Protein AF-A0A7J5EFA0-F1 (afdb_monomer_lite)

Sequence (983 aa):
MKVLFPFICGFFCCFFQAQNAFAMLVLEQDTAKKNAYYFVSNRNTSDGNFAMYKARTNQSGISSTLIRGNFEVKGFPHMRKAEISVYNISTDELVGVYNTNSKTGNYLIILMPNLKYEFVVNSYGYAPIKKIVEIPSYASTNINDELSKQQLTLSIDSGIVNLAINTWFVEEKEPTLFLLTVYDESNENNHKVELYEINEVEEIEVERRQLTETDFGNIDEVLKKQVEEENKKPEIAEKAFLKKDYKTASDIYSQLLNFDASDALYNYRKGVSLYFLEQNKLKALPYLQKAEGNPNIPYDVHYYLGMIYHLWTDFAKAEIAFNLFKTKAKPTEVETLKINQLLQNCINGKALIQDQFDMFIQNKTPIDIQKLTKELPTQLTSEKLFEKTSFFISPIDAKKKEKMWMFKTEQNEMIQTSYGLDEKSGKDLFVNVLMGGDKWGIPKSLGTTINTPFDEDYAFVTLDGKTLYFASKGHNSMGGYDIFTATRKTVNDAWGEAKNMGYPINSPYDDFMFMPSLNEQDAFFVSNRRSPTGGYNLYKISMPKPALPLTIIKGHFMTNDSIPNFSASIAVYNTNNEEVVGIYNSNANTGNFLMALIPGVKYEFNITADGFNEHTAYVTVPIQTEDFPLRQSIKLKKEGSFEILNIDNYFTKEEAEKAPEYKLTKKDFEKNAPSESATPKQAIAEKFKKASSDQQKIIDAAEQFFINKQYLKCAEQFAKVAPLIELSDKHNYMYGKSLFNATRDYEKTLEFLEKAAQSKTTPYDVFFMLGKTNHNAYRFERAAKAYEKYKTLANEKEIAAHDIENEMSLSMFGKKIVNNPKPIEVTQNKTFTQANFHNIYGSLDIEAKFLLAPDDMTSAKDKAENFKPTMYLNNSKTLIYFSSYGENGANGKDLYFMKKLPNNTWSEAINVGAPVNTSADEDFPFLSKDETTLYFSSKAHGSMGGYDIFKSTWDEKTSSWSTPINMGAPINSPFDDIFYVEE

Foldseek 3Di:
DPPCPVVVVVVVVVVVVVVVVVVPPPPDDDPVPPAKWKFKFCLPHDPQWIKMFIFHFDPPPFFWAKEKEFEAEVVCRQQLWKKKFKAQLQQRDTPDIWIADNNTSIIMDTGGAQTKIWIFIGTPPDHTDTDIDHHHLQAGNDPPPDHKYKYWYWYQDPNDIDIDIDIGGDGDDDDDDDDDDDDDDDDDDDDDDDDDDDFWDHFDFFKFFAFDDPPDDDVVVVVVVVVVVLVCLVVQLVVCLVVLVLVSNLVSLVVVCVVPVQPLASLLSNLVSCCVVAPLSCVSVVSLVSNCPDPVDDLCSLVSQLLNCLQLLVLVSNLVSLVSSVVPDDPVRCVVSVSVLLNLLSVLSVVLLQQAWDKFFPDKAFDDPVPVLVVDDCVQRPVFKDWDDPVRAEPVNVVVVDTWMWGAAPQQKIWTWYCPHPNQAAIFIWIWHDPDDPDTDDTDTLDPLQGDNYHKGQWDADNQRFKIKTWTSDDSHNARTFIWMWGDPHNPGRTHHTDTPGPPCHGNWHKGNWAADPVNQKIWIKTLPPPNVSGIMITIITRIDGGAFWAKEKEFEWEPDLQIFLWKWKFKAWPRVRGTSHTWIGDRWQRITMDTHHAQTKMWIWMDDPPDDTDIDIDHQHDDPDDDHWYWYWYWYDDPPDIDIDIDTQRDPVSRVVPDDRPHTSVNSVVPPDDDDDDDDDVPPPPAADDDPVLVVLLVVLVVCLVVVVLQVSLVSCVVPVVRHDDDLVSLLSNLVSCLVHHLPLVVSCVSLVSNVVDPPRDLCSLVSQLLSSLSVSNLVSNLVSLVSSVVPDDPVVCVVSVSVLSNLLSVLSSVQQVDARRTTGHDMGMDGPVCVQVVQVPDPDLKDKDWDDPVRAEPVCVVVVHIWIWIQANVSFKIKIFHCPHPVSLGGFIWMWGQDPVRDTDPTHTQDPPQRDSWMHGPWDADNVRFKIWHFTSDLSANAATFIWMWGADPVVRHTDNTDTPGPPNGGNTDIHHMGID

pLDDT: mean 78.88, std 18.58, range [20.36, 98.12]

Secondary structure (DSSP, 8-state):
--SSHHHHHHHHHHHHHHHHHTTSS---S-GGG-S-EEE--STTS-TTEEEEEE-----STT--EEEEEEEEETT-TT---EEEEEEETTTTEEEEEEE--TTT-EEEEEE-TT-EEEEEEEETTSPPEEEEEEPPTTB---SSS--EEEEEEEEEETTEEEEEEEEEPPB-PPPPP-----------------------------------GGG---HHHHHHHHHHHHTTHHHHHHHHHHTT-HHHHHHHHHHHTTT-TT-HHHHHHHHHHHHHH-SSGGGGHHHHHHHHT-TTS-TTHHHHHHHHHHHTT-HHHHHHHHHHHHTTS-HHHHHHTTHHHHHHHHHHHHHHTTS--B--EEEEEEE-GGGHHHHS-HHHHTTTEEEPPTTT--HHHHHH----EEEE-TTSEEEEEE-TTT-SSSSEEEEEEB-STT-BPPPEE--TTT--SS-EEEEEE-TTS-EEEEEESSTT-SSSSEEEEEE-SSTTSPP---EE--TTTS-SS-EEEEEE-TTSSEEEEEE-TT-TTS-EEEEEEEPPBPPPPPEEEEEEEEE-SSS----EEEEEEETTT--EEEEEE--TTT-EEEEEE-TT-EEEEEEEETTS-EEEEEEEPPPPSS---EEEEEEEEEETTEEEEEEEEE-SHHHHHHS------HHHHHTS-PPS------TTGGGG-S--HHHHHHHHHHHHHHHTT-HHHHHHHHHHHTTTSPPPHHHHHHHHHHHHTT---HHHHHHHHHHHTTSTTS-THHHHHHHHHHHHTT-HHHHHHHHHHHHTTS-HHHHHHTTHHHHHHHHHHHHHHTTSPPP-----EEEEEGGGTHHHHTT--SS-EEEEPPTTSS-HHHHHTT--PEEEEPTTSSEEEEE--TTTSSS-S-EEEEEBPTTSPBPP-EE--TTTS-SS---S-EE-TTSSEEEEE-SSTT-SSSB-EEEEEEETTTTEEPPPEE--TTTS-SSB----EE-

Structure (mmCIF, N/CA/C/O backbone):
data_AF-A0A7J5EFA0-F1
#
_entry.id   AF-A0A7J5EFA0-F1
#
loop_
_atom_site.group_PDB
_atom_site.id
_atom_site.type_symbol
_atom_site.label_atom_id
_atom_site.label_alt_id
_atom_site.label_comp_id
_atom_site.label_asym_id
_atom_site.label_entity_id
_atom_site.label_seq_id
_atom_site.pdbx_PDB_ins_code
_atom_site.Cartn_x
_atom_site.Cartn_y
_atom_site.Cartn_z
_atom_site.occupancy
_atom_site.B_iso_or_equiv
_atom_site.auth_seq_id
_atom_site.auth_comp_id
_atom_site.auth_asym_id
_atom_site.auth_atom_id
_atom_site.pdbx_PDB_model_num
ATOM 1 N N . MET A 1 1 ? 14.098 -65.795 -46.016 1.00 43.47 1 MET A N 1
ATOM 2 C CA . MET A 1 1 ? 14.344 -65.449 -44.597 1.00 43.47 1 MET A CA 1
ATOM 3 C C . MET A 1 1 ? 13.135 -65.869 -43.758 1.00 43.47 1 MET A C 1
ATOM 5 O O . MET A 1 1 ? 12.127 -65.186 -43.811 1.00 43.47 1 MET A O 1
ATOM 9 N N . LYS A 1 2 ? 13.184 -67.005 -43.041 1.00 51.19 2 LYS A N 1
ATOM 10 C CA . LYS A 1 2 ? 12.058 -67.511 -42.211 1.00 51.19 2 LYS A CA 1
ATOM 11 C C . LYS A 1 2 ? 12.423 -67.744 -40.728 1.00 51.19 2 LYS A C 1
ATOM 13 O O . LYS A 1 2 ? 11.718 -68.456 -40.030 1.00 51.19 2 LYS A O 1
ATOM 18 N N . VAL A 1 3 ? 13.514 -67.133 -40.253 1.00 53.66 3 VAL A N 1
ATOM 19 C CA . VAL A 1 3 ? 14.035 -67.309 -38.877 1.00 53.66 3 VAL A CA 1
ATOM 20 C C . VAL A 1 3 ? 14.087 -65.989 -38.082 1.00 53.66 3 VAL A C 1
ATOM 22 O O . VAL A 1 3 ? 14.014 -66.018 -36.862 1.00 53.66 3 VAL A O 1
ATOM 25 N N . LEU A 1 4 ? 14.123 -64.822 -38.744 1.00 49.75 4 LEU A N 1
ATOM 26 C CA . LEU A 1 4 ? 14.157 -63.511 -38.065 1.00 49.75 4 LEU A CA 1
ATOM 27 C C . LEU A 1 4 ? 12.776 -62.927 -37.712 1.00 49.75 4 LEU A C 1
ATOM 29 O O . LEU A 1 4 ? 12.688 -62.081 -36.830 1.00 49.75 4 LEU A O 1
ATOM 33 N N . PHE A 1 5 ? 11.698 -63.361 -38.371 1.00 47.78 5 PHE A N 1
ATOM 34 C CA . PHE A 1 5 ? 10.366 -62.773 -38.163 1.00 47.78 5 PHE A CA 1
ATOM 35 C C . PHE A 1 5 ? 9.786 -63.016 -36.749 1.00 47.78 5 PHE A C 1
ATOM 37 O O . PHE A 1 5 ? 9.277 -62.063 -36.162 1.00 47.78 5 PHE A O 1
ATOM 44 N N . PRO A 1 6 ? 9.915 -64.220 -36.139 1.00 47.69 6 PRO A N 1
ATOM 45 C CA . PRO A 1 6 ? 9.416 -64.460 -34.780 1.00 47.69 6 PRO A CA 1
ATOM 46 C C . PRO A 1 6 ? 10.095 -63.592 -33.712 1.00 47.69 6 PRO A C 1
ATOM 48 O O . PRO A 1 6 ? 9.434 -63.136 -32.784 1.00 47.69 6 PRO A O 1
ATOM 51 N N . PHE A 1 7 ? 11.398 -63.318 -33.856 1.00 49.06 7 PHE A N 1
ATOM 52 C CA . PHE A 1 7 ? 12.152 -62.493 -32.905 1.00 49.06 7 PHE A CA 1
ATOM 53 C C . PHE A 1 7 ? 11.727 -61.020 -32.923 1.00 49.06 7 PHE A C 1
ATOM 55 O O . PHE A 1 7 ? 11.677 -60.389 -31.869 1.00 49.06 7 PHE A O 1
ATOM 62 N N . ILE A 1 8 ? 11.368 -60.484 -34.095 1.00 50.50 8 ILE A N 1
ATOM 63 C CA . ILE A 1 8 ? 10.903 -59.096 -34.230 1.00 50.50 8 ILE A CA 1
ATOM 64 C C . ILE A 1 8 ? 9.504 -58.933 -33.612 1.00 50.50 8 ILE A C 1
ATOM 66 O O . ILE A 1 8 ? 9.275 -57.974 -32.878 1.00 50.50 8 ILE A O 1
ATOM 70 N N . CYS A 1 9 ? 8.595 -59.896 -33.806 1.00 46.06 9 CYS A N 1
ATOM 71 C CA . CYS A 1 9 ? 7.295 -59.887 -33.122 1.00 46.06 9 CYS A CA 1
ATOM 72 C C . CYS A 1 9 ? 7.421 -60.087 -31.600 1.00 46.06 9 CYS A C 1
ATOM 74 O O . CYS A 1 9 ? 6.715 -59.424 -30.845 1.00 46.06 9 CYS A O 1
ATOM 76 N N . GLY A 1 10 ? 8.339 -60.946 -31.138 1.00 46.22 10 GLY A N 1
ATOM 77 C CA . GLY A 1 10 ? 8.576 -61.169 -29.707 1.00 46.22 10 GLY A CA 1
ATOM 78 C C . GLY A 1 10 ? 8.990 -59.894 -28.964 1.00 46.22 10 GLY A C 1
ATOM 79 O O . GLY A 1 10 ? 8.411 -59.572 -27.928 1.00 46.22 10 GLY A O 1
ATOM 80 N N . PHE A 1 11 ? 9.925 -59.120 -29.527 1.00 45.22 11 PHE A N 1
ATOM 81 C CA . PHE A 1 11 ? 10.348 -57.846 -28.931 1.00 45.22 11 PHE A CA 1
ATOM 82 C C . PHE A 1 11 ? 9.222 -56.798 -28.892 1.00 45.22 11 PHE A C 1
ATOM 84 O O . PHE A 1 11 ? 9.107 -56.068 -27.907 1.00 45.22 11 PHE A O 1
ATOM 91 N N . PHE A 1 12 ? 8.357 -56.757 -29.912 1.00 44.81 12 PHE A N 1
ATOM 92 C CA . PHE A 1 12 ? 7.201 -55.853 -29.938 1.00 44.81 12 PHE A CA 1
ATOM 93 C C . PHE A 1 12 ? 6.132 -56.205 -28.888 1.00 44.81 12 PHE A C 1
ATOM 95 O O . PHE A 1 12 ? 5.580 -55.299 -28.265 1.00 44.81 12 PHE A O 1
ATOM 102 N N . CYS A 1 13 ? 5.872 -57.492 -28.627 1.00 41.50 13 CYS A N 1
ATOM 103 C CA . CYS A 1 13 ? 4.928 -57.892 -27.576 1.00 41.50 13 CYS A CA 1
ATOM 104 C C . CYS A 1 13 ? 5.457 -57.602 -26.160 1.00 41.50 13 CYS A C 1
ATOM 106 O O . CYS A 1 13 ? 4.699 -57.121 -25.317 1.00 41.50 13 CYS A O 1
ATOM 108 N N . CYS A 1 14 ? 6.751 -57.826 -25.896 1.00 41.41 14 CYS A N 1
ATOM 109 C CA . CYS A 1 14 ? 7.332 -57.544 -24.579 1.00 41.41 14 CYS A CA 1
ATOM 110 C C . CYS A 1 14 ? 7.291 -56.048 -24.219 1.00 41.41 14 CYS A C 1
ATOM 112 O O . CYS A 1 14 ? 7.007 -55.714 -23.069 1.00 41.41 14 CYS A O 1
ATOM 114 N N . PHE A 1 15 ? 7.495 -55.143 -25.184 1.00 39.09 15 PHE A N 1
ATOM 115 C CA . PHE A 1 15 ? 7.361 -53.700 -24.935 1.00 39.09 15 PHE A CA 1
ATOM 116 C C . PHE A 1 15 ? 5.915 -53.277 -24.622 1.00 39.09 15 PHE A C 1
ATOM 118 O O . PHE A 1 15 ? 5.705 -52.464 -23.722 1.00 39.09 15 PHE A O 1
ATOM 125 N N . PHE A 1 16 ? 4.913 -53.874 -25.278 1.00 40.81 16 PHE A N 1
ATOM 126 C CA . PHE A 1 16 ? 3.500 -53.568 -25.007 1.00 40.81 16 PHE A CA 1
ATOM 127 C C . PHE A 1 16 ? 2.949 -54.180 -23.708 1.00 40.81 16 PHE A C 1
ATOM 129 O O . PHE A 1 16 ? 1.999 -53.640 -23.143 1.00 40.81 16 PHE A O 1
ATOM 136 N N . GLN A 1 17 ? 3.538 -55.262 -23.183 1.00 37.19 17 GLN A N 1
ATOM 137 C CA . GLN A 1 17 ? 3.183 -55.761 -21.846 1.00 37.19 17 GLN A CA 1
ATOM 138 C C . GLN A 1 17 ? 3.935 -55.042 -20.716 1.00 37.19 17 GLN A C 1
ATOM 140 O O . GLN A 1 17 ? 3.359 -54.854 -19.646 1.00 37.19 17 GLN A O 1
ATOM 145 N N . ALA A 1 18 ? 5.158 -54.551 -20.953 1.00 37.22 18 ALA A N 1
ATOM 146 C CA . ALA A 1 18 ? 5.882 -53.735 -19.974 1.00 37.22 18 ALA A CA 1
ATOM 147 C C . ALA A 1 18 ? 5.152 -52.416 -19.641 1.00 37.22 18 ALA A C 1
ATOM 149 O O . ALA A 1 18 ? 5.119 -52.016 -18.479 1.00 37.22 18 ALA A O 1
ATOM 150 N N . GLN A 1 19 ? 4.515 -51.772 -20.629 1.00 38.31 19 GLN A N 1
ATOM 151 C CA . GLN A 1 19 ? 3.765 -50.526 -20.407 1.00 38.31 19 GLN A CA 1
ATOM 152 C C . GLN A 1 19 ? 2.417 -50.727 -19.692 1.00 38.31 19 GLN A C 1
ATOM 154 O O . GLN A 1 19 ? 1.997 -49.840 -18.957 1.00 38.31 19 GLN A O 1
ATOM 159 N N . ASN A 1 20 ? 1.768 -51.890 -19.831 1.00 37.00 20 ASN A N 1
ATOM 160 C CA . ASN A 1 20 ? 0.499 -52.171 -19.142 1.00 37.00 20 ASN A CA 1
ATOM 161 C C . ASN A 1 20 ? 0.678 -52.791 -17.743 1.00 37.00 20 ASN A C 1
ATOM 163 O O . ASN A 1 20 ? -0.189 -52.618 -16.892 1.00 37.00 20 ASN A O 1
ATOM 167 N N . ALA A 1 21 ? 1.801 -53.463 -17.461 1.00 32.88 21 ALA A N 1
ATOM 168 C CA . ALA A 1 21 ? 2.083 -53.995 -16.123 1.00 32.88 21 ALA A CA 1
ATOM 169 C C . ALA A 1 21 ? 2.386 -52.887 -15.093 1.00 32.88 21 ALA A C 1
ATOM 171 O O . ALA A 1 21 ? 1.979 -52.994 -13.939 1.00 32.88 21 ALA A O 1
ATOM 172 N N . PHE A 1 22 ? 3.038 -51.795 -15.512 1.00 33.88 22 PHE A N 1
ATOM 173 C CA . PHE A 1 22 ? 3.316 -50.644 -14.639 1.00 33.88 22 PHE A CA 1
ATOM 174 C C . P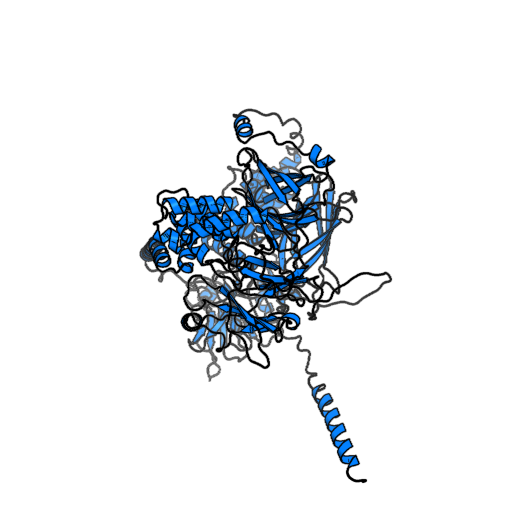HE A 1 22 ? 2.100 -49.723 -14.414 1.00 33.88 22 PHE A C 1
ATOM 176 O O . PHE A 1 22 ? 2.154 -48.838 -13.567 1.00 33.88 22 PHE A O 1
ATOM 183 N N . ALA A 1 23 ? 1.000 -49.948 -15.141 1.00 35.59 23 ALA A N 1
ATOM 184 C CA . ALA A 1 23 ? -0.260 -49.213 -15.014 1.00 35.59 23 ALA A CA 1
ATOM 185 C C . ALA A 1 23 ? -1.352 -49.996 -14.250 1.00 35.59 23 ALA A C 1
ATOM 187 O O . ALA A 1 23 ? -2.487 -49.535 -14.166 1.00 35.59 23 ALA A O 1
ATOM 188 N N . MET A 1 24 ? -1.045 -51.193 -13.727 1.00 31.30 24 MET A N 1
ATOM 189 C CA . MET A 1 24 ? -2.052 -52.095 -13.143 1.00 31.30 24 MET A CA 1
ATOM 190 C C . MET A 1 24 ? -1.545 -52.879 -11.916 1.00 31.30 24 MET A C 1
ATOM 192 O O . MET A 1 24 ? -1.982 -54.001 -11.670 1.00 31.30 24 MET A O 1
ATOM 196 N N . LEU A 1 25 ? -0.632 -52.297 -11.123 1.00 32.75 25 LEU A N 1
ATOM 197 C CA . LEU A 1 25 ? -0.241 -52.856 -9.816 1.00 32.75 25 LEU A CA 1
ATOM 198 C C . LEU A 1 25 ? -0.042 -51.817 -8.690 1.00 32.75 25 LEU A C 1
ATOM 200 O O . LEU A 1 25 ? 0.683 -52.077 -7.737 1.00 32.75 25 LEU A O 1
ATOM 204 N N . VAL A 1 26 ? -0.726 -50.671 -8.768 1.00 34.06 26 VAL A N 1
ATOM 205 C CA . VAL A 1 26 ? -1.068 -49.861 -7.580 1.00 34.06 26 VAL A CA 1
ATOM 206 C C . VAL A 1 26 ? -2.559 -49.520 -7.637 1.00 34.06 26 VAL A C 1
ATOM 208 O O . VAL A 1 26 ? -2.966 -48.378 -7.807 1.00 34.06 26 VAL A O 1
ATOM 211 N N . LEU A 1 27 ? -3.379 -50.566 -7.518 1.00 32.75 27 LEU A N 1
ATOM 212 C CA . LEU A 1 27 ? -4.726 -50.469 -6.948 1.00 32.75 27 LEU A CA 1
ATOM 213 C C . LEU A 1 27 ? -4.664 -50.943 -5.486 1.00 32.75 27 LEU A C 1
ATOM 215 O O . LEU A 1 27 ? -5.423 -51.807 -5.051 1.00 32.75 27 LEU A O 1
ATOM 219 N N . GLU A 1 28 ? -3.703 -50.391 -4.741 1.00 32.97 28 GLU A N 1
ATOM 220 C CA . GLU A 1 28 ? -3.833 -50.315 -3.288 1.00 32.97 28 GLU A CA 1
ATOM 221 C C . GLU A 1 28 ? -4.894 -49.266 -2.939 1.00 32.97 28 GLU A C 1
ATOM 223 O O . GLU A 1 28 ? -5.247 -48.408 -3.751 1.00 32.97 28 GLU A O 1
ATOM 228 N N . GLN A 1 29 ? -5.458 -49.393 -1.744 1.00 27.73 29 GLN A N 1
ATOM 229 C CA . GLN A 1 29 ? -6.653 -48.663 -1.341 1.00 27.73 29 GLN A CA 1
ATOM 230 C C . GLN A 1 29 ? -6.405 -47.154 -1.274 1.00 27.73 29 GLN A C 1
ATOM 232 O O . GLN A 1 29 ? -5.471 -46.705 -0.614 1.00 27.73 29 GLN A O 1
ATOM 237 N N . ASP A 1 30 ? -7.304 -46.412 -1.923 1.00 33.00 30 ASP A N 1
ATOM 238 C CA . ASP A 1 30 ? -7.785 -45.082 -1.539 1.00 33.00 30 ASP A CA 1
ATOM 239 C C . ASP A 1 30 ? -6.850 -44.267 -0.622 1.00 33.00 30 ASP A C 1
ATOM 241 O O . ASP A 1 30 ? -6.996 -44.210 0.603 1.00 33.00 30 ASP A O 1
ATOM 245 N N . THR A 1 31 ? -5.867 -43.603 -1.232 1.00 34.75 31 THR A N 1
ATOM 246 C CA . THR A 1 31 ? -4.919 -42.760 -0.499 1.00 34.75 31 THR A CA 1
ATOM 247 C C . THR A 1 31 ? -5.508 -41.431 -0.016 1.00 34.75 31 THR A C 1
ATOM 249 O O . THR A 1 31 ? -4.776 -40.682 0.630 1.00 34.75 31 THR A O 1
ATOM 252 N N . ALA A 1 32 ? -6.797 -41.145 -0.264 1.00 35.50 32 ALA A N 1
ATOM 253 C CA . ALA A 1 32 ? -7.482 -39.966 0.276 1.00 35.50 32 ALA A CA 1
ATOM 254 C C . ALA A 1 32 ? -7.684 -40.042 1.803 1.00 35.50 32 ALA A C 1
ATOM 256 O O . ALA A 1 32 ? -7.962 -39.035 2.449 1.00 35.50 32 ALA A O 1
ATOM 257 N N . LYS A 1 33 ? -7.461 -41.214 2.414 1.00 41.00 33 LYS A N 1
ATOM 258 C CA . LYS A 1 33 ? -7.527 -41.433 3.869 1.00 41.00 33 LYS A CA 1
ATOM 259 C C . LYS A 1 33 ? -6.343 -40.851 4.675 1.00 41.00 33 LYS A C 1
ATOM 261 O O . LYS A 1 33 ? -6.101 -41.302 5.791 1.00 41.00 33 LYS A O 1
ATOM 266 N N . LYS A 1 34 ? -5.551 -39.922 4.120 1.00 48.16 34 LYS A N 1
ATOM 267 C CA . LYS A 1 34 ? -4.302 -39.429 4.736 1.00 48.16 34 LYS A CA 1
ATOM 268 C C . LYS A 1 34 ? -4.444 -38.034 5.352 1.00 48.16 34 LYS A C 1
ATOM 270 O O . LYS A 1 34 ? -4.796 -37.083 4.661 1.00 48.16 34 LYS A O 1
ATOM 275 N N . ASN A 1 35 ? -4.022 -37.931 6.615 1.00 66.62 35 ASN A N 1
ATOM 276 C CA . ASN A 1 35 ? -3.870 -36.711 7.423 1.00 66.62 35 ASN A CA 1
ATOM 277 C C . ASN A 1 35 ? -5.172 -36.147 8.027 1.00 66.62 35 ASN A C 1
ATOM 279 O O . ASN A 1 35 ? -5.407 -34.938 7.982 1.00 66.62 35 ASN A O 1
ATOM 283 N N . ALA A 1 36 ? -5.977 -37.022 8.633 1.00 79.81 36 ALA A N 1
ATOM 284 C CA . ALA A 1 36 ? -7.027 -36.632 9.571 1.00 79.81 36 ALA A CA 1
ATOM 285 C C . ALA A 1 36 ? -6.490 -36.495 11.012 1.00 79.81 36 ALA A C 1
ATOM 287 O O . ALA A 1 36 ? -5.438 -37.039 11.353 1.00 79.81 36 ALA A O 1
ATOM 288 N N . TYR A 1 37 ? -7.211 -35.746 11.845 1.00 87.75 37 TYR A N 1
ATOM 289 C CA . TYR A 1 37 ? -6.955 -35.527 13.273 1.00 87.75 37 TYR A CA 1
ATOM 290 C C . TYR A 1 37 ? -8.280 -35.287 14.034 1.00 87.75 37 TYR A C 1
ATOM 292 O O . TYR A 1 37 ? -9.344 -35.496 13.454 1.00 87.75 37 TYR A O 1
ATOM 300 N N . TYR A 1 38 ? -8.259 -34.943 15.324 1.00 90.06 38 TYR A N 1
ATOM 301 C CA . TYR A 1 38 ? -9.461 -34.781 16.152 1.00 90.06 38 TYR A CA 1
ATOM 302 C C . TYR A 1 38 ? -9.273 -33.796 17.311 1.00 90.06 38 TYR A C 1
ATOM 304 O O . TYR A 1 38 ? -8.271 -33.903 18.022 1.00 90.06 38 TYR A O 1
ATOM 312 N N . PHE A 1 39 ? -10.319 -33.004 17.591 1.00 91.06 39 PHE A N 1
ATOM 313 C CA . PHE A 1 39 ? -10.437 -32.144 18.777 1.00 91.06 39 PHE A CA 1
ATOM 314 C C . PHE A 1 39 ? -11.624 -32.409 19.677 1.00 91.06 39 PHE A C 1
ATOM 316 O O . PHE A 1 39 ? -12.452 -33.260 19.385 1.00 91.06 39 PHE A O 1
ATOM 323 N N . VAL A 1 40 ? -11.751 -31.573 20.702 1.00 90.62 40 VAL A N 1
ATOM 324 C CA . VAL A 1 40 ? -12.910 -31.162 21.504 1.00 90.62 40 VAL A CA 1
ATOM 325 C C . VAL A 1 40 ? -13.096 -29.621 21.357 1.00 90.62 40 VAL A C 1
ATOM 327 O O . VAL A 1 40 ? -12.495 -29.048 20.491 1.00 90.62 40 VAL A O 1
ATOM 330 N N . SER A 1 41 ? -13.967 -28.904 22.072 1.00 90.44 41 SER A N 1
ATOM 331 C CA . SER A 1 41 ? -13.935 -27.422 22.226 1.00 90.44 41 SER A CA 1
ATOM 332 C C . SER A 1 41 ? -15.233 -26.966 22.884 1.00 90.44 41 SER A C 1
ATOM 334 O O . SER A 1 41 ? -16.290 -27.574 22.665 1.00 90.44 41 SER A O 1
ATOM 336 N N . ASN A 1 42 ? -15.192 -25.892 23.680 1.00 88.69 42 ASN A N 1
ATOM 337 C CA . ASN A 1 42 ? -16.387 -25.217 24.189 1.00 88.69 42 ASN A CA 1
ATOM 338 C C . ASN A 1 42 ? -16.777 -23.935 23.421 1.00 88.69 42 ASN A C 1
ATOM 340 O O . ASN A 1 42 ? -17.659 -23.198 23.872 1.00 88.69 42 ASN A O 1
ATOM 344 N N . ARG A 1 43 ? -16.211 -23.683 22.227 1.00 84.12 43 ARG A N 1
ATOM 345 C CA . ARG A 1 43 ? -16.534 -22.515 21.374 1.00 84.12 43 ARG A CA 1
ATOM 346 C C . ARG A 1 43 ? -18.028 -22.355 21.057 1.00 84.12 43 ARG A C 1
ATOM 348 O O . ARG A 1 43 ? -18.581 -21.271 21.217 1.00 84.12 43 ARG A O 1
ATOM 355 N N . ASN A 1 44 ? -18.690 -23.451 20.678 1.00 78.06 44 ASN A N 1
ATOM 356 C CA . ASN A 1 44 ? -20.064 -23.476 20.148 1.00 78.06 44 ASN A CA 1
ATOM 357 C C . ASN A 1 44 ? -21.059 -24.214 21.071 1.00 78.06 44 ASN A C 1
ATOM 359 O O . ASN A 1 44 ? -22.078 -24.733 20.614 1.00 78.06 44 ASN A O 1
ATOM 363 N N . THR A 1 45 ? -20.770 -24.302 22.373 1.00 76.94 45 THR A N 1
ATOM 364 C CA . THR A 1 45 ? -21.557 -25.092 23.336 1.00 76.94 45 THR A CA 1
ATOM 365 C C . THR A 1 45 ? -22.149 -24.249 24.469 1.00 76.94 45 THR A C 1
ATOM 367 O O . THR A 1 45 ? -21.723 -23.129 24.753 1.00 76.94 45 THR A O 1
ATOM 370 N N . SER A 1 46 ? -23.160 -24.793 25.151 1.00 72.31 46 SER A N 1
ATOM 371 C CA . SER A 1 46 ? -23.606 -24.262 26.442 1.00 72.31 46 SER A CA 1
ATOM 372 C C . SER A 1 46 ? -22.597 -24.596 27.543 1.00 72.31 46 SER A C 1
ATOM 374 O O . SER A 1 46 ? -21.950 -25.641 27.486 1.00 72.31 46 SER A O 1
ATOM 376 N N . ASP A 1 47 ? -22.537 -23.770 28.583 1.00 68.88 47 ASP A N 1
ATOM 377 C CA . ASP A 1 47 ? -21.640 -23.928 29.732 1.00 68.88 47 ASP A CA 1
ATOM 378 C C . ASP A 1 47 ? -21.639 -25.370 30.291 1.00 68.88 47 ASP A C 1
ATOM 380 O O . ASP A 1 47 ? -22.690 -25.984 30.494 1.00 68.88 47 ASP A O 1
ATOM 384 N N . GLY A 1 48 ? -20.444 -25.931 30.513 1.00 70.25 48 GLY A N 1
ATOM 385 C CA . GLY A 1 48 ? -20.251 -27.318 30.971 1.00 70.25 48 GLY A CA 1
ATOM 386 C C . GLY A 1 48 ? -20.341 -28.404 29.884 1.00 70.25 48 GLY A C 1
ATOM 387 O O . GLY A 1 48 ? -20.103 -29.580 30.183 1.00 70.25 48 GLY A O 1
ATOM 388 N N . ASN A 1 49 ? -20.645 -28.036 28.634 1.00 83.62 49 ASN A N 1
ATOM 389 C CA . ASN A 1 49 ? -20.563 -28.916 27.468 1.00 83.62 49 ASN A CA 1
ATOM 390 C C . ASN A 1 49 ? -19.366 -28.574 26.577 1.00 83.62 49 ASN A C 1
ATOM 392 O O . ASN A 1 49 ? -18.896 -27.441 26.522 1.00 83.62 49 ASN A O 1
ATOM 396 N N . PHE A 1 50 ? -18.948 -29.574 25.816 1.00 87.19 50 PHE A N 1
ATOM 397 C CA . PHE A 1 50 ? -17.871 -29.542 24.840 1.00 87.19 50 PHE A CA 1
ATOM 398 C C . PHE A 1 50 ? -18.308 -30.327 23.585 1.00 87.19 50 PHE A C 1
ATOM 400 O O . PHE A 1 50 ? -19.303 -31.061 23.628 1.00 87.19 50 PHE A O 1
ATOM 407 N N . ALA A 1 51 ? -17.606 -30.180 22.462 1.00 87.25 51 ALA A N 1
ATOM 408 C CA . ALA A 1 51 ? -17.904 -30.909 21.229 1.00 87.25 51 ALA A CA 1
ATOM 409 C C . ALA A 1 51 ? -16.629 -31.385 20.521 1.00 87.25 51 ALA A C 1
ATOM 411 O O . ALA A 1 51 ? -15.729 -30.586 20.344 1.00 87.25 51 ALA A O 1
ATOM 412 N N . MET A 1 52 ? -16.568 -32.660 20.115 1.00 88.69 52 MET A N 1
ATOM 413 C CA . MET A 1 52 ? -15.444 -33.290 19.397 1.00 88.69 52 MET A CA 1
ATOM 414 C C . MET A 1 52 ? -15.673 -33.299 17.891 1.00 88.69 52 MET A C 1
ATOM 416 O O . MET A 1 52 ? -16.788 -33.604 17.476 1.00 88.69 52 MET A O 1
ATOM 420 N N . TYR A 1 53 ? -14.651 -32.982 17.097 1.00 88.06 53 TYR A N 1
ATOM 421 C CA . TYR A 1 53 ? -14.727 -32.820 15.639 1.00 88.06 53 TYR A CA 1
ATOM 422 C C . TYR A 1 53 ? -13.549 -33.600 14.972 1.00 88.06 53 TYR A C 1
ATOM 424 O O . TYR A 1 53 ? -12.518 -33.766 15.618 1.00 88.06 53 TYR A O 1
ATOM 432 N N . LYS A 1 54 ? -13.716 -34.161 13.751 1.00 88.31 54 LYS A N 1
ATOM 433 C CA . LYS A 1 54 ? -12.741 -35.017 12.999 1.00 88.31 54 LYS A CA 1
ATOM 434 C C . LYS A 1 54 ? -12.164 -34.441 11.669 1.00 88.31 54 LYS A C 1
ATOM 436 O O . LYS A 1 54 ? -12.893 -34.336 10.679 1.00 88.31 54 LYS A O 1
ATOM 441 N N . ALA A 1 55 ? -10.851 -34.212 11.604 1.00 84.38 55 ALA A N 1
ATOM 442 C CA . ALA A 1 55 ? -10.120 -33.365 10.648 1.00 84.38 55 ALA A CA 1
ATOM 443 C C . ALA A 1 55 ? -9.757 -33.878 9.253 1.00 84.38 55 ALA A C 1
ATOM 445 O O . ALA A 1 55 ? -9.699 -35.075 8.985 1.00 84.38 55 ALA A O 1
ATOM 446 N N . ARG A 1 56 ? -9.307 -32.904 8.450 1.00 78.88 56 ARG A N 1
ATOM 447 C CA . ARG A 1 56 ? -8.115 -32.883 7.591 1.00 78.88 56 ARG A CA 1
ATOM 448 C C . ARG A 1 56 ? -7.687 -31.427 7.319 1.00 78.88 56 ARG A C 1
ATOM 450 O O . ARG A 1 56 ? -8.470 -30.496 7.488 1.00 78.88 56 ARG A O 1
ATOM 457 N N . THR A 1 57 ? -6.442 -31.213 6.890 1.00 70.25 57 THR A N 1
ATOM 458 C CA . THR A 1 57 ? -5.948 -29.886 6.452 1.00 70.25 57 THR A CA 1
ATOM 459 C C . THR A 1 57 ? -6.080 -29.748 4.934 1.00 70.25 57 THR A C 1
ATOM 461 O O . THR A 1 57 ? -5.604 -30.631 4.217 1.00 70.25 57 THR A O 1
ATOM 464 N N . ASN A 1 58 ? -6.648 -28.645 4.422 1.00 56.03 58 ASN A N 1
ATOM 465 C CA . ASN A 1 58 ? -6.747 -28.427 2.973 1.00 56.03 58 ASN A CA 1
ATOM 466 C C . ASN A 1 58 ? -5.337 -28.229 2.384 1.00 56.03 58 ASN A C 1
ATOM 468 O O . ASN A 1 58 ? -4.577 -27.364 2.822 1.00 56.03 58 ASN A O 1
ATOM 472 N N . GLN A 1 59 ? -4.969 -29.054 1.400 1.00 45.75 59 GLN A N 1
ATOM 473 C CA . GLN A 1 59 ? -3.656 -28.986 0.741 1.00 45.75 59 GLN A CA 1
ATOM 474 C C . GLN A 1 59 ? -3.621 -27.954 -0.402 1.00 45.75 59 GLN A C 1
ATOM 476 O O . GLN A 1 59 ? -2.549 -27.636 -0.921 1.00 45.75 59 GLN A O 1
ATOM 481 N N . SER A 1 60 ? -4.776 -27.388 -0.764 1.00 41.66 60 SER A N 1
ATOM 482 C CA . SER A 1 60 ? -4.903 -26.251 -1.678 1.00 41.66 60 SER A CA 1
ATOM 483 C C . SER A 1 60 ? -4.431 -24.975 -0.975 1.00 41.66 60 SER A C 1
ATOM 485 O O . SER A 1 60 ? -4.987 -24.567 0.044 1.00 41.66 60 SER A O 1
ATOM 487 N N . GLY A 1 61 ? -3.396 -24.321 -1.504 1.00 41.25 61 GLY A N 1
ATOM 488 C CA . GLY A 1 61 ? -2.868 -23.092 -0.908 1.00 41.25 61 GLY A CA 1
ATOM 489 C C . GLY A 1 61 ? -3.860 -21.925 -0.992 1.00 41.25 61 GLY A C 1
ATOM 490 O O . GLY A 1 61 ? -4.157 -21.474 -2.092 1.00 41.25 61 GLY A O 1
ATOM 491 N N . ILE A 1 62 ? -4.315 -21.433 0.169 1.00 38.78 62 ILE A N 1
ATOM 492 C CA . ILE A 1 62 ? -5.155 -20.233 0.386 1.00 38.78 62 ILE A CA 1
ATOM 493 C C . ILE A 1 62 ? -6.205 -20.005 -0.721 1.00 38.78 62 ILE A C 1
ATOM 495 O O . ILE A 1 62 ? -6.132 -19.044 -1.493 1.00 38.78 62 ILE A O 1
ATOM 499 N N . SER A 1 63 ? -7.226 -20.863 -0.774 1.00 51.78 63 SER A N 1
ATOM 500 C CA . SER A 1 63 ? -8.431 -20.577 -1.554 1.00 51.78 63 SER A CA 1
ATOM 501 C C . SER A 1 63 ? -9.194 -19.386 -0.946 1.00 51.78 63 SER A C 1
ATOM 503 O O . SER A 1 63 ? -9.401 -19.311 0.261 1.00 51.78 63 SER A O 1
ATOM 505 N N . SER A 1 64 ? -9.576 -18.409 -1.778 1.00 62.72 64 SER A N 1
ATOM 506 C CA . SER A 1 64 ? -10.420 -17.263 -1.395 1.00 62.72 64 SER A CA 1
ATOM 507 C C . SER A 1 64 ? -11.849 -17.454 -1.905 1.00 62.72 64 SER A C 1
ATOM 509 O O . SER A 1 64 ? -12.082 -17.460 -3.113 1.00 62.72 64 SER A O 1
ATOM 511 N N . THR A 1 65 ? -12.809 -17.584 -0.995 1.00 65.44 65 THR A N 1
ATOM 512 C CA . THR A 1 65 ? -14.228 -17.780 -1.297 1.00 65.44 65 THR A CA 1
ATOM 513 C C . THR A 1 65 ? -14.794 -16.650 -2.161 1.00 65.44 65 THR A C 1
ATOM 515 O O . THR A 1 65 ? -14.772 -15.477 -1.770 1.00 65.44 65 THR A O 1
ATOM 518 N N . LEU A 1 66 ? -15.377 -17.010 -3.309 1.00 64.31 66 LEU A N 1
ATOM 519 C CA . LEU A 1 66 ? -16.018 -16.070 -4.232 1.00 64.31 66 LEU A CA 1
ATOM 520 C C . LEU A 1 66 ? -17.549 -16.099 -4.069 1.00 64.31 66 LEU A C 1
ATOM 522 O O . LEU A 1 66 ? -18.214 -17.073 -4.425 1.00 64.31 66 LEU A O 1
ATOM 526 N N . ILE A 1 67 ? -18.115 -15.013 -3.535 1.00 73.25 67 ILE A N 1
ATOM 527 C CA . ILE A 1 67 ? -19.533 -14.893 -3.167 1.00 73.25 67 ILE A CA 1
ATOM 528 C C . ILE A 1 67 ? -20.252 -13.947 -4.133 1.00 73.25 67 ILE A C 1
ATOM 530 O O . ILE A 1 67 ? -20.091 -12.725 -4.083 1.00 73.25 67 ILE A O 1
ATOM 534 N N . ARG A 1 68 ? -21.101 -14.502 -4.999 1.00 77.56 68 ARG A N 1
ATOM 535 C CA . ARG A 1 68 ? -21.997 -13.759 -5.890 1.00 77.56 68 ARG A CA 1
ATOM 536 C C . ARG A 1 68 ? -23.309 -13.453 -5.172 1.00 77.56 68 ARG A C 1
ATOM 538 O O . ARG A 1 68 ? -24.159 -14.326 -5.003 1.00 77.56 68 ARG A O 1
ATOM 545 N N . GLY A 1 69 ? -23.501 -12.200 -4.785 1.00 77.94 69 GLY A N 1
ATOM 546 C CA . GLY A 1 69 ? -24.685 -11.780 -4.050 1.00 77.94 69 GLY A CA 1
ATOM 547 C C . GLY A 1 69 ? -25.717 -10.999 -4.862 1.00 77.94 69 GLY A C 1
ATOM 548 O O . GLY A 1 69 ? -25.451 -10.546 -5.977 1.00 77.94 69 GLY A O 1
ATOM 549 N N . ASN A 1 70 ? -26.898 -10.815 -4.275 1.00 86.50 70 ASN A N 1
ATOM 550 C CA . ASN A 1 70 ? -27.967 -9.941 -4.746 1.00 86.50 70 ASN A CA 1
ATOM 551 C C . ASN A 1 70 ? -28.554 -9.126 -3.579 1.00 86.50 70 ASN A C 1
ATOM 553 O O . ASN A 1 70 ? -28.767 -9.665 -2.497 1.00 86.50 70 ASN A O 1
ATOM 557 N N . PHE A 1 71 ? -28.802 -7.833 -3.792 1.00 86.12 71 PHE A N 1
ATOM 558 C CA . PHE A 1 71 ? -29.433 -6.928 -2.831 1.00 86.12 71 PHE A CA 1
ATOM 559 C C . PHE A 1 71 ? -30.810 -6.458 -3.312 1.00 86.12 71 PHE A C 1
ATOM 561 O O . PHE A 1 71 ? -30.955 -5.939 -4.424 1.00 86.12 71 PHE A O 1
ATOM 568 N N . GLU A 1 72 ? -31.803 -6.559 -2.431 1.00 84.94 72 GLU A N 1
ATOM 569 C CA . GLU A 1 72 ? -33.157 -6.049 -2.635 1.00 84.94 72 GLU A CA 1
ATOM 570 C C . GLU A 1 72 ? -33.709 -5.324 -1.397 1.00 84.94 72 GLU A C 1
ATOM 572 O O . GLU A 1 72 ? -33.353 -5.618 -0.252 1.00 84.94 72 GLU A O 1
ATOM 577 N N . VAL A 1 73 ? -34.671 -4.428 -1.629 1.00 83.62 73 VAL A N 1
ATOM 578 C CA . VAL A 1 73 ? -35.563 -3.910 -0.586 1.00 83.62 73 VAL A CA 1
ATOM 579 C C . VAL A 1 73 ? -36.943 -4.551 -0.755 1.00 83.62 73 VAL A C 1
ATOM 581 O O . VAL A 1 73 ? -37.591 -4.413 -1.798 1.00 83.62 73 VAL A O 1
ATOM 584 N N . LYS A 1 74 ? -37.415 -5.240 0.286 1.00 81.81 74 LYS A N 1
ATOM 585 C CA . LYS A 1 74 ? -38.696 -5.956 0.335 1.00 81.81 74 LYS A CA 1
ATOM 586 C C . LYS A 1 74 ? -39.856 -4.993 0.059 1.00 81.81 74 LYS A C 1
ATOM 588 O O . LYS A 1 74 ? -40.061 -4.027 0.788 1.00 81.81 74 LYS A O 1
ATOM 593 N N . GLY A 1 75 ? -40.616 -5.259 -1.003 1.00 73.88 75 GLY A N 1
ATOM 594 C CA . GLY A 1 75 ? -41.714 -4.398 -1.468 1.00 73.88 75 GLY A CA 1
ATOM 595 C C . GLY A 1 75 ? -41.291 -3.216 -2.354 1.00 73.88 75 GLY A C 1
ATOM 596 O O . GLY A 1 75 ? -42.150 -2.611 -2.989 1.00 73.88 75 GLY A O 1
ATOM 597 N N . PHE A 1 76 ? -39.990 -2.932 -2.478 1.00 75.12 76 PHE A N 1
ATOM 598 C CA . PHE A 1 76 ? -39.443 -1.856 -3.310 1.00 75.12 76 PHE A CA 1
ATOM 599 C C . PHE A 1 76 ? -38.376 -2.398 -4.283 1.00 75.12 76 PHE A C 1
ATOM 601 O O . PHE A 1 76 ? -37.209 -2.014 -4.197 1.00 75.12 76 PHE A O 1
ATOM 608 N N . PRO A 1 77 ? -38.746 -3.252 -5.262 1.00 59.81 77 PRO A N 1
ATOM 609 C CA . PRO A 1 77 ? -37.801 -3.951 -6.148 1.00 59.81 77 PRO A CA 1
ATOM 610 C C . PRO A 1 77 ? -36.985 -3.036 -7.082 1.00 59.81 77 PRO A C 1
ATOM 612 O O . PRO A 1 77 ? -36.116 -3.514 -7.806 1.00 59.81 77 PRO A O 1
ATOM 615 N N . HIS A 1 78 ? -37.248 -1.727 -7.080 1.00 66.88 78 HIS A N 1
ATOM 616 C CA . HIS A 1 78 ? -36.461 -0.711 -7.785 1.00 66.88 78 HIS A CA 1
ATOM 617 C C . HIS A 1 78 ? -35.307 -0.151 -6.931 1.00 66.88 78 HIS A C 1
ATOM 619 O O . HIS A 1 78 ? -34.363 0.421 -7.471 1.00 66.88 78 HIS A O 1
ATOM 625 N N . MET A 1 79 ? -35.351 -0.317 -5.603 1.00 71.75 79 MET A N 1
ATOM 626 C CA . MET A 1 79 ? -34.284 0.095 -4.689 1.00 71.75 79 MET A CA 1
ATOM 627 C C . MET A 1 79 ? -33.250 -1.029 -4.583 1.00 71.75 79 MET A C 1
ATOM 629 O O . MET A 1 79 ? -33.290 -1.863 -3.685 1.00 71.75 79 MET A O 1
ATOM 633 N N . ARG A 1 80 ? -32.340 -1.059 -5.559 1.00 74.38 80 ARG A N 1
ATOM 634 C CA . ARG A 1 80 ? -31.292 -2.085 -5.721 1.00 74.38 80 ARG A CA 1
ATOM 635 C C . ARG A 1 80 ? -29.868 -1.523 -5.639 1.00 74.38 80 ARG A C 1
ATOM 637 O O . ARG A 1 80 ? -28.935 -2.153 -6.120 1.00 74.38 80 ARG A O 1
ATOM 644 N N . LYS A 1 81 ? -29.708 -0.321 -5.068 1.00 75.12 81 LYS A N 1
ATOM 645 C CA . LYS A 1 81 ? -28.405 0.320 -4.840 1.00 75.12 81 LYS A CA 1
ATOM 646 C C . LYS A 1 81 ? -28.109 0.448 -3.342 1.00 75.12 81 LYS A C 1
ATOM 648 O O . LYS A 1 81 ? -28.517 1.420 -2.704 1.00 75.12 81 LYS A O 1
ATOM 653 N N . ALA A 1 82 ? -27.327 -0.501 -2.851 1.00 69.69 82 ALA A N 1
ATOM 654 C CA . ALA A 1 82 ? -26.533 -0.406 -1.637 1.00 69.69 82 ALA A CA 1
ATOM 655 C C . ALA A 1 82 ? -25.024 -0.532 -1.923 1.00 69.69 82 ALA A C 1
ATOM 657 O O . ALA A 1 82 ? -24.591 -1.160 -2.894 1.00 69.69 82 ALA A O 1
ATOM 658 N N . GLU A 1 83 ? -24.236 0.063 -1.046 1.00 77.75 83 GLU A N 1
ATOM 659 C CA . GLU A 1 83 ? -22.814 -0.201 -0.855 1.00 77.75 83 GLU A CA 1
ATOM 660 C C . GLU A 1 83 ? -22.659 -1.184 0.316 1.00 77.75 83 GLU A C 1
ATOM 662 O O . GLU A 1 83 ? -23.460 -1.164 1.250 1.00 77.75 83 GLU A O 1
ATOM 667 N N . ILE A 1 84 ? -21.679 -2.082 0.249 1.00 76.31 84 ILE A N 1
ATOM 668 C CA . ILE A 1 84 ? -21.432 -3.129 1.245 1.00 76.31 84 ILE A CA 1
ATOM 669 C C . ILE A 1 84 ? -19.958 -3.036 1.638 1.00 76.31 84 ILE A C 1
ATOM 671 O O . ILE A 1 84 ? -19.093 -3.542 0.923 1.00 76.31 84 ILE A O 1
ATOM 675 N N . SER A 1 85 ? -19.659 -2.376 2.753 1.00 67.44 85 SER A N 1
ATOM 676 C CA . SER A 1 85 ? -18.296 -2.322 3.297 1.00 67.44 85 SER A CA 1
ATOM 677 C C . SER A 1 85 ? -18.094 -3.499 4.242 1.00 67.44 85 SER A C 1
ATOM 679 O O . SER A 1 85 ? -18.872 -3.665 5.180 1.00 67.44 85 SER A O 1
ATOM 681 N N . VAL A 1 86 ? -17.088 -4.330 3.984 1.00 68.69 86 VAL A N 1
ATOM 682 C CA . VAL A 1 86 ? -16.842 -5.574 4.721 1.00 68.69 86 VAL A CA 1
ATOM 683 C C . VAL A 1 86 ? -15.563 -5.440 5.536 1.00 68.69 86 VAL A C 1
ATOM 685 O O . VAL A 1 86 ? -14.500 -5.171 4.977 1.00 68.69 86 VAL A O 1
ATOM 688 N N . TYR A 1 87 ? -15.664 -5.640 6.848 1.00 74.25 87 TYR A N 1
ATOM 689 C CA . TYR A 1 87 ? -14.546 -5.535 7.791 1.00 74.25 87 TYR A CA 1
ATOM 690 C C . TYR A 1 87 ? -14.190 -6.896 8.366 1.00 74.25 87 TYR A C 1
ATOM 692 O O . TYR A 1 87 ? -15.091 -7.668 8.694 1.00 74.25 87 TYR A O 1
ATOM 700 N N . ASN A 1 88 ? -12.901 -7.179 8.542 1.00 75.88 88 ASN A N 1
ATOM 701 C CA . ASN A 1 88 ? -12.464 -8.330 9.325 1.00 75.88 88 ASN A CA 1
ATOM 702 C C . ASN A 1 88 ? -12.689 -8.019 10.810 1.00 75.88 88 ASN A C 1
ATOM 704 O O . ASN A 1 88 ? -12.148 -7.043 11.334 1.00 75.88 88 ASN A O 1
ATOM 708 N N . ILE A 1 89 ? -13.501 -8.829 11.488 1.00 77.44 89 ILE A N 1
ATOM 709 C CA . ILE A 1 89 ? -13.954 -8.536 12.857 1.00 77.44 89 ILE A CA 1
ATOM 710 C C . ILE A 1 89 ? -12.791 -8.547 13.856 1.00 77.44 89 ILE A C 1
ATOM 712 O O . ILE A 1 89 ? -12.806 -7.784 14.822 1.00 77.44 89 ILE A O 1
ATOM 716 N N . SER A 1 90 ? -11.756 -9.343 13.589 1.00 67.94 90 SER A N 1
ATOM 717 C CA . SER A 1 90 ? -10.604 -9.513 14.475 1.00 67.94 90 SER A CA 1
ATOM 718 C C . SER A 1 90 ? -9.581 -8.394 14.448 1.00 67.94 90 SER A C 1
ATOM 720 O O . SER A 1 90 ? -9.000 -8.081 15.493 1.00 67.94 90 SER A O 1
ATOM 722 N N . THR A 1 91 ? -9.382 -7.763 13.295 1.00 67.69 91 THR A N 1
ATOM 723 C CA . THR A 1 91 ? -8.444 -6.645 13.155 1.00 67.69 91 THR A CA 1
ATOM 724 C C . THR A 1 91 ? -9.112 -5.278 13.167 1.00 67.69 91 THR A C 1
ATOM 726 O O . THR A 1 91 ? -8.421 -4.291 13.413 1.00 67.69 91 THR A O 1
ATOM 729 N N . ASP A 1 92 ? -10.433 -5.222 12.956 1.00 70.25 92 ASP A N 1
ATOM 730 C CA . ASP A 1 92 ? -11.205 -3.998 12.689 1.00 70.25 92 ASP A CA 1
ATOM 731 C C . ASP A 1 92 ? -10.794 -3.302 11.366 1.00 70.25 92 ASP A C 1
ATOM 733 O O . ASP A 1 92 ? -11.038 -2.113 11.159 1.00 70.25 92 ASP A O 1
ATOM 737 N N . GLU A 1 93 ? -10.150 -4.044 10.454 1.00 66.25 93 GLU A N 1
ATOM 738 C CA . GLU A 1 93 ? -9.660 -3.544 9.163 1.00 66.25 93 GLU A CA 1
ATOM 739 C C . GLU A 1 93 ? -10.690 -3.739 8.043 1.00 66.25 93 GLU A C 1
ATOM 741 O O . GLU A 1 93 ? -11.424 -4.730 7.994 1.00 66.25 93 GLU A O 1
ATOM 746 N N . LEU A 1 94 ? -10.713 -2.794 7.101 1.00 52.62 94 LEU A N 1
ATOM 747 C CA . LEU A 1 94 ? -11.542 -2.847 5.899 1.00 52.62 94 LEU A CA 1
ATOM 748 C C . LEU A 1 94 ? -10.956 -3.841 4.886 1.00 52.62 94 LEU A C 1
ATOM 750 O O . LEU A 1 94 ? -9.858 -3.638 4.377 1.00 52.62 94 LEU A O 1
ATOM 754 N N . VAL A 1 95 ? -11.719 -4.884 4.562 1.00 55.56 95 VAL A N 1
ATOM 755 C CA . VAL A 1 95 ? -11.336 -5.956 3.625 1.00 55.56 95 VAL A CA 1
ATOM 756 C C . VAL A 1 95 ? -11.744 -5.604 2.195 1.00 55.56 95 VAL A C 1
ATOM 758 O O . VAL A 1 95 ? -11.035 -5.917 1.243 1.00 55.56 95 VAL A O 1
ATOM 761 N N . GLY A 1 96 ? -12.869 -4.902 2.035 1.00 46.00 96 GLY A N 1
ATOM 762 C CA . GLY A 1 96 ? -13.308 -4.381 0.744 1.00 46.00 96 GLY A CA 1
ATOM 763 C C . GLY A 1 96 ? -14.611 -3.589 0.825 1.00 46.00 96 GLY A C 1
ATOM 764 O O . GLY A 1 96 ? -15.381 -3.725 1.775 1.00 46.00 96 GLY A O 1
ATOM 765 N N . VAL A 1 97 ? -14.862 -2.762 -0.193 1.00 51.00 97 VAL A N 1
ATOM 766 C CA . VAL A 1 97 ? -16.121 -2.021 -0.372 1.00 51.00 97 VAL A CA 1
ATOM 767 C C . VAL A 1 97 ? -16.747 -2.442 -1.693 1.00 51.00 97 VAL A C 1
ATOM 769 O O . VAL A 1 97 ? -16.199 -2.189 -2.766 1.00 51.00 97 VAL A O 1
ATOM 772 N N . TYR A 1 98 ? -17.906 -3.086 -1.620 1.00 66.62 98 TYR A N 1
ATOM 773 C CA . TYR A 1 98 ? -18.538 -3.746 -2.755 1.00 66.62 98 TYR A CA 1
ATOM 774 C C . TYR A 1 98 ? -19.843 -3.038 -3.113 1.00 66.62 98 TYR A C 1
ATOM 776 O O . TYR A 1 98 ? -20.737 -2.873 -2.286 1.00 66.62 98 TYR A O 1
ATOM 784 N N . ASN A 1 99 ? -19.958 -2.594 -4.362 1.00 60.03 99 ASN A N 1
ATOM 785 C CA . ASN A 1 99 ? -21.123 -1.854 -4.836 1.00 60.03 99 ASN A CA 1
ATOM 786 C C . ASN A 1 99 ? -22.101 -2.777 -5.572 1.00 60.03 99 ASN A C 1
ATOM 788 O O . ASN A 1 99 ? -21.725 -3.507 -6.490 1.00 60.03 99 ASN A O 1
ATOM 792 N N . THR A 1 100 ? -23.376 -2.712 -5.190 1.00 65.88 100 THR A N 1
ATOM 793 C CA . THR A 1 100 ? -24.459 -3.444 -5.863 1.00 65.88 100 THR A CA 1
ATOM 794 C C . THR A 1 100 ? -24.824 -2.797 -7.201 1.00 65.88 100 THR A C 1
ATOM 796 O O . THR A 1 100 ? -24.848 -1.572 -7.361 1.00 65.88 100 THR A O 1
ATOM 799 N N . ASN A 1 101 ? -25.139 -3.628 -8.192 1.00 73.62 101 ASN A N 1
ATOM 800 C CA . ASN A 1 101 ? -25.614 -3.177 -9.491 1.00 73.62 101 ASN A CA 1
ATOM 801 C C . ASN A 1 101 ? -27.022 -2.579 -9.356 1.00 73.62 101 ASN A C 1
ATOM 803 O O . ASN A 1 101 ? -27.991 -3.301 -9.130 1.00 73.62 101 ASN A O 1
ATOM 807 N N . SER A 1 102 ? -27.155 -1.274 -9.591 1.00 61.31 102 SER A N 1
ATOM 808 C CA . SER A 1 102 ? -28.398 -0.520 -9.368 1.00 61.31 102 SER A CA 1
ATOM 809 C C . SER A 1 102 ? -29.629 -0.984 -10.163 1.00 61.31 102 SER A C 1
ATOM 811 O O . SER A 1 102 ? -30.737 -0.555 -9.845 1.00 61.31 102 SER A O 1
ATOM 813 N N . LYS A 1 103 ? -29.475 -1.849 -11.180 1.00 60.22 103 LYS A N 1
ATOM 814 C CA . LYS A 1 103 ? -30.590 -2.438 -11.946 1.00 60.22 103 LYS A CA 1
ATOM 815 C C . LYS A 1 103 ? -30.957 -3.844 -11.462 1.00 60.22 103 LYS A C 1
ATOM 817 O O . LYS A 1 103 ? -32.142 -4.174 -11.364 1.00 60.22 103 LYS A O 1
ATOM 822 N N . THR A 1 104 ? -29.964 -4.689 -11.183 1.00 62.72 104 THR A N 1
ATOM 823 C CA . THR A 1 104 ? -30.182 -6.115 -10.865 1.00 62.72 104 THR A CA 1
ATOM 824 C C . THR A 1 104 ? -30.128 -6.431 -9.375 1.00 62.72 104 THR A C 1
ATOM 826 O O . THR A 1 104 ? -30.743 -7.407 -8.961 1.00 62.72 104 THR A O 1
ATOM 829 N N . GLY A 1 105 ? -29.445 -5.607 -8.577 1.00 62.19 105 GLY A N 1
ATOM 830 C CA . GLY A 1 105 ? -29.083 -5.872 -7.183 1.00 62.19 105 GLY A CA 1
ATOM 831 C C . GLY A 1 105 ? -27.777 -6.660 -7.037 1.00 62.19 105 GLY A C 1
ATOM 832 O O . GLY A 1 105 ? -27.270 -6.789 -5.928 1.00 62.19 105 GLY A O 1
ATOM 833 N N . ASN A 1 106 ? -27.213 -7.187 -8.130 1.00 68.50 106 ASN A N 1
ATOM 834 C CA . ASN A 1 106 ? -26.087 -8.121 -8.068 1.00 68.50 106 ASN A CA 1
ATOM 835 C C . ASN A 1 106 ? -24.791 -7.455 -7.586 1.00 68.50 106 ASN A C 1
ATOM 837 O O . ASN A 1 106 ? -24.471 -6.346 -8.012 1.00 68.50 106 ASN A O 1
ATOM 841 N N . TYR A 1 107 ? -24.012 -8.174 -6.787 1.00 65.31 107 TYR A N 1
ATOM 842 C CA . TYR A 1 107 ? -22.655 -7.819 -6.373 1.00 65.31 107 TYR A CA 1
ATOM 843 C C . TYR A 1 107 ? -21.772 -9.076 -6.320 1.00 65.31 107 TYR A C 1
ATOM 845 O O . TYR A 1 107 ? -22.259 -10.200 -6.466 1.00 65.31 107 TYR A O 1
ATOM 853 N N . LEU A 1 108 ? -20.467 -8.888 -6.143 1.00 60.44 108 LEU A N 1
ATOM 854 C CA . LEU A 1 108 ? -19.483 -9.964 -6.067 1.00 60.44 108 LEU A CA 1
ATOM 855 C C . LEU A 1 108 ? -18.473 -9.621 -4.971 1.00 60.44 108 LEU A C 1
ATOM 857 O O . LEU A 1 108 ? -17.965 -8.502 -4.948 1.00 60.44 108 LEU A O 1
ATOM 861 N N . ILE A 1 109 ? -18.234 -10.559 -4.061 1.00 73.50 109 ILE A N 1
ATOM 862 C CA . ILE A 1 109 ? -17.394 -10.414 -2.870 1.00 73.50 109 ILE A CA 1
ATOM 863 C C . ILE A 1 109 ? -16.330 -11.513 -2.874 1.00 73.50 109 ILE A C 1
ATOM 865 O O . ILE A 1 109 ? -16.621 -12.648 -3.241 1.00 73.50 109 ILE A O 1
ATOM 869 N N . ILE A 1 110 ? -15.110 -11.170 -2.459 1.00 61.19 110 ILE A N 1
ATOM 870 C CA . ILE A 1 110 ? -13.998 -12.109 -2.262 1.00 61.19 110 ILE A CA 1
ATOM 871 C C . ILE A 1 110 ? -13.610 -12.022 -0.794 1.00 61.19 110 ILE A C 1
ATOM 873 O O . ILE A 1 110 ? -13.277 -10.933 -0.328 1.00 61.19 110 ILE A O 1
ATOM 877 N N . LEU A 1 111 ? -13.669 -13.141 -0.080 1.00 71.25 111 LEU A N 1
ATOM 878 C CA . LEU A 1 111 ? -13.297 -13.241 1.331 1.00 71.25 111 LEU A CA 1
ATOM 879 C C . LEU A 1 111 ? -12.457 -14.496 1.550 1.00 71.25 111 LEU A C 1
ATOM 881 O O . LEU A 1 111 ? -12.475 -15.412 0.732 1.00 71.25 111 LEU A O 1
ATOM 885 N N . MET A 1 112 ? -11.716 -14.545 2.650 1.00 66.19 112 MET A N 1
ATOM 886 C CA . MET A 1 112 ? -11.054 -15.782 3.047 1.00 66.19 112 MET A CA 1
ATOM 887 C C . MET A 1 112 ? -12.100 -16.689 3.712 1.00 66.19 112 MET A C 1
ATOM 889 O O . MET A 1 112 ? -12.939 -16.183 4.471 1.00 66.19 112 MET A O 1
ATOM 893 N N . PRO A 1 113 ? -12.080 -18.006 3.448 1.00 68.19 113 PRO A N 1
ATOM 894 C CA . PRO A 1 113 ? -12.902 -18.943 4.192 1.00 68.19 113 PRO A CA 1
ATOM 895 C C . PRO A 1 113 ? -12.552 -18.861 5.677 1.00 68.19 113 PRO A C 1
ATOM 897 O O . PRO A 1 113 ? -11.454 -18.444 6.060 1.00 68.19 113 PRO A O 1
ATOM 900 N N . ASN A 1 114 ? -13.488 -19.293 6.517 1.00 67.44 114 ASN A N 1
ATOM 901 C CA . ASN A 1 114 ? -13.274 -19.457 7.949 1.00 67.44 114 ASN A CA 1
ATOM 902 C C . ASN A 1 114 ? -13.011 -18.150 8.757 1.00 67.44 114 ASN A C 1
ATOM 904 O O . ASN A 1 114 ? -12.649 -18.179 9.932 1.00 67.44 114 ASN A O 1
ATOM 908 N N . LEU A 1 115 ? -13.260 -16.970 8.180 1.00 72.50 115 LEU A N 1
ATOM 909 C CA . LEU A 1 115 ? -13.238 -15.701 8.919 1.00 72.50 115 LEU A CA 1
ATOM 910 C C . LEU A 1 115 ? -14.640 -15.104 9.120 1.00 72.50 115 LEU A C 1
ATOM 912 O O . LEU A 1 115 ? -15.587 -15.361 8.370 1.00 72.50 115 LEU A O 1
ATOM 916 N N . LYS A 1 116 ? -14.759 -14.292 10.178 1.00 79.19 116 LYS A N 1
ATOM 917 C CA . LYS A 1 116 ? -15.975 -13.560 10.560 1.00 79.19 116 LYS A CA 1
ATOM 918 C C . LYS A 1 116 ? -15.853 -12.113 10.118 1.00 79.19 116 LYS A C 1
ATOM 920 O O . LYS A 1 116 ? -14.897 -11.428 10.483 1.00 79.19 116 LYS A O 1
ATOM 925 N N . TYR A 1 117 ? -16.843 -11.643 9.366 1.00 81.75 117 TYR A N 1
ATOM 926 C CA . TYR A 1 117 ? -16.809 -10.329 8.741 1.00 81.75 117 TYR A CA 1
ATOM 927 C C . TYR A 1 117 ? -18.034 -9.479 9.088 1.00 81.75 117 TYR A C 1
ATOM 929 O O . TYR A 1 117 ? -19.170 -9.951 9.025 1.00 81.75 117 TYR A O 1
ATOM 937 N N . GLU A 1 118 ? -17.818 -8.206 9.423 1.00 82.81 118 GLU A N 1
ATOM 938 C CA . GLU A 1 118 ? -18.885 -7.227 9.646 1.00 82.81 118 GLU A CA 1
ATOM 939 C C . GLU A 1 118 ? -19.255 -6.605 8.291 1.00 82.81 118 GLU A C 1
ATOM 941 O O . GLU A 1 118 ? -18.505 -5.808 7.733 1.00 82.81 118 GLU A O 1
ATOM 946 N N . PHE A 1 119 ? -20.404 -6.992 7.740 1.00 83.25 119 PHE A N 1
ATOM 947 C CA . PHE A 1 119 ? -20.990 -6.394 6.544 1.00 83.25 119 PHE A CA 1
ATOM 948 C C . PHE A 1 119 ? -21.771 -5.143 6.958 1.00 83.25 119 PHE A C 1
ATOM 950 O O . PHE A 1 119 ? -22.789 -5.232 7.649 1.00 83.25 119 PHE A O 1
ATOM 957 N N . VAL A 1 120 ? -21.316 -3.974 6.515 1.00 79.50 120 VAL A N 1
ATOM 958 C CA . VAL A 1 120 ? -21.977 -2.681 6.718 1.00 79.50 120 VAL A CA 1
ATOM 959 C C . VAL A 1 120 ? -22.677 -2.291 5.419 1.00 79.50 120 VAL A C 1
ATOM 961 O O . VAL A 1 120 ? -22.047 -1.808 4.478 1.00 79.50 120 VAL A O 1
ATOM 964 N N . VAL A 1 121 ? -23.987 -2.535 5.356 1.00 76.69 121 VAL A N 1
ATOM 965 C CA . VAL A 1 121 ? -24.808 -2.311 4.159 1.00 76.69 121 VAL A CA 1
ATOM 966 C C . VAL A 1 121 ? -25.425 -0.914 4.197 1.00 76.69 121 VAL A C 1
ATOM 968 O O . VAL A 1 121 ? -26.325 -0.623 4.987 1.00 76.69 121 VAL A O 1
ATOM 971 N N . ASN A 1 122 ? -24.937 -0.048 3.318 1.00 75.31 122 ASN A N 1
ATOM 972 C CA . ASN A 1 122 ? -25.300 1.354 3.162 1.00 75.31 122 ASN A CA 1
ATOM 973 C C . ASN A 1 122 ? -26.246 1.515 1.954 1.00 75.31 122 ASN A C 1
ATOM 975 O O . ASN A 1 122 ? -25.807 1.630 0.810 1.00 75.31 122 ASN A O 1
ATOM 979 N N . SER A 1 123 ? -27.562 1.467 2.195 1.00 72.00 123 SER A N 1
ATOM 980 C CA . SER A 1 123 ? -28.602 1.588 1.157 1.00 72.00 123 SER A CA 1
ATOM 981 C C . SER A 1 123 ? -29.229 2.980 1.147 1.00 72.00 123 SER A C 1
ATOM 983 O O . SER A 1 123 ? -29.603 3.505 2.194 1.00 72.00 123 SER A O 1
ATOM 985 N N . TYR A 1 124 ? -29.436 3.558 -0.042 1.00 59.56 124 TYR A N 1
ATOM 986 C CA . TYR A 1 124 ? -29.996 4.909 -0.175 1.00 59.56 124 TYR A CA 1
ATOM 987 C C . TYR A 1 124 ? -31.354 5.052 0.538 1.00 59.56 124 TYR A C 1
ATOM 989 O O . TYR A 1 124 ? -32.289 4.298 0.262 1.00 59.56 124 TYR A O 1
ATOM 997 N N . GLY A 1 125 ? -31.458 6.042 1.430 1.00 58.88 125 GLY A N 1
ATOM 998 C CA . GLY A 1 125 ? -32.650 6.314 2.244 1.00 58.88 125 GLY A CA 1
ATOM 999 C C . GLY A 1 125 ? -32.672 5.637 3.621 1.00 58.88 125 GLY A C 1
ATOM 1000 O O . GLY A 1 125 ? -33.577 5.920 4.403 1.00 58.88 125 GLY A O 1
ATOM 1001 N N . TYR A 1 126 ? -31.682 4.800 3.943 1.00 59.59 126 TYR A N 1
ATOM 1002 C CA . TYR A 1 126 ? -31.576 4.078 5.213 1.00 59.59 126 TYR A CA 1
ATOM 1003 C C . TYR A 1 126 ? -30.271 4.431 5.939 1.00 59.59 126 TYR A C 1
ATOM 1005 O O . TYR A 1 126 ? -29.299 4.857 5.318 1.00 59.59 126 TYR A O 1
ATOM 1013 N N . ALA A 1 127 ? -30.237 4.252 7.261 1.00 60.19 127 ALA A N 1
ATOM 1014 C CA . ALA A 1 127 ? -28.972 4.254 7.996 1.00 60.19 127 ALA A CA 1
ATOM 1015 C C . ALA A 1 127 ? -28.170 2.980 7.647 1.00 60.19 127 ALA A C 1
ATOM 1017 O O . ALA A 1 127 ? -28.801 1.947 7.400 1.00 60.19 127 ALA A O 1
ATOM 1018 N N . PRO A 1 128 ? -26.822 3.007 7.644 1.00 65.50 128 PRO A N 1
ATOM 1019 C CA . PRO A 1 128 ? -26.019 1.813 7.385 1.00 65.50 128 PRO A CA 1
ATOM 1020 C C . PRO A 1 128 ? -26.329 0.696 8.387 1.00 65.50 128 PRO A C 1
ATOM 1022 O O . PRO A 1 128 ? -26.237 0.900 9.600 1.00 65.50 128 PRO A O 1
ATOM 1025 N N . ILE A 1 129 ? -26.696 -0.485 7.886 1.00 71.62 129 ILE A N 1
ATOM 1026 C CA . ILE A 1 129 ? -27.082 -1.631 8.717 1.00 71.62 129 ILE A CA 1
ATOM 1027 C C . ILE A 1 129 ? -25.908 -2.600 8.801 1.00 71.62 129 ILE A C 1
ATOM 1029 O O . ILE A 1 129 ? -25.404 -3.061 7.778 1.00 71.62 129 ILE A O 1
ATOM 1033 N N . LYS A 1 130 ? -25.488 -2.919 10.026 1.00 79.62 130 LYS A N 1
ATOM 1034 C CA . LYS A 1 130 ? -24.419 -3.883 10.297 1.00 79.62 130 LYS A CA 1
ATOM 1035 C C . LYS A 1 130 ? -24.974 -5.300 10.428 1.00 79.62 130 LYS A C 1
ATOM 1037 O O . LYS A 1 130 ? -26.014 -5.504 11.058 1.00 79.62 130 LYS A O 1
ATOM 1042 N N . LYS A 1 131 ? -24.258 -6.288 9.893 1.00 81.00 131 LYS A N 1
ATOM 1043 C CA . LYS A 1 131 ? -24.523 -7.711 10.126 1.00 81.00 131 LYS A CA 1
ATOM 1044 C C . LYS A 1 131 ? -23.228 -8.513 10.061 1.00 81.00 131 LYS A C 1
ATOM 1046 O O . LYS A 1 131 ? -22.401 -8.260 9.195 1.00 81.00 131 LYS A O 1
ATOM 1051 N N . ILE A 1 132 ? -23.065 -9.492 10.943 1.00 80.81 132 ILE A N 1
ATOM 1052 C CA . ILE A 1 132 ? -21.951 -10.440 10.857 1.00 80.81 132 ILE A CA 1
ATOM 1053 C C . ILE A 1 132 ? -22.288 -11.533 9.843 1.00 80.81 132 ILE A C 1
ATOM 1055 O O . ILE A 1 132 ? -23.402 -12.062 9.848 1.00 80.81 132 ILE A O 1
ATOM 1059 N N . VAL A 1 133 ? -21.313 -11.871 9.001 1.00 81.50 133 VAL A N 1
ATOM 1060 C CA . VAL A 1 133 ? -21.319 -13.053 8.138 1.00 81.50 133 VAL A CA 1
ATOM 1061 C C . VAL A 1 133 ? -20.073 -13.874 8.459 1.00 81.50 133 VAL A C 1
ATOM 1063 O O . VAL A 1 133 ? -18.952 -13.373 8.400 1.00 81.50 133 VAL A O 1
ATOM 1066 N N . GLU A 1 134 ? -20.284 -15.131 8.824 1.00 82.00 134 GLU A N 1
ATOM 1067 C CA . GLU A 1 134 ? -19.244 -16.144 8.998 1.00 82.00 134 GLU A CA 1
ATOM 1068 C C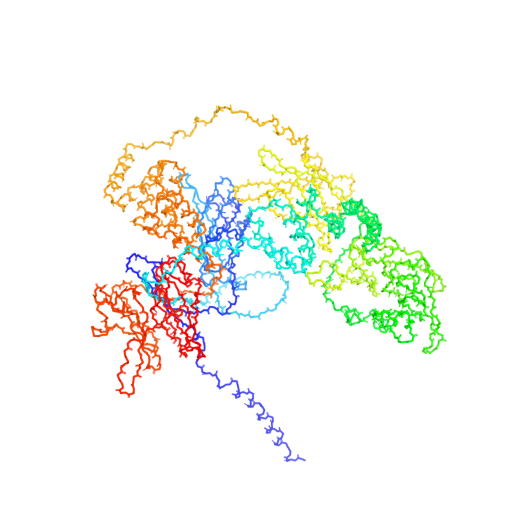 . GLU A 1 134 ? -19.108 -16.900 7.675 1.00 82.00 134 GLU A C 1
ATOM 1070 O O . GLU A 1 134 ? -20.109 -17.359 7.118 1.00 82.00 134 GLU A O 1
ATOM 1075 N N . ILE A 1 135 ? -17.891 -16.963 7.133 1.00 76.94 135 ILE A N 1
ATOM 1076 C CA . ILE A 1 135 ? -17.602 -17.768 5.943 1.00 76.94 135 ILE A CA 1
ATOM 1077 C C . ILE A 1 135 ? -17.154 -19.137 6.452 1.00 76.94 135 ILE A C 1
ATOM 1079 O O . ILE A 1 135 ? -16.216 -19.174 7.244 1.00 76.94 135 ILE A O 1
ATOM 1083 N N . PRO A 1 136 ? -17.783 -20.256 6.066 1.00 67.56 136 PRO A N 1
ATOM 1084 C CA . PRO A 1 136 ? -17.338 -21.563 6.511 1.00 67.56 136 PRO A CA 1
ATOM 1085 C C . PRO A 1 136 ? -16.029 -21.948 5.818 1.00 67.56 136 PRO A C 1
ATOM 1087 O O . PRO A 1 136 ? -15.615 -21.350 4.822 1.00 67.56 136 PRO A O 1
ATOM 1090 N N . SER A 1 137 ? -15.361 -22.949 6.370 1.00 57.75 137 SER A N 1
ATOM 1091 C CA . SER A 1 137 ? -14.019 -23.360 5.968 1.00 57.75 137 SER A CA 1
ATOM 1092 C C . SER A 1 137 ? -13.965 -24.031 4.585 1.00 57.75 137 SER A C 1
ATOM 1094 O O . SER A 1 137 ? -13.042 -23.771 3.819 1.00 57.75 137 SER A O 1
ATOM 1096 N N . TYR A 1 138 ? -15.017 -24.764 4.206 1.00 62.88 138 TYR A N 1
ATOM 1097 C CA . TYR A 1 138 ? -15.167 -25.476 2.924 1.00 62.88 138 TYR A CA 1
ATOM 1098 C C . TYR A 1 138 ? -15.540 -24.606 1.702 1.00 62.88 138 TYR A C 1
ATOM 1100 O O . TYR A 1 138 ? -15.830 -25.143 0.630 1.00 62.88 138 TYR A O 1
ATOM 1108 N N . ALA A 1 139 ? -15.630 -23.279 1.844 1.00 62.91 139 ALA A N 1
ATOM 1109 C CA . ALA A 1 139 ? -16.279 -22.418 0.851 1.00 62.91 139 ALA A CA 1
ATOM 1110 C C . ALA A 1 139 ? -15.369 -22.050 -0.344 1.00 62.91 139 ALA A C 1
ATOM 1112 O O . ALA A 1 139 ? -14.455 -21.230 -0.224 1.00 62.91 139 ALA A O 1
ATOM 1113 N N . SER A 1 140 ? -15.668 -22.617 -1.516 1.00 58.06 140 SER A N 1
ATOM 1114 C CA . SER A 1 140 ? -14.750 -22.710 -2.660 1.00 58.06 140 SER A CA 1
ATOM 1115 C C . SER A 1 140 ? -14.423 -21.407 -3.413 1.00 58.06 140 SER A C 1
ATOM 1117 O O . SER A 1 140 ? -15.192 -20.439 -3.456 1.00 58.06 140 SER A O 1
ATOM 1119 N N . THR A 1 141 ? -13.270 -21.450 -4.088 1.00 51.44 141 THR A N 1
ATOM 1120 C CA . THR A 1 141 ? -12.819 -20.543 -5.162 1.00 51.44 141 THR A CA 1
ATOM 1121 C C . THR A 1 141 ? -13.414 -20.813 -6.546 1.00 51.44 141 THR A C 1
ATOM 1123 O O . THR A 1 141 ? -13.337 -19.935 -7.408 1.00 51.44 141 THR A O 1
ATOM 1126 N N . ASN A 1 142 ? -13.915 -22.023 -6.811 1.00 48.06 142 ASN A N 1
ATOM 1127 C CA . ASN A 1 142 ? -14.018 -22.549 -8.173 1.00 48.06 142 ASN A CA 1
ATOM 1128 C C . ASN A 1 142 ? -15.020 -21.773 -9.055 1.00 48.06 142 ASN A C 1
ATOM 1130 O O . ASN A 1 142 ? -16.220 -21.741 -8.798 1.00 48.06 142 ASN A O 1
ATOM 1134 N N . ILE A 1 143 ? -14.514 -21.175 -10.137 1.00 47.00 143 ILE A N 1
ATOM 1135 C CA . ILE A 1 143 ? -15.292 -20.356 -11.082 1.00 47.00 143 ILE A CA 1
ATOM 1136 C C . ILE A 1 143 ? -16.068 -21.219 -12.098 1.00 47.00 143 ILE A C 1
ATOM 1138 O O . ILE A 1 143 ? -17.030 -20.734 -12.694 1.00 47.00 143 ILE A O 1
ATOM 1142 N N . ASN A 1 144 ? -15.673 -22.481 -12.294 1.00 43.62 144 ASN A N 1
ATOM 1143 C CA . ASN A 1 144 ? -16.154 -23.314 -13.399 1.00 43.62 144 ASN A CA 1
ATOM 1144 C C . ASN A 1 144 ? -17.463 -24.060 -13.096 1.00 43.62 144 ASN A C 1
ATOM 1146 O O . ASN A 1 144 ? -18.270 -24.227 -14.008 1.00 43.62 144 ASN A O 1
ATOM 1150 N N . ASP A 1 145 ? -17.674 -24.500 -11.850 1.00 48.66 145 ASP A N 1
ATOM 1151 C CA . ASP A 1 145 ? -18.749 -25.447 -11.512 1.00 48.66 145 ASP A CA 1
ATOM 1152 C C . ASP A 1 145 ? -19.981 -24.774 -10.870 1.00 48.66 145 ASP A C 1
ATOM 1154 O O . ASP A 1 145 ? -21.062 -24.835 -11.448 1.00 48.66 145 ASP A O 1
ATOM 1158 N N . GLU A 1 146 ? -19.844 -24.060 -9.743 1.00 59.16 146 GLU A N 1
ATOM 1159 C CA . GLU A 1 146 ? -20.817 -23.053 -9.271 1.00 59.16 146 GLU A CA 1
ATOM 1160 C C . GLU A 1 146 ? -20.169 -22.058 -8.286 1.00 59.16 146 GLU A C 1
ATOM 1162 O O . GLU A 1 146 ? -19.274 -22.411 -7.525 1.00 59.16 146 GLU A O 1
ATOM 1167 N N . LEU A 1 147 ? -20.675 -20.817 -8.234 1.00 62.91 147 LEU A N 1
ATOM 1168 C CA . LEU A 1 147 ? -20.267 -19.823 -7.229 1.00 62.91 147 LEU A CA 1
ATOM 1169 C C . LEU A 1 147 ? -21.167 -19.842 -5.990 1.00 62.91 147 LEU A C 1
ATOM 1171 O O . LEU A 1 147 ? -22.390 -19.983 -6.107 1.00 62.91 147 LEU A O 1
ATOM 1175 N N . SER A 1 148 ? -20.574 -19.554 -4.825 1.00 74.50 148 SER A N 1
ATOM 1176 C CA . SER A 1 148 ? -21.312 -19.270 -3.588 1.00 74.50 148 SER A CA 1
ATOM 1177 C C . SER A 1 148 ? -22.282 -18.103 -3.807 1.00 74.50 148 SER A C 1
ATOM 1179 O O . SER A 1 148 ? -21.919 -17.083 -4.396 1.00 74.50 148 SER A O 1
ATOM 1181 N N . LYS A 1 149 ? -23.528 -18.236 -3.346 1.00 81.94 149 LYS A N 1
ATOM 1182 C CA . LYS A 1 149 ? -24.623 -17.280 -3.583 1.00 81.94 149 LYS A CA 1
ATOM 1183 C C . LYS A 1 149 ? -24.987 -16.536 -2.302 1.00 81.94 149 LYS A C 1
ATOM 1185 O O . LYS A 1 149 ? -24.933 -17.113 -1.221 1.00 81.94 149 LYS A O 1
ATOM 1190 N N . GLN A 1 150 ? -25.425 -15.284 -2.406 1.00 88.00 150 GLN A N 1
ATOM 1191 C CA . GLN A 1 150 ? -25.912 -14.515 -1.252 1.00 88.00 150 GLN A CA 1
ATOM 1192 C C . GLN A 1 150 ? -27.152 -13.680 -1.599 1.00 88.00 150 GLN A C 1
ATOM 1194 O O . GLN A 1 150 ? -27.245 -13.131 -2.693 1.00 88.00 150 GLN A O 1
ATOM 1199 N N . GLN A 1 151 ? -28.094 -13.555 -0.667 1.00 86.88 151 GLN A N 1
ATOM 1200 C CA . GLN A 1 151 ? -29.240 -12.652 -0.770 1.00 86.88 151 GLN A CA 1
ATOM 1201 C C . GLN A 1 151 ? -29.272 -11.721 0.443 1.00 86.88 151 GLN A C 1
ATOM 1203 O O . GLN A 1 151 ? -29.391 -12.176 1.583 1.00 86.88 151 GLN A O 1
ATOM 1208 N N . LEU A 1 152 ? -29.207 -10.418 0.178 1.00 87.44 152 LEU A N 1
ATOM 1209 C CA . LEU A 1 152 ? -29.493 -9.351 1.129 1.00 87.44 152 LEU A CA 1
ATOM 1210 C C . LEU A 1 152 ? -30.919 -8.869 0.878 1.00 87.44 152 LEU A C 1
ATOM 1212 O O . LEU A 1 152 ? -31.215 -8.349 -0.199 1.00 87.44 152 LEU A O 1
ATOM 1216 N N . THR A 1 153 ? -31.786 -9.009 1.875 1.00 86.06 153 THR A N 1
ATOM 1217 C CA . THR A 1 153 ? -33.162 -8.501 1.817 1.00 86.06 153 THR A CA 1
ATOM 1218 C C . THR A 1 153 ? -33.360 -7.513 2.958 1.00 86.06 153 THR A C 1
ATOM 1220 O O . THR A 1 153 ? -33.367 -7.893 4.131 1.00 86.06 153 THR A O 1
ATOM 1223 N N . LEU A 1 154 ? -33.521 -6.235 2.613 1.00 84.19 154 LEU A N 1
ATOM 1224 C CA . LEU A 1 154 ? -33.822 -5.164 3.560 1.00 84.19 154 LEU A CA 1
ATOM 1225 C C . LEU A 1 154 ? -35.345 -4.999 3.674 1.00 84.19 154 LEU A C 1
ATOM 1227 O O . LEU A 1 154 ? -36.020 -4.803 2.663 1.00 84.19 154 LEU A O 1
ATOM 1231 N N . SER A 1 155 ? -35.908 -5.074 4.881 1.00 82.00 155 SER A N 1
ATOM 1232 C CA . SER A 1 155 ? -37.343 -4.866 5.132 1.00 82.00 155 SER A CA 1
ATOM 1233 C C . SER A 1 155 ? -37.612 -3.745 6.129 1.00 82.00 155 SER A C 1
ATOM 1235 O O . SER A 1 155 ? -36.756 -3.390 6.935 1.00 82.00 155 SER A O 1
ATOM 1237 N N . ILE A 1 156 ? -38.821 -3.182 6.069 1.00 72.56 156 ILE A N 1
ATOM 1238 C CA . ILE A 1 156 ? -39.334 -2.246 7.071 1.00 72.56 156 ILE A CA 1
ATOM 1239 C C . ILE A 1 156 ? -40.531 -2.913 7.739 1.00 72.56 156 ILE A C 1
ATOM 1241 O O . ILE A 1 156 ? -41.562 -3.114 7.099 1.00 72.56 156 ILE A O 1
ATOM 1245 N N . ASP A 1 157 ? -40.408 -3.223 9.025 1.00 66.50 157 ASP A N 1
ATOM 1246 C CA . ASP A 1 157 ? -41.463 -3.859 9.808 1.00 66.50 157 ASP A CA 1
ATOM 1247 C C . ASP A 1 157 ? -41.723 -2.981 11.046 1.00 66.50 157 ASP A C 1
ATOM 1249 O O . ASP A 1 157 ? -40.825 -2.707 11.841 1.00 66.50 157 ASP A O 1
ATOM 1253 N N . SER A 1 158 ? -42.942 -2.443 11.170 1.00 55.75 158 SER A N 1
ATOM 1254 C CA . SER A 1 158 ? -43.342 -1.486 12.227 1.00 55.75 158 SER A CA 1
ATOM 1255 C C . SER A 1 158 ? -42.462 -0.224 12.365 1.00 55.75 158 SER A C 1
ATOM 1257 O O . SER A 1 158 ? -42.445 0.408 13.418 1.00 55.75 158 SER A O 1
ATOM 1259 N N . GLY A 1 159 ? -41.750 0.169 11.302 1.00 55.03 159 GLY A N 1
ATOM 1260 C CA . GLY A 1 159 ? -40.832 1.318 11.296 1.00 55.03 159 GLY A CA 1
ATOM 1261 C C . GLY A 1 159 ? -39.392 0.991 11.710 1.00 55.03 159 GLY A C 1
ATOM 1262 O O . GLY A 1 159 ? -38.534 1.866 11.627 1.00 55.03 159 GLY A O 1
ATOM 1263 N N . ILE A 1 160 ? -39.111 -0.257 12.095 1.00 54.88 160 ILE A N 1
ATOM 1264 C CA . ILE A 1 160 ? -37.751 -0.774 12.276 1.00 54.88 160 ILE A CA 1
ATOM 1265 C C . ILE A 1 160 ? -37.255 -1.286 10.921 1.00 54.88 160 ILE A C 1
ATOM 1267 O O . ILE A 1 160 ? -37.997 -1.950 10.194 1.00 54.88 160 ILE A O 1
ATOM 1271 N N . VAL A 1 161 ? -36.008 -0.963 10.577 1.00 67.62 161 VAL A N 1
ATOM 1272 C CA . VAL A 1 161 ? -35.365 -1.419 9.340 1.00 67.62 161 VAL A CA 1
ATOM 1273 C C . VAL A 1 161 ? -34.531 -2.659 9.647 1.00 67.62 161 VAL A C 1
ATOM 1275 O O . VAL A 1 161 ? -33.597 -2.598 10.443 1.00 67.62 161 VAL A O 1
ATOM 1278 N N . ASN A 1 162 ? -34.871 -3.778 9.017 1.00 74.56 162 ASN A N 1
ATOM 1279 C CA . ASN A 1 162 ? -34.226 -5.072 9.211 1.00 74.56 162 ASN A CA 1
ATOM 1280 C C . ASN A 1 162 ? -33.387 -5.435 7.982 1.00 74.56 162 ASN A C 1
ATOM 1282 O O . ASN A 1 162 ? -33.818 -5.212 6.853 1.00 74.56 162 ASN A O 1
ATOM 1286 N N . LEU A 1 163 ? -32.225 -6.057 8.195 1.00 79.62 163 LEU A N 1
ATOM 1287 C CA . LEU A 1 163 ? -31.418 -6.672 7.140 1.00 79.62 163 LEU A CA 1
ATOM 1288 C C . LEU A 1 163 ? -31.332 -8.183 7.375 1.00 79.62 163 LEU A C 1
ATOM 1290 O O . LEU A 1 163 ? -30.734 -8.637 8.356 1.00 79.62 163 LEU A O 1
ATOM 1294 N N . ALA A 1 164 ? -31.911 -8.955 6.459 1.00 81.44 164 ALA A N 1
ATOM 1295 C CA . ALA A 1 164 ? -31.661 -10.385 6.347 1.00 81.44 164 ALA A CA 1
ATOM 1296 C C . ALA A 1 164 ? -30.479 -10.623 5.398 1.00 81.44 164 ALA A C 1
ATOM 1298 O O . ALA A 1 164 ? -30.415 -10.016 4.329 1.00 81.44 164 ALA A O 1
ATOM 1299 N N . ILE A 1 165 ? -29.573 -11.522 5.787 1.00 83.44 165 ILE A N 1
ATOM 1300 C CA . ILE A 1 165 ? -28.498 -12.043 4.938 1.00 83.44 165 ILE A CA 1
ATOM 1301 C C . ILE A 1 165 ? -28.646 -13.558 4.913 1.00 83.44 165 ILE A C 1
ATOM 1303 O O . ILE A 1 165 ? -28.563 -14.195 5.961 1.00 83.44 165 ILE A O 1
ATOM 1307 N N . ASN A 1 166 ? -28.858 -14.118 3.727 1.00 82.50 166 ASN A N 1
ATOM 1308 C CA . ASN A 1 166 ? -28.838 -15.557 3.489 1.00 82.50 166 ASN A CA 1
ATOM 1309 C C . ASN A 1 166 ? -27.651 -15.857 2.573 1.00 82.50 166 ASN A C 1
ATOM 1311 O O . ASN A 1 166 ? -27.556 -15.248 1.509 1.00 82.50 166 ASN A O 1
ATOM 1315 N N . THR A 1 167 ? -26.760 -16.766 2.965 1.00 79.31 167 THR A N 1
ATOM 1316 C CA . THR A 1 167 ? -25.606 -17.170 2.145 1.00 79.31 167 THR A CA 1
ATOM 1317 C C . THR A 1 167 ? -25.651 -18.677 1.927 1.00 79.31 167 THR A C 1
ATOM 1319 O O . THR A 1 167 ? -25.878 -19.427 2.873 1.00 79.31 167 THR A O 1
ATOM 1322 N N . TRP A 1 168 ? -25.441 -19.107 0.687 1.00 82.75 168 TRP A N 1
ATOM 1323 C CA . TRP A 1 168 ? -25.368 -20.503 0.270 1.00 82.75 168 TRP A CA 1
ATOM 1324 C C . TRP A 1 168 ? -23.978 -20.734 -0.313 1.00 82.75 168 TRP A C 1
ATOM 1326 O O . TRP A 1 168 ? -23.676 -20.253 -1.407 1.00 82.75 168 TRP A O 1
ATOM 1336 N N . PHE A 1 169 ? -23.116 -21.405 0.441 1.00 75.56 169 PHE A N 1
ATOM 1337 C CA . PHE A 1 169 ? -21.739 -21.660 0.030 1.00 75.56 169 PHE A CA 1
ATOM 1338 C C . PHE A 1 169 ? -21.651 -22.888 -0.880 1.00 75.56 169 PHE A C 1
ATOM 1340 O O . PHE A 1 169 ? -22.450 -23.814 -0.749 1.00 75.56 169 PHE A O 1
ATOM 1347 N N . VAL A 1 170 ? -20.696 -22.873 -1.810 1.00 67.44 170 VAL A N 1
ATOM 1348 C CA . VAL A 1 170 ? -20.358 -24.023 -2.663 1.00 67.44 170 VAL A CA 1
ATOM 1349 C C . VAL A 1 170 ? -19.106 -24.701 -2.109 1.00 67.44 170 VAL A C 1
ATOM 1351 O O . VAL A 1 170 ? -18.152 -24.027 -1.722 1.00 67.44 170 VAL A O 1
ATOM 1354 N N . GLU A 1 171 ? -19.145 -26.027 -2.052 1.00 63.94 171 GLU A N 1
ATOM 1355 C CA . GLU A 1 171 ? -18.115 -26.913 -1.503 1.00 63.94 171 GLU A CA 1
ATOM 1356 C C . GLU A 1 171 ? -16.944 -27.108 -2.487 1.00 63.94 171 GLU A C 1
ATOM 1358 O O . GLU A 1 171 ? -17.149 -27.243 -3.695 1.00 63.94 171 GLU A O 1
ATOM 1363 N N . GLU A 1 172 ? -15.707 -27.124 -1.984 1.00 51.03 172 GLU A N 1
ATOM 1364 C CA . GLU A 1 172 ? -14.493 -27.250 -2.802 1.00 51.03 172 GLU A CA 1
ATOM 1365 C C . GLU A 1 172 ? -14.120 -28.722 -3.058 1.00 51.03 172 GLU A C 1
ATOM 1367 O O . GLU A 1 172 ? -13.479 -29.369 -2.232 1.00 51.03 172 GLU A O 1
ATOM 1372 N N . LYS A 1 173 ? -14.492 -29.260 -4.229 1.00 45.84 173 LYS A N 1
ATOM 1373 C CA . LYS A 1 173 ? -13.968 -30.552 -4.717 1.00 45.84 173 LYS A CA 1
ATOM 1374 C C . LYS A 1 173 ? -12.588 -30.364 -5.366 1.00 45.84 173 LYS A C 1
ATOM 1376 O O . LYS A 1 173 ? -12.314 -29.303 -5.920 1.00 45.84 173 LYS A O 1
ATOM 1381 N N . GLU A 1 174 ? -11.723 -31.377 -5.245 1.00 35.25 174 GLU A N 1
ATOM 1382 C CA . GLU A 1 174 ? -10.254 -31.241 -5.341 1.00 35.25 174 GLU A CA 1
ATOM 1383 C C . GLU A 1 174 ? -9.699 -30.463 -6.563 1.00 35.25 174 GLU A C 1
ATOM 1385 O O . GLU A 1 174 ? -10.222 -30.559 -7.679 1.00 35.25 174 GLU A O 1
ATOM 1390 N N . PRO A 1 175 ? -8.600 -29.699 -6.375 1.00 30.92 175 PRO A N 1
ATOM 1391 C CA . PRO A 1 175 ? -8.154 -28.683 -7.326 1.00 30.92 175 PRO A CA 1
ATOM 1392 C C . PRO A 1 175 ? -7.606 -29.262 -8.637 1.00 30.92 175 PRO A C 1
ATOM 1394 O O . PRO A 1 175 ? -6.570 -29.927 -8.675 1.00 30.92 175 PRO A O 1
ATOM 1397 N N . THR A 1 176 ? -8.240 -28.896 -9.754 1.00 24.36 176 THR A N 1
ATOM 1398 C CA . THR A 1 176 ? -7.719 -29.174 -11.102 1.00 24.36 176 THR A CA 1
ATOM 1399 C C . THR A 1 176 ? -6.876 -27.996 -11.613 1.00 24.36 176 THR A C 1
ATOM 1401 O O . THR A 1 176 ? -7.331 -26.856 -11.662 1.00 24.36 176 THR A O 1
ATOM 1404 N N . LEU A 1 177 ? -5.627 -28.271 -11.997 1.00 27.70 177 LEU A N 1
ATOM 1405 C CA . LEU A 1 177 ? -4.572 -27.279 -12.257 1.00 27.70 177 LEU A CA 1
ATOM 1406 C C . LEU A 1 177 ? -4.513 -26.863 -13.742 1.00 27.70 177 LEU A C 1
ATOM 1408 O O . LEU A 1 177 ? -4.206 -27.702 -14.588 1.00 27.70 177 LEU A O 1
ATOM 1412 N N . PHE A 1 178 ? -4.725 -25.576 -14.070 1.00 22.78 178 PHE A N 1
ATOM 1413 C CA . PHE A 1 178 ? -4.685 -25.081 -15.463 1.00 22.78 178 PHE A CA 1
ATOM 1414 C C . PHE A 1 178 ? -4.077 -23.680 -15.687 1.00 22.78 178 PHE A C 1
ATOM 1416 O O . PHE A 1 178 ? -3.979 -22.855 -14.782 1.00 22.78 178 PHE A O 1
ATOM 1423 N N . LEU A 1 179 ? -3.657 -23.441 -16.940 1.00 20.39 179 LEU A N 1
ATOM 1424 C CA . LEU A 1 179 ? -3.109 -22.182 -17.470 1.00 20.39 179 LEU A CA 1
ATOM 1425 C C . LEU A 1 179 ? -4.214 -21.253 -18.027 1.00 20.39 179 LEU A C 1
ATOM 1427 O O . LEU A 1 179 ? -5.344 -21.676 -18.259 1.00 20.39 179 LEU A O 1
ATOM 1431 N N . LEU A 1 180 ? -3.859 -19.996 -18.326 1.00 21.11 180 LEU A N 1
ATOM 1432 C CA . LEU A 1 180 ? -4.701 -19.043 -19.066 1.00 21.11 180 LEU A CA 1
ATOM 1433 C C . LEU A 1 180 ? -5.054 -19.534 -20.487 1.00 21.11 180 LEU A C 1
ATOM 1435 O O . LEU A 1 180 ? -4.129 -19.798 -21.250 1.00 21.11 180 LEU A O 1
ATOM 1439 N N . THR A 1 181 ? -6.336 -19.432 -20.888 1.00 20.36 181 THR A N 1
ATOM 1440 C CA . THR A 1 181 ? -6.755 -18.882 -22.210 1.00 20.36 181 THR A CA 1
ATOM 1441 C C . THR A 1 181 ? -8.260 -18.512 -22.298 1.00 20.36 181 THR A C 1
ATOM 1443 O O . THR A 1 181 ? -9.092 -19.373 -22.534 1.00 20.36 181 THR A O 1
ATOM 1446 N N . VAL A 1 182 ? -8.588 -17.221 -22.125 1.00 21.83 182 VAL A N 1
ATOM 1447 C CA . VAL A 1 182 ? -9.109 -16.291 -23.171 1.00 21.83 182 VAL A CA 1
ATOM 1448 C C . VAL A 1 182 ? -10.387 -16.623 -24.025 1.00 21.83 182 VAL A C 1
ATOM 1450 O O . VAL A 1 182 ? -10.402 -17.599 -24.760 1.00 21.83 182 VAL A O 1
ATOM 1453 N N . TYR A 1 183 ? -11.341 -15.659 -24.052 1.00 21.69 183 TYR A N 1
ATOM 1454 C CA . TYR A 1 183 ? -12.511 -15.379 -24.956 1.00 21.69 183 TYR A CA 1
ATOM 1455 C C . TYR A 1 183 ? -13.765 -16.328 -25.039 1.00 21.69 183 TYR A C 1
ATOM 1457 O O . TYR A 1 183 ? -13.807 -17.233 -25.862 1.00 21.69 183 TYR A O 1
ATOM 1465 N N . ASP A 1 184 ? -14.841 -15.968 -24.300 1.00 24.80 184 ASP A N 1
ATOM 1466 C CA . ASP A 1 184 ? -16.088 -15.291 -24.804 1.00 24.80 184 ASP A CA 1
ATOM 1467 C C . ASP A 1 184 ? -17.352 -16.037 -25.369 1.00 24.80 184 ASP A C 1
ATOM 1469 O O . ASP A 1 184 ? -17.365 -17.237 -25.621 1.00 24.80 184 ASP A O 1
ATOM 1473 N N . GLU A 1 185 ? -18.455 -15.266 -25.471 1.00 35.25 185 GLU A N 1
ATOM 1474 C CA . GLU A 1 185 ? -19.895 -15.544 -25.718 1.00 35.25 185 GLU A CA 1
ATOM 1475 C C . GLU A 1 185 ? -20.345 -16.712 -26.646 1.00 35.25 185 GLU A C 1
ATOM 1477 O O . GLU A 1 185 ? -19.995 -16.767 -27.826 1.00 35.25 185 GLU A O 1
ATOM 1482 N N . SER A 1 186 ? -21.336 -17.520 -26.201 1.00 26.81 186 SER A N 1
ATOM 1483 C CA . SER A 1 186 ? -22.743 -17.485 -26.718 1.00 26.81 186 SER A CA 1
ATOM 1484 C C . SER A 1 186 ? -23.687 -18.645 -26.269 1.00 26.81 186 SER A C 1
ATOM 1486 O O . SER A 1 186 ? -23.256 -19.756 -25.991 1.00 26.81 186 SER A O 1
ATOM 1488 N N . ASN A 1 187 ? -25.005 -18.360 -26.268 1.00 27.22 187 ASN A N 1
ATOM 1489 C CA . ASN A 1 187 ? -26.194 -19.247 -26.389 1.00 27.22 187 ASN A CA 1
ATOM 1490 C C . ASN A 1 187 ? -26.511 -20.425 -25.417 1.00 27.22 187 ASN A C 1
ATOM 1492 O O . ASN A 1 187 ? -26.073 -21.553 -25.589 1.00 27.22 187 ASN A O 1
ATOM 1496 N N . GLU A 1 188 ? -27.501 -20.164 -24.549 1.00 30.89 188 GLU A N 1
ATOM 1497 C CA . GLU A 1 188 ? -28.819 -20.849 -24.440 1.00 30.89 188 GLU A CA 1
ATOM 1498 C C .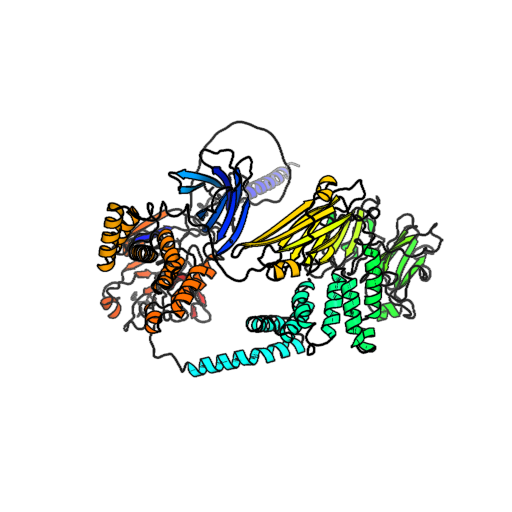 GLU A 1 188 ? -29.024 -22.396 -24.295 1.00 30.89 188 GLU A C 1
ATOM 1500 O O . GLU A 1 188 ? -28.777 -23.181 -25.204 1.00 30.89 188 GLU A O 1
ATOM 1505 N N . ASN A 1 189 ? -29.813 -22.725 -23.247 1.00 28.28 189 ASN A N 1
ATOM 1506 C CA . ASN A 1 189 ? -30.897 -23.741 -23.126 1.00 28.28 189 ASN A CA 1
ATOM 1507 C C . ASN A 1 189 ? -30.695 -25.120 -22.428 1.00 28.28 189 ASN A C 1
ATOM 1509 O O . ASN A 1 189 ? -29.938 -25.982 -22.850 1.00 28.28 189 ASN A O 1
ATOM 1513 N N . ASN A 1 190 ? -31.608 -25.358 -21.465 1.00 26.72 190 ASN A N 1
ATOM 1514 C CA . ASN A 1 190 ? -32.184 -26.631 -20.978 1.00 26.72 190 ASN A CA 1
ATOM 1515 C C . ASN A 1 190 ? -31.369 -27.651 -20.138 1.00 26.72 190 ASN A C 1
ATOM 1517 O O . ASN A 1 190 ? -31.041 -28.740 -20.588 1.00 26.72 190 ASN A O 1
ATOM 1521 N N . HIS A 1 191 ? -31.346 -27.372 -18.826 1.00 25.50 191 HIS A N 1
ATOM 1522 C CA . HIS A 1 191 ? -31.915 -28.219 -17.750 1.00 25.50 191 HIS A CA 1
ATOM 1523 C C . HIS A 1 191 ? -31.394 -29.646 -17.414 1.00 25.50 191 HIS A C 1
ATOM 1525 O O . HIS A 1 191 ? -31.657 -30.603 -18.132 1.00 25.50 191 HIS A O 1
ATOM 1531 N N . LYS A 1 192 ? -31.034 -29.771 -16.116 1.00 22.98 192 LYS A N 1
ATOM 1532 C CA . LYS A 1 192 ? -31.225 -30.905 -15.168 1.00 22.98 192 LYS A CA 1
ATOM 1533 C C . LYS A 1 192 ? -30.278 -32.127 -15.222 1.00 22.98 192 LYS A C 1
ATOM 1535 O O . LYS A 1 192 ? -29.954 -32.589 -16.303 1.00 22.98 192 LYS A O 1
ATOM 1540 N N . VAL A 1 193 ? -29.946 -32.789 -14.094 1.00 23.33 193 VAL A N 1
ATOM 1541 C CA . VAL A 1 193 ? -29.894 -32.419 -12.642 1.00 23.33 193 VAL A CA 1
ATOM 1542 C C . VAL A 1 193 ? -29.215 -33.563 -11.844 1.00 23.33 193 VAL A C 1
ATOM 1544 O O . VAL A 1 193 ? -29.280 -34.690 -12.323 1.00 23.33 193 VAL A O 1
ATOM 1547 N N . GLU A 1 194 ? -28.699 -33.292 -10.625 1.00 23.56 194 GLU A N 1
ATOM 1548 C CA . GLU A 1 194 ? -28.269 -34.279 -9.585 1.00 23.56 194 GLU A CA 1
ATOM 1549 C C . GLU A 1 194 ? -27.062 -35.191 -9.958 1.00 23.56 194 GLU A C 1
ATOM 1551 O O . GLU A 1 194 ? -26.829 -35.460 -11.130 1.00 23.56 194 GLU A O 1
ATOM 1556 N N . LEU A 1 195 ? -26.182 -35.690 -9.071 1.00 20.75 195 LEU A N 1
ATOM 1557 C CA . LEU A 1 195 ? -25.951 -35.678 -7.600 1.00 20.75 195 LEU A CA 1
ATOM 1558 C C . LEU A 1 195 ? -24.411 -35.565 -7.360 1.00 20.75 195 LEU A C 1
ATOM 1560 O O . LEU A 1 195 ? -23.663 -35.901 -8.274 1.00 20.75 195 LEU A O 1
ATOM 1564 N N . TYR A 1 196 ? -23.814 -35.287 -6.189 1.00 22.94 196 TYR A N 1
ATOM 1565 C CA . TYR A 1 196 ? -24.074 -34.473 -4.970 1.00 22.94 196 TYR A CA 1
ATOM 1566 C C . TYR A 1 196 ? -22.763 -34.568 -4.101 1.00 22.94 196 TYR A C 1
ATOM 1568 O O . TYR A 1 196 ? -21.736 -34.888 -4.697 1.00 22.94 196 TYR A O 1
ATOM 1576 N N . GLU A 1 197 ? -22.774 -34.283 -2.780 1.00 22.73 197 GLU A N 1
ATOM 1577 C CA . GLU A 1 197 ? -22.045 -34.928 -1.624 1.00 22.73 197 GLU A CA 1
ATOM 1578 C C . GLU A 1 197 ? -20.533 -35.342 -1.729 1.00 22.73 197 GLU A C 1
ATOM 1580 O O . GLU A 1 197 ? -20.030 -35.619 -2.813 1.00 22.73 197 GLU A O 1
ATOM 1585 N N . ILE A 1 198 ? -19.694 -35.513 -0.690 1.00 24.22 198 ILE A N 1
ATOM 1586 C CA . ILE A 1 198 ? -19.671 -35.202 0.763 1.00 24.22 198 ILE A CA 1
ATOM 1587 C C . ILE A 1 198 ? -18.175 -35.221 1.206 1.00 24.22 198 ILE A C 1
ATOM 1589 O O . ILE A 1 198 ? -17.417 -36.004 0.627 1.00 24.22 198 ILE A O 1
ATOM 1593 N N . ASN A 1 199 ? -17.665 -34.571 2.265 1.00 27.72 199 ASN A N 1
ATOM 1594 C CA . ASN A 1 199 ? -17.939 -33.274 2.923 1.00 27.72 199 ASN A CA 1
ATOM 1595 C C . ASN A 1 199 ? -16.952 -33.134 4.123 1.00 27.72 199 ASN A C 1
ATOM 1597 O O . ASN A 1 199 ? -17.078 -33.932 5.047 1.00 27.72 199 ASN A O 1
ATOM 1601 N N . GLU A 1 200 ? -16.164 -32.041 4.237 1.00 28.67 200 GLU A N 1
ATOM 1602 C CA . GLU A 1 200 ? -15.968 -31.297 5.528 1.00 28.67 200 GLU A CA 1
ATOM 1603 C C . GLU A 1 200 ? -14.813 -32.018 6.480 1.00 28.67 200 GLU A C 1
ATOM 1605 O O . GLU A 1 200 ? -14.233 -32.928 5.903 1.00 28.67 200 GLU A O 1
ATOM 1610 N N . VAL A 1 201 ? -14.145 -31.845 7.716 1.00 25.78 201 VAL A N 1
ATOM 1611 C CA . VAL A 1 201 ? -13.860 -31.076 9.058 1.00 25.78 201 VAL A CA 1
ATOM 1612 C C . VAL A 1 201 ? -12.329 -30.778 9.172 1.00 25.78 201 VAL A C 1
ATOM 1614 O O . VAL A 1 201 ? -11.551 -31.364 8.436 1.00 25.78 201 VAL A O 1
ATOM 1617 N N . GLU A 1 202 ? -11.886 -29.901 10.094 1.00 36.53 202 GLU A N 1
ATOM 1618 C CA . GLU A 1 202 ? -10.513 -29.718 10.647 1.00 36.53 202 GLU A CA 1
ATOM 1619 C C . GLU A 1 202 ? -10.306 -30.159 12.137 1.00 36.53 202 GLU A C 1
ATOM 1621 O O . GLU A 1 202 ? -10.680 -31.248 12.543 1.00 36.53 202 GLU A O 1
ATOM 1626 N N . GLU A 1 203 ? -9.797 -29.264 12.990 1.00 31.09 203 GLU A N 1
ATOM 1627 C CA . GLU A 1 203 ? -10.155 -29.127 14.378 1.00 31.09 203 GLU A CA 1
ATOM 1628 C C . GLU A 1 203 ? -9.174 -29.880 15.354 1.00 31.09 203 GLU A C 1
ATOM 1630 O O . GLU A 1 203 ? -9.235 -31.096 15.508 1.00 31.09 203 GLU A O 1
ATOM 1635 N N . ILE A 1 204 ? -8.236 -29.058 15.933 1.00 34.88 204 ILE A N 1
ATOM 1636 C CA . ILE A 1 204 ? -7.482 -28.938 17.258 1.00 34.88 204 ILE A CA 1
ATOM 1637 C C . ILE A 1 204 ? -6.908 -30.247 17.961 1.00 34.88 204 ILE A C 1
ATOM 1639 O O . ILE A 1 204 ? -6.922 -31.259 17.282 1.00 34.88 204 ILE A O 1
ATOM 1643 N N . GLU A 1 205 ? -6.241 -30.449 19.155 1.00 31.83 205 GLU A N 1
ATOM 1644 C CA . GLU A 1 205 ? -6.248 -29.939 20.578 1.00 31.83 205 GLU A CA 1
ATOM 1645 C C . GLU A 1 205 ? -5.110 -30.331 21.697 1.00 31.83 205 GLU A C 1
ATOM 1647 O O . GLU A 1 205 ? -3.936 -30.399 21.360 1.00 31.83 205 GLU A O 1
ATOM 1652 N N . VAL A 1 206 ? -5.255 -30.335 23.077 1.00 36.53 206 VAL A N 1
ATOM 1653 C CA . VAL A 1 206 ? -4.801 -29.159 23.946 1.00 36.53 206 VAL A CA 1
ATOM 1654 C C . VAL A 1 206 ? -4.534 -29.320 25.598 1.00 36.53 206 VAL A C 1
ATOM 1656 O O . VAL A 1 206 ? -5.470 -29.878 26.143 1.00 36.53 206 VAL A O 1
ATOM 1659 N N . GLU A 1 207 ? -3.389 -29.100 26.462 1.00 36.69 207 GLU A N 1
ATOM 1660 C CA . GLU A 1 207 ? -2.742 -27.917 27.379 1.00 36.69 207 GLU A CA 1
ATOM 1661 C C . GLU A 1 207 ? -2.813 -27.921 29.074 1.00 36.69 207 GLU A C 1
ATOM 1663 O O . GLU A 1 207 ? -3.873 -28.267 29.616 1.00 36.69 207 GLU A O 1
ATOM 1668 N N . ARG A 1 208 ? -1.781 -27.553 29.972 1.00 35.72 208 ARG A N 1
ATOM 1669 C CA . ARG A 1 208 ? -1.455 -27.689 31.533 1.00 35.72 208 ARG A CA 1
ATOM 1670 C C . ARG A 1 208 ? -1.993 -26.594 32.594 1.00 35.72 208 ARG A C 1
ATOM 1672 O O . ARG A 1 208 ? -3.204 -26.549 32.809 1.00 35.72 208 ARG A O 1
ATOM 1679 N N . ARG A 1 209 ? -1.063 -25.942 33.392 1.00 33.47 209 ARG A N 1
ATOM 1680 C CA . ARG A 1 209 ? -0.792 -24.921 34.479 1.00 33.47 209 ARG A CA 1
ATOM 1681 C C . ARG A 1 209 ? 0.781 -24.940 34.732 1.00 33.47 209 ARG A C 1
ATOM 1683 O O . ARG A 1 209 ? 1.315 -25.999 34.412 1.00 33.47 209 ARG A O 1
ATOM 1690 N N . GLN A 1 210 ? 1.558 -23.870 35.068 1.00 35.06 210 GLN A N 1
ATOM 1691 C CA . GLN A 1 210 ? 1.910 -23.054 36.295 1.00 35.06 210 GLN A CA 1
ATOM 1692 C C . GLN A 1 210 ? 3.350 -23.260 36.905 1.00 35.06 210 GLN A C 1
ATOM 1694 O O . GLN A 1 210 ? 4.027 -24.171 36.477 1.00 35.06 210 GLN A O 1
ATOM 1699 N N . LEU A 1 211 ? 3.858 -22.378 37.819 1.00 31.59 211 LEU A N 1
ATOM 1700 C CA . LEU A 1 211 ? 4.994 -22.496 38.819 1.00 31.59 211 LEU A CA 1
ATOM 1701 C C . LEU A 1 211 ? 4.914 -21.307 39.832 1.00 31.59 211 LEU A C 1
ATOM 1703 O O . LEU A 1 211 ? 3.997 -20.493 39.737 1.00 31.59 211 LEU A O 1
ATOM 1707 N N . THR A 1 212 ? 5.831 -21.181 40.809 1.00 28.64 212 THR A N 1
ATOM 1708 C CA . THR A 1 212 ? 5.763 -20.269 41.984 1.00 28.64 212 THR A CA 1
ATOM 1709 C C . THR A 1 212 ? 7.052 -19.479 42.307 1.00 28.64 212 THR A C 1
ATOM 1711 O O . THR A 1 212 ? 8.132 -19.762 41.810 1.00 28.64 212 THR A O 1
ATOM 1714 N N . GLU A 1 213 ? 6.921 -18.500 43.209 1.00 32.12 213 GLU A N 1
ATOM 1715 C CA . GLU A 1 213 ? 7.691 -17.247 43.357 1.00 32.12 213 GLU A CA 1
ATOM 1716 C C . GLU A 1 213 ? 9.202 -17.271 43.708 1.00 32.12 213 GLU A C 1
ATOM 1718 O O . GLU A 1 213 ? 9.777 -16.191 43.846 1.00 32.12 213 GLU A O 1
ATOM 1723 N N . THR A 1 214 ? 9.898 -18.404 43.867 1.00 31.67 214 THR A N 1
ATOM 1724 C CA . THR A 1 214 ? 11.315 -18.376 44.326 1.00 31.67 214 THR A CA 1
ATOM 1725 C C . THR A 1 214 ? 12.320 -17.824 43.310 1.00 31.67 214 THR A C 1
ATOM 1727 O O . THR A 1 214 ? 13.459 -17.526 43.675 1.00 31.67 214 THR A O 1
ATOM 1730 N N . ASP A 1 215 ? 11.909 -17.677 42.051 1.00 38.41 215 ASP A N 1
ATOM 1731 C CA . ASP A 1 215 ? 12.837 -17.665 40.916 1.00 38.41 215 ASP A CA 1
ATOM 1732 C C . ASP A 1 215 ? 13.053 -16.261 40.309 1.00 38.41 215 ASP A C 1
ATOM 1734 O O . ASP A 1 215 ? 13.905 -16.071 39.437 1.00 38.41 215 ASP A O 1
ATOM 1738 N N . PHE A 1 216 ? 12.323 -15.245 40.787 1.00 32.66 216 PHE A N 1
ATOM 1739 C CA . PHE A 1 216 ? 12.390 -13.879 40.256 1.00 32.66 216 PHE A CA 1
ATOM 1740 C C . PHE A 1 216 ? 13.450 -13.019 40.958 1.00 32.66 216 PHE A C 1
ATOM 1742 O O . PHE A 1 216 ? 13.230 -12.428 42.016 1.00 32.66 216 PHE A O 1
ATOM 1749 N N . GLY A 1 217 ? 14.619 -12.922 40.318 1.00 36.03 217 GLY A N 1
ATOM 1750 C CA . GLY A 1 217 ? 15.677 -11.975 40.680 1.00 36.03 217 GLY A CA 1
ATOM 1751 C C . GLY A 1 217 ? 15.264 -10.500 40.533 1.00 36.03 217 GLY A C 1
ATOM 1752 O O . GLY A 1 217 ? 14.252 -10.172 39.920 1.00 36.03 217 GLY A O 1
ATOM 1753 N N . ASN A 1 218 ? 16.071 -9.598 41.102 1.00 43.56 218 ASN A N 1
ATOM 1754 C CA . ASN A 1 218 ? 15.716 -8.190 41.312 1.00 43.56 218 ASN A CA 1
ATOM 1755 C C . ASN A 1 218 ? 15.309 -7.430 40.025 1.00 43.56 218 ASN A C 1
ATOM 1757 O O . ASN A 1 218 ? 16.157 -7.047 39.214 1.00 43.56 218 ASN A O 1
ATOM 1761 N N . ILE A 1 219 ? 14.008 -7.148 39.898 1.00 48.69 219 ILE A N 1
ATOM 1762 C CA . ILE A 1 219 ? 13.371 -6.484 38.748 1.00 48.69 219 ILE A CA 1
ATOM 1763 C C . ILE A 1 219 ? 13.956 -5.089 38.463 1.00 48.69 219 ILE A C 1
ATOM 1765 O O . ILE A 1 219 ? 14.091 -4.718 37.293 1.00 48.69 219 ILE A O 1
ATOM 1769 N N . ASP A 1 220 ? 14.390 -4.347 39.490 1.00 37.44 220 ASP A N 1
ATOM 1770 C CA . ASP A 1 220 ? 15.007 -3.021 39.320 1.00 37.44 220 ASP A CA 1
ATOM 1771 C C . ASP A 1 220 ? 16.260 -3.067 38.431 1.00 37.44 220 ASP A C 1
ATOM 1773 O O . ASP A 1 220 ? 16.535 -2.130 37.679 1.00 37.44 220 ASP A O 1
ATOM 1777 N N . GLU A 1 221 ? 17.031 -4.158 38.481 1.00 44.50 221 GLU A N 1
ATOM 1778 C CA . GLU A 1 221 ? 18.265 -4.293 37.700 1.00 44.50 221 GLU A CA 1
ATOM 1779 C C . GLU A 1 221 ? 17.984 -4.617 36.220 1.00 44.50 221 GLU A C 1
ATOM 1781 O O . GLU A 1 221 ? 18.771 -4.254 35.340 1.00 44.50 221 GLU A O 1
ATOM 1786 N N . VAL A 1 222 ? 16.829 -5.229 35.928 1.00 51.22 222 VAL A N 1
ATOM 1787 C CA . VAL A 1 222 ? 16.338 -5.479 34.563 1.00 51.22 222 VAL A CA 1
ATOM 1788 C C . VAL A 1 222 ? 15.783 -4.191 33.953 1.00 51.22 222 VAL A C 1
ATOM 1790 O O . VAL A 1 222 ? 16.231 -3.788 32.878 1.00 51.22 222 VAL A O 1
ATOM 1793 N N . LEU A 1 223 ? 14.894 -3.489 34.669 1.00 41.88 223 LEU A N 1
ATOM 1794 C CA . LEU A 1 223 ? 14.356 -2.187 34.248 1.00 41.88 223 LEU A CA 1
ATOM 1795 C C . LEU A 1 223 ? 15.475 -1.178 33.968 1.00 41.88 223 LEU A C 1
ATOM 1797 O O . LEU A 1 223 ? 15.454 -0.478 32.955 1.00 41.88 223 LEU A O 1
ATOM 1801 N N . LYS A 1 224 ? 16.495 -1.135 34.833 1.00 42.16 224 LYS A N 1
ATOM 1802 C CA . LYS A 1 224 ? 17.634 -0.228 34.673 1.00 42.16 224 LYS A CA 1
ATOM 1803 C C . LYS A 1 224 ? 18.472 -0.544 33.432 1.00 42.16 224 LYS A C 1
ATOM 1805 O O . LYS A 1 224 ? 18.839 0.390 32.724 1.00 42.16 224 LYS A O 1
ATOM 1810 N N . LYS A 1 225 ? 18.712 -1.826 33.117 1.00 50.78 225 LYS A N 1
ATOM 1811 C CA . LYS A 1 225 ? 19.350 -2.238 31.849 1.00 50.78 225 LYS A CA 1
ATOM 1812 C C . LYS A 1 225 ? 18.515 -1.841 30.635 1.00 50.78 225 LYS A C 1
ATOM 1814 O O . LYS A 1 225 ? 19.060 -1.272 29.698 1.00 50.78 225 LYS A O 1
ATOM 1819 N N . GLN A 1 226 ? 17.205 -2.074 30.673 1.00 49.88 226 GLN A N 1
ATOM 1820 C CA . GLN A 1 226 ? 16.306 -1.777 29.556 1.00 49.88 226 GLN A CA 1
ATOM 1821 C C . GLN A 1 226 ? 16.244 -0.266 29.257 1.00 49.88 226 GLN A C 1
ATOM 1823 O O . GLN A 1 226 ? 16.363 0.149 28.105 1.00 49.88 226 GLN A O 1
ATOM 1828 N N . VAL A 1 227 ? 16.182 0.574 30.298 1.00 51.38 227 VAL A N 1
ATOM 1829 C CA . VAL A 1 227 ? 16.310 2.039 30.174 1.00 51.38 227 VAL A CA 1
ATOM 1830 C C . VAL A 1 227 ? 17.701 2.438 29.665 1.00 51.38 227 VAL A C 1
ATOM 1832 O O . VAL A 1 227 ? 17.825 3.337 28.833 1.00 51.38 227 VAL A O 1
ATOM 1835 N N . GLU A 1 228 ? 18.763 1.773 30.116 1.00 54.31 228 GLU A N 1
ATOM 1836 C CA . GLU A 1 228 ? 20.119 1.991 29.610 1.00 54.31 228 GLU A CA 1
ATOM 1837 C C . GLU A 1 228 ? 20.333 1.546 28.152 1.00 54.31 228 GLU A C 1
ATOM 1839 O O . GLU A 1 228 ? 21.285 2.015 27.528 1.00 54.31 228 GLU A O 1
ATOM 1844 N N . GLU A 1 229 ? 19.513 0.650 27.604 1.00 58.00 229 GLU A N 1
ATOM 1845 C CA . GLU A 1 229 ? 19.577 0.206 26.206 1.00 58.00 229 GLU A CA 1
ATOM 1846 C C . GLU A 1 229 ? 18.764 1.121 25.280 1.00 58.00 229 GLU A C 1
ATOM 1848 O O . GLU A 1 229 ? 19.291 1.564 24.256 1.00 58.00 229 GLU A O 1
ATOM 1853 N N . GLU A 1 230 ? 17.547 1.514 25.673 1.00 58.62 230 GLU A N 1
ATOM 1854 C CA . GLU A 1 230 ? 16.746 2.511 24.941 1.00 58.62 230 GLU A CA 1
ATOM 1855 C C . GLU A 1 230 ? 17.503 3.843 24.783 1.00 58.62 230 GLU A C 1
ATOM 1857 O O . GLU A 1 230 ? 17.615 4.370 23.674 1.00 58.62 230 GLU A O 1
ATOM 1862 N N . ASN A 1 231 ? 18.140 4.336 25.855 1.00 66.75 231 ASN A N 1
ATOM 1863 C CA . ASN A 1 231 ? 18.942 5.569 25.818 1.00 66.75 231 ASN A CA 1
ATOM 1864 C C . ASN A 1 231 ? 20.155 5.510 24.862 1.00 66.75 231 ASN A C 1
ATOM 1866 O O . ASN A 1 231 ? 20.689 6.556 24.492 1.00 66.75 231 ASN A O 1
ATOM 1870 N N . LYS A 1 232 ? 20.603 4.318 24.437 1.00 74.62 232 LYS A N 1
ATOM 1871 C CA . LYS A 1 232 ? 21.736 4.150 23.504 1.00 74.62 232 LYS A CA 1
ATOM 1872 C C . LYS A 1 232 ? 21.306 4.141 22.029 1.00 74.62 232 LYS A C 1
ATOM 1874 O O . LYS A 1 232 ? 22.160 4.320 21.157 1.00 74.62 232 LYS A O 1
ATOM 1879 N N . LYS A 1 233 ? 20.008 3.993 21.717 1.00 80.12 233 LYS A N 1
ATOM 1880 C CA . LYS A 1 233 ? 19.505 3.928 20.326 1.00 80.12 233 LYS A CA 1
ATOM 1881 C C . LYS A 1 233 ? 19.919 5.115 19.437 1.00 80.12 233 LYS A C 1
ATOM 1883 O O . LYS A 1 233 ? 20.326 4.844 18.305 1.00 80.12 233 LYS A O 1
ATOM 1888 N N . PRO A 1 234 ? 19.902 6.390 19.888 1.00 83.75 234 PRO A N 1
ATOM 1889 C CA . PRO A 1 234 ? 20.322 7.515 19.046 1.00 83.75 234 PRO A CA 1
ATOM 1890 C C . PRO A 1 234 ? 21.803 7.458 18.632 1.00 83.75 234 PRO A C 1
ATOM 1892 O O . PRO A 1 234 ? 22.119 7.726 17.473 1.00 83.75 234 PRO A O 1
ATOM 1895 N N . GLU A 1 235 ? 22.711 7.049 19.533 1.00 81.94 235 GLU A N 1
ATOM 1896 C CA . GLU A 1 235 ? 24.135 6.875 19.191 1.00 81.94 235 GLU A CA 1
ATOM 1897 C C . GLU A 1 235 ? 24.311 5.742 18.171 1.00 81.94 235 GLU A C 1
ATOM 1899 O O . GLU A 1 235 ? 25.053 5.884 17.201 1.00 81.94 235 GLU A O 1
ATOM 1904 N N . ILE A 1 236 ? 23.600 4.624 18.359 1.00 82.81 236 ILE A N 1
ATOM 1905 C CA . ILE A 1 236 ? 23.665 3.465 17.459 1.00 82.81 236 ILE A CA 1
ATOM 1906 C C . ILE A 1 236 ? 23.160 3.837 16.053 1.00 82.81 236 ILE A C 1
ATOM 1908 O O . ILE A 1 236 ? 23.816 3.490 15.069 1.00 82.81 236 ILE A O 1
ATOM 1912 N N . ALA A 1 237 ? 22.056 4.586 15.949 1.00 87.50 237 ALA A N 1
ATOM 1913 C CA . ALA A 1 237 ? 21.496 5.046 14.676 1.00 87.50 237 ALA A CA 1
ATOM 1914 C C . ALA A 1 237 ? 22.460 5.969 13.908 1.00 87.50 237 ALA A C 1
ATOM 1916 O O . ALA A 1 237 ? 22.752 5.726 12.734 1.00 87.50 237 ALA A O 1
ATOM 1917 N N . GLU A 1 238 ? 23.027 6.975 14.581 1.00 90.25 238 GLU A N 1
ATOM 1918 C CA . GLU A 1 238 ? 23.999 7.902 13.983 1.00 90.25 238 GLU A CA 1
ATOM 1919 C C . GLU A 1 238 ? 25.278 7.167 13.547 1.00 90.25 238 GLU A C 1
ATOM 1921 O O . GLU A 1 238 ? 25.807 7.386 12.456 1.00 90.25 238 GLU A O 1
ATOM 1926 N N . LYS A 1 239 ? 25.744 6.212 14.356 1.00 88.56 239 LYS A N 1
ATOM 1927 C CA . LYS A 1 239 ? 26.919 5.372 14.081 1.00 88.56 239 LYS A CA 1
ATOM 1928 C C . LYS A 1 239 ? 26.696 4.395 12.922 1.00 88.56 239 LYS A C 1
ATOM 1930 O O . LYS A 1 239 ? 27.659 4.079 12.222 1.00 88.56 239 LYS A O 1
ATOM 1935 N N . ALA A 1 240 ? 25.463 3.941 12.689 1.00 89.62 240 ALA A N 1
ATOM 1936 C CA . ALA A 1 240 ? 25.081 3.191 11.491 1.00 89.62 240 ALA A CA 1
ATOM 1937 C C . ALA A 1 240 ? 25.043 4.106 10.252 1.00 89.62 240 ALA A C 1
ATOM 1939 O O . ALA A 1 240 ? 25.669 3.795 9.235 1.00 89.62 240 ALA A O 1
ATOM 1940 N N . PHE A 1 241 ? 24.413 5.281 10.363 1.00 93.31 241 PHE A N 1
ATOM 1941 C CA . PHE A 1 241 ? 24.317 6.263 9.279 1.00 93.31 241 PHE A CA 1
ATOM 1942 C C . PHE A 1 241 ? 25.696 6.735 8.790 1.00 93.31 241 PHE A C 1
ATOM 1944 O O . PHE A 1 241 ? 25.978 6.700 7.591 1.00 93.31 241 PHE A O 1
ATOM 1951 N N . LEU A 1 242 ? 26.599 7.095 9.709 1.00 90.31 242 LEU A N 1
ATOM 1952 C CA . LEU A 1 242 ? 27.972 7.513 9.392 1.00 90.31 242 LEU A CA 1
ATOM 1953 C C . LEU A 1 242 ? 28.816 6.386 8.766 1.00 90.31 242 LEU A C 1
ATOM 1955 O O . LEU A 1 242 ? 29.741 6.661 8.002 1.00 90.31 242 LEU A O 1
ATOM 1959 N N . LYS A 1 243 ? 28.478 5.117 9.034 1.00 93.12 243 LYS A N 1
ATOM 1960 C CA . LYS A 1 243 ? 29.062 3.937 8.368 1.00 93.12 243 LYS A CA 1
ATOM 1961 C C . LYS A 1 243 ? 28.435 3.616 7.006 1.00 93.12 243 LYS A C 1
ATOM 1963 O O . LYS A 1 243 ? 28.923 2.709 6.336 1.00 93.12 243 LYS A O 1
ATOM 1968 N N . LYS A 1 244 ? 27.389 4.342 6.591 1.00 93.25 244 LYS A N 1
ATOM 1969 C CA . LYS A 1 244 ? 26.537 4.044 5.423 1.00 93.25 244 LYS A CA 1
ATOM 1970 C C . LYS A 1 244 ? 25.756 2.727 5.527 1.00 93.25 244 LYS A C 1
ATOM 1972 O O . LYS A 1 244 ? 25.295 2.205 4.515 1.00 93.25 244 LYS A O 1
ATOM 1977 N N . ASP A 1 245 ? 25.550 2.217 6.742 1.00 93.31 245 ASP A N 1
ATOM 1978 C CA . ASP A 1 245 ? 24.557 1.170 6.998 1.00 93.31 245 ASP A CA 1
ATOM 1979 C C . ASP A 1 245 ? 23.168 1.816 7.078 1.00 93.31 245 ASP A C 1
ATOM 1981 O O . ASP A 1 245 ? 22.584 2.023 8.146 1.00 93.31 245 ASP A O 1
ATOM 1985 N N . TYR A 1 246 ? 22.670 2.211 5.905 1.00 93.94 246 TYR A N 1
ATOM 1986 C CA . TYR A 1 246 ? 21.405 2.922 5.773 1.00 93.94 246 TYR A CA 1
ATOM 1987 C C . TYR A 1 246 ? 20.208 2.072 6.205 1.00 93.94 246 TYR A C 1
ATOM 1989 O O . TYR A 1 246 ? 19.206 2.645 6.623 1.00 93.94 246 TYR A O 1
ATOM 1997 N N . LYS A 1 247 ? 20.304 0.733 6.157 1.00 93.19 247 LYS A N 1
ATOM 1998 C CA . LYS A 1 247 ? 19.225 -0.155 6.608 1.00 93.19 247 LYS A CA 1
ATOM 1999 C C . LYS A 1 247 ? 19.064 -0.059 8.122 1.00 93.19 247 LYS A C 1
ATOM 2001 O O . LYS A 1 247 ? 18.028 0.411 8.585 1.00 93.19 247 LYS A O 1
ATOM 2006 N N . THR A 1 248 ? 20.116 -0.387 8.874 1.00 89.06 248 THR A N 1
ATOM 2007 C CA . THR A 1 248 ? 20.099 -0.301 10.342 1.00 89.06 248 THR A CA 1
ATOM 2008 C C . THR A 1 248 ? 19.780 1.120 10.816 1.00 89.06 248 THR A C 1
ATOM 2010 O O . THR A 1 248 ? 19.026 1.297 11.771 1.00 89.06 248 THR A O 1
ATOM 2013 N N . ALA A 1 249 ? 20.283 2.147 10.119 1.00 90.88 249 ALA A N 1
ATOM 2014 C CA . ALA A 1 249 ? 19.920 3.535 10.397 1.00 90.88 249 ALA A CA 1
ATOM 2015 C C . ALA A 1 249 ? 18.415 3.801 10.191 1.00 90.88 249 ALA A C 1
ATOM 2017 O O . ALA A 1 249 ? 17.751 4.285 11.105 1.00 90.88 249 ALA A O 1
ATOM 2018 N N . SER A 1 250 ? 17.857 3.469 9.019 1.00 91.12 250 SER A N 1
ATOM 2019 C CA . SER A 1 250 ? 16.439 3.684 8.689 1.00 91.12 250 SER A CA 1
ATOM 2020 C C . SER A 1 250 ? 15.496 2.971 9.662 1.00 91.12 250 SER A C 1
ATOM 2022 O O . SER A 1 250 ? 14.493 3.554 10.085 1.00 91.12 250 SER A O 1
ATOM 2024 N N . ASP A 1 251 ? 15.831 1.740 10.051 1.00 91.50 251 ASP A N 1
ATOM 2025 C CA . ASP A 1 251 ? 15.023 0.931 10.964 1.00 91.50 251 ASP A CA 1
ATOM 2026 C C . ASP A 1 251 ? 14.996 1.551 12.378 1.00 91.50 251 ASP A C 1
ATOM 2028 O O . ASP A 1 251 ? 13.923 1.695 12.970 1.00 91.50 251 ASP A O 1
ATOM 2032 N N . ILE A 1 252 ? 16.139 2.023 12.900 1.00 88.62 252 ILE A N 1
ATOM 2033 C CA . ILE A 1 252 ? 16.201 2.659 14.231 1.00 88.62 252 ILE A CA 1
ATOM 2034 C C . ILE A 1 252 ? 15.609 4.078 14.213 1.00 88.62 252 ILE A C 1
ATOM 2036 O O . ILE A 1 252 ? 14.825 4.410 15.102 1.00 88.62 252 ILE A O 1
ATOM 2040 N N . TYR A 1 253 ? 15.884 4.911 13.199 1.00 91.00 253 TYR A N 1
ATOM 2041 C CA . TYR A 1 253 ? 15.235 6.230 13.093 1.00 91.00 253 TYR A CA 1
ATOM 2042 C C . TYR A 1 253 ? 13.714 6.115 12.916 1.00 91.00 253 TYR A C 1
ATOM 2044 O O . TYR A 1 253 ? 12.986 7.004 13.347 1.00 91.00 253 TYR A O 1
ATOM 2052 N N . SER A 1 254 ? 13.208 5.014 12.348 1.00 89.12 254 SER A N 1
ATOM 2053 C CA . SER A 1 254 ? 11.764 4.745 12.316 1.00 89.12 254 SER A CA 1
ATOM 2054 C C . SER A 1 254 ? 11.180 4.483 13.705 1.00 89.12 254 SER A C 1
ATOM 2056 O O . SER A 1 254 ? 10.072 4.933 13.964 1.00 89.12 254 SER A O 1
ATOM 2058 N N . GLN A 1 255 ? 11.919 3.831 14.611 1.00 86.50 255 GLN A N 1
ATOM 2059 C CA . GLN A 1 255 ? 11.503 3.703 16.015 1.00 86.50 255 GLN A CA 1
ATOM 2060 C C . GLN A 1 255 ? 11.563 5.053 16.743 1.00 86.50 255 GLN A C 1
ATOM 2062 O O . GLN A 1 255 ? 10.628 5.402 17.454 1.00 86.50 255 GLN A O 1
ATOM 2067 N N . LEU A 1 256 ? 12.632 5.835 16.543 1.00 83.31 256 LEU A N 1
ATOM 2068 C CA . LEU A 1 256 ? 12.804 7.143 17.194 1.00 83.31 256 LEU A CA 1
ATOM 2069 C C . LEU A 1 256 ? 11.705 8.146 16.789 1.00 83.31 256 LEU A C 1
ATOM 2071 O O . LEU A 1 256 ? 11.170 8.853 17.641 1.00 83.31 256 LEU A O 1
ATOM 2075 N N . LEU A 1 257 ? 11.302 8.149 15.514 1.00 84.62 257 LEU A N 1
ATOM 2076 C CA . LEU A 1 257 ? 10.218 8.996 14.997 1.00 84.62 257 LEU A CA 1
ATOM 2077 C C . LEU A 1 257 ? 8.810 8.602 15.493 1.00 84.62 257 LEU A C 1
ATOM 2079 O O . LEU A 1 257 ? 7.872 9.363 15.270 1.00 84.62 257 LEU A O 1
ATOM 2083 N N . ASN A 1 258 ? 8.643 7.464 16.179 1.00 79.56 258 ASN A N 1
ATOM 2084 C CA . ASN A 1 258 ? 7.383 7.145 16.866 1.00 79.56 258 ASN A CA 1
ATOM 2085 C C . ASN A 1 258 ? 7.222 7.929 18.182 1.00 79.56 258 ASN A C 1
ATOM 2087 O O . ASN A 1 258 ? 6.100 8.082 18.657 1.00 79.56 258 ASN A O 1
ATOM 2091 N N . PHE A 1 259 ? 8.321 8.427 18.765 1.00 76.19 259 PHE A N 1
ATOM 2092 C CA . PHE A 1 259 ? 8.303 9.256 19.977 1.00 76.19 259 PHE A CA 1
ATOM 2093 C C . PHE A 1 259 ? 8.212 10.752 19.646 1.00 76.19 259 PHE A C 1
ATOM 2095 O O . PHE A 1 259 ? 7.476 11.480 20.307 1.00 76.19 259 PHE A O 1
ATOM 2102 N N . ASP A 1 260 ? 8.914 11.201 18.600 1.00 78.44 260 ASP A N 1
ATOM 2103 C CA . ASP A 1 260 ? 8.753 12.536 18.014 1.00 78.44 260 ASP A CA 1
ATOM 2104 C C . ASP A 1 260 ? 8.785 12.460 16.479 1.00 78.44 260 ASP A C 1
ATOM 2106 O O . ASP A 1 260 ? 9.844 12.403 15.854 1.00 78.44 260 ASP A O 1
ATOM 2110 N N . ALA A 1 261 ? 7.606 12.502 15.854 1.00 81.19 261 ALA A N 1
ATOM 2111 C CA . ALA A 1 261 ? 7.453 12.477 14.398 1.00 81.19 261 ALA A CA 1
ATOM 2112 C C . ALA A 1 261 ? 7.874 13.791 13.697 1.00 81.19 261 ALA A C 1
ATOM 2114 O O . ALA A 1 261 ? 7.858 13.863 12.457 1.00 81.19 261 ALA A O 1
ATOM 2115 N N . SER A 1 262 ? 8.216 14.830 14.471 1.00 84.00 262 SER A N 1
ATOM 2116 C CA . SER A 1 262 ? 8.575 16.174 14.008 1.00 84.00 262 SER A CA 1
ATOM 2117 C C . SER A 1 262 ? 10.079 16.476 14.044 1.00 84.00 262 SER A C 1
ATOM 2119 O O . SER A 1 262 ? 10.494 17.451 13.415 1.00 84.00 262 SER A O 1
ATOM 2121 N N . ASP A 1 263 ? 10.908 15.638 14.688 1.00 89.56 263 ASP A N 1
ATOM 2122 C CA . ASP A 1 263 ? 12.359 15.860 14.759 1.00 89.56 263 ASP A CA 1
ATOM 2123 C C . ASP A 1 263 ? 12.973 15.944 13.349 1.00 89.56 263 ASP A C 1
ATOM 2125 O O . ASP A 1 263 ? 12.981 14.981 12.572 1.00 89.56 263 ASP A O 1
ATOM 2129 N N . ALA A 1 264 ? 13.487 17.124 13.005 1.00 90.50 264 ALA A N 1
ATOM 2130 C CA . ALA A 1 264 ? 13.994 17.417 11.670 1.00 90.50 264 ALA A CA 1
ATOM 2131 C C . ALA A 1 264 ? 15.282 16.644 11.329 1.00 90.50 264 ALA A C 1
ATOM 2133 O O . ALA A 1 264 ? 15.535 16.374 10.154 1.00 90.50 264 ALA A O 1
ATOM 2134 N N . LEU A 1 265 ? 16.098 16.274 12.323 1.00 91.50 265 LEU A N 1
ATOM 2135 C CA . LEU A 1 265 ? 17.353 15.552 12.112 1.00 91.50 265 LEU A CA 1
ATOM 2136 C C . LEU A 1 265 ? 17.092 14.061 11.884 1.00 91.50 265 LEU A C 1
ATOM 2138 O O . LEU A 1 265 ? 17.674 13.482 10.967 1.00 91.50 265 LEU A O 1
ATOM 2142 N N . TYR A 1 266 ? 16.180 13.450 12.639 1.00 93.12 266 TYR A N 1
ATOM 2143 C CA . TYR A 1 266 ? 15.730 12.078 12.404 1.00 93.12 266 TYR A CA 1
ATOM 2144 C C . TYR A 1 266 ? 14.958 11.967 11.083 1.00 93.12 266 TYR A C 1
ATOM 2146 O O . TYR A 1 266 ? 15.201 11.031 10.319 1.00 93.12 266 TYR A O 1
ATOM 2154 N N . ASN A 1 267 ? 14.115 12.955 10.746 1.00 90.25 267 ASN A N 1
ATOM 2155 C CA . ASN A 1 267 ? 13.490 13.051 9.422 1.00 90.25 267 ASN A CA 1
ATOM 2156 C C . ASN A 1 267 ? 14.555 13.171 8.306 1.00 90.25 267 ASN A C 1
ATOM 2158 O O . ASN A 1 267 ? 14.516 12.392 7.354 1.00 90.25 267 ASN A O 1
ATOM 2162 N N . TYR A 1 268 ? 15.570 14.037 8.444 1.00 96.12 268 TYR A N 1
ATOM 2163 C CA . TYR A 1 268 ? 16.687 14.120 7.487 1.00 96.12 268 TYR A CA 1
ATOM 2164 C C . TYR A 1 268 ? 17.427 12.782 7.330 1.00 96.12 268 TYR A C 1
ATOM 2166 O O . TYR A 1 268 ? 17.589 12.273 6.219 1.00 96.12 268 TYR A O 1
ATOM 2174 N N . ARG A 1 269 ? 17.871 12.191 8.447 1.00 95.81 269 ARG A N 1
ATOM 2175 C CA . ARG A 1 269 ? 18.664 10.953 8.471 1.00 95.81 269 ARG A CA 1
ATOM 2176 C C . ARG A 1 269 ? 17.889 9.771 7.884 1.00 95.81 269 ARG A C 1
ATOM 2178 O O . ARG A 1 269 ? 18.453 9.015 7.088 1.00 95.81 269 ARG A O 1
ATOM 2185 N N . LYS A 1 270 ? 16.596 9.639 8.203 1.00 93.44 270 LYS A N 1
ATOM 2186 C CA . LYS A 1 270 ? 15.706 8.641 7.592 1.00 93.44 270 LYS A CA 1
ATOM 2187 C C . LYS A 1 270 ? 15.482 8.919 6.104 1.00 93.44 270 LYS A C 1
ATOM 2189 O O . LYS A 1 270 ? 15.618 7.997 5.307 1.00 93.44 270 LYS A O 1
ATOM 2194 N N . GLY A 1 271 ? 15.221 10.167 5.713 1.00 91.81 271 GLY A N 1
ATOM 2195 C CA . GLY A 1 271 ? 15.039 10.565 4.314 1.00 91.81 271 GLY A CA 1
ATOM 2196 C C . GLY A 1 271 ? 16.244 10.216 3.434 1.00 91.81 271 GLY A C 1
ATOM 2197 O O . GLY A 1 271 ? 16.088 9.554 2.411 1.00 91.81 271 GLY A O 1
ATOM 2198 N N . VAL A 1 272 ? 17.460 10.564 3.865 1.00 96.00 272 VAL A N 1
ATOM 2199 C CA . VAL A 1 272 ? 18.693 10.202 3.141 1.00 96.00 272 VAL A CA 1
ATOM 2200 C C . VAL A 1 272 ? 18.928 8.687 3.141 1.00 96.00 272 VAL A C 1
ATOM 2202 O O . VAL A 1 272 ? 19.334 8.136 2.120 1.00 96.00 272 VAL A O 1
ATOM 2205 N N . SER A 1 273 ? 18.617 7.984 4.236 1.00 94.88 273 SER A N 1
ATOM 2206 C CA . SER A 1 273 ? 18.715 6.515 4.271 1.00 94.88 273 SER A CA 1
ATOM 2207 C C . SER A 1 273 ? 17.768 5.861 3.258 1.00 94.88 273 SER A C 1
ATOM 2209 O O . SER A 1 273 ? 18.197 5.021 2.468 1.00 94.88 273 SER A O 1
ATOM 2211 N N . LEU A 1 274 ? 16.507 6.304 3.199 1.00 88.88 274 LEU A N 1
ATOM 2212 C CA . LEU A 1 274 ? 15.528 5.848 2.209 1.00 88.88 274 LEU A CA 1
ATOM 2213 C C . LEU A 1 274 ? 15.952 6.197 0.776 1.00 88.88 274 LEU A C 1
ATOM 2215 O O . LEU A 1 274 ? 15.791 5.363 -0.108 1.00 88.88 274 LEU A O 1
ATOM 2219 N N . TYR A 1 275 ? 16.563 7.362 0.533 1.00 92.19 275 TYR A N 1
ATOM 2220 C CA . TYR A 1 275 ? 17.091 7.722 -0.792 1.00 92.19 275 TYR A CA 1
ATOM 2221 C C . TYR A 1 275 ? 18.144 6.719 -1.304 1.00 92.19 275 TYR A C 1
ATOM 2223 O O . TYR A 1 275 ? 18.191 6.435 -2.505 1.00 92.19 275 TYR A O 1
ATOM 2231 N N . PHE A 1 276 ? 18.964 6.141 -0.419 1.00 90.50 276 PHE A N 1
ATOM 2232 C CA . PHE A 1 276 ? 19.942 5.113 -0.794 1.00 90.50 276 PHE A CA 1
ATOM 2233 C C . PHE A 1 276 ? 19.375 3.683 -0.816 1.00 90.50 276 PHE A C 1
ATOM 2235 O O . PHE A 1 276 ? 19.835 2.886 -1.630 1.00 90.50 276 PHE A O 1
ATOM 2242 N N . LEU A 1 277 ? 18.380 3.359 0.019 1.00 85.69 277 LEU A N 1
ATOM 2243 C CA . LEU A 1 277 ? 17.763 2.023 0.082 1.00 85.69 277 LEU A CA 1
ATOM 2244 C C . LEU A 1 277 ? 16.713 1.765 -1.008 1.00 85.69 277 LEU A C 1
ATOM 2246 O O . LEU A 1 277 ? 16.670 0.686 -1.592 1.00 85.69 277 LEU A O 1
ATOM 2250 N N . GLU A 1 278 ? 15.822 2.727 -1.238 1.00 79.44 278 GLU A N 1
ATOM 2251 C CA . GLU A 1 278 ? 14.602 2.529 -2.021 1.00 79.44 278 GLU A CA 1
ATOM 2252 C C . GLU A 1 278 ? 14.836 2.804 -3.503 1.00 79.44 278 GLU A C 1
ATOM 2254 O O . GLU A 1 278 ? 15.460 3.804 -3.858 1.00 79.44 278 GLU A O 1
ATOM 2259 N N . GLN A 1 279 ? 14.295 1.970 -4.394 1.00 68.88 279 GLN A N 1
ATOM 2260 C CA . GLN A 1 279 ? 14.363 2.247 -5.835 1.00 68.88 279 GLN A CA 1
ATOM 2261 C C . GLN A 1 279 ? 13.434 3.410 -6.220 1.00 68.88 279 GLN A C 1
ATOM 2263 O O . GLN A 1 279 ? 13.845 4.318 -6.944 1.00 68.88 279 GLN A O 1
ATOM 2268 N N . ASN A 1 280 ? 12.217 3.462 -5.658 1.00 69.31 280 ASN A N 1
ATOM 2269 C CA . ASN A 1 280 ? 11.358 4.642 -5.772 1.00 69.31 280 ASN A CA 1
ATOM 2270 C C . ASN A 1 280 ? 11.800 5.730 -4.779 1.00 69.31 280 ASN A C 1
ATOM 2272 O O . ASN A 1 280 ? 11.453 5.700 -3.595 1.00 69.31 280 ASN A O 1
ATOM 2276 N N . LYS A 1 281 ? 12.526 6.729 -5.290 1.00 79.81 281 LYS A N 1
ATOM 2277 C CA . LYS A 1 281 ? 13.085 7.831 -4.495 1.00 79.81 281 LYS A CA 1
ATOM 2278 C C . LYS A 1 281 ? 12.030 8.751 -3.854 1.00 79.81 281 LYS A C 1
ATOM 2280 O O . LYS A 1 281 ? 12.380 9.454 -2.908 1.00 79.81 281 LYS A O 1
ATOM 2285 N N . LEU A 1 282 ? 10.747 8.706 -4.256 1.00 74.00 282 LEU A N 1
ATOM 2286 C CA . LEU A 1 282 ? 9.682 9.454 -3.558 1.00 74.00 282 LEU A CA 1
ATOM 2287 C C . LEU A 1 282 ? 9.518 9.053 -2.095 1.00 74.00 282 LEU A C 1
ATOM 2289 O O . LEU A 1 282 ? 9.130 9.897 -1.295 1.00 74.00 282 LEU A O 1
ATOM 2293 N N . LYS A 1 283 ? 9.834 7.812 -1.708 1.00 77.44 283 LYS A N 1
ATOM 2294 C CA . LYS A 1 283 ? 9.697 7.381 -0.306 1.00 77.44 283 LYS A CA 1
ATOM 2295 C C . LYS A 1 283 ? 10.537 8.224 0.666 1.00 77.44 283 LYS A C 1
ATOM 2297 O O . LYS A 1 283 ? 10.199 8.309 1.842 1.00 77.44 283 LYS A O 1
ATOM 2302 N N . ALA A 1 284 ? 11.594 8.881 0.181 1.00 84.44 284 ALA A N 1
ATOM 2303 C CA . ALA A 1 284 ? 12.384 9.845 0.944 1.00 84.44 284 ALA A CA 1
ATOM 2304 C C . ALA A 1 284 ? 11.746 11.249 1.029 1.00 84.44 284 ALA A C 1
ATOM 2306 O O . ALA A 1 284 ? 12.018 11.981 1.981 1.00 84.44 284 ALA A O 1
ATOM 2307 N N . LEU A 1 285 ? 10.907 11.634 0.059 1.00 84.56 285 LEU A N 1
ATOM 2308 C CA . LEU A 1 285 ? 10.431 13.009 -0.133 1.00 84.56 285 LEU A CA 1
ATOM 2309 C C . LEU A 1 285 ? 9.690 13.588 1.091 1.00 84.56 285 LEU A C 1
ATOM 2311 O O . LEU A 1 285 ? 10.087 14.673 1.519 1.00 84.56 285 LEU A O 1
ATOM 2315 N N . PRO A 1 286 ? 8.716 12.897 1.728 1.00 80.94 286 PRO A N 1
ATOM 2316 C CA . PRO A 1 286 ? 8.003 13.450 2.886 1.00 80.94 286 PRO A CA 1
ATOM 2317 C C . PRO A 1 286 ? 8.915 13.721 4.090 1.00 80.94 286 PRO A C 1
ATOM 2319 O O . PRO A 1 286 ? 8.677 14.648 4.861 1.00 80.94 286 PRO A O 1
ATOM 2322 N N . TYR A 1 287 ? 9.978 12.928 4.249 1.00 87.88 287 TYR A N 1
ATOM 2323 C CA . TYR A 1 287 ? 10.944 13.075 5.339 1.00 87.88 287 TYR A CA 1
ATOM 2324 C C . TYR A 1 287 ? 11.948 14.205 5.058 1.00 87.88 287 TYR A C 1
ATOM 2326 O O . TYR A 1 287 ? 12.260 14.995 5.945 1.00 87.88 287 TYR A O 1
ATOM 2334 N N . LEU A 1 288 ? 12.415 14.336 3.811 1.00 91.62 288 LEU A N 1
ATOM 2335 C CA . LEU A 1 288 ? 13.324 15.417 3.414 1.00 91.62 288 LEU A CA 1
ATOM 2336 C C . LEU A 1 288 ? 12.624 16.788 3.418 1.00 91.62 288 LEU A C 1
ATOM 2338 O O . LEU A 1 288 ? 13.204 17.756 3.904 1.00 91.62 288 LEU A O 1
ATOM 2342 N N . GLN A 1 289 ? 11.362 16.865 2.975 1.00 88.12 289 GLN A N 1
ATOM 2343 C CA . GLN A 1 289 ? 10.548 18.090 3.039 1.00 88.12 289 GLN A CA 1
ATOM 2344 C C . GLN A 1 289 ? 10.316 18.564 4.484 1.00 88.12 289 GLN A C 1
ATOM 2346 O O . GLN A 1 289 ? 10.422 19.756 4.763 1.00 88.12 289 GLN A O 1
ATOM 2351 N N . LYS A 1 290 ? 10.077 17.641 5.430 1.00 86.19 290 LYS A N 1
ATOM 2352 C CA . LYS A 1 290 ? 9.992 17.965 6.868 1.00 86.19 290 LYS A CA 1
ATOM 2353 C C . LYS A 1 290 ? 11.296 18.536 7.443 1.00 86.19 290 LYS A C 1
ATOM 2355 O O . LYS A 1 290 ? 11.250 19.270 8.426 1.00 86.19 290 LYS A O 1
ATOM 2360 N N . ALA A 1 291 ? 12.446 18.212 6.850 1.00 90.75 291 ALA A N 1
ATOM 2361 C CA . ALA A 1 291 ? 13.753 18.666 7.321 1.00 90.75 291 ALA A CA 1
ATOM 2362 C C . ALA A 1 291 ? 14.228 19.989 6.683 1.00 90.75 291 ALA A C 1
ATOM 2364 O O . ALA A 1 291 ? 14.946 20.749 7.333 1.00 90.75 291 ALA A O 1
ATOM 2365 N N . GLU A 1 292 ? 13.825 20.283 5.439 1.00 85.19 292 GLU A N 1
ATOM 2366 C CA . GLU A 1 292 ? 14.316 21.414 4.624 1.00 85.19 292 GLU A CA 1
ATOM 2367 C C . GLU A 1 292 ? 14.209 22.787 5.322 1.00 85.19 292 GLU A C 1
ATOM 2369 O O . GLU A 1 292 ? 15.077 23.644 5.156 1.00 85.19 292 GLU A O 1
ATOM 2374 N N . GLY A 1 293 ? 13.181 22.989 6.154 1.00 77.88 293 GLY A N 1
ATOM 2375 C CA . GLY A 1 293 ? 12.935 24.255 6.856 1.00 77.88 293 GLY A CA 1
ATOM 2376 C C . GLY A 1 293 ? 13.789 24.527 8.106 1.00 77.88 293 GLY A C 1
ATOM 2377 O O . GLY A 1 293 ? 13.703 25.628 8.652 1.00 77.88 293 GLY A O 1
ATOM 2378 N N . ASN A 1 294 ? 14.585 23.569 8.598 1.00 86.75 294 ASN A N 1
ATOM 2379 C CA . ASN A 1 294 ? 15.309 23.711 9.869 1.00 86.75 294 ASN A CA 1
ATOM 2380 C C . ASN A 1 294 ? 16.792 24.107 9.651 1.00 86.75 294 ASN A C 1
ATOM 2382 O O . ASN A 1 294 ? 17.524 23.394 8.962 1.00 86.75 294 ASN A O 1
ATOM 2386 N N . PRO A 1 295 ? 17.287 25.210 10.256 1.00 84.31 295 PRO A N 1
ATOM 2387 C CA . PRO A 1 295 ? 18.634 25.734 9.998 1.00 84.31 295 PRO A CA 1
ATOM 2388 C C . PRO A 1 295 ? 19.784 24.838 10.484 1.00 84.31 295 PRO A C 1
ATOM 2390 O O . PRO A 1 295 ? 20.920 25.051 10.065 1.00 84.31 295 PRO A O 1
ATOM 2393 N N . ASN A 1 296 ? 19.512 23.848 11.341 1.00 84.31 296 ASN A N 1
ATOM 2394 C CA . ASN A 1 296 ? 20.517 22.917 11.866 1.00 84.31 296 ASN A CA 1
ATOM 2395 C C . ASN A 1 296 ? 20.735 21.685 10.960 1.00 84.31 296 ASN A C 1
ATOM 2397 O O . ASN A 1 296 ? 21.545 20.816 11.288 1.00 84.31 296 ASN A O 1
ATOM 2401 N N . ILE A 1 297 ? 20.010 21.581 9.842 1.00 92.69 297 ILE A N 1
ATOM 2402 C CA . ILE A 1 297 ? 20.038 20.424 8.940 1.00 92.69 297 ILE A CA 1
ATOM 2403 C C . ILE A 1 297 ? 21.128 20.575 7.863 1.00 92.69 297 ILE A C 1
ATOM 2405 O O . ILE A 1 297 ? 21.329 21.677 7.340 1.00 92.69 297 ILE A O 1
ATOM 2409 N N . PRO A 1 298 ? 21.842 19.488 7.498 1.00 92.88 298 PRO A N 1
ATOM 2410 C CA . PRO A 1 298 ? 22.815 19.506 6.410 1.00 92.88 298 PRO A CA 1
ATOM 2411 C C . PRO A 1 298 ? 22.231 20.033 5.092 1.00 92.88 298 PRO A C 1
ATOM 2413 O O . PRO A 1 298 ? 21.154 19.638 4.644 1.00 92.88 298 PRO A O 1
ATOM 2416 N N . TYR A 1 299 ? 22.953 20.960 4.461 1.00 93.12 299 TYR A N 1
ATOM 2417 C CA . TYR A 1 299 ? 22.443 21.719 3.317 1.00 93.12 299 TYR A CA 1
ATOM 2418 C C . TYR A 1 299 ? 22.314 20.893 2.024 1.00 93.12 299 TYR A C 1
ATOM 2420 O O . TYR A 1 299 ? 21.661 21.347 1.081 1.00 93.12 299 TYR A O 1
ATOM 2428 N N . ASP A 1 300 ? 22.888 19.688 1.980 1.00 94.06 300 ASP A N 1
ATOM 2429 C CA . ASP A 1 300 ? 22.728 18.703 0.909 1.00 94.06 300 ASP A CA 1
ATOM 2430 C C . ASP A 1 300 ? 21.313 18.102 0.841 1.00 94.06 300 ASP A C 1
ATOM 2432 O O . ASP A 1 300 ? 20.969 17.511 -0.181 1.00 94.06 300 ASP A O 1
ATOM 2436 N N . VAL A 1 301 ? 20.436 18.373 1.823 1.00 95.56 301 VAL A N 1
ATOM 2437 C CA . VAL A 1 301 ? 18.979 18.136 1.715 1.00 95.56 301 VAL A CA 1
ATOM 2438 C C . VAL A 1 301 ? 18.405 18.644 0.380 1.00 95.56 301 VAL A C 1
ATOM 2440 O O . VAL A 1 301 ? 17.676 17.915 -0.292 1.00 95.56 301 VAL A O 1
ATOM 2443 N N . HIS A 1 302 ? 18.825 19.830 -0.076 1.00 96.00 302 HIS A N 1
ATOM 2444 C CA . HIS A 1 302 ? 18.374 20.425 -1.341 1.00 96.00 302 HIS A CA 1
ATOM 2445 C C . HIS A 1 302 ? 18.911 19.685 -2.582 1.00 96.00 302 HIS A C 1
ATOM 2447 O O . HIS A 1 302 ? 18.271 19.708 -3.630 1.00 96.00 302 HIS A O 1
ATOM 2453 N N . TYR A 1 303 ? 20.057 18.999 -2.489 1.00 96.25 303 TYR A N 1
ATOM 2454 C CA . TYR A 1 303 ? 20.552 18.152 -3.580 1.00 96.25 303 TYR A CA 1
ATOM 2455 C C . TYR A 1 303 ? 19.694 16.888 -3.721 1.00 96.25 303 TYR A C 1
ATOM 2457 O O . TYR A 1 303 ? 19.247 16.585 -4.826 1.00 96.25 303 TYR A O 1
ATOM 2465 N N . TYR A 1 304 ? 19.391 16.192 -2.616 1.00 96.12 304 TYR A N 1
ATOM 2466 C CA . TYR A 1 304 ? 18.512 15.014 -2.659 1.00 96.12 304 TYR A CA 1
ATOM 2467 C C . TYR A 1 304 ? 17.099 15.380 -3.131 1.00 96.12 304 TYR A C 1
ATOM 2469 O O . TYR A 1 304 ? 16.545 14.687 -3.982 1.00 96.12 304 TYR A O 1
ATOM 2477 N N . LEU A 1 305 ? 16.541 16.497 -2.646 1.00 93.88 305 LEU A N 1
ATOM 2478 C CA . LEU A 1 305 ? 15.261 17.028 -3.125 1.00 93.88 305 LEU A CA 1
ATOM 2479 C C . LEU A 1 305 ? 15.311 17.371 -4.621 1.00 93.88 305 LEU A C 1
ATOM 2481 O O . LEU A 1 305 ? 14.426 16.952 -5.363 1.00 93.88 305 LEU A O 1
ATOM 2485 N N . GLY A 1 306 ? 16.366 18.050 -5.083 1.00 95.00 306 GLY A N 1
ATOM 2486 C CA . GLY A 1 306 ? 16.572 18.355 -6.501 1.00 95.00 306 GLY A CA 1
ATOM 2487 C C . GLY A 1 306 ? 16.599 17.104 -7.380 1.00 95.00 306 GLY A C 1
ATOM 2488 O O . GLY A 1 306 ? 15.886 17.046 -8.379 1.00 95.00 306 GLY A O 1
ATOM 2489 N N . MET A 1 307 ? 17.340 16.068 -6.968 1.00 94.00 307 MET A N 1
ATOM 2490 C CA . MET A 1 307 ? 17.380 14.778 -7.668 1.00 94.00 307 MET A CA 1
ATOM 2491 C C . MET A 1 307 ? 16.014 14.077 -7.688 1.00 94.00 307 MET A C 1
ATOM 2493 O O . MET A 1 307 ? 15.626 13.542 -8.723 1.00 94.00 307 MET A O 1
ATOM 2497 N N . ILE A 1 308 ? 15.263 14.095 -6.580 1.00 89.62 308 ILE A N 1
ATOM 2498 C CA . ILE A 1 308 ? 13.922 13.492 -6.518 1.00 89.62 308 ILE A CA 1
ATOM 2499 C C . ILE A 1 308 ? 12.952 14.220 -7.457 1.00 89.62 308 ILE A C 1
ATOM 2501 O O . ILE A 1 308 ? 12.289 13.565 -8.258 1.00 89.62 308 ILE A O 1
ATOM 2505 N N . TYR A 1 309 ? 12.892 15.555 -7.400 1.00 90.25 309 TYR A N 1
ATOM 2506 C CA . TYR A 1 309 ? 12.026 16.349 -8.278 1.00 90.25 309 TYR A CA 1
ATOM 2507 C C . TYR A 1 309 ? 12.405 16.186 -9.759 1.00 90.25 309 TYR A C 1
ATOM 2509 O O . TYR A 1 309 ? 11.517 16.069 -10.602 1.00 90.25 309 TYR A O 1
ATOM 2517 N N . HIS A 1 310 ? 13.704 16.101 -10.073 1.00 91.44 310 HIS A N 1
ATOM 2518 C CA . HIS A 1 310 ? 14.208 15.878 -11.431 1.00 91.44 310 HIS A CA 1
ATOM 2519 C C . HIS A 1 310 ? 13.752 14.526 -11.997 1.00 91.44 310 HIS A C 1
ATOM 2521 O O . HIS A 1 310 ? 13.154 14.484 -13.070 1.00 91.44 310 HIS A O 1
ATOM 2527 N N . LEU A 1 311 ? 13.939 13.436 -11.239 1.00 86.75 311 LEU A N 1
ATOM 2528 C CA . LEU A 1 311 ? 13.481 12.091 -11.618 1.00 86.75 311 LEU A CA 1
ATOM 2529 C C . LEU A 1 311 ? 11.952 11.991 -11.777 1.00 86.75 311 LEU A C 1
ATOM 2531 O O . LEU A 1 311 ? 11.465 11.100 -12.467 1.00 86.75 311 LEU A O 1
ATOM 2535 N N . TRP A 1 312 ? 11.203 12.912 -11.164 1.00 81.44 312 TRP A N 1
ATOM 2536 C CA . TRP A 1 312 ? 9.741 13.002 -11.239 1.00 81.44 312 TRP A CA 1
ATOM 2537 C C . TRP A 1 312 ? 9.226 14.086 -12.191 1.00 81.44 312 TRP A C 1
ATOM 2539 O O . TRP A 1 312 ? 8.052 14.448 -12.135 1.00 81.44 312 TRP A O 1
ATOM 2549 N N . THR A 1 313 ? 10.078 14.582 -13.096 1.00 85.12 313 THR A N 1
ATOM 2550 C CA . THR A 1 313 ? 9.768 15.606 -14.119 1.00 85.12 313 THR A CA 1
ATOM 2551 C C . THR A 1 313 ? 9.309 16.968 -13.578 1.00 85.12 313 THR A C 1
ATOM 2553 O O . THR A 1 313 ? 8.999 17.872 -14.354 1.00 85.12 313 THR A O 1
ATOM 2556 N N . ASP A 1 314 ? 9.356 17.191 -12.259 1.00 86.31 314 ASP A N 1
ATOM 2557 C CA . ASP A 1 314 ? 9.168 18.510 -11.645 1.00 86.31 314 ASP A CA 1
ATOM 2558 C C . ASP A 1 314 ? 10.470 19.320 -11.745 1.00 86.31 314 ASP A C 1
ATOM 2560 O O . ASP A 1 314 ? 11.121 19.699 -10.768 1.00 86.31 314 ASP A O 1
ATOM 2564 N N . PHE A 1 315 ? 10.872 19.566 -12.991 1.00 89.94 315 PHE A N 1
ATOM 2565 C CA . PHE A 1 315 ? 12.088 20.283 -13.347 1.00 89.94 315 PHE A CA 1
ATOM 2566 C C . PHE A 1 315 ? 12.119 21.715 -12.783 1.00 89.94 315 PHE A C 1
ATOM 2568 O O . PHE A 1 315 ? 13.198 22.283 -12.623 1.00 89.94 315 PHE A O 1
ATOM 2575 N N . ALA A 1 316 ? 10.959 22.297 -12.455 1.00 89.69 316 ALA A N 1
ATOM 2576 C CA . ALA A 1 316 ? 10.853 23.608 -11.821 1.00 89.69 316 ALA A CA 1
ATOM 2577 C C . ALA A 1 316 ? 11.262 23.563 -10.337 1.00 89.69 316 ALA A C 1
ATOM 2579 O O . ALA A 1 316 ? 12.117 24.348 -9.920 1.00 89.69 316 ALA A O 1
ATOM 2580 N N . LYS A 1 317 ? 10.727 22.623 -9.537 1.00 90.19 317 LYS A N 1
ATOM 2581 C CA . LYS A 1 317 ? 11.207 22.434 -8.155 1.00 90.19 317 LYS A CA 1
ATOM 2582 C C . LYS A 1 317 ? 12.647 21.918 -8.121 1.00 90.19 317 LYS A C 1
ATOM 2584 O O . LYS A 1 317 ? 13.415 22.344 -7.259 1.00 90.19 317 LYS A O 1
ATOM 2589 N N . ALA A 1 318 ? 13.040 21.072 -9.076 1.00 94.25 318 ALA A N 1
ATOM 2590 C CA . ALA A 1 318 ? 14.415 20.592 -9.204 1.00 94.25 318 ALA A CA 1
ATOM 2591 C C . ALA A 1 318 ? 15.412 21.743 -9.427 1.00 94.25 318 ALA A C 1
ATOM 2593 O O . ALA A 1 318 ? 16.398 21.855 -8.704 1.00 94.25 318 ALA A O 1
ATOM 2594 N N . GLU A 1 319 ? 15.123 22.647 -10.368 1.00 95.88 319 GLU A N 1
ATOM 2595 C CA . GLU A 1 319 ? 15.928 23.845 -10.633 1.00 95.88 319 GLU A CA 1
ATOM 2596 C C . GLU A 1 319 ? 16.048 24.753 -9.400 1.00 95.88 319 GLU A C 1
ATOM 2598 O O . GLU A 1 319 ? 17.142 25.238 -9.099 1.00 95.88 319 GLU A O 1
ATOM 2603 N N . ILE A 1 320 ? 14.960 24.955 -8.649 1.00 95.25 320 ILE A N 1
ATOM 2604 C CA . ILE A 1 320 ? 14.982 25.727 -7.396 1.00 95.25 320 ILE A CA 1
ATOM 2605 C C . ILE A 1 320 ? 15.893 25.048 -6.363 1.00 95.25 320 ILE A C 1
ATOM 2607 O O . ILE A 1 320 ? 16.792 25.694 -5.823 1.00 95.25 320 ILE A O 1
ATOM 2611 N N . ALA A 1 321 ? 15.718 23.747 -6.125 1.00 96.00 321 ALA A N 1
ATOM 2612 C CA . ALA A 1 321 ? 16.478 22.997 -5.127 1.00 96.00 321 ALA A CA 1
ATOM 2613 C C . ALA A 1 321 ? 17.978 22.884 -5.481 1.00 96.00 321 ALA A C 1
ATOM 2615 O O . ALA A 1 321 ? 18.839 23.116 -4.628 1.00 96.00 321 ALA A O 1
ATOM 2616 N N . PHE A 1 322 ? 18.321 22.648 -6.753 1.00 97.69 322 PHE A N 1
ATOM 2617 C CA . PHE A 1 322 ? 19.711 22.662 -7.222 1.00 97.69 322 PHE A CA 1
ATOM 2618 C C . PHE A 1 322 ? 20.359 24.048 -7.105 1.00 97.69 322 PHE A C 1
ATOM 2620 O O . PHE A 1 322 ? 21.534 24.140 -6.738 1.00 97.69 322 PHE A O 1
ATOM 2627 N N . ASN A 1 323 ? 19.617 25.134 -7.352 1.00 97.12 323 ASN A N 1
ATOM 2628 C CA . ASN A 1 323 ? 20.124 26.485 -7.107 1.00 97.12 323 ASN A CA 1
ATOM 2629 C C . ASN A 1 323 ? 20.315 26.761 -5.605 1.00 97.12 323 ASN A C 1
ATOM 2631 O O . ASN A 1 323 ? 21.362 27.285 -5.229 1.00 97.12 323 ASN A O 1
ATOM 2635 N N . LEU A 1 324 ? 19.381 26.350 -4.736 1.00 95.31 324 LEU A N 1
ATOM 2636 C CA . LEU A 1 324 ? 19.527 26.459 -3.277 1.00 95.31 324 LEU A CA 1
ATOM 2637 C C . LEU A 1 324 ? 20.769 25.708 -2.773 1.00 95.31 324 LEU A C 1
ATOM 2639 O O . LEU A 1 324 ? 21.574 26.296 -2.047 1.00 95.31 324 LEU A O 1
ATOM 2643 N N . PHE A 1 325 ? 20.992 24.469 -3.224 1.00 96.38 325 PHE A N 1
ATOM 2644 C CA . PHE A 1 325 ? 22.224 23.721 -2.950 1.00 96.38 325 PHE A CA 1
ATOM 2645 C C . PHE A 1 325 ? 23.473 24.501 -3.398 1.00 96.38 325 PHE A C 1
ATOM 2647 O O . PHE A 1 325 ? 24.398 24.720 -2.612 1.00 96.38 325 PHE A O 1
ATOM 2654 N N . LYS A 1 326 ? 23.466 25.002 -4.639 1.00 95.88 326 LYS A N 1
ATOM 2655 C CA . LYS A 1 326 ? 24.558 25.776 -5.251 1.00 95.88 326 LYS A CA 1
ATOM 2656 C C . LYS A 1 326 ? 24.876 27.096 -4.530 1.00 95.88 326 LYS A C 1
ATOM 2658 O O . LYS A 1 326 ? 25.996 27.576 -4.664 1.00 95.88 326 LYS A O 1
ATOM 2663 N N . THR A 1 327 ? 23.961 27.664 -3.731 1.00 95.00 327 THR A N 1
ATOM 2664 C CA . THR A 1 327 ? 24.276 28.838 -2.882 1.00 95.00 327 THR A CA 1
ATOM 2665 C C . THR A 1 327 ? 25.188 28.525 -1.689 1.00 95.00 327 THR A C 1
ATOM 2667 O O . THR A 1 327 ? 25.804 29.442 -1.148 1.00 95.00 327 THR A O 1
ATOM 2670 N N . LYS A 1 328 ? 25.269 27.255 -1.265 1.00 93.44 328 LYS A N 1
ATOM 2671 C CA . LYS A 1 328 ? 26.010 26.807 -0.069 1.00 93.44 328 LYS A CA 1
ATOM 2672 C C . LYS A 1 328 ? 27.151 25.829 -0.388 1.00 93.44 328 LYS A C 1
ATOM 2674 O O . LYS A 1 328 ? 28.102 25.742 0.385 1.00 93.44 328 LYS A O 1
ATOM 2679 N N . ALA A 1 329 ? 27.065 25.116 -1.511 1.00 94.75 329 ALA A N 1
ATOM 2680 C CA . ALA A 1 329 ? 28.085 24.185 -1.985 1.00 94.75 329 ALA A CA 1
ATOM 2681 C C . ALA A 1 329 ? 29.374 24.892 -2.443 1.00 94.75 329 ALA A C 1
ATOM 2683 O O . ALA A 1 329 ? 29.342 25.973 -3.035 1.00 94.75 329 ALA A O 1
ATOM 2684 N N . LYS A 1 330 ? 30.525 24.247 -2.237 1.00 95.50 330 LYS A N 1
ATOM 2685 C CA . LYS A 1 330 ? 31.816 24.687 -2.789 1.00 95.50 330 LYS A CA 1
ATOM 2686 C C . LYS A 1 330 ? 31.846 24.462 -4.307 1.00 95.50 330 LYS A C 1
ATOM 2688 O O . LYS A 1 330 ? 31.203 23.529 -4.792 1.00 95.50 330 LYS A O 1
ATOM 2693 N N . PRO A 1 331 ? 32.678 25.203 -5.065 1.00 94.38 331 PRO A N 1
ATOM 2694 C CA . PRO A 1 331 ? 32.847 24.983 -6.504 1.00 94.38 331 PRO A CA 1
ATOM 2695 C C . PRO A 1 331 ? 33.165 23.526 -6.875 1.00 94.38 331 PRO A C 1
ATOM 2697 O O . PRO A 1 331 ? 32.594 23.001 -7.823 1.00 94.38 331 PRO A O 1
ATOM 2700 N N . THR A 1 332 ? 33.987 22.841 -6.072 1.00 94.94 332 THR A N 1
ATOM 2701 C CA . THR A 1 332 ? 34.332 21.423 -6.263 1.00 94.94 332 THR A CA 1
ATOM 2702 C C . THR A 1 332 ? 33.147 20.476 -6.063 1.00 94.94 332 THR A C 1
ATOM 2704 O O . THR A 1 332 ? 33.071 19.450 -6.730 1.00 94.94 332 THR A O 1
ATOM 2707 N N . GLU A 1 333 ? 32.211 20.796 -5.164 1.00 94.44 333 GLU A N 1
ATOM 2708 C CA . GLU A 1 333 ? 30.987 20.014 -4.930 1.00 94.44 333 GLU A CA 1
ATOM 2709 C C . GLU A 1 333 ? 29.982 20.248 -6.079 1.00 94.44 333 GLU A C 1
ATOM 2711 O O . GLU A 1 333 ? 29.397 19.294 -6.591 1.00 94.44 333 GLU A O 1
ATOM 2716 N N . VAL A 1 334 ? 29.869 21.494 -6.564 1.00 94.31 334 VAL A N 1
ATOM 2717 C CA . VAL A 1 334 ? 29.075 21.887 -7.751 1.00 94.31 334 VAL A CA 1
ATOM 2718 C C . VAL A 1 334 ? 29.563 21.190 -9.030 1.00 94.31 334 VAL A C 1
ATOM 2720 O O . VAL A 1 334 ? 28.744 20.765 -9.848 1.00 94.31 334 VAL A O 1
ATOM 2723 N N . GLU A 1 335 ? 30.880 21.058 -9.194 1.00 93.38 335 GLU A N 1
ATOM 2724 C CA . GLU A 1 335 ? 31.532 20.352 -10.303 1.00 93.38 335 GLU A CA 1
ATOM 2725 C C . GLU A 1 335 ? 31.369 18.827 -10.188 1.00 93.38 335 GLU A C 1
ATOM 2727 O O . GLU A 1 335 ? 30.869 18.191 -11.116 1.00 93.38 335 GLU A O 1
ATOM 2732 N N . THR A 1 336 ? 31.702 18.242 -9.028 1.00 93.69 336 THR A N 1
ATOM 2733 C CA . THR A 1 336 ? 31.656 16.782 -8.798 1.00 93.69 336 THR A CA 1
ATOM 2734 C C . THR A 1 336 ? 30.246 16.215 -8.962 1.00 93.69 336 THR A C 1
ATOM 2736 O O . THR A 1 336 ? 30.072 15.164 -9.575 1.00 93.69 336 THR A O 1
ATOM 2739 N N . LEU A 1 337 ? 29.228 16.923 -8.459 1.00 93.44 337 LEU A N 1
ATOM 2740 C CA . LEU A 1 337 ? 27.818 16.537 -8.591 1.00 93.44 337 LEU A CA 1
ATOM 2741 C C . LEU A 1 337 ? 27.176 17.047 -9.895 1.00 93.44 337 LEU A C 1
ATOM 2743 O O . LEU A 1 337 ? 25.968 16.921 -10.069 1.00 93.44 337 LEU A O 1
ATOM 2747 N N . LYS A 1 338 ? 27.966 17.637 -10.808 1.00 94.25 338 LYS A N 1
ATOM 2748 C CA . LYS A 1 338 ? 27.533 18.155 -12.118 1.00 94.25 338 LYS A CA 1
ATOM 2749 C C . LYS A 1 338 ? 26.288 19.057 -12.052 1.00 94.25 338 LYS A C 1
ATOM 2751 O O . LYS A 1 338 ? 25.467 19.058 -12.967 1.00 94.25 338 LYS A O 1
ATOM 2756 N N . ILE A 1 339 ? 26.159 19.874 -11.003 1.00 95.69 339 ILE A N 1
ATOM 2757 C CA . ILE A 1 339 ? 24.947 20.670 -10.720 1.00 95.69 339 ILE A CA 1
ATOM 2758 C C . ILE A 1 339 ? 24.592 21.612 -11.883 1.00 95.69 339 ILE A C 1
ATOM 2760 O O . ILE A 1 339 ? 23.419 21.817 -12.179 1.00 95.69 339 ILE A O 1
ATOM 2764 N N . ASN A 1 340 ? 25.589 22.153 -12.591 1.00 95.00 340 ASN A N 1
ATOM 2765 C CA . ASN A 1 340 ? 25.351 22.980 -13.780 1.00 95.00 340 ASN A CA 1
ATOM 2766 C C . ASN A 1 340 ? 24.719 22.187 -14.941 1.00 95.00 340 ASN A C 1
ATOM 2768 O O . ASN A 1 340 ? 23.878 22.739 -15.645 1.00 95.00 340 ASN A O 1
ATOM 2772 N N . GLN A 1 341 ? 25.074 20.907 -15.111 1.00 93.62 341 GLN A N 1
ATOM 2773 C CA . GLN A 1 341 ? 24.436 20.038 -16.101 1.00 93.62 341 GLN A CA 1
ATOM 2774 C C . GLN A 1 341 ? 23.016 19.677 -15.668 1.00 93.62 341 GLN A C 1
ATOM 2776 O O . GLN A 1 341 ? 22.102 19.791 -16.467 1.00 93.62 341 GLN A O 1
ATOM 2781 N N . LEU A 1 342 ? 22.803 19.328 -14.394 1.00 96.19 342 LEU A N 1
ATOM 2782 C CA . LEU A 1 342 ? 21.463 19.035 -13.869 1.00 96.19 342 LEU A CA 1
ATOM 2783 C C . LEU A 1 342 ? 20.506 20.231 -14.027 1.00 96.19 342 LEU A C 1
ATOM 2785 O O . LEU A 1 342 ? 19.345 20.047 -14.389 1.00 96.19 342 LEU A O 1
ATOM 2789 N N . LEU A 1 343 ? 21.000 21.460 -13.844 1.00 96.75 343 LEU A N 1
ATOM 2790 C CA . LEU A 1 343 ? 20.255 22.687 -14.143 1.00 96.75 343 LEU A CA 1
ATOM 2791 C C . LEU A 1 343 ? 19.926 22.823 -15.642 1.00 96.75 343 LEU A C 1
ATOM 2793 O O . LEU A 1 343 ? 18.783 23.127 -15.978 1.00 96.75 343 LEU A O 1
ATOM 2797 N N . GLN A 1 344 ? 20.879 22.556 -16.543 1.00 96.19 344 GLN A N 1
ATOM 2798 C CA . GLN A 1 344 ? 20.621 22.582 -17.988 1.00 96.19 344 GLN A CA 1
ATOM 2799 C C . GLN A 1 344 ? 19.626 21.491 -18.413 1.00 96.19 344 GLN A C 1
ATOM 2801 O O . GLN A 1 344 ? 18.694 21.778 -19.159 1.00 96.19 344 GLN A O 1
ATOM 2806 N N . ASN A 1 345 ? 19.750 20.278 -17.876 1.00 96.31 345 ASN A N 1
ATOM 2807 C CA . ASN A 1 345 ? 18.813 19.180 -18.095 1.00 96.31 345 ASN A CA 1
ATOM 2808 C C . ASN A 1 345 ? 17.397 19.546 -17.612 1.00 96.31 345 ASN A C 1
ATOM 2810 O O . ASN A 1 345 ? 16.424 19.240 -18.292 1.00 96.31 345 ASN A O 1
ATOM 2814 N N . CYS A 1 346 ? 17.258 20.288 -16.503 1.00 95.75 346 CYS A N 1
ATOM 2815 C CA . CYS A 1 346 ? 15.961 20.836 -16.082 1.00 95.75 346 CYS A CA 1
ATOM 2816 C C . CYS A 1 346 ? 15.408 21.881 -17.069 1.00 95.75 346 CYS A C 1
ATOM 2818 O O . CYS A 1 346 ? 14.201 21.922 -17.302 1.00 95.75 346 CYS A O 1
ATOM 2820 N N . ILE A 1 347 ? 16.255 22.723 -17.672 1.00 95.44 347 ILE A N 1
ATOM 2821 C CA . ILE A 1 347 ? 15.839 23.668 -18.725 1.00 95.44 347 ILE A CA 1
ATOM 2822 C C . ILE A 1 347 ? 15.370 22.912 -19.977 1.00 95.44 347 ILE A C 1
ATOM 2824 O O . ILE A 1 347 ? 14.306 23.224 -20.512 1.00 95.44 347 ILE A O 1
ATOM 2828 N N . ASN A 1 348 ? 16.118 21.890 -20.393 1.00 94.81 348 ASN A N 1
ATOM 2829 C CA . ASN A 1 348 ? 15.802 21.039 -21.538 1.00 94.81 348 ASN A CA 1
ATOM 2830 C C . ASN A 1 348 ? 14.488 20.267 -21.316 1.00 94.81 348 ASN A C 1
ATOM 2832 O O . ASN A 1 348 ? 13.579 20.334 -22.144 1.00 94.81 348 ASN A O 1
ATOM 2836 N N . GLY A 1 349 ? 14.350 19.609 -20.161 1.00 91.38 349 GLY A N 1
ATOM 2837 C CA . GLY A 1 349 ? 13.156 18.868 -19.760 1.00 91.38 349 GLY A CA 1
ATOM 2838 C C . GLY A 1 349 ? 11.899 19.738 -19.737 1.00 91.38 349 GLY A C 1
ATOM 2839 O O . GLY A 1 349 ? 10.892 19.355 -20.325 1.00 91.38 349 GLY A O 1
ATOM 2840 N N . LYS A 1 350 ? 11.973 20.959 -19.176 1.00 90.00 350 LYS A N 1
ATOM 2841 C CA . LYS A 1 350 ? 10.866 21.942 -19.204 1.00 90.00 350 LYS A CA 1
ATOM 2842 C C . LYS A 1 350 ? 10.371 22.281 -20.613 1.00 90.00 350 LYS A C 1
ATOM 2844 O O . LYS A 1 350 ? 9.215 22.678 -20.735 1.00 90.00 350 LYS A O 1
ATOM 2849 N N . ALA A 1 351 ? 11.211 22.177 -21.644 1.00 89.69 351 ALA A N 1
ATOM 2850 C CA . ALA A 1 351 ? 10.797 22.352 -23.035 1.00 89.69 351 ALA A CA 1
ATOM 2851 C C . ALA A 1 351 ? 10.236 21.044 -23.622 1.00 89.69 351 ALA A C 1
ATOM 2853 O O . ALA A 1 351 ? 9.15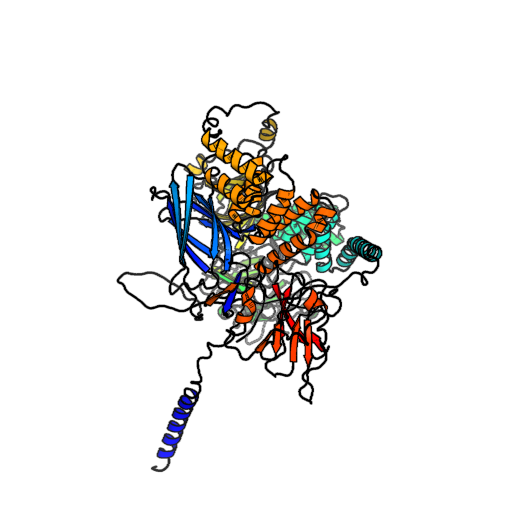3 21.043 -24.199 1.00 89.69 351 ALA A O 1
ATOM 2854 N N . LEU A 1 352 ? 10.933 19.922 -23.421 1.00 88.25 352 LEU A N 1
ATOM 2855 C CA . LEU A 1 352 ? 10.588 18.629 -24.023 1.00 88.25 352 LEU A CA 1
ATOM 2856 C C . LEU A 1 352 ? 9.278 18.013 -23.499 1.00 88.25 352 LEU A C 1
ATOM 2858 O O . LEU A 1 352 ? 8.664 17.237 -24.223 1.00 88.25 352 LEU A O 1
ATOM 2862 N N . ILE A 1 353 ? 8.812 18.374 -22.295 1.00 84.06 353 ILE A N 1
ATOM 2863 C CA . ILE A 1 353 ? 7.501 17.937 -21.766 1.00 84.06 353 ILE A CA 1
ATOM 2864 C C . ILE A 1 353 ? 6.300 18.753 -22.279 1.00 84.06 353 ILE A C 1
ATOM 2866 O O . ILE A 1 353 ? 5.164 18.431 -21.924 1.00 84.06 353 ILE A O 1
ATOM 2870 N N . GLN A 1 354 ? 6.523 19.813 -23.068 1.00 76.88 354 GLN A N 1
ATOM 2871 C CA . GLN A 1 354 ? 5.438 20.615 -23.659 1.00 76.88 354 GLN A CA 1
ATOM 2872 C C . GLN A 1 354 ? 4.860 19.924 -24.904 1.00 76.88 354 GLN A C 1
ATOM 2874 O O . GLN A 1 354 ? 3.642 19.853 -25.053 1.00 76.88 354 GLN A O 1
ATOM 2879 N N . ASP A 1 355 ? 5.728 19.342 -25.737 1.00 74.62 355 ASP A N 1
ATOM 2880 C CA . ASP A 1 355 ? 5.368 18.594 -26.946 1.00 74.62 355 ASP A CA 1
ATOM 2881 C C . ASP A 1 355 ? 5.347 17.080 -26.658 1.00 74.62 355 ASP A C 1
ATOM 2883 O O . ASP A 1 355 ? 6.281 16.353 -27.000 1.00 74.62 355 ASP A O 1
ATOM 2887 N N . GLN A 1 356 ? 4.292 16.588 -25.998 1.00 75.69 356 GLN A N 1
ATOM 2888 C CA . GLN A 1 356 ? 4.200 15.172 -25.608 1.00 75.69 356 GLN A CA 1
ATOM 2889 C C . GLN A 1 356 ? 3.747 14.271 -26.767 1.00 75.69 356 GLN A C 1
ATOM 2891 O O . GLN A 1 356 ? 2.687 14.478 -27.365 1.00 75.69 356 GLN A O 1
ATOM 2896 N N . PHE A 1 357 ? 4.531 13.230 -27.053 1.00 82.12 357 PHE A N 1
ATOM 2897 C CA . PHE A 1 357 ? 4.252 12.257 -28.113 1.00 82.12 357 PHE A CA 1
ATOM 2898 C C . PHE A 1 357 ? 3.303 11.143 -27.637 1.00 82.12 357 PHE A C 1
ATOM 2900 O O . PHE A 1 357 ? 3.421 10.634 -26.520 1.00 82.12 357 PHE A O 1
ATOM 2907 N N . ASP A 1 358 ? 2.388 10.712 -28.511 1.00 77.75 358 ASP A N 1
ATOM 2908 C CA . ASP A 1 358 ? 1.531 9.546 -28.262 1.00 77.75 358 ASP A CA 1
ATOM 2909 C C . ASP A 1 358 ? 2.349 8.253 -28.417 1.00 77.75 358 ASP A C 1
ATOM 2911 O O . ASP A 1 358 ? 2.541 7.732 -29.521 1.00 77.75 358 ASP A O 1
ATOM 2915 N N . MET A 1 359 ? 2.870 7.776 -27.284 1.00 85.75 359 MET A N 1
ATOM 2916 C CA . MET A 1 359 ? 3.574 6.504 -27.135 1.00 85.75 359 MET A CA 1
ATOM 2917 C C . MET A 1 359 ? 2.661 5.481 -26.458 1.00 85.75 359 MET A C 1
ATOM 2919 O O . MET A 1 359 ? 2.083 5.759 -25.407 1.00 85.75 359 MET A O 1
ATOM 2923 N N . PHE A 1 360 ? 2.598 4.277 -27.026 1.00 87.44 360 PHE A N 1
ATOM 2924 C CA . PHE A 1 360 ? 1.866 3.138 -26.477 1.00 87.44 360 PHE A CA 1
ATOM 2925 C C . PHE A 1 360 ? 2.823 1.959 -26.276 1.00 87.44 360 PHE A C 1
ATOM 2927 O O . PHE A 1 360 ? 3.443 1.505 -27.243 1.00 87.44 360 PHE A O 1
ATOM 2934 N N . ILE A 1 361 ? 2.943 1.467 -25.040 1.00 90.69 361 ILE A N 1
ATOM 2935 C CA . ILE A 1 361 ? 3.752 0.287 -24.710 1.00 90.69 361 ILE A CA 1
ATOM 2936 C C . ILE A 1 361 ? 2.945 -0.972 -25.020 1.00 90.69 361 ILE A C 1
ATOM 2938 O O . ILE A 1 361 ? 1.880 -1.207 -24.460 1.00 90.69 361 ILE A O 1
ATOM 2942 N N . GLN A 1 362 ? 3.487 -1.805 -25.904 1.00 92.06 362 GLN A N 1
ATOM 2943 C CA . GLN A 1 362 ? 2.912 -3.099 -26.270 1.00 92.06 362 GLN A CA 1
ATOM 2944 C C . GLN A 1 362 ? 3.481 -4.243 -25.422 1.00 92.06 362 GLN A C 1
ATOM 2946 O O . GLN A 1 362 ? 2.790 -5.223 -25.164 1.00 92.06 362 GLN A O 1
ATOM 2951 N N . ASN A 1 363 ? 4.755 -4.145 -25.027 1.00 90.62 363 ASN A N 1
ATOM 2952 C CA . ASN A 1 363 ? 5.423 -5.097 -24.142 1.00 90.62 363 ASN A CA 1
ATOM 2953 C C . ASN A 1 363 ? 6.602 -4.425 -23.413 1.00 90.62 363 ASN A C 1
ATOM 2955 O O . ASN A 1 363 ? 7.237 -3.515 -23.950 1.00 90.62 363 ASN A O 1
ATOM 2959 N N . LYS A 1 364 ? 6.914 -4.917 -22.213 1.00 91.06 364 LYS A N 1
ATOM 2960 C CA . LYS A 1 364 ? 8.003 -4.478 -21.336 1.00 91.06 364 LYS A CA 1
ATOM 2961 C C . LYS A 1 364 ? 8.646 -5.727 -20.733 1.00 91.06 364 LYS A C 1
ATOM 2963 O O . LYS A 1 364 ? 7.963 -6.531 -20.107 1.00 91.06 364 LYS A O 1
ATOM 2968 N N . THR A 1 365 ? 9.943 -5.932 -20.943 1.00 91.38 365 THR A N 1
ATOM 2969 C CA . THR A 1 365 ? 10.636 -7.166 -20.529 1.00 91.38 365 THR A CA 1
ATOM 2970 C C . THR A 1 365 ? 11.981 -6.834 -19.872 1.00 91.38 365 THR A C 1
ATOM 2972 O O . THR A 1 365 ? 12.784 -6.152 -20.506 1.00 91.38 365 THR A O 1
ATOM 2975 N N . PRO A 1 366 ? 12.264 -7.283 -18.633 1.00 91.88 366 PRO A N 1
ATOM 2976 C CA . PRO A 1 366 ? 13.567 -7.077 -17.994 1.00 91.88 366 PRO A CA 1
ATOM 2977 C C . PRO A 1 366 ? 14.699 -7.767 -18.768 1.00 91.88 366 PRO A C 1
ATOM 2979 O O . PRO A 1 366 ? 14.529 -8.905 -19.202 1.00 91.88 366 PRO A O 1
ATOM 2982 N N . ILE A 1 367 ? 15.855 -7.109 -18.906 1.00 91.38 367 ILE A N 1
ATOM 2983 C CA . ILE A 1 367 ? 17.008 -7.626 -19.664 1.00 91.38 367 ILE A CA 1
ATOM 2984 C C . ILE A 1 367 ? 18.334 -7.507 -18.900 1.00 91.38 367 ILE A C 1
ATOM 2986 O O . ILE A 1 367 ? 18.546 -6.591 -18.102 1.00 91.38 367 ILE A O 1
ATOM 2990 N N . ASP A 1 368 ? 19.275 -8.407 -19.201 1.00 89.88 368 ASP A N 1
ATOM 2991 C CA . ASP A 1 368 ? 20.665 -8.284 -18.758 1.00 89.88 368 ASP A CA 1
ATOM 2992 C C . ASP A 1 368 ? 21.487 -7.470 -19.769 1.00 89.88 368 ASP A C 1
ATOM 2994 O O . ASP A 1 368 ? 21.850 -7.949 -20.846 1.00 89.88 368 ASP A O 1
ATOM 2998 N N . ILE A 1 369 ? 21.852 -6.244 -19.389 1.00 85.88 369 ILE A N 1
ATOM 2999 C CA . ILE A 1 369 ? 22.676 -5.342 -20.205 1.00 85.88 369 ILE A CA 1
ATOM 3000 C C . ILE A 1 369 ? 24.057 -5.933 -20.560 1.00 85.88 369 ILE A C 1
ATOM 3002 O O . ILE A 1 369 ? 24.631 -5.582 -21.590 1.00 85.88 369 ILE A O 1
ATOM 3006 N N . GLN A 1 370 ? 24.581 -6.891 -19.780 1.00 86.00 370 GLN A N 1
ATOM 3007 C CA . GLN A 1 370 ? 25.825 -7.604 -20.105 1.00 86.00 370 GLN A CA 1
ATOM 3008 C C . GLN A 1 370 ? 25.679 -8.597 -21.266 1.00 86.00 370 GLN A C 1
ATOM 3010 O O . GLN A 1 370 ? 26.699 -9.029 -21.816 1.00 86.00 370 GLN A O 1
ATOM 3015 N N . LYS A 1 371 ? 24.439 -8.946 -21.638 1.00 87.06 371 LYS A N 1
ATOM 3016 C CA . LYS A 1 371 ? 24.076 -9.863 -22.729 1.00 87.06 371 LYS A CA 1
ATOM 3017 C C . LYS A 1 371 ? 23.299 -9.182 -23.863 1.00 87.06 371 LYS A C 1
ATOM 3019 O O . LYS A 1 371 ? 22.799 -9.897 -24.724 1.00 87.06 371 LYS A O 1
ATOM 3024 N N . LEU A 1 372 ? 23.221 -7.846 -23.890 1.00 85.56 372 LEU A N 1
ATOM 3025 C CA . LEU A 1 372 ? 22.336 -7.030 -24.741 1.00 85.56 372 LEU A CA 1
ATOM 3026 C C . LEU A 1 372 ? 22.055 -7.594 -26.152 1.00 85.56 372 LEU A C 1
ATOM 3028 O O . LEU A 1 372 ? 20.898 -7.744 -26.528 1.00 85.56 372 LEU A O 1
ATOM 3032 N N . THR A 1 373 ? 23.078 -7.985 -26.917 1.00 84.56 373 THR A N 1
ATOM 3033 C CA . THR A 1 373 ? 22.932 -8.551 -28.278 1.00 84.56 373 THR A CA 1
ATOM 3034 C C . THR A 1 373 ? 22.091 -9.832 -28.379 1.00 84.56 373 THR A C 1
ATOM 3036 O O . THR A 1 373 ? 21.623 -10.148 -29.470 1.00 84.56 373 THR A O 1
ATOM 3039 N N . LYS A 1 374 ? 21.888 -10.564 -27.277 1.00 85.88 374 LYS A N 1
ATOM 3040 C CA . LYS A 1 374 ? 21.018 -11.751 -27.179 1.00 85.88 374 LYS A CA 1
ATOM 3041 C C . LYS A 1 374 ? 19.593 -11.426 -26.734 1.00 85.88 374 LYS A C 1
ATOM 3043 O O . LYS A 1 374 ? 18.683 -12.172 -27.072 1.00 85.88 374 LYS A O 1
ATOM 3048 N N . GLU A 1 375 ? 19.427 -10.352 -25.967 1.00 88.88 375 GLU A N 1
ATOM 3049 C CA . GLU A 1 375 ? 18.137 -9.916 -25.415 1.00 88.88 375 GLU A CA 1
ATOM 3050 C C . GLU A 1 375 ? 17.346 -9.064 -26.432 1.00 88.88 375 GLU A C 1
ATOM 3052 O O . GLU A 1 375 ? 16.122 -8.969 -26.366 1.00 88.88 375 GLU A O 1
ATOM 3057 N N . LEU A 1 376 ? 18.042 -8.437 -27.390 1.00 90.44 376 LEU A N 1
ATOM 3058 C CA . LEU A 1 376 ? 17.448 -7.607 -28.441 1.00 90.44 376 LEU A CA 1
ATOM 3059 C C . LEU A 1 376 ? 16.902 -8.424 -29.635 1.00 90.44 376 LEU A C 1
ATOM 3061 O O . LEU A 1 376 ? 17.433 -9.493 -29.944 1.00 90.44 376 LEU A O 1
ATOM 3065 N N . PRO A 1 377 ? 15.901 -7.905 -30.383 1.00 88.19 377 PRO A N 1
ATOM 3066 C CA . PRO A 1 377 ? 15.267 -8.625 -31.489 1.00 88.19 377 PRO A CA 1
ATOM 3067 C C . PRO A 1 377 ? 16.250 -9.034 -32.594 1.00 88.19 377 PRO A C 1
ATOM 3069 O O . PRO A 1 377 ? 16.749 -8.201 -33.352 1.00 88.19 377 PRO A O 1
ATOM 3072 N N . THR A 1 378 ? 16.462 -10.343 -32.745 1.00 86.75 378 THR A N 1
ATOM 3073 C CA . THR A 1 378 ? 17.470 -10.935 -33.645 1.00 86.75 378 THR A CA 1
ATOM 3074 C C . THR A 1 378 ? 17.319 -10.495 -35.107 1.00 86.75 378 THR A C 1
ATOM 3076 O O . THR A 1 378 ? 18.306 -10.383 -35.824 1.00 86.75 378 THR A O 1
ATOM 3079 N N . GLN A 1 379 ? 16.097 -10.185 -35.548 1.00 84.94 379 GLN A N 1
ATOM 3080 C CA . GLN A 1 379 ? 15.793 -9.691 -36.900 1.00 84.94 379 GLN A CA 1
ATOM 3081 C C . GLN A 1 379 ? 16.380 -8.296 -37.197 1.00 84.94 379 GLN A C 1
ATOM 3083 O O . GLN A 1 379 ? 16.569 -7.950 -38.361 1.00 84.94 379 GLN A O 1
ATOM 3088 N N . LEU A 1 380 ? 16.660 -7.500 -36.158 1.00 82.44 380 LEU A N 1
ATOM 3089 C CA . LEU A 1 380 ? 17.236 -6.155 -36.258 1.00 82.44 380 LEU A CA 1
ATOM 3090 C C . LEU A 1 380 ? 18.738 -6.144 -35.924 1.00 82.44 380 LEU A C 1
ATOM 3092 O O . LEU A 1 380 ? 19.474 -5.313 -36.453 1.00 82.44 380 LEU A O 1
ATOM 3096 N N . THR A 1 381 ? 19.198 -7.068 -35.072 1.00 84.44 381 THR A N 1
ATOM 3097 C CA . THR A 1 381 ? 20.570 -7.087 -34.534 1.00 84.44 381 THR A CA 1
ATOM 3098 C C . THR A 1 381 ? 21.504 -8.128 -35.153 1.00 84.44 381 THR A C 1
ATOM 3100 O O . THR A 1 381 ? 22.720 -7.923 -35.118 1.00 84.44 381 THR A O 1
ATOM 3103 N N . SER A 1 382 ? 20.991 -9.224 -35.728 1.00 82.62 382 SER A N 1
ATOM 3104 C CA . SER A 1 382 ? 21.831 -10.294 -36.287 1.00 82.62 382 SER A CA 1
ATOM 3105 C C . SER A 1 382 ? 22.727 -9.773 -37.410 1.00 82.62 382 SER A C 1
ATOM 3107 O O . SER A 1 382 ? 22.266 -9.079 -38.311 1.00 82.62 382 SER A O 1
ATOM 3109 N N . GLU A 1 383 ? 24.017 -10.107 -37.335 1.00 82.00 383 GLU A N 1
ATOM 3110 C CA . GLU A 1 383 ? 25.082 -9.643 -38.244 1.00 82.00 383 GLU A CA 1
ATOM 3111 C C . GLU A 1 383 ? 25.238 -8.108 -38.355 1.00 82.00 383 GLU A C 1
ATOM 3113 O O . GLU A 1 383 ? 25.978 -7.619 -39.216 1.00 82.00 383 GLU A O 1
ATOM 3118 N N . LYS A 1 384 ? 24.591 -7.347 -37.457 1.00 87.44 384 LYS A N 1
ATOM 3119 C CA . LYS A 1 384 ? 24.581 -5.877 -37.443 1.00 87.44 384 LYS A CA 1
ATOM 3120 C C . LYS A 1 384 ? 25.122 -5.281 -36.151 1.00 87.44 384 LYS A C 1
ATOM 3122 O O . LYS A 1 384 ? 25.962 -4.391 -36.229 1.00 87.44 384 LYS A O 1
ATOM 3127 N N . LEU A 1 385 ? 24.683 -5.759 -34.985 1.00 90.81 385 LEU A N 1
ATOM 3128 C CA . LEU A 1 385 ? 25.109 -5.242 -33.681 1.00 90.81 385 LEU A CA 1
ATOM 3129 C C . LEU A 1 385 ? 26.182 -6.144 -33.051 1.00 90.81 385 LEU A C 1
ATOM 3131 O O . LEU A 1 385 ? 25.955 -7.334 -32.827 1.00 90.81 385 LEU A O 1
ATOM 3135 N N . PHE A 1 386 ? 27.337 -5.565 -32.723 1.00 87.81 386 PHE A N 1
ATOM 3136 C CA . PHE A 1 386 ? 28.516 -6.280 -32.229 1.00 87.81 386 PHE A CA 1
ATOM 3137 C C . PHE A 1 386 ? 29.090 -5.638 -30.960 1.00 87.81 386 PHE A C 1
ATOM 3139 O O . PHE A 1 386 ? 29.060 -4.418 -30.806 1.00 87.81 386 PHE A O 1
ATOM 3146 N N . GLU A 1 387 ? 29.683 -6.448 -30.079 1.00 89.25 387 GLU A N 1
ATOM 3147 C CA . GLU A 1 387 ? 30.609 -5.947 -29.052 1.00 89.25 387 GLU A CA 1
ATOM 3148 C C . GLU A 1 387 ? 31.938 -5.549 -29.724 1.00 89.25 387 GLU A C 1
ATOM 3150 O O . GLU A 1 387 ? 32.397 -6.198 -30.671 1.00 89.25 387 GLU A O 1
ATOM 3155 N N . LYS A 1 388 ? 32.542 -4.449 -29.270 1.00 88.88 388 LYS A N 1
ATOM 3156 C CA . LYS A 1 388 ? 33.699 -3.820 -29.913 1.00 88.88 388 LYS A CA 1
ATOM 3157 C C . LYS A 1 388 ? 34.934 -4.730 -29.918 1.00 88.88 388 LYS A C 1
ATOM 3159 O O . LYS A 1 388 ? 35.464 -5.085 -28.869 1.00 88.88 388 LYS A O 1
ATOM 3164 N N . THR A 1 389 ? 35.424 -5.089 -31.106 1.00 85.50 389 THR A N 1
ATOM 3165 C CA . THR A 1 389 ? 36.568 -6.007 -31.252 1.00 85.50 389 THR A CA 1
ATOM 3166 C C . THR A 1 389 ? 37.913 -5.276 -31.194 1.00 85.50 389 THR A C 1
ATOM 3168 O O . THR A 1 389 ? 38.003 -4.071 -31.433 1.00 85.50 389 THR A O 1
ATOM 3171 N N . SER A 1 390 ? 38.992 -6.015 -30.917 1.00 83.00 390 SER A N 1
ATOM 3172 C CA . SER A 1 390 ? 40.353 -5.484 -30.724 1.00 83.00 390 SER A CA 1
ATOM 3173 C C . SER A 1 390 ? 40.935 -4.689 -31.900 1.00 83.00 390 SER A C 1
ATOM 3175 O O . SER A 1 390 ? 41.893 -3.951 -31.698 1.00 83.00 390 SER A O 1
ATOM 3177 N N . PHE A 1 391 ? 40.363 -4.796 -33.103 1.00 84.38 391 PHE A N 1
ATOM 3178 C CA . PHE A 1 391 ? 40.723 -3.957 -34.251 1.00 84.38 391 PHE A CA 1
ATOM 3179 C C . PHE A 1 391 ? 40.211 -2.509 -34.120 1.00 84.38 391 PHE A C 1
ATOM 3181 O O . PHE A 1 391 ? 40.855 -1.583 -34.605 1.00 84.38 391 PHE A O 1
ATOM 3188 N N . PHE A 1 392 ? 39.059 -2.308 -33.471 1.00 86.44 392 PHE A N 1
ATOM 3189 C CA . PHE A 1 392 ? 38.401 -1.001 -33.349 1.00 86.44 392 PHE A CA 1
ATOM 3190 C C . PHE A 1 392 ? 38.686 -0.300 -32.008 1.00 86.44 392 PHE A C 1
ATOM 3192 O O . PHE A 1 392 ? 38.479 0.907 -31.900 1.00 86.44 392 PHE A O 1
ATOM 3199 N N . ILE A 1 393 ? 39.127 -1.039 -30.983 1.00 88.06 393 ILE A N 1
ATOM 3200 C CA . ILE A 1 393 ? 39.452 -0.525 -29.638 1.00 88.06 393 ILE A CA 1
ATOM 3201 C C . ILE A 1 393 ? 40.601 0.494 -29.700 1.00 88.06 393 ILE A C 1
ATOM 3203 O O . ILE A 1 393 ? 41.697 0.184 -30.167 1.00 88.06 393 ILE A O 1
ATOM 3207 N N . SER A 1 394 ? 40.370 1.702 -29.177 1.00 89.00 394 SER A N 1
ATOM 3208 C CA . SER A 1 394 ? 41.408 2.726 -29.034 1.00 89.00 394 SER A CA 1
ATOM 3209 C C . SER A 1 394 ? 42.325 2.474 -27.818 1.00 89.00 394 SER A C 1
ATOM 3211 O O . SER A 1 394 ? 41.967 1.722 -26.905 1.00 89.00 394 SER A O 1
ATOM 3213 N N . PRO A 1 395 ? 43.494 3.144 -27.731 1.00 89.19 395 PRO A N 1
ATOM 3214 C CA . PRO A 1 395 ? 44.343 3.100 -26.537 1.00 89.19 395 PRO A CA 1
ATOM 3215 C C . PRO A 1 395 ? 43.642 3.592 -25.258 1.00 89.19 395 PRO A C 1
ATOM 3217 O O . PRO A 1 395 ? 43.980 3.142 -24.162 1.00 89.19 395 PRO A O 1
ATOM 3220 N N . ILE A 1 396 ? 42.666 4.499 -25.387 1.00 91.06 396 ILE A N 1
ATOM 3221 C CA . ILE A 1 396 ? 41.863 5.004 -24.266 1.00 91.06 396 ILE A CA 1
ATOM 3222 C C . ILE A 1 396 ? 40.761 4.001 -23.909 1.00 91.06 396 ILE A C 1
ATOM 3224 O O . ILE A 1 396 ? 40.612 3.662 -22.735 1.00 91.06 396 ILE A O 1
ATOM 3228 N N . ASP A 1 397 ? 40.063 3.442 -24.901 1.00 91.12 397 ASP A N 1
ATOM 3229 C CA . ASP A 1 397 ? 39.050 2.398 -24.693 1.00 91.12 397 ASP A CA 1
ATOM 3230 C C . ASP A 1 397 ? 39.649 1.196 -23.927 1.00 91.12 397 ASP A C 1
ATOM 3232 O O . ASP A 1 397 ? 39.105 0.745 -22.916 1.00 91.12 397 ASP A O 1
ATOM 3236 N N . ALA A 1 398 ? 40.842 0.739 -24.336 1.00 88.94 398 ALA A N 1
ATOM 3237 C CA . ALA A 1 398 ? 41.585 -0.346 -23.685 1.00 88.94 398 ALA A CA 1
ATOM 3238 C C . ALA A 1 398 ? 42.001 -0.033 -22.232 1.00 88.94 398 ALA A C 1
ATOM 3240 O O . ALA A 1 398 ? 42.106 -0.938 -21.399 1.00 88.94 398 ALA A O 1
ATOM 3241 N N . LYS A 1 399 ? 42.237 1.247 -21.915 1.00 90.81 399 LYS A N 1
ATOM 3242 C CA . LYS A 1 399 ? 42.552 1.732 -20.561 1.00 90.81 399 LYS A CA 1
ATOM 3243 C C . LYS A 1 399 ? 41.298 1.787 -19.679 1.00 90.81 399 LYS A C 1
ATOM 3245 O O . LYS A 1 399 ? 41.390 1.466 -18.495 1.00 90.81 399 LYS A O 1
ATOM 3250 N N . LYS A 1 400 ? 40.150 2.167 -20.253 1.00 89.06 400 LYS A N 1
ATOM 3251 C CA . LYS A 1 400 ? 38.840 2.272 -19.581 1.00 89.06 400 LYS A CA 1
ATOM 3252 C C . LYS A 1 400 ? 38.222 0.902 -19.287 1.00 89.06 400 LYS A C 1
ATOM 3254 O O . LYS A 1 400 ? 37.655 0.717 -18.216 1.00 89.06 400 LYS A O 1
ATOM 3259 N N . LYS A 1 401 ? 38.401 -0.066 -20.198 1.00 87.00 401 LYS A N 1
ATOM 3260 C CA . LYS A 1 401 ? 37.881 -1.450 -20.110 1.00 87.00 401 LYS A CA 1
ATOM 3261 C C . LYS A 1 401 ? 36.349 -1.547 -20.054 1.00 87.00 401 LYS A C 1
ATOM 3263 O O . LYS A 1 401 ? 35.807 -2.521 -19.536 1.00 87.00 401 LYS A O 1
ATOM 3268 N N . GLU A 1 402 ? 35.657 -0.550 -20.591 1.00 87.88 402 GLU A N 1
ATOM 3269 C CA . GLU A 1 402 ? 34.204 -0.583 -20.753 1.00 87.88 402 GLU A CA 1
ATOM 3270 C C . GLU A 1 402 ? 33.814 -1.432 -21.969 1.00 87.88 402 GLU A C 1
ATOM 3272 O O . GLU A 1 402 ? 34.517 -1.444 -22.983 1.00 87.88 402 GLU A O 1
ATOM 3277 N N . LYS A 1 403 ? 32.670 -2.121 -21.886 1.00 87.19 403 LYS A N 1
ATOM 3278 C CA . LYS A 1 403 ? 32.042 -2.711 -23.071 1.00 87.19 403 LYS A CA 1
ATOM 3279 C C . LYS A 1 403 ? 31.477 -1.596 -23.942 1.00 87.19 403 LYS A C 1
ATOM 3281 O O . LYS A 1 403 ? 30.761 -0.729 -23.450 1.00 87.19 403 LYS A O 1
ATOM 3286 N N . MET A 1 404 ? 31.774 -1.659 -25.232 1.00 89.50 404 MET A N 1
ATOM 3287 C CA . MET A 1 404 ? 31.287 -0.722 -26.241 1.00 89.50 404 MET A CA 1
ATOM 3288 C C . MET A 1 404 ? 30.638 -1.495 -27.382 1.00 89.50 404 MET A C 1
ATOM 3290 O O . MET A 1 404 ? 31.008 -2.641 -27.652 1.00 89.50 404 MET A O 1
ATOM 3294 N N . TRP A 1 405 ? 29.699 -0.850 -28.065 1.00 89.44 405 TRP A N 1
ATOM 3295 C CA . TRP A 1 405 ? 28.933 -1.452 -29.150 1.00 89.44 405 TRP A CA 1
ATOM 3296 C C . TRP A 1 405 ? 29.329 -0.864 -30.506 1.00 89.44 405 TRP A C 1
ATOM 3298 O O . TRP A 1 405 ? 29.847 0.252 -30.605 1.00 89.44 405 TRP A O 1
ATOM 3308 N N . MET A 1 406 ? 29.098 -1.646 -31.558 1.00 91.81 406 MET A N 1
ATOM 3309 C CA . MET A 1 406 ? 29.285 -1.243 -32.948 1.00 91.81 406 MET A CA 1
ATOM 3310 C C . MET A 1 406 ? 28.094 -1.712 -33.782 1.00 91.81 406 MET A C 1
ATOM 3312 O O . MET A 1 406 ? 27.626 -2.838 -33.598 1.00 91.81 406 MET A O 1
ATOM 3316 N N . PHE A 1 407 ? 27.635 -0.877 -34.710 1.00 93.44 407 PHE A N 1
ATOM 3317 C CA . PHE A 1 407 ? 26.526 -1.158 -35.614 1.00 93.44 407 PHE A CA 1
ATOM 3318 C C . PHE A 1 407 ? 26.980 -1.095 -37.077 1.00 93.44 407 PHE A C 1
ATOM 3320 O O . PHE A 1 407 ? 27.449 -0.058 -37.556 1.00 93.44 407 PHE A O 1
ATOM 3327 N N . LYS A 1 408 ? 26.822 -2.208 -37.796 1.00 93.00 408 LYS A N 1
ATOM 3328 C CA . LYS A 1 408 ? 27.106 -2.337 -39.228 1.00 93.00 408 LYS A CA 1
ATOM 3329 C C . LYS A 1 408 ? 25.867 -1.978 -40.052 1.00 93.00 408 LYS A C 1
ATOM 3331 O O . LYS A 1 408 ? 24.808 -2.578 -39.876 1.00 93.00 408 LYS A O 1
ATOM 3336 N N . THR A 1 409 ? 26.018 -1.048 -40.991 1.00 91.62 409 THR A N 1
ATOM 3337 C CA . THR A 1 409 ? 24.957 -0.630 -41.921 1.00 91.62 409 THR A CA 1
ATOM 3338 C C . THR A 1 409 ? 24.934 -1.503 -43.185 1.00 91.62 409 THR A C 1
ATOM 3340 O O . THR A 1 409 ? 25.943 -2.109 -43.560 1.00 91.62 409 THR A O 1
ATOM 3343 N N . GLU A 1 410 ? 23.798 -1.535 -43.892 1.00 89.25 410 GLU A N 1
ATOM 3344 C CA . GLU A 1 410 ? 23.677 -2.189 -45.215 1.00 89.25 410 GLU A CA 1
ATOM 3345 C C . GLU A 1 410 ? 24.618 -1.555 -46.259 1.00 89.25 410 GLU A C 1
ATOM 3347 O O . GLU A 1 410 ? 25.030 -2.174 -47.238 1.00 89.25 410 GLU A O 1
ATOM 3352 N N . GLN A 1 411 ? 25.004 -0.302 -46.018 1.00 89.25 411 GLN A N 1
ATOM 3353 C CA . GLN A 1 411 ? 25.892 0.506 -46.844 1.00 89.25 411 GLN A CA 1
ATOM 3354 C C . GLN A 1 411 ? 27.380 0.156 -46.638 1.00 89.25 411 GLN A C 1
ATOM 3356 O O . GLN A 1 411 ? 28.246 0.760 -47.268 1.00 89.25 411 GLN A O 1
ATOM 3361 N N . ASN A 1 412 ? 27.684 -0.854 -45.811 1.00 87.38 412 ASN A N 1
ATOM 3362 C CA . ASN A 1 412 ? 29.033 -1.269 -45.409 1.00 87.38 412 ASN A CA 1
ATOM 3363 C C . ASN A 1 412 ? 29.813 -0.177 -44.656 1.00 87.38 412 ASN A C 1
ATOM 3365 O O . ASN A 1 412 ? 31.032 -0.037 -44.793 1.00 87.38 412 ASN A O 1
ATOM 3369 N N . GLU A 1 413 ? 29.101 0.570 -43.817 1.00 92.00 413 GLU A N 1
ATOM 3370 C CA . GLU A 1 413 ? 29.682 1.395 -42.763 1.00 92.00 413 GLU A CA 1
ATOM 3371 C C . GLU A 1 413 ? 29.632 0.621 -41.436 1.00 92.00 413 GLU A C 1
ATOM 3373 O O . GLU A 1 413 ? 28.737 -0.193 -41.213 1.00 92.00 413 GLU A O 1
ATOM 3378 N N . MET A 1 414 ? 30.582 0.881 -40.544 1.00 92.94 414 MET A N 1
ATOM 3379 C CA . MET A 1 414 ? 30.568 0.431 -39.154 1.00 92.94 414 MET A CA 1
ATOM 3380 C C . MET A 1 414 ? 30.587 1.678 -38.279 1.00 92.94 414 MET A C 1
ATOM 3382 O O . MET A 1 414 ? 31.605 2.372 -38.236 1.00 92.94 414 MET A O 1
ATOM 3386 N N . ILE A 1 415 ? 29.474 1.975 -37.611 1.00 95.00 415 ILE A N 1
ATOM 3387 C CA . ILE A 1 415 ? 29.410 3.024 -36.591 1.00 95.00 415 ILE A CA 1
ATOM 3388 C C . ILE A 1 415 ? 29.799 2.403 -35.248 1.00 95.00 415 ILE A C 1
ATOM 3390 O O . ILE A 1 415 ? 29.361 1.303 -34.925 1.00 95.00 415 ILE A O 1
ATOM 3394 N N . GLN A 1 416 ? 30.645 3.076 -34.476 1.00 93.44 416 GLN A N 1
ATOM 3395 C CA . GLN A 1 416 ? 31.194 2.568 -33.220 1.00 93.44 416 GLN A CA 1
ATOM 3396 C C . GLN A 1 416 ? 31.392 3.681 -32.187 1.00 93.44 416 GLN A C 1
ATOM 3398 O O . GLN A 1 416 ? 31.812 4.790 -32.520 1.00 93.44 416 GLN A O 1
ATOM 3403 N N . THR A 1 417 ? 31.153 3.347 -30.924 1.00 94.44 417 THR A N 1
ATOM 3404 C CA . THR A 1 417 ? 31.410 4.218 -29.770 1.00 94.44 417 THR A CA 1
ATOM 3405 C C . THR A 1 417 ? 32.887 4.157 -29.361 1.00 94.44 417 THR A C 1
ATOM 3407 O O . THR A 1 417 ? 33.476 3.072 -29.363 1.00 94.44 417 THR A O 1
ATOM 3410 N N . SER A 1 418 ? 33.520 5.285 -29.014 1.00 93.56 418 SER A N 1
ATOM 3411 C CA . SER A 1 418 ? 34.932 5.348 -28.582 1.00 93.56 418 SER A CA 1
ATOM 3412 C C . SER A 1 418 ? 35.253 6.629 -27.802 1.00 93.56 418 SER A C 1
ATOM 3414 O O . SER A 1 418 ? 34.680 7.670 -28.087 1.00 93.56 418 SER A O 1
ATOM 3416 N N . TYR A 1 419 ? 36.252 6.609 -26.914 1.00 92.62 419 TYR A N 1
ATOM 3417 C CA . TYR A 1 419 ? 36.858 7.828 -26.337 1.00 92.62 419 TYR A CA 1
ATOM 3418 C C . TYR A 1 419 ? 37.855 8.532 -27.287 1.00 92.62 419 TYR A C 1
ATOM 3420 O O . TYR A 1 419 ? 38.621 9.412 -26.881 1.00 92.62 419 TYR A O 1
ATOM 3428 N N . GLY A 1 420 ? 37.921 8.105 -28.553 1.00 89.00 420 GLY A N 1
ATOM 3429 C CA . GLY A 1 420 ? 38.900 8.593 -29.517 1.00 89.00 420 GLY A CA 1
ATOM 3430 C C . GLY A 1 420 ? 40.333 8.205 -29.135 1.00 89.00 420 GLY A C 1
ATOM 3431 O O . GLY A 1 420 ? 40.569 7.192 -28.474 1.00 89.00 420 GLY A O 1
ATOM 3432 N N . LEU A 1 421 ? 41.310 8.998 -29.582 1.00 86.50 421 LEU A N 1
ATOM 3433 C CA . LEU A 1 421 ? 42.736 8.759 -29.308 1.00 86.50 421 LEU A CA 1
ATOM 3434 C C . LEU A 1 421 ? 43.279 9.582 -28.130 1.00 86.50 421 LEU A C 1
ATOM 3436 O O . LEU A 1 421 ? 44.335 9.242 -27.601 1.00 86.50 421 LEU A O 1
ATOM 3440 N N . ASP A 1 422 ? 42.586 10.656 -27.745 1.00 83.06 422 ASP A N 1
ATOM 3441 C CA . ASP A 1 422 ? 43.090 11.687 -26.833 1.00 83.06 422 ASP A CA 1
ATOM 3442 C C . ASP A 1 422 ? 42.075 12.199 -25.786 1.00 83.06 422 ASP A C 1
ATOM 3444 O O . ASP A 1 422 ? 42.396 13.143 -25.070 1.00 83.06 422 ASP A O 1
ATOM 3448 N N . GLU A 1 423 ? 40.907 11.554 -25.638 1.00 83.88 423 GLU A N 1
ATOM 3449 C CA . GLU A 1 423 ? 39.945 11.772 -24.532 1.00 83.88 423 GLU A CA 1
ATOM 3450 C C . GLU A 1 423 ? 39.531 13.255 -24.335 1.00 83.88 423 GLU A C 1
ATOM 3452 O O . GLU A 1 423 ? 39.492 13.774 -23.221 1.00 83.88 423 GLU A O 1
ATOM 3457 N N . LYS A 1 424 ? 39.254 13.964 -25.443 1.00 81.50 424 LYS A N 1
ATOM 3458 C CA . LYS A 1 424 ? 38.823 15.383 -25.459 1.00 81.50 424 LYS A CA 1
ATOM 3459 C C . LYS A 1 424 ? 37.385 15.623 -24.983 1.00 81.50 424 LYS A C 1
ATOM 3461 O O . LYS A 1 424 ? 37.053 16.741 -24.594 1.00 81.50 424 LYS A O 1
ATOM 3466 N N . SER A 1 425 ? 36.554 14.598 -25.077 1.00 86.75 425 SER A N 1
ATOM 3467 C CA . SER A 1 425 ? 35.119 14.544 -24.782 1.00 86.75 425 SER A CA 1
ATOM 3468 C C . SER A 1 425 ? 34.851 13.297 -23.923 1.00 86.75 425 SER A C 1
ATOM 3470 O O . SER A 1 425 ? 35.794 12.652 -23.450 1.00 86.75 425 SER A O 1
ATOM 3472 N N . GLY A 1 426 ? 33.583 12.954 -23.675 1.00 88.94 426 GLY A N 1
ATOM 3473 C CA . GLY A 1 426 ? 33.232 11.628 -23.169 1.00 88.94 426 GLY A CA 1
ATOM 3474 C C . GLY A 1 426 ? 33.347 10.579 -24.277 1.00 88.94 426 GLY A C 1
ATOM 3475 O O . GLY A 1 426 ? 34.355 10.496 -24.983 1.00 88.94 426 GLY A O 1
ATOM 3476 N N . LYS A 1 427 ? 32.332 9.730 -24.411 1.00 94.00 427 LYS A N 1
ATOM 3477 C CA . LYS A 1 427 ? 32.242 8.806 -25.548 1.00 94.00 427 LYS A CA 1
ATOM 3478 C C . LYS A 1 427 ? 31.733 9.529 -26.797 1.00 94.00 427 LYS A C 1
ATOM 3480 O O . LYS A 1 427 ? 30.693 10.163 -26.757 1.00 94.00 427 LYS A O 1
ATOM 3485 N N . ASP A 1 428 ? 32.443 9.367 -27.904 1.00 95.69 428 ASP A N 1
ATOM 3486 C CA . ASP A 1 428 ? 32.133 9.910 -29.227 1.00 95.69 428 ASP A CA 1
ATOM 3487 C C . ASP A 1 428 ? 31.671 8.779 -30.168 1.00 95.69 428 ASP A C 1
ATOM 3489 O O . ASP A 1 428 ? 32.158 7.642 -30.080 1.00 95.69 428 ASP A O 1
ATOM 3493 N N . LEU A 1 429 ? 30.821 9.095 -31.153 1.00 96.00 429 LEU A N 1
ATOM 3494 C CA . LEU A 1 429 ? 30.523 8.187 -32.265 1.00 96.00 429 LEU A CA 1
ATOM 3495 C C . LEU A 1 429 ? 31.490 8.394 -33.440 1.00 96.00 429 LEU A C 1
ATOM 3497 O O . LEU A 1 429 ? 31.746 9.514 -33.898 1.00 96.00 429 LEU A O 1
ATOM 3501 N N . PHE A 1 430 ? 32.000 7.283 -33.969 1.00 94.38 430 PHE A N 1
ATOM 3502 C CA . PHE A 1 430 ? 32.888 7.229 -35.129 1.00 94.38 430 PHE A CA 1
ATOM 3503 C C . PHE A 1 430 ? 32.337 6.281 -36.196 1.00 94.38 430 PHE A C 1
ATOM 3505 O O . PHE A 1 430 ? 31.658 5.312 -35.875 1.00 94.38 430 PHE A O 1
ATOM 3512 N N . VAL A 1 431 ? 32.686 6.517 -37.461 1.00 93.62 431 VAL A N 1
ATOM 3513 C CA . VAL A 1 431 ? 32.390 5.637 -38.596 1.00 93.62 431 VAL A CA 1
ATOM 3514 C C . VAL A 1 431 ? 33.664 5.135 -39.274 1.00 93.62 431 VAL A C 1
ATOM 3516 O O . VAL A 1 431 ? 34.599 5.896 -39.539 1.00 93.62 431 VAL A O 1
ATOM 3519 N N . ASN A 1 432 ? 33.674 3.848 -39.611 1.00 92.00 432 ASN A N 1
ATOM 3520 C CA . ASN A 1 432 ? 34.636 3.215 -40.505 1.00 92.00 432 ASN A CA 1
ATOM 3521 C C . ASN A 1 432 ? 33.892 2.753 -41.767 1.00 92.00 432 ASN A C 1
ATOM 3523 O O . ASN A 1 432 ? 32.801 2.201 -41.673 1.00 92.00 432 ASN A O 1
ATOM 3527 N N . VAL A 1 433 ? 34.485 2.932 -42.948 1.00 90.38 433 VAL A N 1
ATOM 3528 C CA . VAL A 1 433 ? 33.911 2.458 -44.224 1.00 90.38 433 VAL A CA 1
ATOM 3529 C C . VAL A 1 433 ? 34.673 1.220 -44.690 1.00 90.38 433 VAL A C 1
ATOM 3531 O O . VAL A 1 433 ? 35.905 1.190 -44.598 1.00 90.38 433 VAL A O 1
ATOM 3534 N N . LEU A 1 434 ? 33.965 0.203 -45.183 1.00 87.06 434 LEU A N 1
ATOM 3535 C CA . LEU A 1 434 ? 34.580 -1.000 -45.737 1.00 87.06 434 LEU A CA 1
ATOM 3536 C C . LEU A 1 434 ? 35.275 -0.692 -47.074 1.00 87.06 434 LEU A C 1
ATOM 3538 O O . LEU A 1 434 ? 34.680 -0.127 -47.987 1.00 87.06 434 LEU A O 1
ATOM 3542 N N . MET A 1 435 ? 36.538 -1.094 -47.205 1.00 82.50 435 MET A N 1
ATOM 3543 C CA . MET A 1 435 ? 37.371 -0.891 -48.400 1.00 82.50 435 MET A CA 1
ATOM 3544 C C . MET A 1 435 ? 37.497 -2.155 -49.275 1.00 82.50 435 MET A C 1
ATOM 3546 O O . MET A 1 435 ? 38.252 -2.158 -50.247 1.00 82.50 435 MET A O 1
ATOM 3550 N N . GLY A 1 436 ? 36.754 -3.218 -48.950 1.00 72.12 436 GLY A N 1
ATOM 3551 C CA . GLY A 1 436 ? 36.682 -4.475 -49.705 1.00 72.12 436 GLY A CA 1
ATOM 3552 C C . GLY A 1 436 ? 37.311 -5.668 -48.976 1.00 72.12 436 GLY A C 1
ATOM 3553 O O . GLY A 1 436 ? 38.358 -5.549 -48.334 1.00 72.12 436 GLY A O 1
ATOM 3554 N N . GLY A 1 437 ? 36.663 -6.835 -49.071 1.00 70.44 437 GLY A N 1
ATOM 3555 C CA . GLY A 1 437 ? 36.925 -7.956 -48.158 1.00 70.44 437 GLY A CA 1
ATOM 3556 C C . GLY A 1 437 ? 36.655 -7.536 -46.710 1.00 70.44 437 GLY A C 1
ATOM 3557 O O . GLY A 1 437 ? 35.821 -6.668 -46.477 1.00 70.44 437 GLY A O 1
ATOM 3558 N N . ASP A 1 438 ? 37.412 -8.066 -45.751 1.00 72.75 438 ASP A N 1
ATOM 3559 C CA . ASP A 1 438 ? 37.277 -7.724 -44.322 1.00 72.75 438 ASP A CA 1
ATOM 3560 C C . ASP A 1 438 ? 38.019 -6.431 -43.910 1.00 72.75 438 ASP A C 1
ATOM 3562 O O . ASP A 1 438 ? 38.265 -6.184 -42.727 1.00 72.75 438 ASP A O 1
ATOM 3566 N N . LYS A 1 439 ? 38.449 -5.605 -44.877 1.00 80.25 439 LYS A N 1
ATOM 3567 C CA . LYS A 1 439 ? 39.307 -4.437 -44.623 1.00 80.25 439 LYS A CA 1
ATOM 3568 C C . LYS A 1 439 ? 38.488 -3.175 -44.388 1.00 80.25 439 LYS A C 1
ATOM 3570 O O . LYS A 1 439 ? 37.903 -2.623 -45.317 1.00 80.25 439 LYS A O 1
ATOM 3575 N N . TRP A 1 440 ? 38.525 -2.671 -43.162 1.00 86.12 440 TRP A N 1
ATOM 3576 C CA . TRP A 1 440 ? 37.920 -1.399 -42.772 1.00 86.12 440 TRP A CA 1
ATOM 3577 C C . TRP A 1 440 ? 38.924 -0.244 -42.867 1.00 86.12 440 TRP A C 1
ATOM 3579 O O . TRP A 1 440 ? 40.101 -0.402 -42.541 1.00 86.12 440 TRP A O 1
ATOM 3589 N N . GLY A 1 441 ? 38.454 0.930 -43.294 1.00 85.56 441 GLY A N 1
ATOM 3590 C CA . GLY A 1 441 ? 39.226 2.173 -43.235 1.00 85.56 441 GLY A CA 1
ATOM 3591 C C . GLY A 1 441 ? 39.439 2.679 -41.803 1.00 85.56 441 GLY A C 1
ATOM 3592 O O . GLY A 1 441 ? 38.845 2.166 -40.856 1.00 85.56 441 GLY A O 1
ATOM 3593 N N . ILE A 1 442 ? 40.261 3.721 -41.645 1.00 85.31 442 ILE A N 1
ATOM 3594 C CA . ILE A 1 442 ? 40.449 4.409 -40.354 1.00 85.31 442 ILE A CA 1
ATOM 3595 C C . ILE A 1 442 ? 39.135 5.040 -39.847 1.00 85.31 442 ILE A C 1
ATOM 3597 O O . ILE A 1 442 ? 38.329 5.482 -40.674 1.00 85.31 442 ILE A O 1
ATOM 3601 N N . PRO A 1 443 ? 38.913 5.110 -38.519 1.00 89.88 443 PRO A N 1
ATOM 3602 C CA . PRO A 1 443 ? 37.722 5.739 -37.956 1.00 89.88 443 PRO A CA 1
ATOM 3603 C C . PRO A 1 443 ? 37.718 7.252 -38.204 1.00 89.88 443 PRO A C 1
ATOM 3605 O O . PRO A 1 443 ? 38.749 7.919 -38.097 1.00 89.88 443 PRO A O 1
ATOM 3608 N N . LYS A 1 444 ? 36.538 7.799 -38.494 1.00 91.69 444 LYS A N 1
ATOM 3609 C CA . LYS A 1 444 ? 36.263 9.241 -38.587 1.00 91.69 444 LYS A CA 1
ATOM 3610 C C . LYS A 1 444 ? 35.158 9.591 -37.594 1.00 91.69 444 LYS A C 1
ATOM 3612 O O . LYS A 1 444 ? 34.187 8.850 -37.527 1.00 91.69 444 LYS A O 1
ATOM 3617 N N . SER A 1 445 ? 35.276 10.687 -36.845 1.00 92.62 445 SER A N 1
ATOM 3618 C CA . SER A 1 445 ? 34.159 11.179 -36.015 1.00 92.62 445 SER A CA 1
ATOM 3619 C C . SER A 1 445 ? 32.947 11.491 -36.904 1.00 92.62 445 SER A C 1
ATOM 3621 O O . SER A 1 445 ? 33.123 11.917 -38.050 1.00 92.62 445 SER A O 1
ATOM 3623 N N . LEU A 1 446 ? 31.731 11.299 -36.381 1.00 93.62 446 LEU A N 1
ATOM 3624 C CA . LEU A 1 446 ? 30.495 11.715 -37.056 1.00 93.62 446 LEU A CA 1
ATOM 3625 C C . LEU A 1 446 ? 30.309 13.245 -37.117 1.00 93.62 446 LEU A C 1
ATOM 3627 O O . LEU A 1 446 ? 29.440 13.716 -37.847 1.00 93.62 446 LEU A O 1
ATOM 3631 N N . GLY A 1 447 ? 31.161 14.017 -36.432 1.00 92.44 447 GLY A N 1
ATOM 3632 C CA . GLY A 1 447 ? 31.158 15.480 -36.440 1.00 92.44 447 GLY A CA 1
ATOM 3633 C C . GLY A 1 447 ? 30.330 16.095 -35.311 1.00 92.44 447 GLY A C 1
ATOM 3634 O O . GLY A 1 447 ? 29.573 15.417 -34.624 1.00 92.44 447 GLY A O 1
ATOM 3635 N N . THR A 1 448 ? 30.475 17.408 -35.120 1.00 93.56 448 THR A N 1
ATOM 3636 C CA . THR A 1 448 ? 29.882 18.159 -33.995 1.00 93.56 448 THR A CA 1
ATOM 3637 C C . THR A 1 448 ? 28.367 18.371 -34.090 1.00 93.56 448 THR A C 1
ATOM 3639 O O . THR A 1 448 ? 27.789 18.975 -33.195 1.00 93.56 448 THR A O 1
ATOM 3642 N N . THR A 1 449 ? 27.721 17.908 -35.164 1.00 95.38 449 THR A N 1
ATOM 3643 C CA . THR A 1 449 ? 26.252 17.809 -35.266 1.00 95.38 449 THR A CA 1
ATOM 3644 C C . THR A 1 449 ? 25.707 16.575 -34.538 1.00 95.38 449 THR A C 1
ATOM 3646 O O . THR A 1 449 ? 24.520 16.526 -34.224 1.00 95.38 449 THR A O 1
ATOM 3649 N N . ILE A 1 450 ? 26.576 15.594 -34.248 1.00 96.88 450 ILE A N 1
ATOM 3650 C CA . ILE A 1 450 ? 26.266 14.337 -33.556 1.00 96.88 450 ILE A CA 1
ATOM 3651 C C . ILE A 1 450 ? 27.012 14.246 -32.222 1.00 96.88 450 ILE A C 1
ATOM 3653 O O . ILE A 1 450 ? 26.372 14.035 -31.195 1.00 96.88 450 ILE A O 1
ATOM 3657 N N . ASN A 1 451 ? 28.334 14.437 -32.230 1.00 96.19 451 ASN A N 1
ATOM 3658 C CA . ASN A 1 451 ? 29.191 14.297 -31.052 1.00 96.19 451 ASN A CA 1
ATOM 3659 C C . ASN A 1 451 ? 29.284 15.617 -30.265 1.00 96.19 451 ASN A C 1
ATOM 3661 O O . ASN A 1 451 ? 29.337 16.705 -30.849 1.00 96.19 451 ASN A O 1
ATOM 3665 N N . THR A 1 452 ? 29.363 15.520 -28.941 1.00 95.25 452 THR A N 1
ATOM 3666 C CA . THR A 1 452 ? 29.343 16.635 -27.985 1.00 95.25 452 THR A CA 1
ATOM 3667 C C . THR A 1 452 ? 30.490 16.506 -26.964 1.00 95.25 452 THR A C 1
ATOM 3669 O O . THR A 1 452 ? 31.280 15.569 -27.025 1.00 95.25 452 THR A O 1
ATOM 3672 N N . PRO A 1 453 ? 30.632 17.419 -25.983 1.00 93.19 453 PRO A N 1
ATOM 3673 C CA . PRO A 1 453 ? 31.562 17.219 -24.865 1.00 93.19 453 PRO A CA 1
ATOM 3674 C C . PRO A 1 453 ? 31.186 16.079 -23.893 1.00 93.19 453 PRO A C 1
ATOM 3676 O O . PRO A 1 453 ? 31.911 15.867 -22.920 1.00 93.19 453 PRO A O 1
ATOM 3679 N N . PHE A 1 454 ? 30.056 15.391 -24.096 1.00 93.75 454 PHE A N 1
ATOM 3680 C CA . PHE A 1 454 ? 29.480 14.407 -23.172 1.00 93.75 454 PHE A CA 1
ATOM 3681 C C . PHE A 1 454 ? 29.617 12.969 -23.712 1.00 93.75 454 PHE A C 1
ATOM 3683 O O . PHE A 1 454 ? 30.615 12.665 -24.354 1.00 93.75 454 PHE A O 1
ATOM 3690 N N . ASP A 1 455 ? 28.693 12.062 -23.368 1.00 95.31 455 ASP A N 1
ATOM 3691 C CA . ASP A 1 455 ? 28.678 10.688 -23.885 1.00 95.31 455 ASP A CA 1
ATOM 3692 C C . ASP A 1 455 ? 27.592 10.529 -24.958 1.00 95.31 455 ASP A C 1
ATOM 3694 O O . ASP A 1 455 ? 26.405 10.648 -24.644 1.00 95.31 455 ASP A O 1
ATOM 3698 N N . GLU A 1 456 ? 27.994 10.144 -26.164 1.00 96.69 456 GLU A N 1
ATOM 3699 C CA . GLU A 1 456 ? 27.165 9.568 -27.220 1.00 96.69 456 GLU A CA 1
ATOM 3700 C C . GLU A 1 456 ? 27.449 8.061 -27.377 1.00 96.69 456 GLU A C 1
ATOM 3702 O O . GLU A 1 456 ? 28.596 7.618 -27.306 1.00 96.69 456 GLU A O 1
ATOM 3707 N N . ASP A 1 457 ? 26.406 7.245 -27.566 1.00 94.81 457 ASP A N 1
ATOM 3708 C CA . ASP A 1 457 ? 26.508 5.777 -27.649 1.00 94.81 457 ASP A CA 1
ATOM 3709 C C . ASP A 1 457 ? 25.284 5.159 -28.374 1.00 94.81 457 ASP A C 1
ATOM 3711 O O . ASP A 1 457 ? 24.362 5.861 -28.793 1.00 94.81 457 ASP A O 1
ATOM 3715 N N . TYR A 1 458 ? 25.253 3.827 -28.494 1.00 94.38 458 TYR A N 1
ATOM 3716 C CA . TYR A 1 458 ? 24.085 3.020 -28.877 1.00 94.38 458 TYR A CA 1
ATOM 3717 C C . TYR A 1 458 ? 23.446 3.395 -30.228 1.00 94.38 458 TYR A C 1
ATOM 3719 O O . TYR A 1 458 ? 22.224 3.498 -30.349 1.00 94.38 458 TYR A O 1
ATOM 3727 N N . ALA A 1 459 ? 24.286 3.592 -31.247 1.00 95.50 459 ALA A N 1
ATOM 3728 C CA . ALA A 1 459 ? 23.863 3.924 -32.604 1.00 95.50 459 ALA A CA 1
ATOM 3729 C C . ALA A 1 459 ? 23.123 2.774 -33.325 1.00 95.50 459 ALA A C 1
ATOM 3731 O O . ALA A 1 459 ? 23.549 1.620 -33.280 1.00 95.50 459 ALA A O 1
ATOM 3732 N N . PHE A 1 460 ? 22.075 3.124 -34.074 1.00 95.19 460 PHE A N 1
ATOM 3733 C CA . PHE A 1 460 ? 21.329 2.274 -35.007 1.00 95.19 460 PHE A CA 1
ATOM 3734 C C . PHE A 1 460 ? 21.032 3.065 -36.291 1.00 95.19 460 PHE A C 1
ATOM 3736 O O . PHE A 1 460 ? 20.702 4.248 -36.225 1.00 95.19 460 PHE A O 1
ATOM 3743 N N . VAL A 1 461 ? 21.114 2.437 -37.467 1.00 94.06 461 VAL A N 1
ATOM 3744 C CA . VAL A 1 461 ? 20.842 3.095 -38.762 1.00 94.06 461 VAL A CA 1
ATOM 3745 C C . VAL A 1 461 ? 19.777 2.329 -39.542 1.00 94.06 461 VAL A C 1
ATOM 3747 O O . VAL A 1 461 ? 19.822 1.101 -39.622 1.00 94.06 461 VAL A O 1
ATOM 3750 N N . THR A 1 462 ? 18.831 3.060 -40.138 1.00 92.00 462 THR A N 1
ATOM 3751 C CA . THR A 1 462 ? 17.776 2.503 -41.000 1.00 92.00 462 THR A CA 1
ATOM 3752 C C . THR A 1 462 ? 18.340 1.788 -42.231 1.00 92.00 462 THR A C 1
ATOM 3754 O O . THR A 1 462 ? 19.427 2.104 -42.713 1.00 92.00 462 THR A O 1
ATOM 3757 N N . LEU A 1 463 ? 17.583 0.833 -42.787 1.00 89.56 463 LEU A N 1
ATOM 3758 C CA . LEU A 1 463 ? 18.020 0.012 -43.931 1.00 89.56 463 LEU A CA 1
ATOM 3759 C C . LEU A 1 463 ? 18.424 0.846 -45.158 1.00 89.56 463 LEU A C 1
ATOM 3761 O O . LEU A 1 463 ? 19.339 0.480 -45.893 1.00 89.56 463 LEU A O 1
ATOM 3765 N N . ASP A 1 464 ? 17.761 1.982 -45.374 1.00 90.31 464 ASP A N 1
ATOM 3766 C CA . ASP A 1 464 ? 18.043 2.900 -46.479 1.00 90.31 464 ASP A CA 1
ATOM 3767 C C . ASP A 1 464 ? 19.303 3.765 -46.267 1.00 90.31 464 ASP A C 1
ATOM 3769 O O . ASP A 1 464 ? 19.716 4.494 -47.174 1.00 90.31 464 ASP A O 1
ATOM 3773 N N . GLY A 1 465 ? 19.905 3.686 -45.076 1.00 92.06 465 GLY A N 1
ATOM 3774 C CA . GLY A 1 465 ? 21.109 4.399 -44.676 1.00 92.06 465 GLY A CA 1
ATOM 3775 C C . GLY A 1 465 ? 20.909 5.879 -44.347 1.00 92.06 465 GLY A C 1
ATOM 3776 O O . GLY A 1 465 ? 21.915 6.554 -44.123 1.00 92.06 4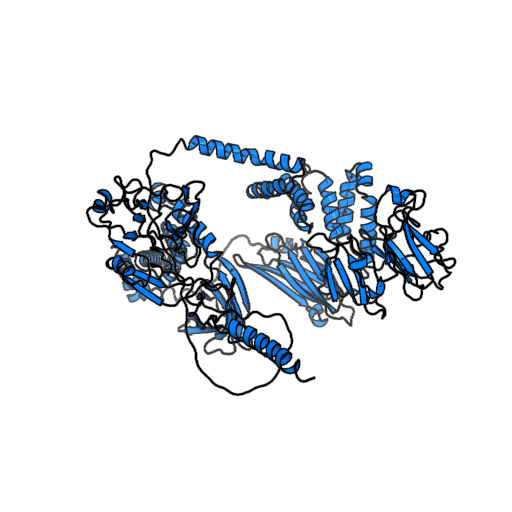65 GLY A O 1
ATOM 3777 N N . LYS A 1 466 ? 19.679 6.420 -44.350 1.00 94.38 466 LYS A N 1
ATOM 3778 C CA . LYS A 1 466 ? 19.444 7.878 -44.260 1.00 94.38 466 LYS A CA 1
ATOM 3779 C C . LYS A 1 466 ? 19.088 8.406 -42.877 1.00 94.38 466 LYS A C 1
ATOM 3781 O O . LYS A 1 466 ? 19.236 9.612 -42.680 1.00 94.38 466 LYS A O 1
ATOM 3786 N N . THR A 1 467 ? 18.672 7.553 -41.943 1.00 95.06 467 THR A N 1
ATOM 3787 C CA . THR A 1 467 ? 18.309 7.955 -40.577 1.00 95.06 467 THR A CA 1
ATOM 3788 C C . THR A 1 467 ? 19.166 7.207 -39.561 1.00 95.06 467 THR A C 1
ATOM 3790 O O . THR A 1 467 ? 19.175 5.977 -39.518 1.00 95.06 467 THR A O 1
ATOM 3793 N N . LEU A 1 468 ? 19.883 7.972 -38.741 1.00 96.75 468 LEU A N 1
ATOM 3794 C CA . LEU A 1 468 ? 20.632 7.516 -37.576 1.00 96.75 468 LEU A CA 1
ATOM 3795 C C . LEU A 1 468 ? 19.777 7.768 -36.334 1.00 96.75 468 LEU A C 1
ATOM 3797 O O . LEU A 1 468 ? 19.290 8.880 -36.135 1.00 96.75 468 LEU A O 1
ATOM 3801 N N . TYR A 1 469 ? 19.638 6.756 -35.488 1.00 97.12 469 TYR A N 1
ATOM 3802 C CA . TYR A 1 469 ? 19.209 6.888 -34.101 1.00 97.12 469 TYR A CA 1
ATOM 3803 C C . TYR A 1 469 ? 20.413 6.625 -33.200 1.00 97.12 469 TYR A C 1
ATOM 3805 O O . TYR A 1 469 ? 21.222 5.747 -33.493 1.00 97.12 469 TYR A O 1
ATOM 3813 N N . PHE A 1 470 ? 20.556 7.383 -32.121 1.00 98.06 470 PHE A N 1
ATOM 3814 C CA . PHE A 1 470 ? 21.628 7.206 -31.142 1.00 98.06 470 PHE A CA 1
ATOM 3815 C C . PHE A 1 470 ? 21.193 7.745 -29.780 1.00 98.06 470 PHE A C 1
ATOM 3817 O O . PHE A 1 470 ? 20.143 8.375 -29.674 1.00 98.06 470 PHE A O 1
ATOM 3824 N N . ALA A 1 471 ? 21.982 7.497 -28.741 1.00 98.12 471 ALA A N 1
ATOM 3825 C CA . ALA A 1 471 ? 21.742 8.033 -27.408 1.00 98.12 471 ALA A CA 1
ATOM 3826 C C . ALA A 1 471 ? 22.823 9.057 -27.033 1.00 98.12 471 ALA A C 1
ATOM 3828 O O . ALA A 1 471 ? 23.986 8.866 -27.386 1.00 98.12 471 ALA A O 1
ATOM 3829 N N . SER A 1 472 ? 22.464 10.121 -26.310 1.00 97.62 472 SER A N 1
ATOM 3830 C CA . SER A 1 472 ? 23.379 11.196 -25.898 1.00 97.62 472 SER A CA 1
ATOM 3831 C C . SER A 1 472 ? 23.043 11.742 -24.509 1.00 97.62 472 SER A C 1
ATOM 3833 O O . SER A 1 472 ? 21.876 11.918 -24.167 1.00 97.62 472 SER A O 1
ATOM 3835 N N . LYS A 1 473 ? 24.076 12.072 -23.725 1.00 96.19 473 LYS A N 1
ATOM 3836 C CA . LYS A 1 473 ? 23.970 12.883 -22.492 1.00 96.19 473 LYS A CA 1
ATOM 3837 C C . LYS A 1 473 ? 24.190 14.383 -22.728 1.00 96.19 473 LYS A C 1
ATOM 3839 O O . LYS A 1 473 ? 24.151 15.167 -21.781 1.00 96.19 473 LYS A O 1
ATOM 3844 N N . GLY A 1 474 ? 24.511 14.763 -23.962 1.00 94.06 474 GLY A N 1
ATOM 3845 C CA . GLY A 1 474 ? 24.747 16.133 -24.398 1.00 94.06 474 GLY A CA 1
ATOM 3846 C C . GLY A 1 474 ? 23.515 16.753 -25.050 1.00 94.06 474 GLY A C 1
ATOM 3847 O O . GLY A 1 474 ? 22.380 16.501 -24.638 1.00 94.06 474 GLY A O 1
ATOM 3848 N N . HIS A 1 475 ? 23.751 17.584 -26.072 1.00 95.38 475 HIS A N 1
ATOM 3849 C CA . HIS A 1 475 ? 22.716 18.315 -26.818 1.00 95.38 475 HIS A CA 1
ATOM 3850 C C . HIS A 1 475 ? 21.706 18.985 -25.867 1.00 95.38 475 HIS A C 1
ATOM 3852 O O . HIS A 1 475 ? 22.102 19.707 -24.951 1.00 95.38 475 HIS A O 1
ATOM 3858 N N . ASN A 1 476 ? 20.410 18.735 -26.061 1.00 95.31 476 ASN A N 1
ATOM 3859 C CA . ASN A 1 476 ? 19.339 19.103 -25.145 1.00 95.31 476 ASN A CA 1
ATOM 3860 C C . ASN A 1 476 ? 18.760 17.886 -24.388 1.00 95.31 476 ASN A C 1
ATOM 3862 O O . ASN A 1 476 ? 17.544 17.793 -24.258 1.00 95.31 476 ASN A O 1
ATOM 3866 N N . SER A 1 477 ? 19.594 16.952 -23.905 1.00 95.88 477 SER A N 1
ATOM 3867 C CA . SER A 1 477 ? 19.149 15.840 -23.037 1.00 95.88 477 SER A CA 1
ATOM 3868 C C . SER A 1 477 ? 18.416 16.347 -21.784 1.00 95.88 477 SER A C 1
ATOM 3870 O O . SER A 1 477 ? 18.802 17.371 -21.206 1.00 95.88 477 SER A O 1
ATOM 3872 N N . MET A 1 478 ? 17.362 15.645 -21.349 1.00 94.25 478 MET A N 1
ATOM 3873 C CA . MET A 1 478 ? 16.625 15.981 -20.124 1.00 94.25 478 MET A CA 1
ATOM 3874 C C . MET A 1 478 ? 17.114 15.247 -18.869 1.00 94.25 478 MET A C 1
ATOM 3876 O O . MET A 1 478 ? 16.662 15.596 -17.778 1.00 94.25 478 MET A O 1
ATOM 3880 N N . GLY A 1 479 ? 18.002 14.255 -18.996 1.00 90.88 479 GLY A N 1
ATOM 3881 C CA . GLY A 1 479 ? 18.260 13.276 -17.935 1.00 90.88 479 GLY A CA 1
ATOM 3882 C C . GLY A 1 479 ? 19.620 12.585 -18.026 1.00 90.88 479 GLY A C 1
ATOM 3883 O O . GLY A 1 479 ? 20.668 13.231 -17.933 1.00 90.88 479 GLY A O 1
ATOM 3884 N N . GLY A 1 480 ? 19.602 11.257 -18.136 1.00 91.88 480 GLY A N 1
ATOM 3885 C CA . GLY A 1 480 ? 20.776 10.441 -18.426 1.00 91.88 480 GLY A CA 1
ATOM 3886 C C . GLY A 1 480 ? 21.077 10.450 -19.924 1.00 91.88 480 GLY A C 1
ATOM 3887 O O . GLY A 1 480 ? 21.228 11.509 -20.542 1.00 91.88 480 GLY A O 1
ATOM 3888 N N . TYR A 1 481 ? 21.194 9.264 -20.516 1.00 96.50 481 TYR A N 1
ATOM 3889 C CA . TYR A 1 481 ? 21.088 9.137 -21.969 1.00 96.50 481 TYR A CA 1
ATOM 3890 C C . TYR A 1 481 ? 19.662 9.479 -22.441 1.00 96.50 481 TYR A C 1
ATOM 3892 O O . TYR A 1 481 ? 18.709 8.844 -22.012 1.00 96.50 481 TYR A O 1
ATOM 3900 N N . ASP A 1 482 ? 19.541 10.433 -23.363 1.00 97.88 482 ASP A N 1
ATOM 3901 C CA . ASP A 1 482 ? 18.336 10.704 -24.156 1.00 97.88 482 ASP A CA 1
ATOM 3902 C C . ASP A 1 482 ? 18.532 10.128 -25.572 1.00 97.88 482 ASP A C 1
ATOM 3904 O O . ASP A 1 482 ? 19.641 10.165 -26.111 1.00 97.88 482 ASP A O 1
ATOM 3908 N N . ILE A 1 483 ? 17.466 9.662 -26.226 1.00 97.75 483 ILE A N 1
ATOM 3909 C CA . ILE A 1 483 ? 17.478 9.201 -27.623 1.00 97.75 483 ILE A CA 1
ATOM 3910 C C . ILE A 1 483 ? 17.365 10.398 -28.581 1.00 97.75 483 ILE A C 1
ATOM 3912 O O . ILE A 1 483 ? 16.473 11.246 -28.467 1.00 97.75 483 ILE A O 1
ATOM 3916 N N . PHE A 1 484 ? 18.235 10.424 -29.586 1.00 98.00 484 PHE A N 1
ATOM 3917 C CA . PHE A 1 484 ? 18.276 11.402 -30.669 1.00 98.00 484 PHE A CA 1
ATOM 3918 C C . PHE A 1 484 ? 18.136 10.722 -32.032 1.00 98.00 484 PHE A C 1
ATOM 3920 O O . PHE A 1 484 ? 18.488 9.554 -32.212 1.00 98.00 484 PHE A O 1
ATOM 3927 N N . THR A 1 485 ? 17.660 11.483 -33.015 1.00 96.62 485 THR A N 1
ATOM 3928 C CA . THR A 1 485 ? 17.653 11.108 -34.429 1.00 96.62 485 THR A CA 1
ATOM 3929 C C . THR A 1 485 ? 18.340 12.172 -35.284 1.00 96.62 485 THR A C 1
ATOM 3931 O O . THR A 1 485 ? 18.206 13.368 -35.028 1.00 96.62 485 THR A O 1
ATOM 3934 N N . ALA A 1 486 ? 19.076 11.745 -36.307 1.00 97.81 486 ALA A N 1
ATOM 3935 C CA . ALA A 1 486 ? 19.700 12.610 -37.303 1.00 97.81 486 ALA A CA 1
ATOM 3936 C C . ALA A 1 486 ? 19.500 12.024 -38.706 1.00 97.81 486 ALA A C 1
ATOM 3938 O O . ALA A 1 486 ? 19.420 10.807 -38.880 1.00 97.81 486 ALA A O 1
ATOM 3939 N N . THR A 1 487 ? 19.430 12.884 -39.725 1.00 97.38 487 THR A N 1
ATOM 3940 C CA . THR A 1 487 ? 19.170 12.460 -41.113 1.00 97.38 487 THR A CA 1
ATOM 3941 C C . THR A 1 487 ? 20.218 12.983 -42.092 1.00 97.38 487 THR A C 1
ATOM 3943 O O . THR A 1 487 ? 20.805 14.047 -41.882 1.00 97.38 487 THR A O 1
ATOM 3946 N N . ARG A 1 488 ? 20.449 12.238 -43.179 1.00 94.94 488 ARG A N 1
ATOM 3947 C CA . ARG A 1 488 ? 21.296 12.636 -44.319 1.00 94.94 488 ARG A CA 1
ATOM 3948 C C . ARG A 1 488 ? 20.572 12.391 -45.647 1.00 94.94 488 ARG A C 1
ATOM 3950 O O . ARG A 1 488 ? 19.773 11.465 -45.767 1.00 94.94 488 ARG A O 1
ATOM 3957 N N . LYS A 1 489 ? 20.820 13.236 -46.656 1.00 92.69 489 LYS A N 1
ATOM 3958 C CA . LYS A 1 489 ? 20.097 13.189 -47.949 1.00 92.69 489 LYS A CA 1
ATOM 3959 C C . LYS A 1 489 ? 20.479 11.961 -48.779 1.00 92.69 489 LYS A C 1
ATOM 3961 O O . LYS A 1 489 ? 19.618 11.319 -49.378 1.00 92.69 489 LYS A O 1
ATOM 3966 N N . THR A 1 490 ? 21.765 11.634 -48.793 1.00 90.31 490 THR A N 1
ATOM 3967 C CA . THR A 1 490 ? 22.340 10.419 -49.369 1.00 90.31 490 THR A CA 1
ATOM 3968 C C . THR A 1 490 ? 23.352 9.821 -48.395 1.00 90.31 490 THR A C 1
ATOM 3970 O O . THR A 1 490 ? 23.806 10.483 -47.466 1.00 90.31 490 THR A O 1
ATOM 3973 N N . VAL A 1 491 ? 23.748 8.572 -48.637 1.00 86.75 491 VAL A N 1
ATOM 3974 C CA . VAL A 1 491 ? 24.733 7.837 -47.823 1.00 86.75 491 VAL A CA 1
ATOM 3975 C C . VAL A 1 491 ? 26.082 8.568 -47.713 1.00 86.75 491 VAL A C 1
ATOM 3977 O O . VAL A 1 491 ? 26.767 8.441 -46.707 1.00 86.75 491 VAL A O 1
ATOM 3980 N N . ASN A 1 492 ? 26.465 9.363 -48.716 1.00 85.31 492 ASN A N 1
ATOM 3981 C CA . ASN A 1 492 ? 27.752 10.068 -48.725 1.00 85.31 492 ASN A CA 1
ATOM 3982 C C . ASN A 1 492 ? 27.694 11.477 -48.105 1.00 85.31 492 ASN A C 1
ATOM 3984 O O . ASN A 1 492 ? 28.736 12.119 -47.976 1.00 85.31 492 ASN A O 1
ATOM 3988 N N . ASP A 1 493 ? 26.505 11.971 -47.749 1.00 90.56 493 ASP A N 1
ATOM 3989 C CA . ASP A 1 493 ? 26.349 13.259 -47.073 1.00 90.56 493 ASP A CA 1
ATOM 3990 C C . ASP A 1 493 ? 26.645 13.131 -45.571 1.00 90.56 493 ASP A C 1
ATOM 3992 O O . ASP A 1 493 ? 26.444 12.078 -44.962 1.00 90.56 493 ASP A O 1
ATOM 3996 N N . ALA A 1 494 ? 27.085 14.231 -44.957 1.00 90.69 494 ALA A N 1
ATOM 3997 C CA . ALA A 1 494 ? 27.185 14.322 -43.504 1.00 90.69 494 ALA A CA 1
ATOM 3998 C C . ALA A 1 494 ? 25.793 14.255 -42.846 1.00 90.69 494 ALA A C 1
ATOM 4000 O O . ALA A 1 494 ? 24.791 14.672 -43.436 1.00 90.69 494 ALA A O 1
ATOM 4001 N N . TRP A 1 495 ? 25.743 13.766 -41.607 1.00 95.56 495 TRP A N 1
ATOM 4002 C CA . TRP A 1 495 ? 24.535 13.813 -40.788 1.00 95.56 495 TRP A CA 1
ATOM 4003 C C . TRP A 1 495 ? 24.180 15.262 -40.436 1.00 95.56 495 TRP A C 1
ATOM 4005 O O . TRP A 1 495 ? 25.045 16.038 -40.020 1.00 95.56 495 TRP A O 1
ATOM 4015 N N . GLY A 1 496 ? 22.905 15.619 -40.605 1.00 96.06 496 GLY A N 1
ATOM 4016 C CA . GLY A 1 496 ? 22.362 16.886 -40.118 1.00 96.06 496 GLY A CA 1
ATOM 4017 C C . GLY A 1 496 ? 22.308 16.956 -38.590 1.00 96.06 496 GLY A C 1
ATOM 4018 O O . GLY A 1 496 ? 22.698 16.017 -37.899 1.00 96.06 496 GLY A O 1
ATOM 4019 N N . GLU A 1 497 ? 21.799 18.076 -38.077 1.00 96.19 497 GLU A N 1
ATOM 4020 C CA . GLU A 1 497 ? 21.648 18.318 -36.637 1.00 96.19 497 GLU A CA 1
ATOM 4021 C C . GLU A 1 497 ? 20.884 17.191 -35.927 1.00 96.19 497 GLU A C 1
ATOM 4023 O O . GLU A 1 497 ? 19.835 16.736 -36.400 1.00 96.19 497 GLU A O 1
ATOM 4028 N N . ALA A 1 498 ? 21.388 16.777 -34.764 1.00 97.44 498 ALA A N 1
ATOM 4029 C CA . ALA A 1 498 ? 20.705 15.838 -33.891 1.00 97.44 498 ALA A CA 1
ATOM 4030 C C . ALA A 1 498 ? 19.411 16.441 -33.321 1.00 97.44 498 ALA A C 1
ATOM 4032 O O . ALA A 1 498 ? 19.409 17.508 -32.704 1.00 97.44 498 ALA A O 1
ATOM 4033 N N . LYS A 1 499 ? 18.296 15.724 -33.478 1.00 95.62 499 LYS A N 1
ATOM 4034 C CA . LYS A 1 499 ? 16.997 16.072 -32.899 1.00 95.62 499 LYS A CA 1
ATOM 4035 C C . LYS A 1 499 ? 16.643 15.092 -31.781 1.00 95.62 499 LYS A C 1
ATOM 4037 O O . LYS A 1 499 ? 16.547 13.893 -32.023 1.00 95.62 499 LYS A O 1
ATOM 4042 N N . ASN A 1 500 ? 16.407 15.608 -30.577 1.00 95.31 500 ASN A N 1
ATOM 4043 C CA . ASN A 1 500 ? 15.877 14.835 -29.451 1.00 95.31 500 ASN A CA 1
ATOM 4044 C C . ASN A 1 500 ? 14.513 14.216 -29.822 1.00 95.31 500 ASN A C 1
ATOM 4046 O O . ASN A 1 500 ? 13.677 14.896 -30.428 1.00 95.31 500 ASN A O 1
ATOM 4050 N N . MET A 1 501 ? 14.285 12.946 -29.478 1.00 92.56 501 MET A N 1
ATOM 4051 C CA . MET A 1 501 ? 13.034 12.243 -29.800 1.00 92.56 501 MET A CA 1
ATOM 4052 C C . MET A 1 501 ? 11.816 12.751 -29.009 1.00 92.56 501 MET A C 1
ATOM 4054 O O . MET A 1 501 ? 10.690 12.536 -29.449 1.00 92.56 501 MET A O 1
ATOM 4058 N N . GLY A 1 502 ? 12.029 13.473 -27.906 1.00 90.75 502 GLY A N 1
ATOM 4059 C CA . GLY A 1 502 ? 10.974 14.072 -27.091 1.00 90.75 502 GLY A CA 1
ATOM 4060 C C . GLY A 1 502 ? 10.451 13.159 -25.983 1.00 90.75 502 GLY A C 1
ATOM 4061 O O . GLY A 1 502 ? 10.689 11.951 -25.952 1.00 90.75 502 GLY A O 1
ATOM 4062 N N . TYR A 1 503 ? 9.717 13.753 -25.047 1.00 88.94 503 TYR A N 1
ATOM 4063 C CA . TYR A 1 503 ? 8.996 13.012 -24.015 1.00 88.94 503 TYR A CA 1
ATOM 4064 C C . TYR A 1 503 ? 7.712 12.400 -24.621 1.00 88.94 503 TYR A C 1
ATOM 4066 O O . TYR A 1 503 ? 7.042 13.071 -25.412 1.00 88.94 503 TYR A O 1
ATOM 4074 N N . PRO A 1 504 ? 7.312 11.155 -24.290 1.00 89.75 504 PRO A N 1
ATOM 4075 C CA . PRO A 1 504 ? 7.831 10.260 -23.247 1.00 89.75 504 PRO A CA 1
ATOM 4076 C C . PRO A 1 504 ? 8.866 9.229 -23.738 1.00 89.75 504 PRO A C 1
ATOM 4078 O O . PRO A 1 504 ? 9.204 8.307 -22.994 1.00 89.75 504 PRO A O 1
ATOM 4081 N N . ILE A 1 505 ? 9.347 9.331 -24.983 1.00 91.38 505 ILE A N 1
ATOM 4082 C CA . ILE A 1 505 ? 10.381 8.423 -25.520 1.00 91.38 505 ILE A CA 1
ATOM 4083 C C . ILE A 1 505 ? 11.674 8.601 -24.721 1.00 91.38 505 ILE A C 1
ATOM 4085 O O . ILE A 1 505 ? 12.299 7.615 -24.349 1.00 91.38 505 ILE A O 1
ATOM 4089 N N . ASN A 1 506 ? 11.987 9.849 -24.373 1.00 93.88 506 ASN A N 1
ATOM 4090 C CA . ASN A 1 506 ? 13.029 10.231 -23.428 1.00 93.88 506 ASN A CA 1
ATOM 4091 C C . ASN A 1 506 ? 12.434 10.628 -22.069 1.00 93.88 506 ASN A C 1
ATOM 4093 O O . ASN A 1 506 ? 11.273 11.044 -21.976 1.00 93.88 506 ASN A O 1
ATOM 4097 N N . SER A 1 507 ? 13.241 10.502 -21.021 1.00 92.06 507 SER A N 1
ATOM 4098 C CA . SER A 1 507 ? 12.865 10.695 -19.621 1.00 92.06 507 SER A CA 1
ATOM 4099 C C . SER A 1 507 ? 14.076 11.150 -18.782 1.00 92.06 507 SER A C 1
ATOM 4101 O O . SER A 1 507 ? 15.199 11.152 -19.275 1.00 92.06 507 SER A O 1
ATOM 4103 N N . PRO A 1 508 ? 13.913 11.486 -17.487 1.00 91.75 508 PRO A N 1
ATOM 4104 C CA . PRO A 1 508 ? 15.039 11.789 -16.588 1.00 91.75 508 PRO A CA 1
ATOM 4105 C C . PRO A 1 508 ? 16.036 10.634 -16.333 1.00 91.75 508 PRO A C 1
ATOM 4107 O O . PRO A 1 508 ? 16.980 10.805 -15.561 1.00 91.75 508 PRO A O 1
ATOM 4110 N N . TYR A 1 509 ? 15.793 9.452 -16.904 1.00 91.88 509 TYR A N 1
ATOM 4111 C CA . TYR A 1 509 ? 16.544 8.208 -16.708 1.00 91.88 509 TYR A CA 1
ATOM 4112 C C . TYR A 1 509 ? 17.550 7.981 -17.860 1.00 91.88 509 TYR A C 1
ATOM 4114 O O . TYR A 1 509 ? 17.908 8.931 -18.550 1.00 91.88 509 TYR A O 1
ATOM 4122 N N . ASP A 1 510 ? 18.061 6.758 -18.053 1.00 93.81 510 ASP A N 1
ATOM 4123 C CA . ASP A 1 510 ? 18.832 6.403 -19.254 1.00 93.81 510 ASP A CA 1
ATOM 4124 C C . ASP A 1 510 ? 17.936 5.683 -20.270 1.00 93.81 510 ASP A C 1
ATOM 4126 O O . ASP A 1 510 ? 17.489 4.566 -20.010 1.00 93.81 510 ASP A O 1
ATOM 4130 N N . ASP A 1 511 ? 17.743 6.293 -21.439 1.00 95.44 511 ASP A N 1
ATOM 4131 C CA . ASP A 1 511 ? 16.975 5.800 -22.583 1.00 95.44 511 ASP A CA 1
ATOM 4132 C C . ASP A 1 511 ? 17.887 5.667 -23.819 1.00 95.44 511 ASP A C 1
ATOM 4134 O O . ASP A 1 511 ? 18.582 6.607 -24.208 1.00 95.44 511 ASP A O 1
ATOM 4138 N N . PHE A 1 512 ? 17.940 4.482 -24.438 1.00 95.94 512 PHE A N 1
ATOM 4139 C CA . PHE A 1 512 ? 18.901 4.204 -25.516 1.00 95.94 512 PHE A CA 1
ATOM 4140 C C . PHE A 1 512 ? 18.517 3.013 -26.412 1.00 95.94 512 PHE A C 1
ATOM 4142 O O . PHE A 1 512 ? 17.522 2.328 -26.184 1.00 95.94 512 PHE A O 1
ATOM 4149 N N . MET A 1 513 ? 19.337 2.751 -27.442 1.00 94.81 513 MET A N 1
ATOM 4150 C CA . MET A 1 513 ? 19.182 1.639 -28.396 1.00 94.81 513 MET A CA 1
ATOM 4151 C C . MET A 1 513 ? 17.801 1.632 -29.078 1.00 94.81 513 MET A C 1
ATOM 4153 O O . MET A 1 513 ? 17.092 0.627 -29.078 1.00 94.81 513 MET A O 1
ATOM 4157 N N . PHE A 1 514 ? 17.406 2.777 -29.639 1.00 95.69 514 PHE A N 1
ATOM 4158 C CA . PHE A 1 514 ? 16.142 2.911 -30.362 1.00 95.69 514 PHE A CA 1
ATOM 4159 C C . PHE A 1 514 ? 16.237 2.275 -31.754 1.00 95.69 514 PHE A C 1
ATOM 4161 O O . PHE A 1 514 ? 17.032 2.700 -32.592 1.00 95.69 514 PHE A O 1
ATOM 4168 N N . MET A 1 515 ? 15.411 1.260 -32.002 1.00 93.94 515 MET A N 1
ATOM 4169 C CA . MET A 1 515 ? 15.418 0.459 -33.225 1.00 93.94 515 MET A CA 1
ATOM 4170 C C . MET A 1 515 ? 13.992 0.326 -33.784 1.00 93.94 515 MET A C 1
ATOM 4172 O O . MET A 1 515 ? 13.194 -0.451 -33.245 1.00 93.94 515 MET A O 1
ATOM 4176 N N . PRO A 1 516 ? 13.647 1.046 -34.865 1.00 93.00 516 PRO A N 1
ATOM 4177 C CA . PRO A 1 516 ? 12.435 0.785 -35.630 1.00 93.00 516 PRO A CA 1
ATOM 4178 C C . PRO A 1 516 ? 12.373 -0.651 -36.164 1.00 93.00 516 PRO A C 1
ATOM 4180 O O . PRO A 1 516 ? 13.376 -1.253 -36.552 1.00 93.00 516 PRO A O 1
ATOM 4183 N N . SER A 1 517 ? 11.159 -1.185 -36.211 1.00 89.44 517 SER A N 1
ATOM 4184 C CA . SER A 1 517 ? 10.819 -2.441 -36.883 1.00 89.44 517 SER A CA 1
ATOM 4185 C C . SER A 1 517 ? 10.926 -2.333 -38.412 1.00 89.44 517 SER A C 1
ATOM 4187 O O . SER A 1 517 ? 10.836 -1.251 -38.987 1.00 89.44 517 SER A O 1
ATOM 4189 N N . LEU A 1 518 ? 11.063 -3.478 -39.092 1.00 83.81 518 LEU A N 1
ATOM 4190 C CA . LEU A 1 518 ? 11.230 -3.560 -40.555 1.00 83.81 518 LEU A CA 1
ATOM 4191 C C . LEU A 1 518 ? 10.021 -3.049 -41.369 1.00 83.81 518 LEU A C 1
ATOM 4193 O O . LEU A 1 518 ? 10.144 -2.862 -42.576 1.00 83.81 518 LEU A O 1
ATOM 4197 N N . ASN A 1 519 ? 8.859 -2.862 -40.735 1.00 82.56 519 ASN A N 1
ATOM 4198 C CA . ASN A 1 519 ? 7.652 -2.282 -41.332 1.00 82.56 519 ASN A CA 1
ATOM 4199 C C . ASN A 1 519 ? 7.368 -0.844 -40.851 1.00 82.56 519 ASN A C 1
ATOM 4201 O O . ASN A 1 519 ? 6.329 -0.299 -41.213 1.00 82.56 519 ASN A O 1
ATOM 4205 N N . GLU A 1 520 ? 8.248 -0.260 -40.028 1.00 80.06 520 GLU A N 1
ATOM 4206 C CA . GLU A 1 520 ? 8.140 1.098 -39.466 1.00 80.06 520 GLU A CA 1
ATOM 4207 C C . GLU A 1 520 ? 6.817 1.374 -38.710 1.00 80.06 520 GLU A C 1
ATOM 4209 O O . GLU A 1 520 ? 6.374 2.517 -38.602 1.00 80.06 520 GLU A O 1
ATOM 4214 N N . GLN A 1 521 ? 6.184 0.332 -38.148 1.00 87.25 521 GLN A N 1
ATOM 4215 C CA . GLN A 1 521 ? 4.958 0.449 -37.333 1.00 87.25 521 GLN A CA 1
ATOM 4216 C C . GLN A 1 521 ? 5.223 0.335 -35.828 1.00 87.25 521 GLN A C 1
ATOM 4218 O O . GLN A 1 521 ? 4.518 0.958 -35.037 1.00 87.25 521 GLN A O 1
ATOM 4223 N N . ASP A 1 522 ? 6.260 -0.408 -35.443 1.00 92.25 522 ASP A N 1
ATOM 4224 C CA . ASP A 1 522 ? 6.728 -0.575 -34.063 1.00 92.25 522 ASP A CA 1
ATOM 4225 C C . ASP A 1 522 ? 8.172 -0.074 -33.895 1.00 92.25 522 ASP A C 1
ATOM 4227 O O . ASP A 1 522 ? 8.932 -0.012 -34.867 1.00 92.25 522 ASP A O 1
ATOM 4231 N N . ALA A 1 523 ? 8.593 0.180 -32.659 1.00 94.19 523 ALA A N 1
ATOM 4232 C CA . ALA A 1 523 ? 9.998 0.344 -32.297 1.00 94.19 523 ALA A CA 1
ATOM 4233 C C . ALA A 1 523 ? 10.337 -0.384 -30.993 1.00 94.19 523 ALA A C 1
ATOM 4235 O O . ALA A 1 523 ? 9.468 -0.690 -30.174 1.00 94.19 523 ALA A O 1
ATOM 4236 N N . PHE A 1 524 ? 11.628 -0.636 -30.805 1.00 94.94 524 PHE A N 1
ATOM 4237 C CA . PHE A 1 524 ? 12.203 -1.146 -29.569 1.00 94.94 524 PHE A CA 1
ATOM 4238 C C . PHE A 1 524 ? 13.168 -0.119 -28.982 1.00 94.94 524 PHE A C 1
ATOM 4240 O O . PHE A 1 524 ? 13.899 0.513 -29.740 1.00 94.94 524 PHE A O 1
ATOM 4247 N N . PHE A 1 525 ? 13.208 0.025 -27.658 1.00 95.69 525 PHE A N 1
ATOM 4248 C CA . PHE A 1 525 ? 14.262 0.772 -26.959 1.00 95.69 525 PHE A CA 1
ATOM 4249 C C . PHE A 1 525 ? 14.517 0.195 -25.563 1.00 95.69 525 PHE A C 1
ATOM 4251 O O . PHE A 1 525 ? 13.707 -0.573 -25.038 1.00 95.69 525 PHE A O 1
ATOM 4258 N N . VAL A 1 526 ? 15.658 0.534 -24.968 1.00 95.44 526 VAL A N 1
ATOM 4259 C CA . VAL A 1 526 ? 16.067 0.073 -23.636 1.00 95.44 526 VAL A CA 1
ATOM 4260 C C . VAL A 1 526 ? 16.033 1.240 -22.657 1.00 95.44 526 VAL A C 1
ATOM 4262 O O . VAL A 1 526 ? 16.498 2.330 -22.987 1.00 95.44 526 VAL A O 1
ATOM 4265 N N . SER A 1 527 ? 15.521 0.999 -21.446 1.00 93.88 527 SER A N 1
ATOM 4266 C CA . SER A 1 527 ? 15.549 1.991 -20.367 1.00 93.88 527 SER A CA 1
ATOM 4267 C C . SER A 1 527 ? 15.653 1.385 -18.966 1.00 93.88 527 SER A C 1
ATOM 4269 O O . SER A 1 527 ? 15.153 0.285 -18.721 1.00 93.88 527 SER A O 1
ATOM 4271 N N . ASN A 1 528 ? 16.290 2.103 -18.032 1.00 90.00 528 ASN A N 1
ATOM 4272 C CA . ASN A 1 528 ? 16.271 1.786 -16.591 1.00 90.00 528 ASN A CA 1
ATOM 4273 C C . ASN A 1 528 ? 15.146 2.502 -15.817 1.00 90.00 528 ASN A C 1
ATOM 4275 O O . ASN A 1 528 ? 14.995 2.276 -14.610 1.00 90.00 528 ASN A O 1
ATOM 4279 N N . ARG A 1 529 ? 14.318 3.312 -16.491 1.00 85.56 529 ARG A N 1
ATOM 4280 C CA . ARG A 1 529 ? 13.138 3.932 -15.880 1.00 85.56 529 ARG A CA 1
ATOM 4281 C C . ARG A 1 529 ? 12.204 2.883 -15.264 1.00 85.56 529 ARG A C 1
ATOM 4283 O O . ARG A 1 529 ? 12.083 1.764 -15.765 1.00 85.56 529 ARG A O 1
ATOM 4290 N N . ARG A 1 530 ? 11.496 3.267 -14.194 1.00 70.12 530 ARG A N 1
ATOM 4291 C CA . ARG A 1 530 ? 10.352 2.517 -13.620 1.00 70.12 530 ARG A CA 1
ATOM 4292 C C . ARG A 1 530 ? 10.597 1.008 -13.445 1.00 70.12 530 ARG A C 1
ATOM 4294 O O . ARG A 1 530 ? 9.707 0.188 -13.681 1.00 70.12 530 ARG A O 1
ATOM 4301 N N . SER A 1 531 ? 11.814 0.654 -13.033 1.00 67.00 531 SER A N 1
ATOM 4302 C CA . SER A 1 531 ? 12.268 -0.723 -12.862 1.00 67.00 531 SER A CA 1
ATOM 4303 C C . SER A 1 531 ? 12.281 -1.109 -11.377 1.00 67.00 531 SER A C 1
ATOM 4305 O O . SER A 1 531 ? 13.146 -0.624 -10.642 1.00 67.00 531 SER A O 1
ATOM 4307 N N . PRO A 1 532 ? 11.362 -1.971 -10.890 1.00 53.66 532 PRO A N 1
ATOM 4308 C CA . PRO A 1 532 ? 11.266 -2.301 -9.462 1.00 53.66 532 PRO A CA 1
ATOM 4309 C C . PRO A 1 532 ? 12.528 -2.964 -8.890 1.00 53.66 532 PRO A C 1
ATOM 4311 O O . PRO A 1 532 ? 12.800 -2.862 -7.698 1.00 53.66 532 PRO A O 1
ATOM 4314 N N . THR A 1 533 ? 13.309 -3.625 -9.747 1.00 58.28 533 THR A N 1
ATOM 4315 C CA . THR A 1 533 ? 14.563 -4.313 -9.406 1.00 58.28 533 THR A CA 1
ATOM 4316 C C . THR A 1 533 ? 15.816 -3.473 -9.673 1.00 58.28 533 THR A C 1
ATOM 4318 O O . THR A 1 533 ? 16.918 -3.918 -9.360 1.00 58.28 533 THR A O 1
ATOM 4321 N N . GLY A 1 534 ? 15.681 -2.277 -10.263 1.00 64.12 534 GLY A N 1
ATOM 4322 C CA . GLY A 1 534 ? 16.808 -1.438 -10.692 1.00 64.12 534 GLY A CA 1
ATOM 4323 C C . GLY A 1 534 ? 17.551 -1.931 -11.946 1.00 64.12 534 GLY A C 1
ATOM 4324 O O . GLY A 1 534 ? 18.597 -1.382 -12.283 1.00 64.12 534 GLY A O 1
ATOM 4325 N N . GLY A 1 535 ? 17.044 -2.962 -12.635 1.00 83.44 535 GLY A N 1
ATOM 4326 C CA . GLY A 1 535 ? 17.584 -3.439 -13.916 1.00 83.44 535 GLY A CA 1
ATOM 4327 C C . GLY A 1 535 ? 17.079 -2.639 -15.125 1.00 83.44 535 GLY A C 1
ATOM 4328 O O . GLY A 1 535 ? 16.164 -1.827 -15.001 1.00 83.44 535 GLY A O 1
ATOM 4329 N N . TYR A 1 536 ? 17.629 -2.902 -16.311 1.00 91.56 536 TYR A N 1
ATOM 4330 C CA . TYR A 1 536 ? 17.104 -2.349 -17.565 1.00 91.56 536 TYR A CA 1
ATOM 4331 C C . TYR A 1 536 ? 15.924 -3.183 -18.077 1.00 91.56 536 TYR A C 1
ATOM 4333 O O . TYR A 1 536 ? 15.895 -4.402 -17.901 1.00 91.56 536 TYR A O 1
ATOM 4341 N N . ASN A 1 537 ? 14.974 -2.537 -18.750 1.00 92.75 537 ASN A N 1
ATOM 4342 C CA . ASN A 1 537 ? 13.889 -3.184 -19.479 1.00 92.75 537 ASN A CA 1
ATOM 4343 C C . ASN A 1 537 ? 14.013 -2.875 -20.976 1.00 92.75 537 ASN A C 1
ATOM 4345 O O . ASN A 1 537 ? 14.314 -1.743 -21.358 1.00 92.75 537 ASN A O 1
ATOM 4349 N N . LEU A 1 538 ? 13.741 -3.874 -21.813 1.00 94.31 538 LEU A N 1
ATOM 4350 C CA . LEU A 1 538 ? 13.434 -3.704 -23.227 1.00 94.31 538 LEU A CA 1
ATOM 4351 C C . LEU A 1 538 ? 11.946 -3.365 -23.364 1.00 94.31 538 LEU A C 1
ATOM 4353 O O . LEU A 1 538 ? 11.082 -4.127 -22.923 1.00 94.31 538 LEU A O 1
ATOM 4357 N N . TYR A 1 539 ? 11.658 -2.235 -23.993 1.00 94.19 539 TYR A N 1
ATOM 4358 C CA . TYR A 1 539 ? 10.316 -1.784 -24.333 1.00 94.19 539 TYR A CA 1
ATOM 4359 C C . TYR A 1 539 ? 10.049 -2.069 -25.811 1.00 94.19 539 TYR A C 1
ATOM 4361 O O . TYR A 1 539 ? 10.881 -1.743 -26.658 1.00 94.19 539 TYR A O 1
ATOM 4369 N N . LYS A 1 540 ? 8.878 -2.633 -26.128 1.00 94.38 540 LYS A N 1
ATOM 4370 C CA . LYS A 1 540 ? 8.294 -2.611 -27.476 1.00 94.38 540 LYS A CA 1
ATOM 4371 C C . LYS A 1 540 ? 7.150 -1.608 -27.477 1.00 94.38 540 LYS A C 1
ATOM 4373 O O . LYS A 1 540 ? 6.205 -1.755 -26.700 1.00 94.38 540 LYS A O 1
ATOM 4378 N N . ILE A 1 541 ? 7.229 -0.618 -28.354 1.00 93.94 541 ILE A N 1
ATOM 4379 C CA . ILE A 1 541 ? 6.215 0.424 -28.523 1.00 93.94 541 ILE A CA 1
ATOM 4380 C C . ILE A 1 541 ? 5.661 0.412 -29.945 1.00 93.94 541 ILE A C 1
ATOM 4382 O O . ILE A 1 541 ? 6.346 -0.005 -30.879 1.00 93.94 541 ILE A O 1
ATOM 4386 N N . SER A 1 542 ? 4.448 0.932 -30.121 1.00 90.56 542 SER A N 1
ATOM 4387 C CA . SER A 1 542 ? 4.035 1.443 -31.434 1.00 90.56 542 SER A CA 1
ATOM 4388 C C . SER A 1 542 ? 4.916 2.643 -31.803 1.00 90.56 542 SER A C 1
ATOM 4390 O O . SER A 1 542 ? 5.302 3.409 -30.916 1.00 90.56 542 SER A O 1
ATOM 4392 N N . MET A 1 543 ? 5.217 2.842 -33.089 1.00 86.50 543 MET A N 1
ATOM 4393 C CA . MET A 1 543 ? 5.961 4.022 -33.541 1.00 86.50 543 MET A CA 1
ATOM 4394 C C . MET A 1 543 ? 5.236 5.309 -33.104 1.00 86.50 543 MET A C 1
ATOM 4396 O O . MET A 1 543 ? 4.017 5.418 -33.281 1.00 86.50 543 MET A O 1
ATOM 4400 N N . PRO A 1 544 ? 5.962 6.276 -32.516 1.00 79.06 544 PRO A N 1
ATOM 4401 C CA . PRO A 1 544 ? 5.366 7.444 -31.881 1.00 79.06 544 PRO A CA 1
ATOM 4402 C C . PRO A 1 544 ? 4.696 8.347 -32.916 1.00 79.06 544 PRO A C 1
ATOM 4404 O O . PRO A 1 544 ? 5.306 8.736 -33.917 1.00 79.06 544 PRO A O 1
ATOM 4407 N N . LYS A 1 545 ? 3.437 8.714 -32.664 1.00 78.56 545 LYS A N 1
ATOM 4408 C CA . LYS A 1 545 ? 2.719 9.680 -33.508 1.00 78.56 545 LYS A CA 1
ATOM 4409 C C . LYS A 1 545 ? 3.171 11.109 -33.171 1.00 78.56 545 LYS A C 1
ATOM 4411 O O . LYS A 1 545 ? 3.621 11.336 -32.047 1.00 78.56 545 LYS A O 1
ATOM 4416 N N . PRO A 1 546 ? 3.040 12.082 -34.098 1.00 75.12 546 PRO A N 1
ATOM 4417 C CA . PRO A 1 546 ? 3.314 13.489 -33.808 1.00 75.12 546 PRO A CA 1
ATOM 4418 C C . PRO A 1 546 ? 2.607 13.969 -32.535 1.00 75.12 546 PRO A C 1
ATOM 4420 O O . PRO A 1 546 ? 1.485 13.539 -32.261 1.00 75.12 546 PRO A O 1
ATOM 4423 N N . ALA A 1 547 ? 3.263 14.857 -31.783 1.00 69.06 547 ALA A N 1
ATOM 4424 C CA . ALA A 1 547 ? 2.737 15.383 -30.529 1.00 69.06 547 ALA A CA 1
ATOM 4425 C C . ALA A 1 547 ? 1.323 15.965 -30.694 1.00 69.06 547 ALA A C 1
ATOM 4427 O O . ALA A 1 547 ? 1.029 16.678 -31.659 1.00 69.06 547 ALA A O 1
ATOM 4428 N N . LEU A 1 548 ? 0.447 15.635 -29.746 1.00 68.94 548 LEU A N 1
ATOM 4429 C CA . LEU A 1 548 ? -0.939 16.098 -29.720 1.00 68.94 548 LEU A CA 1
ATOM 4430 C C . LEU A 1 548 ? -1.045 17.376 -28.872 1.00 68.94 548 LEU A C 1
ATOM 4432 O O . LEU A 1 548 ? -0.370 17.474 -27.847 1.00 68.94 548 LEU A O 1
ATOM 4436 N N . PRO A 1 549 ? -1.900 18.347 -29.248 1.00 73.00 549 PRO A N 1
ATOM 4437 C CA . PRO A 1 549 ? -2.109 19.542 -28.439 1.00 73.00 549 PRO A CA 1
ATOM 4438 C C . PRO A 1 549 ? -2.678 19.156 -27.067 1.00 73.00 549 PRO A C 1
ATOM 4440 O O . PRO A 1 549 ? -3.673 18.434 -26.980 1.00 73.00 549 PRO A O 1
ATOM 4443 N N . LEU A 1 550 ? -2.045 19.639 -25.995 1.00 81.19 550 LEU A N 1
ATOM 4444 C CA . LEU A 1 550 ? -2.456 19.325 -24.628 1.00 81.19 550 LEU A CA 1
ATOM 4445 C C . LEU A 1 550 ? -3.754 20.053 -24.252 1.00 81.19 550 LEU A C 1
ATOM 4447 O O . LEU A 1 550 ? -3.848 21.281 -24.299 1.00 81.19 550 LEU A O 1
ATOM 4451 N N . THR A 1 551 ? -4.733 19.282 -23.792 1.00 81.81 551 THR A N 1
ATOM 4452 C CA . THR A 1 551 ? -5.980 19.758 -23.199 1.00 81.81 551 THR A CA 1
ATOM 4453 C C . THR A 1 551 ? -5.724 20.301 -21.794 1.00 81.81 551 THR A C 1
ATOM 4455 O O . THR A 1 551 ? -5.170 19.614 -20.931 1.00 81.81 551 THR A O 1
ATOM 4458 N N . ILE A 1 552 ? -6.181 21.528 -21.531 1.00 85.31 552 ILE A N 1
ATOM 4459 C CA . ILE A 1 552 ? -6.084 22.157 -20.209 1.00 85.31 552 ILE A CA 1
ATOM 4460 C C . ILE A 1 552 ? -7.265 21.742 -19.326 1.00 85.31 552 ILE A C 1
ATOM 4462 O O . ILE A 1 552 ? -8.414 22.057 -19.640 1.00 85.31 552 ILE A O 1
ATOM 4466 N N . ILE A 1 553 ? -6.980 21.138 -18.169 1.00 86.50 553 ILE A N 1
ATOM 4467 C CA . ILE A 1 553 ? -7.961 20.929 -17.092 1.00 86.50 553 ILE A CA 1
ATOM 4468 C C . ILE A 1 553 ? -7.747 22.003 -16.022 1.00 86.50 553 ILE A C 1
ATOM 4470 O O . ILE A 1 553 ? -6.683 22.076 -15.408 1.00 86.50 553 ILE A O 1
ATOM 4474 N N . LYS A 1 554 ? -8.767 22.830 -15.771 1.00 87.12 554 LYS A N 1
ATOM 4475 C CA . LYS A 1 554 ? -8.802 23.791 -14.655 1.00 87.12 554 LYS A CA 1
ATOM 4476 C C . LYS A 1 554 ? -9.618 23.186 -13.519 1.00 87.12 554 LYS A C 1
ATOM 4478 O O . LYS A 1 554 ? -10.851 23.180 -13.587 1.00 87.12 554 LYS A O 1
ATOM 4483 N N . GLY A 1 555 ? -8.933 22.666 -12.507 1.00 86.62 555 GLY A N 1
ATOM 4484 C CA . GLY A 1 555 ? -9.554 21.941 -11.405 1.00 86.62 555 GLY A CA 1
ATOM 4485 C C . GLY A 1 555 ? -9.541 22.687 -10.073 1.00 86.62 555 GLY A C 1
ATOM 4486 O O . GLY A 1 555 ? -8.826 23.673 -9.903 1.00 86.62 555 GLY A O 1
ATOM 4487 N N . HIS A 1 556 ? -10.337 22.204 -9.119 1.00 90.69 556 HIS A N 1
ATOM 4488 C CA . HIS A 1 556 ? -10.378 22.709 -7.746 1.00 90.69 556 HIS A CA 1
ATOM 4489 C C . HIS A 1 556 ? -10.415 21.557 -6.734 1.00 90.69 556 HIS A C 1
ATOM 4491 O O . HIS A 1 556 ? -11.322 20.723 -6.788 1.00 90.69 556 HIS A O 1
ATOM 4497 N N . PHE A 1 557 ? -9.464 21.548 -5.799 1.00 91.75 557 PHE A N 1
ATOM 4498 C CA . PHE A 1 557 ? -9.386 20.640 -4.655 1.00 91.75 557 PHE A CA 1
ATOM 4499 C C . PHE A 1 557 ? -9.888 21.307 -3.363 1.00 91.75 557 PHE A C 1
ATOM 4501 O O . PHE A 1 557 ? -9.512 22.442 -3.074 1.00 91.75 557 PHE A O 1
ATOM 4508 N N . MET A 1 558 ? -10.654 20.587 -2.541 1.00 89.00 558 MET A N 1
ATOM 4509 C CA . MET A 1 558 ? -10.901 20.958 -1.139 1.00 89.00 558 MET A CA 1
ATOM 4510 C C . MET A 1 558 ? -11.193 19.741 -0.257 1.00 89.00 558 MET A C 1
ATOM 4512 O O . MET A 1 558 ? -11.749 18.750 -0.733 1.00 89.00 558 MET A O 1
ATOM 4516 N N . THR A 1 559 ? -10.921 19.837 1.043 1.00 84.19 559 THR A N 1
ATOM 4517 C CA . THR A 1 559 ? -11.536 18.935 2.027 1.00 84.19 559 THR A CA 1
ATOM 4518 C C . THR A 1 559 ? -12.906 19.453 2.485 1.00 84.19 559 THR A C 1
ATOM 4520 O O . THR A 1 559 ? -13.195 20.647 2.410 1.00 84.19 559 THR A O 1
ATOM 4523 N N . ASN A 1 560 ? -13.785 18.561 2.940 1.00 74.19 560 ASN A N 1
ATOM 4524 C CA . ASN A 1 560 ? -15.146 18.882 3.385 1.00 74.19 560 ASN A CA 1
ATOM 4525 C C . ASN A 1 560 ? -15.240 18.977 4.923 1.00 74.19 560 ASN A C 1
ATOM 4527 O O . ASN A 1 560 ? -16.105 18.360 5.547 1.00 74.19 560 ASN A O 1
ATOM 4531 N N . ASP A 1 561 ? -14.304 19.728 5.507 1.00 68.38 561 ASP A N 1
ATOM 4532 C CA . ASP A 1 561 ? -14.178 19.991 6.945 1.00 68.38 561 ASP A CA 1
ATOM 4533 C C . ASP A 1 561 ? -14.717 21.392 7.303 1.00 68.38 561 ASP A C 1
ATOM 4535 O O . ASP A 1 561 ? -14.912 22.238 6.429 1.00 68.38 561 ASP A O 1
ATOM 4539 N N . SER A 1 562 ? -14.905 21.686 8.597 1.00 64.56 562 SER A N 1
ATOM 4540 C CA . SER A 1 562 ? -15.405 22.992 9.078 1.00 64.56 562 SER A CA 1
ATOM 4541 C C . SER A 1 562 ? -14.555 24.195 8.636 1.00 64.56 562 SER A C 1
ATOM 4543 O O . SER A 1 562 ? -15.076 25.299 8.488 1.00 64.56 562 SER A O 1
ATOM 4545 N N . ILE A 1 563 ? -13.253 23.983 8.419 1.00 69.75 563 ILE A N 1
ATOM 4546 C CA . ILE A 1 563 ? -12.364 24.891 7.687 1.00 69.75 563 ILE A CA 1
ATOM 4547 C C . ILE A 1 563 ? -11.650 24.024 6.640 1.00 69.75 563 ILE A C 1
ATOM 4549 O O . ILE A 1 563 ? -10.743 23.280 7.014 1.00 69.75 563 ILE A O 1
ATOM 4553 N N . PRO A 1 564 ? -12.042 24.086 5.355 1.00 76.25 564 PRO A N 1
ATOM 4554 C CA . PRO A 1 564 ? -11.445 23.267 4.307 1.00 76.25 564 PRO A CA 1
ATOM 4555 C C . PRO A 1 564 ? -9.926 23.435 4.187 1.00 76.25 564 PRO A C 1
ATOM 4557 O O . PRO A 1 564 ? -9.401 24.554 4.130 1.00 76.25 564 PRO A O 1
ATOM 4560 N N . ASN A 1 565 ? -9.221 22.312 4.069 1.00 81.62 565 ASN A N 1
ATOM 4561 C CA . ASN A 1 565 ? -7.867 22.281 3.545 1.00 81.62 565 ASN A CA 1
ATOM 4562 C C . ASN A 1 565 ? -7.933 22.352 2.011 1.00 81.62 565 ASN A C 1
ATOM 4564 O O . ASN A 1 565 ? -8.643 21.587 1.362 1.00 81.62 565 ASN A O 1
ATOM 4568 N N . PHE A 1 566 ? -7.184 23.287 1.434 1.00 84.69 566 PHE A N 1
ATOM 4569 C CA . PHE A 1 566 ? -7.115 23.543 -0.007 1.00 84.69 566 PHE A CA 1
ATOM 4570 C C . PHE A 1 566 ? -5.801 23.050 -0.638 1.00 84.69 566 PHE A C 1
ATOM 4572 O O . PHE A 1 566 ? -5.549 23.305 -1.817 1.00 84.69 566 PHE A O 1
ATOM 4579 N N . SER A 1 567 ? -4.947 22.375 0.140 1.00 82.88 567 SER A N 1
ATOM 4580 C CA . SER A 1 567 ? -3.620 21.910 -0.267 1.00 82.88 567 SER A CA 1
ATOM 4581 C C . SER A 1 567 ? -3.590 20.393 -0.465 1.00 82.88 567 SER A C 1
ATOM 4583 O O . SER A 1 567 ? -3.695 19.635 0.499 1.00 82.88 567 SER A O 1
ATOM 4585 N N . ALA A 1 568 ? -3.382 19.969 -1.708 1.00 81.12 568 ALA A N 1
ATOM 4586 C CA . ALA A 1 568 ? -3.148 18.591 -2.110 1.00 81.12 568 ALA A CA 1
ATOM 4587 C C . ALA A 1 568 ? -2.090 18.517 -3.219 1.00 81.12 568 ALA A C 1
ATOM 4589 O O . ALA A 1 568 ? -1.919 19.448 -4.014 1.00 81.12 568 ALA A O 1
ATOM 4590 N N . SER A 1 569 ? -1.411 17.376 -3.279 1.00 78.44 569 SER A N 1
ATOM 4591 C CA . SER A 1 569 ? -0.529 16.964 -4.368 1.00 78.44 569 SER A CA 1
ATOM 4592 C C . SER A 1 569 ? -1.226 15.871 -5.176 1.00 78.44 569 SER A C 1
ATOM 4594 O O . SER A 1 569 ? -1.779 14.938 -4.597 1.00 78.44 569 SER A O 1
ATOM 4596 N N . ILE A 1 570 ? -1.204 15.991 -6.502 1.00 81.62 570 ILE A N 1
ATOM 4597 C CA . ILE A 1 570 ? -1.845 15.071 -7.444 1.00 81.62 570 ILE A CA 1
ATOM 4598 C C . ILE A 1 570 ? -0.777 14.590 -8.431 1.00 81.62 570 ILE A C 1
ATOM 4600 O O . ILE A 1 570 ? -0.430 15.305 -9.375 1.00 81.62 570 ILE A O 1
ATOM 4604 N N . ALA A 1 571 ? -0.230 13.397 -8.204 1.00 77.75 571 ALA A N 1
ATOM 4605 C CA . ALA A 1 571 ? 0.657 12.739 -9.157 1.00 77.75 571 ALA A CA 1
ATOM 4606 C C . ALA A 1 571 ? -0.191 12.056 -10.238 1.00 77.75 571 ALA A C 1
ATOM 4608 O O . ALA A 1 571 ? -1.093 11.282 -9.920 1.00 77.75 571 ALA A O 1
ATOM 4609 N N . VAL A 1 572 ? 0.075 12.366 -11.508 1.00 80.31 572 VAL A N 1
ATOM 4610 C CA . VAL A 1 572 ? -0.707 11.859 -12.645 1.00 80.31 572 VAL A CA 1
ATOM 4611 C C . VAL A 1 572 ? 0.150 10.941 -13.505 1.00 80.31 572 VAL A C 1
ATOM 4613 O O . VAL A 1 572 ? 1.234 11.336 -13.944 1.00 80.31 572 VAL A O 1
ATOM 4616 N N . TYR A 1 573 ? -0.364 9.744 -13.783 1.00 83.56 573 TYR A N 1
ATOM 4617 C CA . TYR A 1 573 ? 0.271 8.742 -14.632 1.00 83.56 573 TYR A CA 1
ATOM 4618 C C . TYR A 1 573 ? -0.548 8.447 -15.886 1.00 83.56 573 TYR A C 1
ATOM 4620 O O . TYR A 1 573 ? -1.771 8.346 -15.817 1.00 83.56 573 TYR A O 1
ATOM 4628 N N . ASN A 1 574 ? 0.108 8.271 -17.031 1.00 84.38 574 ASN A N 1
ATOM 4629 C CA . ASN A 1 574 ? -0.533 7.883 -18.290 1.00 84.38 574 ASN A CA 1
ATOM 4630 C C . ASN A 1 574 ? -0.595 6.348 -18.400 1.00 84.38 574 ASN A C 1
ATOM 4632 O O . ASN A 1 574 ? 0.439 5.683 -18.380 1.00 84.38 574 ASN A O 1
ATOM 4636 N N . THR A 1 575 ? -1.789 5.759 -18.546 1.00 84.50 575 THR A N 1
ATOM 4637 C CA . THR A 1 575 ? -1.924 4.288 -18.534 1.00 84.50 575 THR A CA 1
ATOM 4638 C C . THR A 1 575 ? -1.484 3.602 -19.834 1.00 84.50 575 THR A C 1
ATOM 4640 O O . THR A 1 575 ? -1.393 2.381 -19.858 1.00 84.50 575 THR A O 1
ATOM 4643 N N . ASN A 1 576 ? -1.208 4.350 -20.911 1.00 84.56 576 ASN A N 1
ATOM 4644 C CA . ASN A 1 576 ? -0.750 3.796 -22.197 1.00 84.56 576 ASN A CA 1
ATOM 4645 C C . ASN A 1 576 ? 0.771 3.565 -22.244 1.00 84.56 576 ASN A C 1
ATOM 4647 O O . ASN A 1 576 ? 1.254 2.779 -23.060 1.00 84.56 576 ASN A O 1
ATOM 4651 N N . ASN A 1 577 ? 1.530 4.280 -21.410 1.00 83.19 577 ASN A N 1
ATOM 4652 C CA . ASN A 1 577 ? 2.994 4.233 -21.378 1.00 83.19 577 ASN A CA 1
ATOM 4653 C C . ASN A 1 577 ? 3.586 4.166 -19.960 1.00 83.19 577 ASN A C 1
ATOM 4655 O O . ASN A 1 577 ? 4.797 4.264 -19.801 1.00 83.19 577 ASN A O 1
ATOM 4659 N N . GLU A 1 578 ? 2.737 3.989 -18.949 1.00 80.56 578 GLU A N 1
ATOM 4660 C CA . GLU A 1 578 ? 3.075 3.957 -17.524 1.00 80.56 578 GLU A CA 1
ATOM 4661 C C . GLU A 1 578 ? 3.672 5.262 -16.943 1.00 80.56 578 GLU A C 1
ATOM 4663 O O . GLU A 1 578 ? 4.003 5.257 -15.763 1.00 80.56 578 GLU A O 1
ATOM 4668 N N . GLU A 1 579 ? 3.830 6.373 -17.681 1.00 78.56 579 GLU A N 1
ATOM 4669 C CA . GLU A 1 579 ? 4.714 7.482 -17.259 1.00 78.56 579 GLU A CA 1
ATOM 4670 C C . GLU A 1 579 ? 4.148 8.536 -16.303 1.00 78.56 579 GLU A C 1
ATOM 4672 O O . GLU A 1 579 ? 2.947 8.778 -16.283 1.00 78.56 579 GLU A O 1
ATOM 4677 N N . VAL A 1 580 ? 5.038 9.225 -15.552 1.00 74.31 580 VAL A N 1
ATOM 4678 C CA . VAL A 1 580 ? 4.676 10.438 -14.776 1.00 74.31 580 VAL A CA 1
ATOM 4679 C C . VAL A 1 580 ? 4.456 11.594 -15.746 1.00 74.31 580 VAL A C 1
ATOM 4681 O O . VAL A 1 580 ? 5.410 12.039 -16.378 1.00 74.31 580 VAL A O 1
ATOM 4684 N N . VAL A 1 581 ? 3.231 12.105 -15.826 1.00 74.94 581 VAL A N 1
ATOM 4685 C CA . VAL A 1 581 ? 2.868 13.268 -16.658 1.00 74.94 581 VAL A CA 1
ATOM 4686 C C . VAL A 1 581 ? 3.137 14.581 -15.915 1.00 74.94 581 VAL A C 1
ATOM 4688 O O . VAL A 1 581 ? 3.451 15.602 -16.523 1.00 74.94 581 VAL A O 1
ATOM 4691 N N . GLY A 1 582 ? 3.020 14.547 -14.586 1.00 66.69 582 GLY A N 1
ATOM 4692 C CA . GLY A 1 582 ? 3.383 15.638 -13.689 1.00 66.69 582 GLY A CA 1
ATOM 4693 C C . GLY A 1 582 ? 2.873 15.424 -12.262 1.00 66.69 582 GLY A C 1
ATOM 4694 O O . GLY A 1 582 ? 2.047 14.545 -12.004 1.00 66.69 582 GLY A O 1
ATOM 4695 N N . ILE A 1 583 ? 3.352 16.259 -11.334 1.00 71.06 583 ILE A N 1
ATOM 4696 C CA . ILE A 1 583 ? 2.814 16.378 -9.971 1.00 71.06 583 ILE A CA 1
ATOM 4697 C C . ILE A 1 583 ? 2.141 17.747 -9.825 1.00 71.06 583 ILE A C 1
ATOM 4699 O O . ILE A 1 583 ? 2.785 18.766 -9.553 1.00 71.06 583 ILE A O 1
ATOM 4703 N N . TYR A 1 584 ? 0.823 17.785 -9.989 1.00 77.19 584 TYR A N 1
ATOM 4704 C CA . TYR A 1 584 ? 0.041 19.015 -9.918 1.00 77.19 584 TYR A CA 1
ATOM 4705 C C . TYR A 1 584 ? -0.331 19.314 -8.467 1.00 77.19 584 TYR A C 1
ATOM 4707 O O . TYR A 1 584 ? -0.867 18.469 -7.760 1.00 77.19 584 TYR A O 1
ATOM 4715 N N . ASN A 1 585 ? -0.017 20.521 -8.003 1.00 77.06 585 ASN A N 1
ATOM 4716 C CA . ASN A 1 585 ? -0.235 20.937 -6.619 1.00 77.06 585 ASN A CA 1
ATOM 4717 C C . ASN A 1 585 ? -1.354 21.985 -6.581 1.00 77.06 585 ASN A C 1
ATOM 4719 O O . ASN A 1 585 ? -1.323 22.942 -7.361 1.00 77.06 585 ASN A O 1
ATOM 4723 N N . SER A 1 586 ? -2.338 21.821 -5.696 1.00 81.94 586 SER A N 1
ATOM 4724 C CA . SER A 1 586 ? -3.422 22.795 -5.546 1.00 81.94 586 SER A CA 1
ATOM 4725 C C . SER A 1 586 ? -2.996 24.013 -4.729 1.00 81.94 586 SER A C 1
ATOM 4727 O O . SER A 1 586 ? -2.176 23.945 -3.812 1.00 81.94 586 SER A O 1
ATOM 4729 N N . ASN A 1 587 ? -3.563 25.170 -5.061 1.00 83.88 587 ASN A N 1
ATOM 4730 C CA . ASN A 1 587 ? -3.274 26.408 -4.357 1.00 83.88 587 ASN A CA 1
ATOM 4731 C C . ASN A 1 587 ? -3.860 26.378 -2.932 1.00 83.88 587 ASN A C 1
ATOM 4733 O O . ASN A 1 587 ? -5.066 26.532 -2.756 1.00 83.88 587 ASN A O 1
ATOM 4737 N N . ALA A 1 588 ? -3.000 26.285 -1.915 1.00 78.88 588 ALA A N 1
ATOM 4738 C CA . ALA A 1 588 ? -3.371 26.145 -0.499 1.00 78.88 588 ALA A CA 1
ATOM 4739 C C . ALA A 1 588 ? -4.277 27.251 0.103 1.00 78.88 588 ALA A C 1
ATOM 4741 O O . ALA A 1 588 ? -4.720 27.118 1.242 1.00 78.88 588 ALA A O 1
ATOM 4742 N N . ASN A 1 589 ? -4.570 28.335 -0.630 1.00 77.25 589 ASN A N 1
ATOM 4743 C CA . ASN A 1 589 ? -5.537 29.363 -0.224 1.00 77.25 589 ASN A CA 1
ATOM 4744 C C . ASN A 1 589 ? -6.895 29.266 -0.945 1.00 77.25 589 ASN A C 1
ATOM 4746 O O . ASN A 1 589 ? -7.851 29.878 -0.470 1.00 77.25 589 ASN A O 1
ATOM 4750 N N . THR A 1 590 ? -6.970 28.589 -2.099 1.00 77.75 590 THR A N 1
ATOM 4751 C CA . THR A 1 590 ? -8.107 28.681 -3.045 1.00 77.75 590 THR A CA 1
ATOM 4752 C C . THR A 1 590 ? -8.480 27.372 -3.752 1.00 77.75 590 THR A C 1
ATOM 4754 O O . THR A 1 590 ? -9.356 27.389 -4.606 1.00 77.75 590 THR A O 1
ATOM 4757 N N . GLY A 1 591 ? -7.779 26.265 -3.500 1.00 82.44 591 GLY A N 1
ATOM 4758 C CA . GLY A 1 591 ? -8.056 24.935 -4.061 1.00 82.44 591 GLY A CA 1
ATOM 4759 C C . GLY A 1 591 ? -7.709 24.753 -5.538 1.00 82.44 591 GLY A C 1
ATOM 4760 O O . GLY A 1 591 ? -7.552 23.627 -6.004 1.00 82.44 591 GLY A O 1
ATOM 4761 N N . ASN A 1 592 ? -7.568 25.843 -6.288 1.00 84.50 592 ASN A N 1
ATOM 4762 C CA . ASN A 1 592 ? -7.371 25.803 -7.732 1.00 84.50 592 ASN A CA 1
ATOM 4763 C C . ASN A 1 592 ? -6.052 25.118 -8.126 1.00 84.50 592 ASN A C 1
ATOM 4765 O O . ASN A 1 592 ? -4.993 25.416 -7.569 1.00 84.50 592 ASN A O 1
ATOM 4769 N N . PHE A 1 593 ? -6.125 24.252 -9.135 1.00 82.62 593 PHE A N 1
ATOM 4770 C CA . PHE A 1 593 ? -4.994 23.642 -9.830 1.00 82.62 593 PHE A CA 1
ATOM 4771 C C . PHE A 1 593 ? -5.219 23.679 -11.348 1.00 82.62 593 PHE A C 1
ATOM 4773 O O . PHE A 1 593 ? -6.336 23.877 -11.833 1.00 82.62 593 PHE A O 1
ATOM 4780 N N . LEU A 1 594 ? -4.145 23.493 -12.114 1.00 78.00 594 LEU A N 1
ATOM 4781 C CA . LEU A 1 594 ? -4.192 23.437 -13.572 1.00 78.00 594 LEU A CA 1
ATOM 4782 C C . LEU A 1 594 ? -3.320 22.281 -14.062 1.00 78.00 594 LEU A C 1
ATOM 4784 O O . LEU A 1 594 ? -2.166 22.170 -13.654 1.00 78.00 594 LEU A O 1
ATOM 4788 N N . MET A 1 595 ? -3.884 21.442 -14.928 1.00 83.56 595 MET A N 1
ATOM 4789 C CA . MET A 1 595 ? -3.202 20.331 -15.596 1.00 83.56 595 MET A CA 1
ATOM 4790 C C . MET A 1 595 ? -3.213 20.548 -17.110 1.00 83.56 595 MET A C 1
ATOM 4792 O O . MET A 1 595 ? -4.107 21.217 -17.630 1.00 83.56 595 MET A O 1
ATOM 4796 N N . ALA A 1 596 ? -2.256 19.944 -17.808 1.00 79.75 596 ALA A N 1
ATOM 4797 C CA . ALA A 1 596 ? -2.200 19.883 -19.265 1.00 79.75 596 ALA A CA 1
ATOM 4798 C C . ALA A 1 596 ? -1.963 18.418 -19.657 1.00 79.75 596 ALA A C 1
ATOM 4800 O O . ALA A 1 596 ? -0.903 17.879 -19.350 1.00 79.75 596 ALA A O 1
ATOM 4801 N N . LEU A 1 597 ? -2.971 17.768 -20.245 1.00 86.12 597 LEU A N 1
ATOM 4802 C CA . LEU A 1 597 ? -2.996 16.323 -20.515 1.00 86.12 597 LEU A CA 1
ATOM 4803 C C . LEU A 1 597 ? -3.343 16.045 -21.986 1.00 86.12 597 LEU A C 1
ATOM 4805 O O . LEU A 1 597 ? -3.962 16.869 -22.653 1.00 86.12 597 LEU A O 1
ATOM 4809 N N . ILE A 1 598 ? -2.969 14.873 -22.494 1.00 84.25 598 ILE A N 1
ATOM 4810 C CA . ILE A 1 598 ? -3.243 14.456 -23.874 1.00 84.25 598 ILE A CA 1
ATOM 4811 C C . ILE A 1 598 ? -4.728 14.047 -24.003 1.00 84.25 598 ILE A C 1
ATOM 4813 O O . ILE A 1 598 ? -5.205 13.214 -23.224 1.00 84.25 598 ILE A O 1
ATOM 4817 N N . PRO A 1 599 ? -5.479 14.590 -24.979 1.00 84.19 599 PRO A N 1
ATOM 4818 C CA . PRO A 1 599 ? -6.864 14.194 -25.225 1.00 84.19 599 PRO A CA 1
ATOM 4819 C C . PRO A 1 599 ? -6.983 12.745 -25.727 1.00 84.19 599 PRO A C 1
ATOM 4821 O O . PRO A 1 599 ? -6.179 12.278 -26.530 1.00 84.19 599 PRO A O 1
ATOM 4824 N N . GLY A 1 600 ? -8.022 12.033 -25.280 1.00 82.44 600 GLY A N 1
ATOM 4825 C CA . GLY A 1 600 ? -8.287 10.629 -25.627 1.00 82.44 600 GLY A CA 1
ATOM 4826 C C . GLY A 1 600 ? -7.559 9.587 -24.764 1.00 82.44 600 GLY A C 1
ATOM 4827 O O . GLY A 1 600 ? -7.742 8.391 -24.983 1.00 82.44 600 GLY A O 1
ATOM 4828 N N . VAL A 1 601 ? -6.753 10.013 -23.787 1.00 83.69 601 VAL A N 1
ATOM 4829 C CA . VAL A 1 601 ? -5.933 9.132 -22.939 1.00 83.69 601 VAL A CA 1
ATOM 4830 C C . VAL A 1 601 ? -6.589 8.892 -21.572 1.00 83.69 601 VAL A C 1
ATOM 4832 O O . VAL A 1 601 ? -7.231 9.779 -21.000 1.00 83.69 601 VAL A O 1
ATOM 4835 N N . LYS A 1 602 ? -6.420 7.675 -21.035 1.00 87.56 602 LYS A N 1
ATOM 4836 C CA . LYS A 1 602 ? -6.756 7.329 -19.648 1.00 87.56 602 LYS A CA 1
ATOM 4837 C C . LYS A 1 602 ? -5.545 7.569 -18.743 1.00 87.56 602 LYS A C 1
ATOM 4839 O O . LYS A 1 602 ? -4.421 7.182 -19.060 1.00 87.56 602 LYS A O 1
ATOM 4844 N N . TYR A 1 603 ? -5.808 8.177 -17.595 1.00 86.38 603 TYR A N 1
ATOM 4845 C CA . TYR A 1 603 ? -4.825 8.501 -16.576 1.00 86.38 603 TYR A CA 1
ATOM 4846 C C . TYR A 1 603 ? -5.184 7.875 -15.229 1.00 86.38 603 TYR A C 1
ATOM 4848 O O . TYR A 1 603 ? -6.357 7.647 -14.927 1.00 86.38 603 TYR A O 1
ATOM 4856 N N . GLU A 1 604 ? -4.161 7.638 -14.420 1.00 86.31 604 GLU A N 1
ATOM 4857 C CA . GLU A 1 604 ? -4.233 7.307 -12.998 1.00 86.31 604 GLU A CA 1
ATOM 4858 C C . GLU A 1 604 ? -3.798 8.540 -12.193 1.00 86.31 604 GLU A C 1
ATOM 4860 O O . GLU A 1 604 ? -2.838 9.218 -12.558 1.00 86.31 604 GLU A O 1
ATOM 4865 N N . PHE A 1 605 ? -4.546 8.887 -11.152 1.00 85.38 605 PHE A N 1
ATOM 4866 C CA . PHE A 1 605 ? -4.355 10.065 -10.309 1.00 85.38 605 PHE A CA 1
ATOM 4867 C C . PHE A 1 605 ? -4.135 9.585 -8.871 1.00 85.38 605 PHE A C 1
ATOM 4869 O O . PHE A 1 605 ? -5.088 9.122 -8.243 1.00 85.38 605 PHE A O 1
ATOM 4876 N N . ASN A 1 606 ? -2.923 9.745 -8.338 1.00 79.62 606 ASN A N 1
ATOM 4877 C CA . ASN A 1 606 ? -2.636 9.550 -6.916 1.00 79.62 606 ASN A CA 1
ATOM 4878 C C . ASN A 1 606 ? -2.695 10.898 -6.197 1.00 79.62 606 ASN A C 1
ATOM 4880 O O . ASN A 1 606 ? -1.980 11.838 -6.549 1.00 79.62 606 ASN A O 1
ATOM 4884 N N . ILE A 1 607 ? -3.578 10.992 -5.207 1.00 80.06 607 ILE A N 1
ATOM 4885 C CA . ILE A 1 607 ? -3.954 12.230 -4.527 1.00 80.06 607 ILE A CA 1
ATOM 4886 C C . ILE A 1 607 ? -3.553 12.122 -3.058 1.00 80.06 607 ILE A C 1
ATOM 4888 O O . ILE A 1 607 ? -3.970 11.202 -2.355 1.00 80.06 607 ILE A O 1
ATOM 4892 N N . THR A 1 608 ? -2.771 13.091 -2.587 1.00 78.25 608 THR A N 1
ATOM 4893 C CA . THR A 1 608 ? -2.300 13.185 -1.200 1.00 78.25 608 THR A CA 1
ATOM 4894 C C . THR A 1 608 ? -2.645 14.561 -0.640 1.00 78.25 608 THR A C 1
ATOM 4896 O O . THR A 1 608 ? -2.305 15.578 -1.249 1.00 78.25 608 THR A O 1
ATOM 4899 N N . ALA A 1 609 ? -3.286 14.614 0.526 1.00 77.44 609 ALA A N 1
ATOM 4900 C CA . ALA A 1 609 ? -3.609 15.851 1.238 1.00 77.44 609 ALA A CA 1
ATOM 4901 C C . ALA A 1 609 ? -3.208 15.731 2.714 1.00 77.44 609 ALA A C 1
ATOM 4903 O O . ALA A 1 609 ? -3.211 14.635 3.270 1.00 77.44 609 ALA A O 1
ATOM 4904 N N . ASP A 1 610 ? -2.855 16.846 3.357 1.00 72.88 610 ASP A N 1
ATOM 4905 C CA . ASP A 1 610 ? -2.413 16.806 4.756 1.00 72.88 610 ASP A CA 1
ATOM 4906 C C . ASP A 1 610 ? -3.535 16.321 5.691 1.00 72.88 610 ASP A C 1
ATOM 4908 O O . ASP A 1 610 ? -4.687 16.749 5.577 1.00 72.88 610 ASP A O 1
ATOM 4912 N N . GLY A 1 611 ? -3.182 15.400 6.590 1.00 67.44 611 GLY A N 1
ATOM 4913 C CA . GLY A 1 611 ? -4.105 14.661 7.451 1.00 67.44 611 GLY A CA 1
ATOM 4914 C C . GLY A 1 611 ? -4.855 13.492 6.792 1.00 67.44 611 GLY A C 1
ATOM 4915 O O . GLY A 1 611 ? -5.601 12.818 7.503 1.00 67.44 611 GLY A O 1
ATOM 4916 N N . PHE A 1 612 ? -4.683 13.229 5.491 1.00 72.06 612 PHE A N 1
ATOM 4917 C CA . PHE A 1 612 ? -5.340 12.141 4.746 1.00 72.06 612 PHE A CA 1
ATOM 4918 C C . PHE A 1 612 ? -4.333 11.082 4.262 1.00 72.06 612 PHE A C 1
ATOM 4920 O O . PHE A 1 612 ? -3.135 11.349 4.150 1.00 72.06 612 PHE A O 1
ATOM 4927 N N . ASN A 1 613 ? -4.826 9.880 3.958 1.00 70.31 613 ASN A N 1
ATOM 4928 C CA . ASN A 1 613 ? -4.063 8.841 3.265 1.00 70.31 613 ASN A CA 1
ATOM 4929 C C . ASN A 1 613 ? -3.863 9.193 1.774 1.00 70.31 613 ASN A C 1
ATOM 4931 O O . ASN A 1 613 ? -4.391 10.185 1.269 1.00 70.31 613 ASN A O 1
ATOM 4935 N N . GLU A 1 614 ? -3.098 8.372 1.053 1.00 73.25 614 GLU A N 1
ATOM 4936 C CA . GLU A 1 614 ? -3.007 8.443 -0.411 1.00 73.25 614 GLU A CA 1
ATOM 4937 C C . GLU A 1 614 ? -4.224 7.751 -1.048 1.00 73.25 614 GLU A C 1
ATOM 4939 O O . GLU A 1 614 ? -4.552 6.619 -0.695 1.00 73.25 614 GLU A O 1
ATOM 4944 N N . HIS A 1 615 ? -4.894 8.428 -1.985 1.00 73.00 615 HIS A N 1
ATOM 4945 C CA . HIS A 1 615 ? -6.054 7.899 -2.716 1.00 73.00 615 HIS A CA 1
ATOM 4946 C C . HIS A 1 615 ? -5.759 7.820 -4.215 1.00 73.00 615 HIS A C 1
ATOM 4948 O O . HIS A 1 615 ? -5.326 8.809 -4.806 1.00 73.00 615 HIS A O 1
ATOM 4954 N N . THR A 1 616 ? -6.057 6.681 -4.844 1.00 76.88 616 THR A N 1
ATOM 4955 C CA . THR A 1 616 ? -5.886 6.468 -6.293 1.00 76.88 616 THR A CA 1
ATOM 4956 C C . THR A 1 616 ? -7.233 6.502 -7.013 1.00 76.88 616 THR A C 1
ATOM 4958 O O . THR A 1 616 ? -8.188 5.843 -6.603 1.00 76.88 616 THR A O 1
ATOM 4961 N N . ALA A 1 617 ? -7.307 7.233 -8.124 1.00 70.94 617 ALA A N 1
ATOM 4962 C CA . ALA A 1 617 ? -8.473 7.301 -9.006 1.00 70.94 617 ALA A CA 1
ATOM 4963 C C . ALA A 1 617 ? -8.058 7.239 -10.484 1.00 70.94 617 ALA A C 1
ATOM 4965 O O . ALA A 1 617 ? -6.899 7.460 -10.817 1.00 70.94 617 ALA A O 1
ATOM 4966 N N . TYR A 1 618 ? -9.005 6.982 -11.391 1.00 83.75 618 TYR A N 1
ATOM 4967 C CA . TYR A 1 618 ? -8.745 6.965 -12.835 1.00 83.75 618 TYR A CA 1
ATOM 4968 C C . TYR A 1 618 ? -9.623 7.976 -13.576 1.00 83.75 618 TYR A C 1
ATOM 4970 O O . TYR A 1 618 ? -10.827 8.057 -13.331 1.00 83.75 618 TYR A O 1
ATOM 4978 N N . VAL A 1 619 ? -9.027 8.720 -14.509 1.00 86.81 619 VAL A N 1
ATOM 4979 C CA . VAL A 1 619 ? -9.680 9.793 -15.273 1.00 86.81 619 VAL A CA 1
ATOM 4980 C C . VAL A 1 619 ? -9.345 9.636 -16.756 1.00 86.81 619 VAL A C 1
ATOM 4982 O O . VAL A 1 619 ? -8.177 9.620 -17.128 1.00 86.81 619 VAL A O 1
ATOM 4985 N N . THR A 1 620 ? -10.360 9.548 -17.617 1.00 91.94 620 THR A N 1
ATOM 4986 C CA . THR A 1 620 ? -10.176 9.545 -19.079 1.00 91.94 620 THR A CA 1
ATOM 4987 C C . THR A 1 620 ? -10.457 10.934 -19.633 1.00 91.94 620 THR A C 1
ATOM 4989 O O . THR A 1 620 ? -11.565 11.446 -19.471 1.00 91.94 620 THR A O 1
ATOM 4992 N N . VAL A 1 621 ? -9.473 11.540 -20.297 1.00 88.50 621 VAL A N 1
ATOM 4993 C CA . VAL A 1 621 ? -9.631 12.846 -20.954 1.00 88.50 621 VAL A CA 1
ATOM 4994 C C . VAL A 1 621 ? -10.316 12.626 -22.310 1.00 88.50 621 VAL A C 1
ATOM 4996 O O . VAL A 1 621 ? -9.858 11.779 -23.079 1.00 88.50 621 VAL A O 1
ATOM 4999 N N . PRO A 1 622 ? -11.408 13.338 -22.643 1.00 86.62 622 PRO A N 1
ATOM 5000 C CA . PRO A 1 622 ? -12.086 13.183 -23.929 1.00 86.62 622 PRO A CA 1
ATOM 5001 C C . PRO A 1 622 ? -11.219 13.684 -25.090 1.00 86.62 622 PRO A C 1
ATOM 5003 O O . PRO A 1 622 ? -10.302 14.483 -24.907 1.00 86.62 622 PRO A O 1
ATOM 5006 N N . ILE A 1 623 ? -11.561 13.274 -26.312 1.00 86.12 623 ILE A N 1
ATOM 5007 C CA . ILE A 1 623 ? -11.074 13.952 -27.517 1.00 86.12 623 ILE A CA 1
ATOM 5008 C C . ILE A 1 623 ? -11.888 15.238 -27.692 1.00 86.12 623 ILE A C 1
ATOM 5010 O O . ILE A 1 623 ? -13.103 15.177 -27.874 1.00 86.12 623 ILE A O 1
ATOM 5014 N N . GLN A 1 624 ? -11.231 16.398 -27.626 1.00 73.44 624 GLN A N 1
ATOM 5015 C CA . GLN A 1 624 ? -11.868 17.692 -27.881 1.00 73.44 624 GLN A CA 1
ATOM 5016 C C . GLN A 1 624 ? -11.786 18.072 -29.364 1.00 73.44 624 GLN A C 1
ATOM 5018 O O . GLN A 1 624 ? -10.739 17.943 -29.994 1.00 73.44 624 GLN A O 1
ATOM 5023 N N . THR A 1 625 ? -12.886 18.600 -29.902 1.00 74.62 625 THR A N 1
ATOM 5024 C CA . THR A 1 625 ? -12.966 19.210 -31.245 1.00 74.62 625 THR A CA 1
ATOM 5025 C C . THR A 1 625 ? -13.122 20.734 -31.202 1.00 74.62 625 THR A C 1
ATOM 5027 O O . THR A 1 625 ? -13.194 21.374 -32.247 1.00 74.62 625 THR A O 1
ATOM 5030 N N . GLU A 1 626 ? -13.201 21.318 -30.005 1.00 74.94 626 GLU A N 1
ATOM 5031 C CA . GLU A 1 626 ? -13.350 22.754 -29.756 1.00 74.94 626 GLU A CA 1
ATOM 5032 C C . GLU A 1 626 ? -12.364 23.196 -28.667 1.00 74.94 626 GLU A C 1
ATOM 5034 O O . GLU A 1 626 ? -12.134 22.459 -27.708 1.00 74.94 626 GLU A O 1
ATOM 5039 N N . ASP A 1 627 ? -11.820 24.408 -28.793 1.00 79.88 627 ASP A N 1
ATOM 5040 C CA . ASP A 1 627 ? -10.914 25.000 -27.804 1.00 79.88 627 ASP A CA 1
ATOM 5041 C C . ASP A 1 627 ? -11.699 25.551 -26.601 1.00 79.88 627 ASP A C 1
ATOM 5043 O O . ASP A 1 627 ? -12.280 26.640 -26.645 1.00 79.88 627 ASP A O 1
ATOM 5047 N N . PHE A 1 628 ? -11.748 24.767 -25.524 1.00 84.12 628 PHE A N 1
ATOM 5048 C CA . PHE A 1 628 ? -12.225 25.200 -24.212 1.00 84.12 628 PHE A CA 1
ATOM 5049 C C . PHE A 1 628 ? -11.499 24.432 -23.092 1.00 84.12 628 PHE A C 1
ATOM 5051 O O . PHE A 1 628 ? -11.205 23.246 -23.249 1.00 84.12 628 PHE A O 1
ATOM 5058 N N . PRO A 1 629 ? -11.219 25.053 -21.932 1.00 83.38 629 PRO A N 1
ATOM 5059 C CA . PRO A 1 629 ? -10.620 24.349 -20.805 1.00 83.38 629 PRO A CA 1
ATOM 5060 C C . PRO A 1 629 ? -11.647 23.433 -20.128 1.00 83.38 629 PRO A C 1
ATOM 5062 O O . PRO A 1 629 ? -12.719 23.892 -19.721 1.00 83.38 629 PRO A O 1
ATOM 5065 N N . LEU A 1 630 ? -11.288 22.165 -19.930 1.00 88.56 630 LEU A N 1
ATOM 5066 C CA . LEU A 1 630 ? -12.083 21.228 -19.137 1.00 88.56 630 LEU A CA 1
ATOM 5067 C C . LEU A 1 630 ? -12.118 21.662 -17.666 1.00 88.56 630 LEU A C 1
ATOM 5069 O O . LEU A 1 630 ? -11.204 22.340 -17.178 1.00 88.56 630 LEU A O 1
ATOM 5073 N N . ARG A 1 631 ? -13.153 21.243 -16.933 1.00 90.19 631 ARG A N 1
ATOM 5074 C CA . ARG A 1 631 ? -13.295 21.529 -15.499 1.00 90.19 631 ARG A CA 1
ATOM 5075 C C . ARG A 1 631 ? -13.347 20.240 -14.681 1.00 90.19 631 ARG A C 1
ATOM 5077 O O . ARG A 1 631 ? -13.857 19.219 -15.134 1.00 90.19 631 ARG A O 1
ATOM 5084 N N . GLN A 1 632 ? -12.818 20.298 -13.463 1.00 90.31 632 GLN A N 1
ATOM 5085 C CA . GLN A 1 632 ? -12.792 19.169 -12.532 1.00 90.31 632 GLN A CA 1
ATOM 5086 C C . GLN A 1 632 ? -12.947 19.671 -11.091 1.00 90.31 632 GLN A C 1
ATOM 5088 O O . GLN A 1 632 ? -12.399 20.713 -10.732 1.00 90.31 632 GLN A O 1
ATOM 5093 N N . SER A 1 633 ? -13.656 18.937 -10.238 1.00 90.19 633 SER A N 1
ATOM 5094 C CA . SER A 1 633 ? -13.663 19.192 -8.798 1.00 90.19 633 SER A CA 1
ATOM 5095 C C . SER A 1 633 ? -13.270 17.937 -8.040 1.00 90.19 633 SER A C 1
ATOM 5097 O O . SER A 1 633 ? -13.927 16.910 -8.160 1.00 90.19 633 SER A O 1
ATOM 5099 N N . ILE A 1 634 ? -12.206 18.038 -7.249 1.00 89.38 634 ILE A N 1
ATOM 5100 C CA . ILE A 1 634 ? -11.748 16.982 -6.353 1.00 89.38 634 ILE A CA 1
ATOM 5101 C C . ILE A 1 634 ? -12.158 17.371 -4.934 1.00 89.38 634 ILE A C 1
ATOM 5103 O O . ILE A 1 634 ? -11.916 18.500 -4.498 1.00 89.38 634 ILE A O 1
ATOM 5107 N N . LYS A 1 635 ? -12.793 16.451 -4.211 1.00 89.56 635 LYS A N 1
ATOM 5108 C CA . LYS A 1 635 ? -13.200 16.654 -2.820 1.00 89.56 635 LYS A CA 1
ATOM 5109 C C . LYS A 1 635 ? -12.764 15.460 -1.981 1.00 89.56 635 LYS A C 1
ATOM 5111 O O . LYS A 1 635 ? -13.031 14.326 -2.368 1.00 89.56 635 LYS A O 1
ATOM 5116 N N . LEU A 1 636 ? -12.132 15.722 -0.840 1.00 81.81 636 LEU A N 1
ATOM 5117 C CA . LEU A 1 636 ? -11.851 14.716 0.190 1.00 81.81 636 LEU A CA 1
ATOM 5118 C C . LEU A 1 636 ? -12.720 14.977 1.428 1.00 81.81 636 LEU A C 1
ATOM 5120 O O . LEU A 1 636 ? -12.979 16.126 1.780 1.00 81.81 636 LEU A O 1
ATOM 5124 N N . LYS A 1 637 ? -13.182 13.933 2.115 1.00 80.75 637 LYS A N 1
ATOM 5125 C CA . LYS A 1 637 ? -13.934 14.068 3.375 1.00 80.75 637 LYS A CA 1
ATOM 5126 C C . LYS A 1 637 ? -13.577 12.953 4.346 1.00 80.75 637 LYS A C 1
ATOM 5128 O O . LYS A 1 637 ? -13.503 11.808 3.917 1.00 80.75 637 LYS A O 1
ATOM 5133 N N . LYS A 1 638 ? -13.444 13.262 5.641 1.00 67.00 638 LYS A N 1
ATOM 5134 C CA . LYS A 1 638 ? -13.450 12.241 6.700 1.00 67.00 638 LYS A CA 1
ATOM 5135 C C . LYS A 1 638 ? -14.865 11.965 7.211 1.00 67.00 638 LYS A C 1
ATOM 5137 O O . LYS A 1 638 ? -15.611 12.891 7.530 1.00 67.00 638 LYS A O 1
ATOM 5142 N N . GLU A 1 639 ? -15.212 10.689 7.330 1.00 57.91 639 GLU A N 1
ATOM 5143 C CA . GLU A 1 639 ? -16.418 10.209 8.011 1.00 57.91 639 GLU A CA 1
ATOM 5144 C C . GLU A 1 639 ? -16.015 9.130 9.027 1.00 57.91 639 GLU A C 1
ATOM 5146 O O . GLU A 1 639 ? -15.858 7.952 8.708 1.00 57.91 639 GLU A O 1
ATOM 5151 N N . GLY A 1 640 ? -15.769 9.557 10.270 1.00 52.06 640 GLY A N 1
ATOM 5152 C CA . GLY A 1 640 ? -15.170 8.703 11.297 1.00 52.06 640 GLY A CA 1
ATOM 5153 C C . GLY A 1 640 ? -13.709 8.386 10.970 1.00 52.06 640 GLY A C 1
ATOM 5154 O O . GLY A 1 640 ? -12.896 9.297 10.823 1.00 52.06 640 GLY A O 1
ATOM 5155 N N . SER A 1 641 ? -13.385 7.098 10.859 1.00 39.28 641 SER A N 1
ATOM 5156 C CA . SER A 1 641 ? -12.077 6.590 10.420 1.00 39.28 641 SER A CA 1
ATOM 5157 C C . SER A 1 641 ? -11.904 6.549 8.897 1.00 39.28 641 SER A C 1
ATOM 5159 O O . SER A 1 641 ? -10.799 6.287 8.430 1.00 39.28 641 SER A O 1
ATOM 5161 N N . PHE A 1 642 ? -12.968 6.780 8.120 1.00 40.53 642 PHE A N 1
ATOM 5162 C CA . PHE A 1 642 ? -12.953 6.630 6.664 1.00 40.53 642 PHE A CA 1
ATOM 5163 C C . PHE A 1 642 ? -12.698 7.942 5.945 1.00 40.53 642 PHE A C 1
ATOM 5165 O O . PHE A 1 642 ? -13.038 9.017 6.437 1.00 40.53 642 PHE A O 1
ATOM 5172 N N . GLU A 1 643 ? -12.139 7.831 4.746 1.00 66.19 643 GLU A N 1
ATOM 5173 C CA . GLU A 1 643 ? -11.860 8.947 3.855 1.00 66.19 643 GLU A CA 1
ATOM 5174 C C . GLU A 1 643 ? -12.522 8.699 2.505 1.00 66.19 643 GLU A C 1
ATOM 5176 O O . GLU A 1 643 ? -12.333 7.649 1.897 1.00 66.19 643 GLU A O 1
ATOM 5181 N N . ILE A 1 644 ? -13.309 9.669 2.048 1.00 68.25 644 ILE A N 1
ATOM 5182 C CA . ILE A 1 644 ? -14.085 9.590 0.813 1.00 68.25 644 ILE A CA 1
ATOM 5183 C C . ILE A 1 644 ? -13.482 10.563 -0.196 1.00 68.25 644 ILE A C 1
ATOM 5185 O O . ILE A 1 644 ? -13.421 11.766 0.073 1.00 68.25 644 ILE A O 1
ATOM 5189 N N . LEU A 1 645 ? -13.067 10.044 -1.353 1.00 80.62 645 LEU A N 1
ATOM 5190 C CA . LEU A 1 645 ? -12.618 10.816 -2.509 1.00 80.62 645 LEU A CA 1
ATOM 5191 C C . LEU A 1 645 ? -13.743 10.923 -3.550 1.00 80.62 645 LEU A C 1
ATOM 5193 O O . LEU A 1 645 ? -14.200 9.921 -4.097 1.00 80.62 645 LEU A O 1
ATOM 5197 N N . ASN A 1 646 ? -14.135 12.151 -3.887 1.00 82.56 646 ASN A N 1
ATOM 5198 C CA . ASN A 1 646 ? -15.003 12.457 -5.023 1.00 82.56 646 ASN A CA 1
ATOM 5199 C C . ASN A 1 646 ? -14.207 13.202 -6.102 1.00 82.56 646 ASN A C 1
ATOM 5201 O O . ASN A 1 646 ? -13.522 14.178 -5.795 1.00 82.56 646 ASN A O 1
ATOM 5205 N N . ILE A 1 647 ? -14.343 12.784 -7.365 1.00 85.50 647 ILE A N 1
ATOM 5206 C CA . ILE A 1 647 ? -13.841 13.516 -8.537 1.00 85.50 647 ILE A CA 1
ATOM 5207 C C . ILE A 1 647 ? -15.005 13.759 -9.500 1.00 85.50 647 ILE A C 1
ATOM 5209 O O . ILE A 1 647 ? -15.434 12.857 -10.218 1.00 85.50 647 ILE A O 1
ATOM 5213 N N . ASP A 1 648 ? -15.497 14.994 -9.520 1.00 87.62 648 ASP A N 1
ATOM 5214 C CA . ASP A 1 648 ? -16.518 15.457 -10.455 1.00 87.62 648 ASP A CA 1
ATOM 5215 C C . ASP A 1 648 ? -15.820 15.963 -11.731 1.00 87.62 648 ASP A C 1
ATOM 5217 O O . ASP A 1 648 ? -15.101 16.965 -11.691 1.00 87.62 648 ASP A O 1
ATOM 5221 N N . ASN A 1 649 ? -16.006 15.277 -12.861 1.00 89.69 649 ASN A N 1
ATOM 5222 C CA . ASN A 1 649 ? -15.450 15.670 -14.161 1.00 89.69 649 ASN A CA 1
ATOM 5223 C C . ASN A 1 649 ? -16.523 16.377 -15.004 1.00 89.69 649 ASN A C 1
ATOM 5225 O O . ASN A 1 649 ? -17.604 15.833 -15.205 1.00 89.69 649 ASN A O 1
ATOM 5229 N N . TYR A 1 650 ? -16.208 17.566 -15.518 1.00 90.25 650 TYR A N 1
ATOM 5230 C CA . TYR A 1 650 ? -17.102 18.407 -16.319 1.00 90.25 650 TYR A CA 1
ATOM 5231 C C . TYR A 1 650 ? -16.444 18.618 -17.686 1.00 90.25 650 TYR A C 1
ATOM 5233 O O . TYR A 1 650 ? -15.663 19.557 -17.888 1.00 90.25 650 TYR A O 1
ATOM 5241 N N . PHE A 1 651 ? -16.643 17.642 -18.572 1.00 91.06 651 PHE A N 1
ATOM 5242 C CA . PHE A 1 651 ? -15.738 17.373 -19.694 1.00 91.06 651 PHE A CA 1
ATOM 5243 C C . PHE A 1 651 ? -16.350 17.655 -21.075 1.00 91.06 651 PHE A C 1
ATOM 5245 O O . PHE A 1 651 ? -15.618 17.767 -22.059 1.00 91.06 651 PHE A O 1
ATOM 5252 N N . THR A 1 652 ? -17.663 17.863 -21.160 1.00 87.00 652 THR A N 1
ATOM 5253 C CA . THR A 1 652 ? -18.290 18.570 -22.285 1.00 87.00 652 THR A CA 1
ATOM 5254 C C . THR A 1 652 ? -18.265 20.086 -22.065 1.00 87.00 652 THR A C 1
ATOM 5256 O O . THR A 1 652 ? -18.107 20.574 -20.946 1.00 87.00 652 THR A O 1
ATOM 5259 N N . LYS A 1 653 ? -18.466 20.854 -23.140 1.00 83.56 653 LYS A N 1
ATOM 5260 C CA . LYS A 1 653 ? -18.526 22.322 -23.098 1.00 83.56 653 LYS A CA 1
ATOM 5261 C C . LYS A 1 653 ? -19.654 22.838 -22.198 1.00 83.56 653 LYS A C 1
ATOM 5263 O O . LYS A 1 653 ? -19.427 23.700 -21.357 1.00 83.56 653 LYS A O 1
ATOM 5268 N N . GLU A 1 654 ? -20.843 22.248 -22.319 1.00 86.44 654 GLU A N 1
ATOM 5269 C CA . GLU A 1 654 ? -22.019 22.612 -21.519 1.00 86.44 654 GLU A CA 1
ATOM 5270 C C . GLU A 1 654 ? -21.828 22.300 -20.023 1.00 86.44 654 GLU A C 1
ATOM 5272 O O . GLU A 1 654 ? -22.270 23.068 -19.170 1.00 86.44 654 GLU A O 1
ATOM 5277 N N . GLU A 1 655 ? -21.134 21.211 -19.679 1.00 85.88 655 GLU A N 1
ATOM 5278 C CA . GLU A 1 655 ? -20.751 20.919 -18.291 1.00 85.88 655 GLU A CA 1
ATOM 5279 C C . GLU A 1 655 ? -19.669 21.879 -17.784 1.00 85.88 655 GLU A C 1
ATOM 5281 O O . GLU A 1 655 ? -19.765 22.353 -16.656 1.00 85.88 655 GLU A O 1
ATOM 5286 N N . ALA A 1 656 ? -18.658 22.194 -18.601 1.00 81.88 656 ALA A N 1
ATOM 5287 C CA . ALA A 1 656 ? -17.561 23.093 -18.239 1.00 81.88 656 ALA A CA 1
ATOM 5288 C C . ALA A 1 656 ? -18.022 24.550 -18.029 1.00 81.88 656 ALA A C 1
ATOM 5290 O O . ALA A 1 656 ? -17.473 25.249 -17.174 1.00 81.88 656 ALA A O 1
ATOM 5291 N N . GLU A 1 657 ? -19.049 24.993 -18.764 1.00 85.75 657 GLU A N 1
ATOM 5292 C CA . GLU A 1 657 ? -19.735 26.281 -18.575 1.00 85.75 657 GLU A CA 1
ATOM 5293 C C . GLU A 1 657 ? -20.647 26.293 -17.330 1.00 85.75 657 GLU A C 1
ATOM 5295 O O . GLU A 1 657 ? -20.827 27.342 -16.712 1.00 85.75 657 GLU A O 1
ATOM 5300 N N . LYS A 1 658 ? -21.188 25.134 -16.925 1.00 83.12 658 LYS A N 1
ATOM 5301 C CA . LYS A 1 658 ? -22.032 24.965 -15.721 1.00 83.12 658 LYS A CA 1
ATOM 5302 C C . LYS A 1 658 ? -21.264 24.512 -14.471 1.00 83.12 658 LYS A C 1
ATOM 5304 O O . LYS A 1 658 ? -21.874 24.336 -13.415 1.00 83.12 658 LYS A O 1
ATOM 5309 N N . ALA A 1 659 ? -19.955 24.289 -14.574 1.00 81.25 659 ALA A N 1
ATOM 5310 C CA . ALA A 1 659 ? -19.136 23.770 -13.485 1.00 81.25 659 ALA A CA 1
ATOM 5311 C C . ALA A 1 659 ? -19.095 24.752 -12.290 1.00 81.25 659 ALA A C 1
ATOM 5313 O O . ALA A 1 659 ? -19.055 25.967 -12.504 1.00 81.25 659 ALA A O 1
ATOM 5314 N N . PRO A 1 660 ? -19.066 24.274 -11.029 1.00 75.62 660 PRO A N 1
ATOM 5315 C CA . PRO A 1 660 ? -19.098 25.159 -9.866 1.00 75.62 660 PRO A CA 1
ATOM 5316 C C . PRO A 1 660 ? -17.892 26.114 -9.799 1.00 75.62 660 PRO A C 1
ATOM 5318 O O . PRO A 1 660 ? -16.740 25.686 -9.716 1.00 75.62 660 PRO A O 1
ATOM 5321 N N . GLU A 1 661 ? -18.150 27.425 -9.779 1.00 72.81 661 GLU A N 1
ATOM 5322 C CA . GLU A 1 661 ? -17.105 28.440 -9.601 1.00 72.81 661 GLU A CA 1
ATOM 5323 C C . GLU A 1 661 ? -16.744 28.636 -8.121 1.00 72.81 661 GLU A C 1
ATOM 5325 O O . GLU A 1 661 ? -17.340 29.445 -7.403 1.00 72.81 661 GLU A O 1
ATOM 5330 N N . TYR A 1 662 ? -15.711 27.928 -7.669 1.00 69.00 662 TYR A N 1
ATOM 5331 C CA . TYR A 1 662 ? -15.145 28.085 -6.331 1.00 69.00 662 TYR A CA 1
ATOM 5332 C C . TYR A 1 662 ? -14.374 29.412 -6.195 1.00 69.00 662 TYR A C 1
ATOM 5334 O O . TYR A 1 662 ? -13.207 29.529 -6.564 1.00 69.00 662 TYR A O 1
ATOM 5342 N N . LYS A 1 663 ? -15.064 30.434 -5.671 1.00 67.81 663 LYS A N 1
ATOM 5343 C CA . LYS A 1 663 ? -14.541 31.800 -5.443 1.00 67.81 663 LYS A CA 1
ATOM 5344 C C . LYS A 1 663 ? -14.174 32.105 -3.984 1.00 67.81 663 LYS A C 1
ATOM 5346 O O . LYS A 1 663 ? -13.702 33.201 -3.699 1.00 67.81 663 LYS A O 1
ATOM 5351 N N . LEU A 1 664 ? -14.415 31.167 -3.068 1.00 66.00 664 LEU A N 1
ATOM 5352 C CA . LEU A 1 664 ? -14.108 31.312 -1.643 1.00 66.00 664 LEU A CA 1
ATOM 5353 C C . LEU A 1 664 ? -12.642 30.963 -1.368 1.00 66.00 664 LEU A C 1
ATOM 5355 O O . LEU A 1 664 ? -12.106 30.018 -1.944 1.00 66.00 664 LEU A O 1
ATOM 5359 N N . THR A 1 665 ? -12.012 31.701 -0.458 1.00 73.00 665 THR A N 1
ATOM 5360 C CA . THR A 1 665 ? -10.651 31.427 0.020 1.00 73.00 665 THR A CA 1
ATOM 5361 C C . THR A 1 665 ? -10.683 30.862 1.437 1.00 73.00 665 THR A C 1
ATOM 5363 O O . THR A 1 665 ? -11.673 31.030 2.151 1.00 73.00 665 THR A O 1
ATOM 5366 N N . LYS A 1 666 ? -9.580 30.262 1.908 1.00 68.44 666 LYS A N 1
ATOM 5367 C CA . LYS A 1 666 ? -9.458 29.784 3.302 1.00 68.44 666 LYS A CA 1
ATOM 5368 C C . LYS A 1 666 ? -9.880 30.842 4.342 1.00 68.44 666 LYS A C 1
ATOM 5370 O O . LYS A 1 666 ? -10.607 30.527 5.283 1.00 68.44 666 LYS A O 1
ATOM 5375 N N . LYS A 1 667 ? -9.533 32.114 4.104 1.00 70.00 667 LYS A N 1
ATOM 5376 C CA . LYS A 1 667 ? -9.876 33.255 4.976 1.00 70.00 667 LYS A CA 1
ATOM 5377 C C . LYS A 1 667 ? -11.370 33.565 5.054 1.00 70.00 667 LYS A C 1
ATOM 5379 O O . LYS A 1 667 ? -11.804 34.230 5.993 1.00 70.00 667 LYS A O 1
ATOM 5384 N N . ASP A 1 668 ? -12.158 33.118 4.082 1.00 73.00 668 ASP A N 1
ATOM 5385 C CA . ASP A 1 668 ? -13.606 33.328 4.065 1.00 73.00 668 ASP A CA 1
ATOM 5386 C C . ASP A 1 668 ? -14.339 32.250 4.877 1.00 73.00 668 ASP A C 1
ATOM 5388 O O . ASP A 1 668 ? -15.410 32.521 5.412 1.00 73.00 668 ASP A O 1
ATOM 5392 N N . PHE A 1 669 ? -13.732 31.075 5.076 1.00 65.38 669 PHE A N 1
ATOM 5393 C CA . PHE A 1 669 ? -14.198 30.085 6.056 1.00 65.38 669 PHE A CA 1
ATOM 5394 C C . PHE A 1 669 ? -13.772 30.476 7.478 1.00 65.38 669 PHE A C 1
ATOM 5396 O O . PHE A 1 669 ? -14.603 30.485 8.383 1.00 65.38 669 PHE A O 1
ATOM 5403 N N . GLU A 1 670 ? -12.522 30.920 7.662 1.00 62.56 670 GLU A N 1
ATOM 5404 C CA . GLU A 1 670 ? -11.993 31.401 8.953 1.00 62.56 670 GLU A CA 1
ATOM 5405 C C . GLU A 1 670 ? -12.818 32.564 9.551 1.00 62.56 670 GLU A C 1
ATOM 5407 O O . GLU A 1 670 ? -12.951 32.662 10.768 1.00 62.56 670 GLU A O 1
ATOM 5412 N N . LYS A 1 671 ? -13.425 33.420 8.715 1.00 52.38 671 LYS A N 1
ATOM 5413 C CA . LYS A 1 671 ? -14.326 34.510 9.149 1.00 52.38 671 LYS A CA 1
ATOM 5414 C C . LYS A 1 671 ? -15.748 34.078 9.521 1.00 52.38 671 LYS A C 1
ATOM 5416 O O . LYS A 1 671 ? -16.458 34.871 10.132 1.00 52.38 671 LYS A O 1
ATOM 5421 N N . ASN A 1 672 ? -16.184 32.888 9.109 1.00 43.59 672 ASN A N 1
ATOM 5422 C CA . ASN A 1 672 ? -17.565 32.417 9.269 1.00 43.59 672 ASN A CA 1
ATOM 5423 C C . ASN A 1 672 ? -17.723 31.350 10.371 1.00 43.59 672 ASN A C 1
ATOM 5425 O O . ASN A 1 672 ? -18.824 30.837 10.566 1.00 43.59 672 ASN A O 1
ATOM 5429 N N . ALA A 1 673 ? -16.657 31.036 11.114 1.00 35.06 673 ALA A N 1
ATOM 5430 C CA . ALA A 1 673 ? -16.720 30.200 12.311 1.00 35.06 673 ALA A CA 1
ATOM 5431 C C . ALA A 1 673 ? -17.514 30.918 13.433 1.00 35.06 673 ALA A C 1
ATOM 5433 O O . ALA A 1 673 ? -17.067 31.970 13.898 1.00 35.06 673 ALA A O 1
ATOM 5434 N N . PRO A 1 674 ? -18.679 30.406 13.883 1.00 36.84 674 PRO A N 1
ATOM 5435 C CA . PRO A 1 674 ? -19.504 31.116 14.862 1.00 36.84 674 PRO A CA 1
ATOM 5436 C C . PRO A 1 674 ? -18.933 31.039 16.282 1.00 36.84 674 PRO A C 1
ATOM 5438 O O . PRO A 1 674 ? -18.554 29.965 16.747 1.00 36.84 674 PRO A O 1
ATOM 5441 N N . SER A 1 675 ? -18.972 32.155 17.015 1.00 34.53 675 SER A N 1
ATOM 5442 C CA . SER A 1 675 ? -18.903 32.127 18.480 1.00 34.53 675 SER A CA 1
ATOM 5443 C C . SER A 1 675 ? -20.192 31.536 19.068 1.00 34.53 675 SER A C 1
ATOM 5445 O O . SER A 1 675 ? -21.266 31.666 18.482 1.00 34.53 675 SER A O 1
ATOM 5447 N N . GLU A 1 676 ? -20.094 30.899 20.234 1.00 39.00 676 GLU A N 1
ATOM 5448 C CA . GLU A 1 676 ? -21.170 30.112 20.851 1.00 39.00 676 GLU A CA 1
ATOM 5449 C C . GLU A 1 676 ? -22.493 30.886 21.046 1.00 39.00 676 GLU A C 1
ATOM 5451 O O . GLU A 1 676 ? -22.497 31.951 21.663 1.00 39.00 676 GLU A O 1
ATOM 5456 N N . SER A 1 677 ? -23.635 30.324 20.607 1.00 30.89 677 SER A N 1
ATOM 5457 C CA . SER A 1 677 ? -24.883 30.219 21.409 1.00 30.89 677 SER A CA 1
ATOM 5458 C C . SER A 1 677 ? -26.120 29.696 20.642 1.00 30.89 677 SER A C 1
ATOM 5460 O O . SER A 1 677 ? -26.339 30.021 19.482 1.00 30.89 677 SER A O 1
ATOM 5462 N N . ALA A 1 678 ? -26.972 28.967 21.383 1.00 31.27 678 ALA A N 1
ATOM 5463 C CA . ALA A 1 678 ? -28.416 28.720 21.186 1.00 31.27 678 ALA A CA 1
ATOM 5464 C C . ALA A 1 678 ? -28.942 27.934 19.950 1.00 31.27 678 ALA A C 1
ATOM 5466 O O . ALA A 1 678 ? -28.435 27.988 18.837 1.00 31.27 678 ALA A O 1
ATOM 5467 N N . THR A 1 679 ? -30.029 27.181 20.179 1.00 35.56 679 THR A N 1
ATOM 5468 C CA . THR A 1 679 ? -30.720 26.286 19.223 1.00 35.56 679 THR A CA 1
ATOM 5469 C C . THR A 1 679 ? -32.033 26.890 18.692 1.00 35.56 679 THR A C 1
ATOM 5471 O O . THR A 1 679 ? -32.519 27.884 19.236 1.00 35.56 679 THR A O 1
ATOM 5474 N N . PRO A 1 680 ? -32.644 26.305 17.634 1.00 37.34 680 PRO A N 1
ATOM 5475 C CA . PRO A 1 680 ? -33.822 25.462 17.906 1.00 37.34 680 PRO A CA 1
ATOM 5476 C C . PRO A 1 680 ? -34.042 24.276 16.928 1.00 37.34 680 PRO A C 1
ATOM 5478 O O . PRO A 1 680 ? -34.395 24.457 15.764 1.00 37.34 680 PRO A O 1
ATOM 5481 N N . LYS A 1 681 ? -33.975 23.035 17.437 1.00 32.72 681 LYS A N 1
ATOM 5482 C CA . LYS A 1 681 ? -34.559 21.823 16.811 1.00 32.72 681 LYS A CA 1
ATOM 5483 C C . LYS A 1 681 ? -35.035 20.850 17.900 1.00 32.72 681 LYS A C 1
ATOM 5485 O O . LYS A 1 681 ? -34.280 19.982 18.320 1.00 32.72 681 LYS A O 1
ATOM 5490 N N . GLN A 1 682 ? -36.279 20.995 18.366 1.00 36.53 682 GLN A N 1
ATOM 5491 C CA . GLN A 1 682 ? -36.817 20.146 19.451 1.00 36.53 682 GLN A CA 1
ATOM 5492 C C . GLN A 1 682 ? -38.289 19.712 19.278 1.00 36.53 682 GLN A C 1
ATOM 5494 O O . GLN A 1 682 ? -38.675 18.657 19.767 1.00 36.53 682 GLN A O 1
ATOM 5499 N N . ALA A 1 683 ? -39.098 20.444 18.505 1.00 30.45 683 ALA A N 1
ATOM 5500 C CA . ALA A 1 683 ? -40.566 20.336 18.501 1.00 30.45 683 ALA A CA 1
ATOM 5501 C C . ALA A 1 683 ? -41.203 19.083 17.839 1.00 30.45 683 ALA A C 1
ATOM 5503 O O . ALA A 1 683 ? -42.416 19.061 17.643 1.00 30.45 683 ALA A O 1
ATOM 5504 N N . ILE A 1 684 ? -40.427 18.060 17.454 1.00 35.28 684 ILE A N 1
ATOM 5505 C CA . ILE A 1 684 ? -40.944 16.844 16.777 1.00 35.28 684 ILE A CA 1
ATOM 5506 C C . ILE A 1 684 ? -40.461 15.536 17.442 1.00 35.28 684 ILE A C 1
ATOM 5508 O O . ILE A 1 684 ? -41.163 14.529 17.381 1.00 35.28 684 ILE A O 1
ATOM 5512 N N . ALA A 1 685 ? -39.315 15.534 18.132 1.00 37.12 685 ALA A N 1
ATOM 5513 C CA . ALA A 1 685 ? -38.702 14.308 18.662 1.00 37.12 685 ALA A CA 1
ATOM 5514 C C . ALA A 1 685 ? -39.321 13.790 19.979 1.00 37.12 685 ALA A C 1
ATOM 5516 O O . ALA A 1 685 ? -39.174 12.617 20.313 1.00 37.12 685 ALA A O 1
ATOM 5517 N N . GLU A 1 686 ? -40.020 14.634 20.744 1.00 36.44 686 GLU A N 1
ATOM 5518 C CA . GLU A 1 686 ? -40.431 14.304 22.121 1.00 36.44 686 GLU A CA 1
ATOM 5519 C C . GLU A 1 686 ? -41.586 13.291 22.225 1.00 36.44 686 GLU A C 1
ATOM 5521 O O . GLU A 1 686 ? -41.838 12.744 23.299 1.00 36.44 686 GLU A O 1
ATOM 5526 N N . LYS A 1 687 ? -42.289 12.996 21.123 1.00 36.09 687 LYS A N 1
ATOM 5527 C CA . LYS A 1 687 ? -43.529 12.199 21.156 1.00 36.09 687 LYS A CA 1
ATOM 5528 C C . LYS A 1 687 ? -43.337 10.681 21.326 1.00 36.09 687 LYS A C 1
ATOM 5530 O O . LYS A 1 687 ? -44.333 9.969 21.403 1.00 36.09 687 LYS A O 1
ATOM 5535 N N . PHE A 1 688 ? -42.091 10.201 21.410 1.00 40.03 688 PHE A N 1
ATOM 5536 C CA . PHE A 1 688 ? -41.735 8.773 21.493 1.00 40.03 688 PHE A CA 1
ATOM 5537 C C . PHE A 1 688 ? -40.687 8.435 22.584 1.00 40.03 688 PHE A C 1
ATOM 5539 O O . PHE A 1 688 ? -39.991 7.432 22.469 1.00 40.03 688 PHE A O 1
ATOM 5546 N N . LYS A 1 689 ? -40.553 9.239 23.659 1.00 50.66 689 LYS A N 1
ATOM 5547 C CA . LYS A 1 689 ? -39.527 9.022 24.715 1.00 50.66 689 LYS A CA 1
ATOM 5548 C C . LYS A 1 689 ? -40.030 8.939 26.171 1.00 50.66 689 LYS A C 1
ATOM 5550 O O . LYS A 1 689 ? -39.346 9.396 27.084 1.00 50.66 689 LYS A O 1
ATOM 5555 N N . LYS A 1 690 ? -41.198 8.335 26.429 1.00 56.22 690 LYS A N 1
ATOM 5556 C CA . LYS A 1 690 ? -41.586 7.885 27.788 1.00 56.22 690 LYS A CA 1
ATOM 5557 C C . LYS A 1 690 ? -42.318 6.545 27.763 1.00 56.22 690 LYS A C 1
ATOM 5559 O O . LYS A 1 690 ? -43.189 6.335 26.925 1.00 56.22 690 LYS A O 1
ATOM 5564 N N . ALA A 1 691 ? -41.973 5.678 28.713 1.00 63.78 691 ALA A N 1
ATOM 5565 C CA . ALA A 1 691 ? -42.625 4.393 28.935 1.00 63.78 691 ALA A CA 1
ATOM 5566 C C . ALA A 1 691 ? -44.086 4.562 29.391 1.00 63.78 691 ALA A C 1
ATOM 5568 O O . ALA A 1 691 ? -44.422 5.495 30.127 1.00 63.78 691 ALA A O 1
ATOM 5569 N N . SER A 1 692 ? -44.952 3.634 28.982 1.00 78.62 692 SER A N 1
ATOM 5570 C CA . SER A 1 692 ? -46.308 3.502 29.522 1.00 78.62 692 SER A CA 1
ATOM 5571 C C . SER A 1 692 ? -46.286 3.008 30.976 1.00 78.62 692 SER A C 1
ATOM 5573 O O . SER A 1 692 ? -45.284 2.472 31.451 1.00 78.62 692 SER A O 1
ATOM 5575 N N . SER A 1 693 ? -47.410 3.132 31.694 1.00 78.00 693 SER A N 1
ATOM 5576 C CA . SER A 1 693 ? -47.506 2.664 33.088 1.00 78.00 693 SER A CA 1
ATOM 5577 C C . SER A 1 693 ? -47.200 1.168 33.245 1.00 78.00 693 SER A C 1
ATOM 5579 O O . SER A 1 693 ? -46.666 0.770 34.277 1.00 78.00 693 SER A O 1
ATOM 5581 N N . ASP A 1 694 ? -47.489 0.343 32.236 1.00 80.50 694 ASP A N 1
ATOM 5582 C CA . ASP A 1 694 ? -47.196 -1.094 32.270 1.00 80.50 694 ASP A CA 1
ATOM 5583 C C . ASP A 1 694 ? -45.758 -1.417 31.845 1.00 80.50 694 ASP A C 1
ATOM 5585 O O . ASP A 1 694 ? -45.133 -2.292 32.440 1.00 80.50 694 ASP A O 1
ATOM 5589 N N . GLN A 1 695 ? -45.184 -0.664 30.900 1.00 84.19 695 GLN A N 1
ATOM 5590 C CA . GLN A 1 695 ? -43.753 -0.757 30.583 1.00 84.19 695 GLN A CA 1
ATOM 5591 C C . GLN A 1 695 ? -42.887 -0.340 31.783 1.00 84.19 695 GLN A C 1
ATOM 5593 O O . GLN A 1 695 ? -41.882 -0.992 32.060 1.00 84.19 695 GLN A O 1
ATOM 5598 N N . GLN A 1 696 ? -43.307 0.679 32.544 1.00 87.69 696 GLN A N 1
ATOM 5599 C CA . GLN A 1 696 ? -42.616 1.102 33.764 1.00 87.69 696 GLN A CA 1
ATOM 5600 C C . GLN A 1 696 ? -42.569 -0.018 34.811 1.00 87.69 696 GLN A C 1
ATOM 5602 O O . GLN A 1 696 ? -41.494 -0.308 35.316 1.00 87.69 696 GLN A O 1
ATOM 5607 N N . LYS A 1 697 ? -43.673 -0.745 35.045 1.00 88.94 697 LYS A N 1
ATOM 5608 C CA . LYS A 1 697 ? -43.689 -1.904 35.965 1.00 88.94 697 LYS A CA 1
ATOM 5609 C C . LYS A 1 697 ? -42.680 -2.991 35.570 1.00 88.94 697 LYS A C 1
ATOM 5611 O O . LYS A 1 697 ? -42.128 -3.654 36.445 1.00 88.94 697 LYS A O 1
ATOM 5616 N N . ILE A 1 698 ? -42.438 -3.186 34.269 1.00 90.19 698 ILE A N 1
ATOM 5617 C CA . ILE A 1 698 ? -41.447 -4.154 33.767 1.00 90.19 698 ILE A CA 1
ATOM 5618 C C . ILE A 1 698 ? -40.019 -3.641 34.009 1.00 90.19 698 ILE A C 1
ATOM 5620 O O . ILE A 1 698 ? -39.173 -4.424 34.439 1.00 90.19 698 ILE A O 1
ATOM 5624 N N . ILE A 1 699 ? -39.759 -2.342 33.806 1.00 91.12 699 ILE A N 1
ATOM 5625 C CA . ILE A 1 699 ? -38.481 -1.700 34.168 1.00 91.12 699 ILE A CA 1
ATOM 5626 C C . ILE A 1 699 ? -38.231 -1.824 35.677 1.00 91.12 699 ILE A C 1
ATOM 5628 O O . ILE A 1 699 ? -37.165 -2.279 36.083 1.00 91.12 699 ILE A O 1
ATOM 5632 N N . ASP A 1 700 ? -39.219 -1.480 36.506 1.00 91.19 700 ASP A N 1
ATOM 5633 C CA . ASP A 1 700 ? -39.116 -1.525 37.967 1.00 91.19 700 ASP A CA 1
ATOM 5634 C C . ASP A 1 700 ? -38.808 -2.955 38.449 1.00 91.19 700 ASP A C 1
ATOM 5636 O O . ASP A 1 700 ? -37.928 -3.164 39.286 1.00 91.19 700 ASP A O 1
ATOM 5640 N N . ALA A 1 701 ? -39.475 -3.962 37.870 1.00 92.25 701 ALA A N 1
ATOM 5641 C CA . ALA A 1 701 ? -39.191 -5.371 38.136 1.00 92.25 701 ALA A CA 1
ATOM 5642 C C . ALA A 1 701 ? -37.780 -5.789 37.678 1.00 92.25 701 ALA A C 1
ATOM 5644 O O . ALA A 1 701 ? -37.109 -6.539 38.388 1.00 92.25 701 ALA A O 1
ATOM 5645 N N . ALA A 1 702 ? -37.306 -5.293 36.529 1.00 93.81 702 ALA A N 1
ATOM 5646 C CA . ALA A 1 702 ? -35.947 -5.539 36.050 1.00 93.81 702 ALA A CA 1
ATOM 5647 C C . ALA A 1 702 ? -34.895 -4.956 37.011 1.00 93.81 702 ALA A C 1
ATOM 5649 O O . ALA A 1 702 ? -33.959 -5.662 37.390 1.00 93.81 702 ALA A O 1
ATOM 5650 N N . GLU A 1 703 ? -35.089 -3.722 37.496 1.00 93.62 703 GLU A N 1
ATOM 5651 C CA . GLU A 1 703 ? -34.218 -3.125 38.517 1.00 93.62 703 GLU A CA 1
ATOM 5652 C C . GLU A 1 703 ? -34.196 -3.955 39.810 1.00 93.62 703 GLU A C 1
ATOM 5654 O O . GLU A 1 703 ? -33.123 -4.195 40.366 1.00 93.62 703 GLU A O 1
ATOM 5659 N N . GLN A 1 704 ? -35.348 -4.463 40.267 1.00 92.75 704 GLN A N 1
ATOM 5660 C CA . GLN A 1 704 ? -35.395 -5.349 41.436 1.00 92.75 704 GLN A CA 1
ATOM 5661 C C . GLN A 1 704 ? -34.657 -6.675 41.196 1.00 92.75 704 GLN A C 1
ATOM 5663 O O . GLN A 1 704 ? -33.933 -7.131 42.084 1.00 92.75 704 GLN A O 1
ATOM 5668 N N . PHE A 1 705 ? -34.765 -7.295 40.016 1.00 95.31 705 PHE A N 1
ATOM 5669 C CA . PHE A 1 705 ? -33.969 -8.490 39.705 1.00 95.31 705 PHE A CA 1
ATOM 5670 C C . PHE A 1 705 ? -32.466 -8.183 39.646 1.00 95.31 705 PHE A C 1
ATOM 5672 O O . PHE A 1 705 ? -31.679 -8.981 40.156 1.00 95.31 705 PHE A O 1
ATOM 5679 N N . PHE A 1 706 ? -32.066 -7.022 39.117 1.00 94.50 706 PHE A N 1
ATOM 5680 C CA . PHE A 1 706 ? -30.669 -6.578 39.093 1.00 94.50 706 PHE A CA 1
ATOM 5681 C C . PHE A 1 706 ? -30.089 -6.381 40.501 1.00 94.50 706 PHE A C 1
ATOM 5683 O O . PHE A 1 706 ? -29.019 -6.909 40.806 1.00 94.50 706 PHE A O 1
ATOM 5690 N N . ILE A 1 707 ? -30.814 -5.680 41.383 1.00 92.44 707 ILE A N 1
ATOM 5691 C CA . ILE A 1 707 ? -30.423 -5.457 42.789 1.00 92.44 707 ILE A CA 1
ATOM 5692 C C . ILE A 1 707 ? -30.242 -6.795 43.522 1.00 92.44 707 ILE A C 1
ATOM 5694 O O . ILE A 1 707 ? -29.277 -6.977 44.261 1.00 92.44 707 ILE A O 1
ATOM 5698 N N . ASN A 1 708 ? -31.122 -7.765 43.256 1.00 89.88 708 ASN A N 1
ATOM 5699 C CA . ASN A 1 708 ? -31.046 -9.118 43.813 1.00 89.88 708 ASN A CA 1
ATOM 5700 C C . ASN A 1 708 ? -30.042 -10.047 43.087 1.00 89.88 708 ASN A C 1
ATOM 5702 O O . ASN A 1 708 ? -30.042 -11.251 43.348 1.00 89.88 708 ASN A O 1
ATOM 5706 N N . LYS A 1 709 ? -29.208 -9.524 42.172 1.00 91.38 709 LYS A N 1
ATOM 5707 C CA . LYS A 1 709 ? -28.244 -10.267 41.327 1.00 91.38 709 LYS A CA 1
ATOM 5708 C C . LYS A 1 709 ? -28.854 -11.410 40.493 1.00 91.38 709 LYS A C 1
ATOM 5710 O O . LYS A 1 709 ? -28.152 -12.321 40.065 1.00 91.38 709 LYS A O 1
ATOM 5715 N N . GLN A 1 710 ? -30.159 -11.374 40.223 1.00 92.94 710 GLN A N 1
ATOM 5716 C CA . GLN A 1 710 ? -30.863 -12.381 39.418 1.00 92.94 710 GLN A CA 1
ATOM 5717 C C . GLN A 1 710 ? -30.754 -12.027 37.926 1.00 92.94 710 GLN A C 1
ATOM 5719 O O . GLN A 1 710 ? -31.755 -11.743 37.267 1.00 92.94 710 GLN A O 1
ATOM 5724 N N . TYR A 1 711 ? -29.519 -12.010 37.410 1.00 93.62 711 TYR A N 1
ATOM 5725 C CA . TYR A 1 711 ? -29.166 -11.461 36.094 1.00 93.62 711 TYR A CA 1
ATOM 5726 C C . TYR A 1 711 ? -29.980 -12.052 34.935 1.00 93.62 711 TYR A C 1
ATOM 5728 O O . TYR A 1 711 ? -30.518 -11.285 34.141 1.00 93.62 711 TYR A O 1
ATOM 5736 N N . LEU A 1 712 ? -30.192 -13.373 34.893 1.00 91.88 712 LEU A N 1
ATOM 5737 C CA . LEU A 1 712 ? -31.038 -14.007 33.872 1.00 91.88 712 LEU A CA 1
ATOM 5738 C C . LEU A 1 712 ? -32.458 -13.405 33.842 1.00 91.88 712 LEU A C 1
ATOM 5740 O O . LEU A 1 712 ? -32.910 -12.932 32.803 1.00 91.88 712 LEU A O 1
ATOM 5744 N N . LYS A 1 713 ? -33.128 -13.310 34.998 1.00 92.62 713 LYS A N 1
ATOM 5745 C CA . LYS A 1 713 ? -34.478 -12.722 35.104 1.00 92.62 713 LYS A CA 1
ATOM 5746 C C . LYS A 1 713 ? -34.499 -11.225 34.805 1.00 92.62 713 LYS A C 1
ATOM 5748 O O . LYS A 1 713 ? -35.489 -10.715 34.289 1.00 92.62 713 LYS A O 1
ATOM 5753 N N . CYS A 1 714 ? -33.423 -10.511 35.134 1.00 94.56 714 CYS A N 1
ATOM 5754 C CA . CYS A 1 714 ? -33.258 -9.105 34.778 1.00 94.56 714 CYS A CA 1
ATOM 5755 C C . CYS A 1 714 ? -33.209 -8.932 33.248 1.00 94.56 714 CYS A C 1
ATOM 5757 O O . CYS A 1 714 ? -33.977 -8.145 32.690 1.00 94.56 714 CYS A O 1
ATOM 5759 N N . ALA A 1 715 ? -32.385 -9.736 32.567 1.00 92.88 715 ALA A N 1
ATOM 5760 C CA . ALA A 1 715 ? -32.305 -9.768 31.110 1.00 92.88 715 ALA A CA 1
ATOM 5761 C C . ALA A 1 715 ? -33.647 -10.170 30.466 1.00 92.88 715 ALA A C 1
ATOM 5763 O O . ALA A 1 715 ? -34.079 -9.521 29.516 1.00 92.88 715 ALA A O 1
ATOM 5764 N N . GLU A 1 716 ? -34.359 -11.159 31.020 1.00 93.75 716 GLU A N 1
ATOM 5765 C CA . GLU A 1 716 ? -35.711 -11.544 30.581 1.00 93.75 716 GLU A CA 1
ATOM 5766 C C . GLU A 1 716 ? -36.738 -10.403 30.676 1.00 93.75 716 GLU A C 1
ATOM 5768 O O . GLU A 1 716 ? -37.630 -10.324 29.830 1.00 93.75 716 GLU A O 1
ATOM 5773 N N . GLN A 1 717 ? -36.668 -9.530 31.691 1.00 93.94 717 GLN A N 1
ATOM 5774 C CA . GLN A 1 717 ? -37.575 -8.377 31.771 1.00 93.94 717 GLN A CA 1
ATOM 5775 C C . GLN A 1 717 ? -37.174 -7.275 30.786 1.00 93.94 717 GLN A C 1
ATOM 5777 O O . GLN A 1 717 ? -38.027 -6.809 30.030 1.00 93.94 717 GLN A O 1
ATOM 5782 N N . PHE A 1 718 ? -35.892 -6.889 30.732 1.00 94.12 718 PHE A N 1
ATOM 5783 C CA . PHE A 1 718 ? -35.438 -5.860 29.790 1.00 94.12 718 PHE A CA 1
ATOM 5784 C C . PHE A 1 718 ? -35.655 -6.271 28.324 1.00 94.12 718 PHE A C 1
ATOM 5786 O O . PHE A 1 718 ? -36.052 -5.430 27.518 1.00 94.12 718 PHE A O 1
ATOM 5793 N N . ALA A 1 719 ? -35.532 -7.559 27.985 1.00 90.69 719 ALA A N 1
ATOM 5794 C CA . ALA A 1 719 ? -35.836 -8.086 26.651 1.00 90.69 719 ALA A CA 1
ATOM 5795 C C . ALA A 1 719 ? -37.274 -7.806 26.172 1.00 90.69 719 ALA A C 1
ATOM 5797 O O . ALA A 1 719 ? -37.502 -7.713 24.967 1.00 90.69 719 ALA A O 1
ATOM 5798 N N . LYS A 1 720 ? -38.237 -7.631 27.088 1.00 90.50 720 LYS A N 1
ATOM 5799 C CA . LYS A 1 720 ? -39.645 -7.332 26.760 1.00 90.50 720 LYS A CA 1
ATOM 5800 C C . LYS A 1 720 ? -39.895 -5.854 26.455 1.00 90.50 720 LYS A C 1
ATOM 5802 O O . LYS A 1 720 ? -40.921 -5.535 25.864 1.00 90.50 720 LYS A O 1
ATOM 5807 N N . VAL A 1 721 ? -39.001 -4.958 26.881 1.00 88.19 721 VAL A N 1
ATOM 5808 C CA . VAL A 1 721 ? -39.176 -3.498 26.759 1.00 88.19 721 VAL A CA 1
ATOM 5809 C C . VAL A 1 721 ? -38.134 -2.823 25.871 1.00 88.19 721 VAL A C 1
ATOM 5811 O O . VAL A 1 721 ? -38.482 -1.858 25.201 1.00 88.19 721 VAL A O 1
ATOM 5814 N N . ALA A 1 722 ? -36.906 -3.340 25.781 1.00 85.00 722 ALA A N 1
ATOM 5815 C CA . ALA A 1 722 ? -35.853 -2.778 24.930 1.00 85.00 722 ALA A CA 1
ATOM 5816 C C . ALA A 1 722 ? -36.240 -2.625 23.437 1.00 85.00 722 ALA A C 1
ATOM 5818 O O . ALA A 1 722 ? -35.835 -1.633 22.839 1.00 85.00 722 ALA A O 1
ATOM 5819 N N . PRO A 1 723 ? -37.059 -3.513 22.823 1.00 81.31 723 PRO A N 1
ATOM 5820 C CA . PRO A 1 723 ? -37.548 -3.312 21.451 1.00 81.31 723 PRO A CA 1
ATOM 5821 C C . PRO A 1 723 ? -38.685 -2.281 21.318 1.00 81.31 723 PRO A C 1
ATOM 5823 O O . PRO A 1 723 ? -39.120 -2.002 20.205 1.00 81.31 723 PRO A O 1
ATOM 5826 N N . LEU A 1 724 ? -39.228 -1.776 22.433 1.00 77.75 724 LEU A N 1
ATOM 5827 C CA . LEU A 1 724 ? -40.458 -0.970 22.480 1.00 77.75 724 LEU A CA 1
ATOM 5828 C C . LEU A 1 724 ? -40.242 0.467 22.978 1.00 77.75 724 LEU A C 1
ATOM 5830 O O . LEU A 1 724 ? -41.115 1.311 22.777 1.00 77.75 724 LEU A O 1
ATOM 5834 N N . ILE A 1 725 ? -39.129 0.733 23.667 1.00 80.62 725 ILE A N 1
ATOM 5835 C CA . ILE A 1 725 ? -38.766 2.035 24.239 1.00 80.62 725 ILE A CA 1
ATOM 5836 C C . ILE A 1 725 ? -37.247 2.229 24.226 1.00 80.62 725 ILE A C 1
ATOM 5838 O O . ILE A 1 725 ? -36.482 1.278 24.368 1.00 80.62 725 ILE A O 1
ATOM 5842 N N . GLU A 1 726 ? -36.808 3.482 24.136 1.00 81.81 726 GLU A N 1
ATOM 5843 C CA . GLU A 1 726 ? -35.407 3.834 24.358 1.00 81.81 726 GLU A CA 1
ATOM 5844 C C . GLU A 1 726 ? -35.070 3.729 25.857 1.00 81.81 726 GLU A C 1
ATOM 5846 O O . GLU A 1 726 ? -35.675 4.406 26.692 1.00 81.81 726 GLU A O 1
ATOM 5851 N N . LEU A 1 727 ? -34.127 2.850 26.202 1.00 84.62 727 LEU A N 1
ATOM 5852 C CA . LEU A 1 727 ? -33.647 2.652 27.570 1.00 84.62 727 LEU A CA 1
ATOM 5853 C C . LEU A 1 727 ? -32.644 3.746 27.969 1.00 84.62 727 LEU A C 1
ATOM 5855 O O . LEU A 1 727 ? -31.806 4.146 27.162 1.00 84.62 727 LEU A O 1
ATOM 5859 N N . SER A 1 728 ? -32.685 4.180 29.233 1.00 87.44 728 SER A N 1
ATOM 5860 C CA . SER A 1 728 ? -31.681 5.105 29.787 1.00 87.44 728 SER A CA 1
ATOM 5861 C C . SER A 1 728 ? -30.305 4.445 29.926 1.00 87.44 728 SER A C 1
ATOM 5863 O O . SER A 1 728 ? -30.220 3.226 30.048 1.00 87.44 728 SER A O 1
ATOM 5865 N N . ASP A 1 729 ? -29.227 5.227 30.003 1.00 85.44 729 ASP A N 1
ATOM 5866 C CA . ASP A 1 729 ? -27.846 4.742 30.191 1.00 85.44 729 ASP A CA 1
ATOM 5867 C C . ASP A 1 729 ? -27.717 3.744 31.357 1.00 85.44 729 ASP A C 1
ATOM 5869 O O . ASP A 1 729 ? -27.094 2.690 31.224 1.00 85.44 729 ASP A O 1
ATOM 5873 N N . LYS A 1 730 ? -28.400 4.030 32.476 1.00 90.56 730 LYS A N 1
ATOM 5874 C CA . LYS A 1 730 ? -28.515 3.149 33.650 1.00 90.56 730 LYS A CA 1
ATOM 5875 C C . LYS A 1 730 ? -29.154 1.802 33.293 1.00 90.56 730 LYS A C 1
ATOM 5877 O O . LYS A 1 730 ? -28.684 0.759 33.741 1.00 90.56 730 LYS A O 1
ATOM 5882 N N . HIS A 1 731 ? -30.228 1.815 32.505 1.00 93.44 731 HIS A N 1
ATOM 5883 C CA . HIS A 1 731 ? -30.940 0.609 32.073 1.00 93.44 731 HIS A CA 1
ATOM 5884 C C . HIS A 1 731 ? -30.161 -0.170 31.012 1.00 93.44 731 HIS A C 1
ATOM 5886 O O . HIS A 1 731 ? -30.124 -1.394 31.084 1.00 93.44 731 HIS A O 1
ATOM 5892 N N . ASN A 1 732 ? -29.468 0.517 30.100 1.00 93.50 732 ASN A N 1
ATOM 5893 C CA . ASN A 1 732 ? -28.522 -0.091 29.162 1.00 93.50 732 ASN A CA 1
ATOM 5894 C C . ASN A 1 732 ? -27.387 -0.804 29.921 1.00 93.50 732 ASN A C 1
ATOM 5896 O O . ASN A 1 732 ? -27.116 -1.972 29.650 1.00 93.50 732 ASN A O 1
ATOM 5900 N N . TYR A 1 733 ? -26.800 -0.164 30.944 1.00 95.50 733 TYR A N 1
ATOM 5901 C CA . TYR A 1 733 ? -25.791 -0.786 31.812 1.00 95.50 733 TYR A CA 1
ATOM 5902 C C . TYR A 1 733 ? -26.348 -2.014 32.541 1.00 95.50 733 TYR A C 1
ATOM 5904 O O . TYR A 1 733 ? -25.748 -3.087 32.493 1.00 95.50 733 TYR A O 1
ATOM 5912 N N . MET A 1 734 ? -27.515 -1.883 33.186 1.00 95.38 734 MET A N 1
ATOM 5913 C CA . MET A 1 734 ? -28.153 -2.991 33.904 1.00 95.38 734 MET A CA 1
ATOM 5914 C C . MET A 1 734 ? -28.458 -4.175 32.981 1.00 95.38 734 MET A C 1
ATOM 5916 O O . MET A 1 734 ? -28.219 -5.320 33.369 1.00 95.38 734 MET A O 1
ATOM 5920 N N . TYR A 1 735 ? -28.948 -3.923 31.764 1.00 96.19 735 TYR A N 1
ATOM 5921 C CA . TYR A 1 735 ? -29.276 -4.974 30.805 1.00 96.19 735 TYR A CA 1
ATOM 5922 C C . TYR A 1 735 ? -28.020 -5.620 30.209 1.00 96.19 735 TYR A C 1
ATOM 5924 O O . TYR A 1 735 ? -27.891 -6.839 30.286 1.00 96.19 735 TYR A O 1
ATOM 5932 N N . GLY A 1 736 ? -27.056 -4.831 29.719 1.00 95.38 736 GLY A N 1
ATOM 5933 C CA . GLY A 1 736 ? -25.787 -5.333 29.178 1.00 95.38 736 GLY A CA 1
ATOM 5934 C C . GLY A 1 736 ? -25.003 -6.160 30.201 1.00 95.38 736 GLY A C 1
ATOM 5935 O O . GLY A 1 736 ? -24.610 -7.288 29.914 1.00 95.38 736 GLY A O 1
ATOM 5936 N N . LYS A 1 737 ? -24.888 -5.676 31.446 1.00 96.75 737 LYS A N 1
ATOM 5937 C CA . LYS A 1 737 ? -24.280 -6.436 32.551 1.00 96.75 737 LYS A CA 1
ATOM 5938 C C . LYS A 1 737 ? -25.062 -7.704 32.904 1.00 96.75 737 LYS A C 1
ATOM 5940 O O . LYS A 1 737 ? -24.461 -8.694 33.313 1.00 96.75 737 LYS A O 1
ATOM 5945 N N . SER A 1 738 ? -26.385 -7.701 32.740 1.00 96.38 738 SER A N 1
ATOM 5946 C CA . SER A 1 738 ? -27.205 -8.898 32.970 1.00 96.38 738 SER A CA 1
ATOM 5947 C C . SER A 1 738 ? -27.034 -9.945 31.872 1.00 96.38 738 SER A C 1
ATOM 5949 O O . SER A 1 738 ? -26.958 -11.125 32.194 1.00 96.38 738 SER A O 1
ATOM 5951 N N . LEU A 1 739 ? -26.924 -9.528 30.606 1.00 94.81 739 LEU A N 1
ATOM 5952 C CA . LEU A 1 739 ? -26.612 -10.413 29.479 1.00 94.81 739 LEU A CA 1
ATOM 5953 C C . LEU A 1 739 ? -25.209 -11.019 29.633 1.00 94.81 739 LEU A C 1
ATOM 5955 O O . LEU A 1 739 ? -25.073 -12.238 29.575 1.00 94.81 739 LEU A O 1
ATOM 5959 N N . PHE A 1 740 ? -24.206 -10.197 29.963 1.00 94.62 740 PHE A N 1
ATOM 5960 C CA . PHE A 1 740 ? -22.825 -10.628 30.229 1.00 94.62 740 PHE A CA 1
ATOM 5961 C C . PHE A 1 740 ? -22.717 -11.720 31.311 1.00 94.62 740 PHE A C 1
ATOM 5963 O O . PHE A 1 740 ? -21.888 -12.615 31.206 1.00 94.62 740 PHE A O 1
ATOM 5970 N N . ASN A 1 741 ? -23.567 -11.668 32.344 1.00 91.81 741 ASN A N 1
ATOM 5971 C CA . ASN A 1 741 ? -23.577 -12.638 33.450 1.00 91.81 741 ASN A CA 1
ATOM 5972 C C . ASN A 1 741 ? -24.534 -13.834 33.235 1.00 91.81 741 ASN A C 1
ATOM 5974 O O . ASN A 1 741 ? -24.678 -14.650 34.145 1.00 91.81 741 ASN A O 1
ATOM 5978 N N . ALA A 1 742 ? -25.254 -13.917 32.108 1.00 86.94 742 ALA A N 1
ATOM 5979 C CA . ALA A 1 742 ? -26.322 -14.912 31.924 1.00 86.94 742 ALA A CA 1
ATOM 5980 C C . ALA A 1 742 ? -26.453 -15.499 30.506 1.00 86.94 742 ALA A C 1
ATOM 5982 O O . ALA A 1 742 ? -27.291 -16.377 30.300 1.00 86.94 742 ALA A O 1
ATOM 5983 N N . THR A 1 743 ? -25.693 -15.011 29.521 1.00 84.75 743 THR A N 1
ATOM 5984 C CA . THR A 1 743 ? -25.800 -15.425 28.112 1.00 84.75 743 THR A CA 1
ATOM 5985 C C . THR A 1 743 ? -24.456 -15.330 27.388 1.00 84.75 743 THR A C 1
ATOM 5987 O O . THR A 1 743 ? -23.702 -14.387 27.613 1.00 84.75 743 THR A O 1
ATOM 5990 N N . ARG A 1 744 ? -24.203 -16.231 26.428 1.00 84.06 744 ARG A N 1
ATOM 5991 C CA . ARG A 1 744 ? -23.119 -16.106 25.427 1.00 84.06 744 ARG A CA 1
ATOM 5992 C C . ARG A 1 744 ? -23.559 -15.315 24.174 1.00 84.06 744 ARG A C 1
ATOM 5994 O O . ARG A 1 744 ? -22.983 -15.460 23.104 1.00 84.06 744 ARG A O 1
ATOM 6001 N N . ASP A 1 745 ? -24.597 -14.480 24.291 1.00 86.06 745 ASP A N 1
ATOM 6002 C CA . ASP A 1 745 ? -25.088 -13.598 23.217 1.00 86.06 745 ASP A CA 1
ATOM 6003 C C . ASP A 1 745 ? -24.235 -12.319 23.176 1.00 86.06 745 ASP A C 1
ATOM 6005 O O . ASP A 1 745 ? -24.614 -11.258 23.687 1.00 86.06 745 ASP A O 1
ATOM 6009 N N . TYR A 1 746 ? -23.012 -12.455 22.656 1.00 88.00 746 TYR A N 1
ATOM 6010 C CA . TYR A 1 746 ? -21.999 -11.400 22.720 1.00 88.00 746 TYR A CA 1
ATOM 6011 C C . TYR A 1 746 ? -22.413 -10.144 21.941 1.00 88.00 746 TYR A C 1
ATOM 6013 O O . TYR A 1 746 ? -22.251 -9.041 22.451 1.00 88.00 746 TYR A O 1
ATOM 6021 N N . GLU A 1 747 ? -23.030 -10.289 20.767 1.00 85.19 747 GLU A N 1
ATOM 6022 C CA . GLU A 1 747 ? -23.478 -9.157 19.941 1.00 85.19 747 GLU A CA 1
ATOM 6023 C C . GLU A 1 747 ? -24.517 -8.286 20.653 1.00 85.19 747 GLU A C 1
ATOM 6025 O O . GLU A 1 747 ? -24.363 -7.067 20.752 1.00 85.19 747 GLU A O 1
ATOM 6030 N N . LYS A 1 748 ? -25.549 -8.911 21.225 1.00 86.00 748 LYS A N 1
ATOM 6031 C CA . LYS A 1 748 ? -26.571 -8.203 22.000 1.00 86.00 748 LYS A CA 1
ATOM 6032 C C . LYS A 1 748 ? -26.004 -7.636 23.301 1.00 86.00 748 LYS A C 1
ATOM 6034 O O . LYS A 1 748 ? -26.416 -6.567 23.741 1.00 86.00 748 LYS A O 1
ATOM 6039 N N . THR A 1 749 ? -25.040 -8.324 23.912 1.00 92.00 749 THR A N 1
ATOM 6040 C CA . THR A 1 749 ? -24.327 -7.824 25.096 1.00 92.00 749 THR A CA 1
ATOM 6041 C C . THR A 1 749 ? -23.551 -6.544 24.764 1.00 92.00 749 THR A C 1
ATOM 6043 O O . THR A 1 749 ? -23.696 -5.548 25.478 1.00 92.00 749 THR A O 1
ATOM 6046 N N . LEU A 1 750 ? -22.814 -6.517 23.645 1.00 92.19 750 LEU A N 1
ATOM 6047 C CA . LEU A 1 750 ? -22.132 -5.318 23.145 1.00 92.19 750 LEU A CA 1
ATOM 6048 C C . LEU A 1 750 ? -23.120 -4.182 22.859 1.00 92.19 750 LEU A C 1
ATOM 6050 O O . LEU A 1 750 ? -22.883 -3.067 23.315 1.00 92.19 750 LEU A O 1
ATOM 6054 N N . GLU A 1 751 ? -24.259 -4.456 22.213 1.00 88.69 751 GLU A N 1
ATOM 6055 C CA . GLU A 1 751 ? -25.264 -3.436 21.866 1.00 88.69 751 GLU A CA 1
ATOM 6056 C C . GLU A 1 751 ? -25.695 -2.572 23.071 1.00 88.69 751 GLU A C 1
ATOM 6058 O O . GLU A 1 751 ? -25.849 -1.354 22.949 1.00 88.69 751 GLU A O 1
ATOM 6063 N N . PHE A 1 752 ? -25.882 -3.181 24.248 1.00 93.44 752 PHE A N 1
ATOM 6064 C CA . PHE A 1 752 ? -26.290 -2.461 25.461 1.00 93.44 752 PHE A CA 1
ATOM 6065 C C . PHE A 1 752 ? -25.105 -1.922 26.276 1.00 93.44 752 PHE A C 1
ATOM 6067 O O . PHE A 1 752 ? -25.216 -0.832 26.845 1.00 93.44 752 PHE A O 1
ATOM 6074 N N . LEU A 1 753 ? -23.958 -2.612 26.293 1.00 94.25 753 LEU A N 1
ATOM 6075 C CA . LEU A 1 753 ? -22.746 -2.111 26.953 1.00 94.25 753 LEU A CA 1
ATOM 6076 C C . LEU A 1 753 ? -22.146 -0.889 26.232 1.00 94.25 753 LEU A C 1
ATOM 6078 O O . LEU A 1 753 ? -21.761 0.073 26.895 1.00 94.25 753 LEU A O 1
ATOM 6082 N N . GLU A 1 754 ? -22.112 -0.877 24.896 1.00 93.00 754 GLU A N 1
ATOM 6083 C CA . GLU A 1 754 ? -21.596 0.243 24.094 1.00 93.00 754 GLU A CA 1
ATOM 6084 C C . GLU A 1 754 ? -22.460 1.502 24.263 1.00 93.00 754 GLU A C 1
ATOM 6086 O O . GLU A 1 754 ? -21.921 2.598 24.417 1.00 93.00 754 GLU A O 1
ATOM 6091 N N . LYS A 1 755 ? -23.794 1.358 24.319 1.00 88.44 755 LYS A N 1
ATOM 6092 C CA . LYS A 1 755 ? -24.715 2.464 24.650 1.00 88.44 755 LYS A CA 1
ATOM 6093 C C . LYS A 1 755 ? -24.461 3.001 26.057 1.00 88.44 755 LYS A C 1
ATOM 6095 O O . LYS A 1 755 ? -24.330 4.208 26.241 1.00 88.44 755 LYS A O 1
ATOM 6100 N N . ALA A 1 756 ? -24.347 2.115 27.048 1.00 90.31 756 ALA A N 1
ATOM 6101 C CA . ALA A 1 756 ? -24.078 2.505 28.430 1.00 90.31 756 ALA A CA 1
ATOM 6102 C C . ALA A 1 756 ? -22.745 3.262 28.579 1.00 90.31 756 ALA A C 1
ATOM 6104 O O . ALA A 1 756 ? -22.672 4.278 29.272 1.00 90.31 756 ALA A O 1
ATOM 6105 N N . ALA A 1 757 ? -21.697 2.798 27.896 1.00 90.19 757 ALA A N 1
ATOM 6106 C CA . ALA A 1 757 ? -20.341 3.339 27.971 1.00 90.19 757 ALA A CA 1
ATOM 6107 C C . ALA A 1 757 ? -20.168 4.769 27.413 1.00 90.19 757 ALA A C 1
ATOM 6109 O O . ALA A 1 757 ? -19.106 5.371 27.601 1.00 90.19 757 ALA A O 1
ATOM 6110 N N . GLN A 1 758 ? -21.190 5.329 26.755 1.00 87.12 758 GLN A N 1
ATOM 6111 C CA . GLN A 1 758 ? -21.211 6.732 26.319 1.00 87.12 758 GLN A CA 1
ATOM 6112 C C . GLN A 1 758 ? -21.413 7.704 27.493 1.00 87.12 758 GLN A C 1
ATOM 6114 O O . GLN A 1 758 ? -20.981 8.857 27.428 1.00 87.12 758 GLN A O 1
ATOM 6119 N N . SER A 1 759 ? -22.050 7.252 28.579 1.00 84.06 759 SER A N 1
ATOM 6120 C CA . SER A 1 759 ? -22.406 8.114 29.704 1.00 84.06 759 SER A CA 1
ATOM 6121 C C . SER A 1 759 ? -21.317 8.170 30.770 1.00 84.06 759 SER A C 1
ATOM 6123 O O . SER A 1 759 ? -20.848 7.146 31.264 1.00 84.06 759 SER A O 1
ATOM 6125 N N . LYS A 1 760 ? -20.951 9.386 31.196 1.00 82.38 760 LYS A N 1
ATOM 6126 C CA . LYS A 1 760 ? -19.936 9.622 32.244 1.00 82.38 760 LYS A CA 1
ATOM 6127 C C . LYS A 1 760 ? -20.376 9.185 33.650 1.00 82.38 760 LYS A C 1
ATOM 6129 O O . LYS A 1 760 ? -19.576 9.245 34.576 1.00 82.38 760 LYS A O 1
ATOM 6134 N N . THR A 1 761 ? -21.639 8.795 33.820 1.00 81.50 761 THR A N 1
ATOM 6135 C CA . THR A 1 761 ? -22.210 8.278 35.076 1.00 81.50 761 THR A CA 1
ATOM 6136 C C . THR A 1 761 ? -22.259 6.748 35.129 1.00 81.50 761 THR A C 1
ATOM 6138 O O . THR A 1 761 ? -22.563 6.187 36.182 1.00 81.50 761 THR A O 1
ATOM 6141 N N . THR A 1 762 ? -21.953 6.066 34.022 1.00 87.50 762 THR A N 1
ATOM 6142 C CA . THR A 1 762 ? -21.881 4.604 33.959 1.00 87.50 762 THR A CA 1
ATOM 6143 C C . THR A 1 762 ? -20.650 4.091 34.715 1.00 87.50 762 THR A C 1
ATOM 6145 O O . THR A 1 762 ? -19.556 4.623 34.514 1.00 87.50 762 THR A O 1
ATOM 6148 N N . PRO A 1 763 ? -20.782 3.055 35.568 1.00 89.75 763 PRO A N 1
ATOM 6149 C CA . PRO A 1 763 ? -19.639 2.444 36.242 1.00 89.75 763 PRO A CA 1
ATOM 6150 C C . PRO A 1 763 ? -18.575 1.943 35.253 1.00 89.75 763 PRO A C 1
ATOM 6152 O O . PRO A 1 763 ? -18.896 1.339 34.230 1.00 89.75 763 PRO A O 1
ATOM 6155 N N . TYR A 1 764 ? -17.298 2.179 35.560 1.00 91.25 764 TYR A N 1
ATOM 6156 C CA . TYR A 1 764 ? -16.185 1.916 34.637 1.00 91.25 764 TYR A CA 1
ATOM 6157 C C . TYR A 1 764 ? -15.914 0.425 34.382 1.00 91.25 764 TYR A C 1
ATOM 6159 O O . TYR A 1 764 ? -15.243 0.096 33.407 1.00 91.25 764 TYR A O 1
ATOM 6167 N N . ASP A 1 765 ? -16.486 -0.489 35.173 1.00 92.94 765 ASP A N 1
ATOM 6168 C CA . ASP A 1 765 ? -16.465 -1.930 34.887 1.00 92.94 765 ASP A CA 1
ATOM 6169 C C . ASP A 1 765 ? -17.209 -2.298 33.588 1.00 92.94 765 ASP A C 1
ATOM 6171 O O . ASP A 1 765 ? -16.993 -3.379 33.040 1.00 92.94 765 ASP A O 1
ATOM 6175 N N . VAL A 1 766 ? -17.990 -1.366 33.022 1.00 93.88 766 VAL A N 1
ATOM 6176 C CA . VAL A 1 766 ? -18.467 -1.437 31.632 1.00 93.88 766 VAL A CA 1
ATOM 6177 C C . VAL A 1 766 ? -17.323 -1.659 30.637 1.00 93.88 766 VAL A C 1
ATOM 6179 O O . VAL A 1 766 ? -17.520 -2.367 29.656 1.00 93.88 766 VAL A O 1
ATOM 6182 N N . PHE A 1 767 ? -16.121 -1.129 30.893 1.00 95.31 767 PHE A N 1
ATOM 6183 C CA . PHE A 1 767 ? -14.968 -1.286 30.002 1.00 95.31 767 PHE A CA 1
ATOM 6184 C C . PHE A 1 767 ? -14.300 -2.663 30.127 1.00 95.31 767 PHE A C 1
ATOM 6186 O O . PHE A 1 767 ? -13.899 -3.217 29.108 1.00 95.31 767 PHE A O 1
ATOM 6193 N N . PHE A 1 768 ? -14.289 -3.276 31.316 1.00 96.00 768 PHE A N 1
ATOM 6194 C CA . PHE A 1 768 ? -13.884 -4.680 31.471 1.00 96.00 768 PHE A CA 1
ATOM 6195 C C . PHE A 1 768 ? -14.869 -5.625 30.767 1.00 96.00 768 PHE A C 1
ATOM 6197 O O . PHE A 1 768 ? -14.459 -6.471 29.973 1.00 96.00 768 PHE A O 1
ATOM 6204 N N . MET A 1 769 ? -16.178 -5.431 30.982 1.00 96.81 769 MET A N 1
ATOM 6205 C CA . MET A 1 769 ? -17.207 -6.232 30.307 1.00 96.81 769 MET A CA 1
ATOM 6206 C C . MET A 1 769 ? -17.159 -6.045 28.784 1.00 96.81 769 MET A C 1
ATOM 6208 O O . MET A 1 769 ? -17.266 -7.027 28.053 1.00 96.81 769 MET A O 1
ATOM 6212 N N . LEU A 1 770 ? -16.942 -4.820 28.285 1.00 95.88 770 LEU A N 1
ATOM 6213 C CA . LEU A 1 770 ? -16.707 -4.571 26.857 1.00 95.88 770 LEU A CA 1
ATOM 6214 C C . LEU A 1 770 ? -15.448 -5.280 26.354 1.00 95.88 770 LEU A C 1
ATOM 6216 O O . LEU A 1 770 ? -15.502 -5.848 25.268 1.00 95.88 770 LEU A O 1
ATOM 6220 N N . GLY A 1 771 ? -14.356 -5.284 27.123 1.00 94.62 771 GLY A N 1
ATOM 6221 C CA . GLY A 1 771 ? -13.134 -6.024 26.806 1.00 94.62 771 GLY A CA 1
ATOM 6222 C C . GLY A 1 771 ? -13.416 -7.506 26.585 1.00 94.62 771 GLY A C 1
ATOM 6223 O O . GLY A 1 771 ? -13.269 -7.994 25.464 1.00 94.62 771 GLY A O 1
ATOM 6224 N N . LYS A 1 772 ? -13.939 -8.195 27.607 1.00 94.69 772 LYS A N 1
ATOM 6225 C CA . LYS A 1 772 ? -14.176 -9.646 27.532 1.00 94.69 772 LYS A CA 1
ATOM 6226 C C . LYS A 1 772 ? -15.268 -10.026 26.532 1.00 94.69 772 LYS A C 1
ATOM 6228 O O . LYS A 1 772 ? -15.150 -11.039 25.849 1.00 94.69 772 LYS A O 1
ATOM 6233 N N . THR A 1 773 ? -16.301 -9.195 26.369 1.00 93.88 773 THR A N 1
ATOM 6234 C CA . THR A 1 773 ? -17.340 -9.441 25.353 1.00 93.88 773 THR A CA 1
ATOM 6235 C C . THR A 1 773 ? -16.795 -9.258 23.934 1.00 93.88 773 THR A C 1
ATOM 6237 O O . THR A 1 773 ? -17.092 -10.081 23.075 1.00 93.88 773 THR A O 1
ATOM 6240 N N . ASN A 1 774 ? -15.969 -8.234 23.675 1.00 91.38 774 ASN A N 1
ATOM 6241 C CA . ASN A 1 774 ? -15.308 -8.083 22.374 1.00 91.38 774 ASN A CA 1
ATOM 6242 C C . ASN A 1 774 ? -14.333 -9.241 22.121 1.00 91.38 774 ASN A C 1
ATOM 6244 O O . ASN A 1 774 ? -14.351 -9.803 21.034 1.00 91.38 774 ASN A O 1
ATOM 6248 N N . HIS A 1 775 ? -13.538 -9.641 23.117 1.00 91.88 775 HIS A N 1
ATOM 6249 C CA . HIS A 1 775 ? -12.592 -10.755 23.013 1.00 91.88 775 HIS A CA 1
ATOM 6250 C C . HIS A 1 775 ? -13.296 -12.055 22.580 1.00 91.88 775 HIS A C 1
ATOM 6252 O O . HIS A 1 775 ? -12.971 -12.621 21.538 1.00 91.88 775 HIS A O 1
ATOM 6258 N N . ASN A 1 776 ? -14.349 -12.450 23.303 1.00 89.25 776 ASN A N 1
ATOM 6259 C CA . ASN A 1 776 ? -15.155 -13.634 22.990 1.00 89.25 776 ASN A CA 1
ATOM 6260 C C . ASN A 1 776 ? -15.918 -13.514 21.651 1.00 89.25 776 ASN A C 1
ATOM 6262 O O . ASN A 1 776 ? -16.228 -14.520 21.018 1.00 89.25 776 ASN A O 1
ATOM 6266 N N . ALA A 1 777 ? -16.213 -12.290 21.198 1.00 85.06 777 ALA A N 1
ATOM 6267 C CA . ALA A 1 777 ? -16.796 -12.002 19.884 1.00 85.06 777 ALA A CA 1
ATOM 6268 C C . ALA A 1 777 ? -15.756 -11.945 18.743 1.00 85.06 777 ALA A C 1
ATOM 6270 O O . ALA A 1 777 ? -16.079 -11.464 17.657 1.00 85.06 777 ALA A O 1
ATOM 6271 N N . TYR A 1 778 ? -14.516 -12.398 18.978 1.00 84.62 778 TYR A N 1
ATOM 6272 C CA . TYR A 1 778 ? -13.383 -12.298 18.049 1.00 84.62 778 TYR A CA 1
ATOM 6273 C C . TYR A 1 778 ? -13.053 -10.850 17.632 1.00 84.62 778 TYR A C 1
ATOM 6275 O O . TYR A 1 778 ? -12.494 -10.645 16.566 1.00 84.62 778 TYR A O 1
ATOM 6283 N N . ARG A 1 779 ? -13.376 -9.830 18.440 1.00 87.62 779 ARG A N 1
ATOM 6284 C CA . ARG A 1 779 ? -13.124 -8.392 18.186 1.00 87.62 779 ARG A CA 1
ATOM 6285 C C . ARG A 1 779 ? -11.875 -7.889 18.916 1.00 87.62 779 ARG A C 1
ATOM 6287 O O . ARG A 1 779 ? -11.931 -6.919 19.675 1.00 87.62 779 ARG A O 1
ATOM 6294 N N . PHE A 1 780 ? -10.746 -8.568 18.739 1.00 87.00 780 PHE A N 1
ATOM 6295 C CA . PHE A 1 780 ? -9.556 -8.402 19.586 1.00 87.00 780 PHE A CA 1
ATOM 6296 C C . PHE A 1 780 ? -9.008 -6.968 19.666 1.00 87.00 780 PHE A C 1
ATOM 6298 O O . PHE A 1 780 ? -8.665 -6.501 20.751 1.00 87.00 780 PHE A O 1
ATOM 6305 N N . GLU A 1 781 ? -8.989 -6.238 18.549 1.00 85.50 781 GLU A N 1
ATOM 6306 C CA . GLU A 1 781 ? -8.567 -4.829 18.511 1.00 85.50 781 GLU A CA 1
ATOM 6307 C C . GLU A 1 781 ? -9.462 -3.921 19.381 1.00 85.50 781 GLU A C 1
ATOM 6309 O O . GLU A 1 781 ? -8.977 -3.013 20.063 1.00 85.50 781 GLU A O 1
ATOM 6314 N N . ARG A 1 782 ? -10.779 -4.176 19.395 1.00 90.25 782 ARG A N 1
ATOM 6315 C CA . ARG A 1 782 ? -11.743 -3.458 20.248 1.00 90.25 782 ARG A CA 1
ATOM 6316 C C . ARG A 1 782 ? -11.646 -3.925 21.708 1.00 90.25 782 ARG A C 1
ATOM 6318 O O . ARG A 1 782 ? -11.798 -3.107 22.615 1.00 90.25 782 ARG A O 1
ATOM 6325 N N . ALA A 1 783 ? -11.334 -5.204 21.938 1.00 90.56 783 ALA A N 1
ATOM 6326 C CA . ALA A 1 783 ? -11.114 -5.775 23.267 1.00 90.56 783 ALA A CA 1
ATOM 6327 C C . ALA A 1 783 ? -9.912 -5.136 23.978 1.00 90.56 783 ALA A C 1
ATOM 6329 O O . ALA A 1 783 ? -10.065 -4.610 25.080 1.00 90.56 783 ALA A O 1
ATOM 6330 N N . ALA A 1 784 ? -8.749 -5.092 23.317 1.00 91.38 784 ALA A N 1
ATOM 6331 C CA . ALA A 1 784 ? -7.528 -4.498 23.861 1.00 91.38 784 ALA A CA 1
ATOM 6332 C C . ALA A 1 784 ? -7.727 -3.023 24.263 1.00 91.38 784 ALA A C 1
ATOM 6334 O O . ALA A 1 784 ? -7.355 -2.632 25.367 1.00 91.38 784 ALA A O 1
ATOM 6335 N N . LYS A 1 785 ? -8.406 -2.226 23.423 1.00 91.50 785 LYS A N 1
ATOM 6336 C CA . LYS A 1 785 ? -8.748 -0.817 23.711 1.00 91.50 785 LYS A CA 1
ATOM 6337 C C . LYS A 1 785 ? -9.717 -0.660 24.886 1.00 91.50 785 LYS A C 1
ATOM 6339 O O . LYS A 1 785 ? -9.613 0.294 25.658 1.00 91.50 785 LYS A O 1
ATOM 6344 N N . ALA A 1 786 ? -10.672 -1.577 25.040 1.00 92.06 786 ALA A N 1
ATOM 6345 C CA . ALA A 1 786 ? -11.593 -1.567 26.174 1.00 92.06 786 ALA A CA 1
ATOM 6346 C C . ALA A 1 786 ? -10.887 -1.961 27.486 1.00 92.06 786 ALA A C 1
ATOM 6348 O O . ALA A 1 786 ? -11.112 -1.315 28.511 1.00 92.06 786 ALA A O 1
ATOM 6349 N N . TYR A 1 787 ? -9.971 -2.933 27.447 1.00 95.69 787 TYR A N 1
ATOM 6350 C CA . TYR A 1 787 ? -9.130 -3.303 28.588 1.00 95.69 787 TYR A CA 1
ATOM 6351 C C . TYR A 1 787 ? -8.134 -2.206 28.985 1.00 95.69 787 TYR A C 1
ATOM 6353 O O . TYR A 1 787 ? -8.043 -1.879 30.165 1.00 95.69 787 TYR A O 1
ATOM 6361 N N . GLU A 1 788 ? -7.464 -1.561 28.026 1.00 94.19 788 GLU A N 1
ATOM 6362 C CA . GLU A 1 788 ? -6.618 -0.385 28.274 1.00 94.19 788 GLU A CA 1
ATOM 6363 C C . GLU A 1 788 ? -7.422 0.735 28.960 1.00 94.19 788 GLU A C 1
ATOM 6365 O O . GLU A 1 788 ? -7.019 1.288 29.988 1.00 94.19 788 GLU A O 1
ATOM 6370 N N . LYS A 1 789 ? -8.630 1.015 28.456 1.00 92.50 789 LYS A N 1
ATOM 6371 C CA . LYS A 1 789 ? -9.530 1.999 29.065 1.00 92.50 789 LYS A CA 1
ATOM 6372 C C . LYS A 1 789 ? -10.004 1.589 30.464 1.00 92.50 789 LYS A C 1
ATOM 6374 O O . LYS A 1 789 ? -10.137 2.459 31.318 1.00 92.50 789 LYS A O 1
ATOM 6379 N N . TYR A 1 790 ? -10.217 0.302 30.735 1.00 94.94 790 TYR A N 1
ATOM 6380 C CA . TYR A 1 790 ? -10.491 -0.180 32.093 1.00 94.94 790 TYR A CA 1
ATOM 6381 C C . TYR A 1 790 ? -9.277 0.007 33.017 1.00 94.94 790 TYR A C 1
ATOM 6383 O O . TYR A 1 790 ? -9.422 0.553 34.110 1.00 94.94 790 TYR A O 1
ATOM 6391 N N . LYS A 1 791 ? -8.072 -0.343 32.553 1.00 93.25 791 LYS A N 1
ATOM 6392 C CA . LYS A 1 791 ? -6.803 -0.194 33.284 1.00 93.25 791 LYS A CA 1
ATOM 6393 C C . LYS A 1 791 ? -6.487 1.257 33.671 1.00 93.25 791 LYS A C 1
ATOM 6395 O O . LYS A 1 791 ? -5.903 1.486 34.722 1.00 93.25 791 LYS A O 1
ATOM 6400 N N . THR A 1 792 ? -6.913 2.244 32.879 1.00 92.81 792 THR A N 1
ATOM 6401 C CA . THR A 1 792 ? -6.779 3.676 33.241 1.00 92.81 792 THR A CA 1
ATOM 6402 C C . THR A 1 792 ? -7.777 4.173 34.301 1.00 92.81 792 THR A C 1
ATOM 6404 O O . THR A 1 792 ? -7.686 5.328 34.717 1.00 92.81 792 THR A O 1
ATOM 6407 N N . LEU A 1 793 ? -8.732 3.339 34.735 1.00 91.12 793 LEU A N 1
ATOM 6408 C CA . LEU A 1 793 ? -9.826 3.712 35.648 1.00 91.12 793 LEU A CA 1
ATOM 6409 C C . LEU A 1 793 ? -9.932 2.816 36.896 1.00 91.12 793 LEU A C 1
ATOM 6411 O O . LEU A 1 793 ? -10.412 3.277 37.931 1.00 91.12 793 LEU A O 1
ATOM 6415 N N . ALA A 1 794 ? -9.508 1.556 36.796 1.00 91.44 794 ALA A N 1
ATOM 6416 C CA . ALA A 1 794 ? -9.484 0.581 37.883 1.00 91.44 794 ALA A CA 1
ATOM 6417 C C . ALA A 1 794 ? -8.263 0.761 38.803 1.00 91.44 794 ALA A C 1
ATOM 6419 O O . ALA A 1 794 ? -7.251 1.340 38.409 1.00 91.44 794 ALA A O 1
ATOM 6420 N N . ASN A 1 795 ? -8.339 0.241 40.032 1.00 91.56 795 ASN A N 1
ATOM 6421 C CA . ASN A 1 795 ? -7.187 0.223 40.943 1.00 91.56 795 ASN A CA 1
ATOM 6422 C C . ASN A 1 795 ? -6.356 -1.068 40.812 1.00 91.56 795 ASN A C 1
ATOM 6424 O O . ASN A 1 795 ? -6.848 -2.080 40.322 1.00 91.56 795 ASN A O 1
ATOM 6428 N N . GLU A 1 796 ? -5.111 -1.061 41.299 1.00 89.19 796 GLU A N 1
ATOM 6429 C CA . GLU A 1 796 ? -4.155 -2.184 41.189 1.00 89.19 796 GLU A CA 1
ATOM 6430 C C . GLU A 1 796 ? -4.740 -3.540 41.622 1.00 89.19 796 GLU A C 1
ATOM 6432 O O . GLU A 1 796 ? -4.499 -4.557 40.974 1.00 89.19 796 GLU A O 1
ATOM 6437 N N . LYS A 1 797 ? -5.573 -3.566 42.672 1.00 91.62 797 LYS A N 1
ATOM 6438 C CA . LYS A 1 797 ? -6.217 -4.798 43.146 1.00 91.62 797 LYS A CA 1
ATOM 6439 C C . LYS A 1 797 ? -7.292 -5.309 42.181 1.00 91.62 797 LYS A C 1
ATOM 6441 O O . LYS A 1 797 ? -7.499 -6.512 42.098 1.00 91.62 797 LYS A O 1
ATOM 6446 N N . GLU A 1 798 ? -7.989 -4.421 41.479 1.00 90.19 798 GLU A N 1
ATOM 6447 C CA . GLU A 1 798 ? -8.990 -4.778 40.463 1.00 90.19 798 GLU A CA 1
ATOM 6448 C C . GLU A 1 798 ? -8.346 -5.165 39.130 1.00 90.19 798 GLU A C 1
ATOM 6450 O O . GLU A 1 798 ? -8.866 -6.036 38.440 1.00 90.19 798 GLU A O 1
ATOM 6455 N N . ILE A 1 799 ? -7.210 -4.547 38.794 1.00 88.25 799 ILE A N 1
ATOM 6456 C CA . ILE A 1 799 ? -6.374 -4.906 37.643 1.00 88.25 799 ILE A CA 1
ATOM 6457 C C . ILE A 1 799 ? -5.838 -6.332 37.834 1.00 88.25 799 ILE A C 1
ATOM 6459 O O . ILE A 1 799 ? -6.071 -7.187 36.984 1.00 88.25 799 ILE A O 1
ATOM 6463 N N . ALA A 1 800 ? -5.242 -6.625 38.996 1.00 87.88 800 ALA A N 1
ATOM 6464 C CA . ALA A 1 800 ? -4.752 -7.962 39.332 1.00 87.88 800 ALA A CA 1
ATOM 6465 C C . ALA A 1 800 ? -5.877 -9.006 39.497 1.00 87.88 800 ALA A C 1
ATOM 6467 O O . ALA A 1 800 ? -5.705 -10.157 39.114 1.00 87.88 800 ALA A O 1
ATOM 6468 N N . ALA A 1 801 ? -7.045 -8.630 40.036 1.00 88.88 801 ALA A N 1
ATOM 6469 C CA . ALA A 1 801 ? -8.174 -9.557 40.203 1.00 88.88 801 ALA A CA 1
ATOM 6470 C C . ALA A 1 801 ? -8.888 -9.931 38.888 1.00 88.88 801 ALA A C 1
ATOM 6472 O O . ALA A 1 801 ? -9.652 -10.895 38.877 1.00 88.88 801 ALA A O 1
ATOM 6473 N N . HIS A 1 802 ? -8.658 -9.177 37.810 1.00 89.12 802 HIS A N 1
ATOM 6474 C CA . HIS A 1 802 ? -9.178 -9.454 36.468 1.00 89.12 802 HIS A CA 1
ATOM 6475 C C . HIS A 1 802 ? -8.076 -9.801 35.449 1.00 89.12 802 HIS A C 1
ATOM 6477 O O . HIS A 1 802 ? -8.390 -9.941 34.271 1.00 89.12 802 HIS A O 1
ATOM 6483 N N . ASP A 1 803 ? -6.817 -9.915 35.890 1.00 88.81 803 ASP A N 1
ATOM 6484 C CA . ASP A 1 803 ? -5.639 -10.260 35.078 1.00 88.81 803 ASP A CA 1
ATOM 6485 C C . ASP A 1 803 ? -5.556 -9.478 33.746 1.00 88.81 803 ASP A C 1
ATOM 6487 O O . ASP A 1 803 ? -5.429 -10.033 32.652 1.00 88.81 803 ASP A O 1
ATOM 6491 N N . ILE A 1 804 ? -5.707 -8.150 33.829 1.00 91.50 804 ILE A N 1
ATOM 6492 C CA . ILE A 1 804 ? -5.925 -7.287 32.653 1.00 91.50 804 ILE A CA 1
ATOM 6493 C C . ILE A 1 804 ? -4.731 -7.301 31.687 1.00 91.50 804 ILE A C 1
ATOM 6495 O O . ILE A 1 804 ? -4.919 -7.252 30.472 1.00 91.50 804 ILE A O 1
ATOM 6499 N N . GLU A 1 805 ? -3.507 -7.400 32.201 1.00 89.25 805 GLU A N 1
ATOM 6500 C CA . GLU A 1 805 ? -2.285 -7.575 31.414 1.00 89.25 805 GLU A CA 1
ATOM 6501 C C . GLU A 1 805 ? -2.335 -8.841 30.542 1.00 89.25 805 GLU A C 1
ATOM 6503 O O . GLU A 1 805 ? -1.947 -8.799 29.369 1.00 89.25 805 GLU A O 1
ATOM 6508 N N . ASN A 1 806 ? -2.848 -9.948 31.085 1.00 87.50 806 ASN A N 1
ATOM 6509 C CA . ASN A 1 806 ? -3.025 -11.205 30.365 1.00 87.50 806 ASN A CA 1
ATOM 6510 C C . ASN A 1 806 ? -4.187 -11.112 29.368 1.00 87.50 806 ASN A C 1
ATOM 6512 O O . ASN A 1 806 ? -4.004 -11.391 28.191 1.00 87.50 806 ASN A O 1
ATOM 6516 N N . GLU A 1 807 ? -5.348 -10.598 29.774 1.00 91.81 807 GLU A N 1
ATOM 6517 C CA . GLU A 1 807 ? -6.506 -10.375 28.892 1.00 91.81 807 GLU A CA 1
ATOM 6518 C C . GLU A 1 807 ? -6.184 -9.463 27.681 1.00 91.81 807 GLU A C 1
ATOM 6520 O O . GLU A 1 807 ? -6.641 -9.705 26.553 1.00 91.81 807 GLU A O 1
ATOM 6525 N N . MET A 1 808 ? -5.338 -8.441 27.872 1.00 90.81 808 MET A N 1
ATOM 6526 C CA . MET A 1 808 ? -4.770 -7.644 26.778 1.00 90.81 808 MET A CA 1
ATOM 6527 C C . MET A 1 808 ? -3.803 -8.463 25.912 1.00 90.81 808 MET A C 1
ATOM 6529 O O . MET A 1 808 ? -3.852 -8.360 24.685 1.00 90.81 808 MET A O 1
ATOM 6533 N N . SER A 1 809 ? -2.951 -9.288 26.525 1.00 90.06 809 SER A N 1
ATOM 6534 C CA . SER A 1 809 ? -1.984 -10.140 25.820 1.00 90.06 809 SER A CA 1
ATOM 6535 C C . SER A 1 809 ? -2.674 -11.198 24.955 1.00 90.06 809 SER A C 1
ATOM 6537 O O . SER A 1 809 ? -2.406 -11.244 23.756 1.00 90.06 809 SER A O 1
ATOM 6539 N N . LEU A 1 810 ? -3.616 -11.964 25.515 1.00 89.50 810 LEU A N 1
ATOM 6540 C CA . LEU A 1 810 ? -4.467 -12.930 24.808 1.00 89.50 810 LEU A CA 1
ATOM 6541 C C . LEU A 1 810 ? -5.171 -12.270 23.616 1.00 89.50 810 LEU A C 1
ATOM 6543 O O . LEU A 1 810 ? -5.157 -12.794 22.508 1.00 89.50 810 LEU A O 1
ATOM 6547 N N . SER A 1 811 ? -5.698 -11.053 23.794 1.00 90.88 811 SER A N 1
ATOM 6548 C CA . SER A 1 811 ? -6.292 -10.291 22.686 1.00 90.88 811 SER A CA 1
ATOM 6549 C C . SER A 1 811 ? -5.270 -9.974 21.579 1.00 90.88 811 SER A C 1
ATOM 6551 O O . SER A 1 811 ? -5.549 -10.167 20.396 1.00 90.88 811 SER A O 1
ATOM 6553 N N . MET A 1 812 ? -4.058 -9.535 21.929 1.00 88.25 812 MET A N 1
ATOM 6554 C CA . MET A 1 812 ? -3.004 -9.240 20.945 1.00 88.25 812 MET A CA 1
ATOM 6555 C C . MET A 1 812 ? -2.473 -10.498 20.235 1.00 88.25 812 MET A C 1
ATOM 6557 O O . MET A 1 812 ? -2.155 -10.440 19.044 1.00 88.25 812 MET A O 1
ATOM 6561 N N . PHE A 1 813 ? -2.418 -11.639 20.924 1.00 86.00 813 PHE A N 1
ATOM 6562 C CA . PHE A 1 813 ? -2.102 -12.933 20.320 1.00 86.00 813 PHE A CA 1
ATOM 6563 C C . PHE A 1 813 ? -3.232 -13.434 19.418 1.00 86.00 813 PHE A C 1
ATOM 6565 O O . PHE A 1 813 ? -2.963 -13.792 18.273 1.00 86.00 813 PHE A O 1
ATOM 6572 N N . GLY A 1 814 ? -4.490 -13.337 19.854 1.00 83.38 814 GLY A N 1
ATOM 6573 C CA . GLY A 1 814 ? -5.669 -13.630 19.042 1.00 83.38 814 GLY A CA 1
ATOM 6574 C C . GLY A 1 814 ? -5.670 -12.869 17.721 1.00 83.38 814 GLY A C 1
ATOM 6575 O O . GLY A 1 814 ? -5.730 -13.488 16.659 1.00 83.38 814 GLY A O 1
ATOM 6576 N N . LYS A 1 815 ? -5.457 -11.543 17.773 1.00 83.44 815 LYS A N 1
ATOM 6577 C CA . LYS A 1 815 ? -5.285 -10.680 16.588 1.00 83.44 815 LYS A CA 1
ATOM 6578 C C . LYS A 1 815 ? -4.150 -11.147 15.665 1.00 83.44 815 LYS A C 1
ATOM 6580 O O . LYS A 1 815 ? -4.268 -11.056 14.449 1.00 83.44 815 LYS A O 1
ATOM 6585 N N . LYS A 1 816 ? -3.038 -11.644 16.215 1.00 82.38 816 LYS A N 1
ATOM 6586 C CA . LYS A 1 816 ? -1.905 -12.160 15.427 1.00 82.38 816 LYS A CA 1
ATOM 6587 C C . LYS A 1 816 ? -2.224 -13.507 14.764 1.00 82.38 816 LYS A C 1
ATOM 6589 O O . LYS A 1 816 ? -1.799 -13.740 13.636 1.00 82.38 816 LYS A O 1
ATOM 6594 N N . ILE A 1 817 ? -2.941 -14.383 15.464 1.00 76.44 817 ILE A N 1
ATOM 6595 C CA . ILE A 1 817 ? -3.222 -15.767 15.062 1.00 76.44 817 ILE A CA 1
ATOM 6596 C C . ILE A 1 817 ? -4.249 -15.828 13.920 1.00 76.44 817 ILE A C 1
ATOM 6598 O O . ILE A 1 817 ? -4.011 -16.478 12.902 1.00 76.44 817 ILE A O 1
ATOM 6602 N N . VAL A 1 818 ? -5.356 -15.093 14.045 1.00 70.88 818 VAL A N 1
ATOM 6603 C CA . VAL A 1 818 ? -6.425 -15.002 13.025 1.00 70.88 818 VAL A CA 1
ATOM 6604 C C . VAL A 1 818 ? -6.015 -14.312 11.720 1.00 70.88 818 VAL A C 1
ATOM 6606 O O . VAL A 1 818 ? -6.746 -14.399 10.739 1.00 70.88 818 VAL A O 1
ATOM 6609 N N . ASN A 1 819 ? -4.855 -13.651 11.683 1.00 60.91 819 ASN A N 1
ATOM 6610 C CA . ASN A 1 819 ? -4.340 -12.978 10.486 1.00 60.91 819 ASN A CA 1
ATOM 6611 C C . ASN A 1 819 ? -3.582 -13.911 9.531 1.00 60.91 819 ASN A C 1
ATOM 6613 O O . ASN A 1 819 ? -3.181 -13.486 8.450 1.00 60.91 819 ASN A O 1
ATOM 6617 N N . ASN A 1 820 ? -3.376 -15.170 9.917 1.00 61.19 820 ASN A N 1
ATOM 6618 C CA . ASN A 1 820 ? -2.814 -16.205 9.056 1.00 61.19 820 ASN A CA 1
ATOM 6619 C C . ASN A 1 820 ? -3.545 -17.539 9.304 1.00 61.19 820 ASN A C 1
ATOM 6621 O O . ASN A 1 820 ? -2.936 -18.482 9.825 1.00 61.19 820 ASN A O 1
ATOM 6625 N N . PRO A 1 821 ? -4.862 -17.604 9.014 1.00 66.12 821 PRO A N 1
ATOM 6626 C CA . PRO A 1 821 ? -5.660 -18.791 9.270 1.00 66.12 821 PRO A CA 1
ATOM 6627 C C . PRO A 1 821 ? -5.240 -19.921 8.327 1.00 66.12 821 PRO A C 1
ATOM 6629 O O . PRO A 1 821 ? -4.887 -19.690 7.168 1.00 66.12 821 PRO A O 1
ATOM 6632 N N . LYS A 1 822 ? -5.303 -21.158 8.812 1.00 65.88 822 LYS A N 1
ATOM 6633 C CA . LYS A 1 822 ? -5.099 -22.349 7.985 1.00 65.88 822 LYS A CA 1
ATOM 6634 C C . LYS A 1 822 ? -6.452 -22.733 7.356 1.00 65.88 822 LYS A C 1
ATOM 6636 O O . LYS A 1 822 ? -7.439 -22.776 8.085 1.00 65.88 822 LYS A O 1
ATOM 6641 N N . PRO A 1 823 ? -6.542 -22.946 6.026 1.00 64.00 823 PRO A N 1
ATOM 6642 C CA . PRO A 1 823 ? -7.784 -23.317 5.341 1.00 64.00 823 PRO A CA 1
ATOM 6643 C C . PRO A 1 823 ? -7.991 -24.835 5.327 1.00 64.00 823 PRO A C 1
ATOM 6645 O O . PRO A 1 823 ? -7.036 -25.607 5.208 1.00 64.00 823 PRO A O 1
ATOM 6648 N N . ILE A 1 824 ? -9.241 -25.236 5.556 1.00 70.00 824 ILE A N 1
ATOM 6649 C CA . ILE A 1 824 ? -9.644 -26.449 6.284 1.00 70.00 824 ILE A CA 1
ATOM 6650 C C . ILE A 1 824 ? -11.173 -26.687 6.088 1.00 70.00 824 ILE A C 1
ATOM 6652 O O . ILE A 1 824 ? -11.728 -26.077 5.184 1.00 70.00 824 ILE A O 1
ATOM 6656 N N . GLU A 1 825 ? -11.890 -27.531 6.850 1.00 71.56 825 GLU A N 1
ATOM 6657 C CA . GLU A 1 825 ? -13.249 -28.035 6.487 1.00 71.56 825 GLU A CA 1
ATOM 6658 C C . GLU A 1 825 ? -14.262 -28.242 7.690 1.00 71.56 825 GLU A C 1
ATOM 6660 O O . GLU A 1 825 ? -13.921 -27.783 8.778 1.00 71.56 825 GLU A O 1
ATOM 6665 N N . VAL A 1 826 ? -15.477 -28.888 7.581 1.00 75.12 826 VAL A N 1
ATOM 6666 C CA . VAL A 1 826 ? -16.475 -29.238 8.712 1.00 75.12 826 VAL A CA 1
ATOM 6667 C C . VAL A 1 826 ? -17.294 -30.641 8.749 1.00 75.12 826 VAL A C 1
ATOM 6669 O O . VAL A 1 826 ? -18.502 -30.616 8.944 1.00 75.12 826 VAL A O 1
ATOM 6672 N N . THR A 1 827 ? -16.733 -31.892 8.650 1.00 77.25 827 THR A N 1
ATOM 6673 C CA . THR A 1 827 ? -17.361 -33.273 8.525 1.00 77.25 827 THR A CA 1
ATOM 6674 C C . THR A 1 827 ? -18.428 -33.598 9.578 1.00 77.25 827 THR A C 1
ATOM 6676 O O . THR A 1 827 ? -19.580 -33.912 9.285 1.00 77.25 827 THR A O 1
ATOM 6679 N N . GLN A 1 828 ? -17.966 -33.722 10.818 1.00 81.38 828 GLN A N 1
ATOM 6680 C CA . GLN A 1 828 ? -18.536 -34.560 11.853 1.00 81.38 828 GLN A CA 1
ATOM 6681 C C . GLN A 1 828 ? -18.118 -33.925 13.161 1.00 81.38 828 GLN A C 1
ATOM 6683 O O . GLN A 1 828 ? -16.944 -33.948 13.526 1.00 81.38 828 GLN A O 1
ATOM 6688 N N . ASN A 1 829 ? -19.112 -33.416 13.875 1.00 85.06 829 ASN A N 1
ATOM 6689 C CA . ASN A 1 829 ? -18.992 -32.998 15.258 1.00 85.06 829 ASN A CA 1
ATOM 6690 C C . ASN A 1 829 ? -19.829 -33.912 16.170 1.00 85.06 829 ASN A C 1
ATOM 6692 O O . ASN A 1 829 ? -20.696 -34.666 15.716 1.00 85.06 829 ASN A O 1
ATOM 6696 N N . LYS A 1 830 ? -19.541 -33.882 17.473 1.00 85.38 830 LYS A N 1
ATOM 6697 C CA . LYS A 1 830 ? -20.180 -34.724 18.490 1.00 85.38 830 LYS A CA 1
ATOM 6698 C C . LYS A 1 830 ? -20.112 -34.050 19.859 1.00 85.38 830 LYS A C 1
ATOM 6700 O O . LYS A 1 830 ? -19.044 -33.970 20.452 1.00 85.38 830 LYS A O 1
ATOM 6705 N N . THR A 1 831 ? -21.244 -33.594 20.387 1.00 85.25 831 THR A N 1
ATOM 6706 C CA . THR A 1 831 ? -21.343 -32.936 21.704 1.00 85.25 831 THR A CA 1
ATOM 6707 C C . THR A 1 831 ? -21.359 -33.913 22.886 1.00 85.25 831 THR A C 1
ATOM 6709 O O . THR A 1 831 ? -21.835 -35.045 22.783 1.00 85.25 831 THR A O 1
ATOM 6712 N N . PHE A 1 832 ? -20.865 -33.456 24.041 1.00 84.62 832 PHE A N 1
ATOM 6713 C CA . PHE A 1 832 ? -20.907 -34.159 25.331 1.00 84.62 832 PHE A CA 1
ATOM 6714 C C . PHE A 1 832 ? -20.742 -33.188 26.509 1.00 84.62 832 PHE A C 1
ATOM 6716 O O . PHE A 1 832 ? -20.301 -32.051 26.363 1.00 84.62 832 PHE A O 1
ATOM 6723 N N . THR A 1 833 ? -21.081 -33.665 27.705 1.00 80.81 833 THR A N 1
ATOM 6724 C CA . THR A 1 833 ? -20.830 -32.969 28.972 1.00 80.81 833 THR A CA 1
ATOM 6725 C C . THR A 1 833 ? -19.383 -33.165 29.425 1.00 80.81 833 THR A C 1
ATOM 6727 O O . THR A 1 833 ? -18.786 -34.217 29.183 1.00 80.81 833 THR A O 1
ATOM 6730 N N . GLN A 1 834 ? -18.839 -32.211 30.185 1.00 72.06 834 GLN A N 1
ATOM 6731 C CA . GLN A 1 834 ? -17.523 -32.338 30.829 1.00 72.06 834 GLN A CA 1
ATOM 6732 C C . GLN A 1 834 ? -17.420 -33.588 31.733 1.00 72.06 834 GLN A C 1
ATOM 6734 O O . GLN A 1 834 ? -16.373 -34.224 31.806 1.00 72.06 834 GLN A O 1
ATOM 6739 N N . ALA A 1 835 ? -18.520 -34.010 32.368 1.00 71.12 835 ALA A N 1
ATOM 6740 C CA . ALA A 1 835 ? -18.565 -35.248 33.156 1.00 71.12 835 ALA A CA 1
ATOM 6741 C C . ALA A 1 835 ? -18.313 -36.519 32.313 1.00 71.12 835 ALA A C 1
ATOM 6743 O O . ALA A 1 835 ? -17.786 -37.509 32.821 1.00 71.12 835 ALA A O 1
ATOM 6744 N N . ASN A 1 836 ? -18.652 -36.482 31.021 1.00 70.12 836 ASN A N 1
ATOM 6745 C CA . ASN A 1 836 ? -18.519 -37.601 30.092 1.00 70.12 836 ASN A CA 1
ATOM 6746 C C . ASN A 1 836 ? -17.232 -37.548 29.250 1.00 70.12 836 ASN A C 1
ATOM 6748 O O . ASN A 1 836 ? -17.078 -38.396 28.373 1.00 70.12 836 ASN A O 1
ATOM 6752 N N . PHE A 1 837 ? -16.307 -36.616 29.514 1.00 70.06 837 PHE A N 1
ATOM 6753 C CA . PHE A 1 837 ? -15.108 -36.368 28.695 1.00 70.06 837 PHE A CA 1
ATOM 6754 C C . PHE A 1 837 ? -14.246 -37.626 28.456 1.00 70.06 837 PHE A C 1
ATOM 6756 O O . PHE A 1 837 ? -13.754 -37.867 27.363 1.00 70.06 837 PHE A O 1
ATOM 6763 N N . HIS A 1 838 ? -14.161 -38.523 29.438 1.00 72.56 838 HIS A N 1
ATOM 6764 C CA . HIS A 1 838 ? -13.464 -39.809 29.310 1.00 72.56 838 HIS A CA 1
ATOM 6765 C C . HIS A 1 838 ? -14.029 -40.747 28.216 1.00 72.56 838 HIS A C 1
ATOM 6767 O O . HIS A 1 838 ? -13.338 -41.666 27.778 1.00 72.56 838 HIS A O 1
ATOM 6773 N N . ASN A 1 839 ? -15.268 -40.531 27.755 1.00 71.31 839 ASN A N 1
ATOM 6774 C CA . ASN A 1 839 ? -15.894 -41.307 26.675 1.00 71.31 839 ASN A CA 1
ATOM 6775 C C . ASN A 1 839 ? -15.508 -40.817 25.271 1.00 71.31 839 ASN A C 1
ATOM 6777 O O . ASN A 1 839 ? -15.797 -41.512 24.299 1.00 71.31 839 ASN A O 1
ATOM 6781 N N . ILE A 1 840 ? -14.865 -39.648 25.156 1.00 74.69 840 ILE A N 1
ATOM 6782 C CA . ILE A 1 840 ? -14.318 -39.126 23.895 1.00 74.69 840 ILE A CA 1
ATOM 6783 C C . ILE A 1 840 ? -13.319 -40.138 23.354 1.00 74.69 840 ILE A C 1
ATOM 6785 O O . ILE A 1 840 ? -13.541 -40.732 22.300 1.00 74.69 840 ILE A O 1
ATOM 6789 N N . TYR A 1 841 ? -12.281 -40.409 24.146 1.00 73.69 841 TYR A N 1
ATOM 6790 C CA . TYR A 1 841 ? -11.125 -41.192 23.730 1.00 73.69 841 TYR A CA 1
ATOM 6791 C C . TYR A 1 841 ? -11.475 -42.652 23.424 1.00 73.69 841 TYR A C 1
ATOM 6793 O O . TYR A 1 841 ? -10.931 -43.245 22.501 1.00 73.69 841 TYR A O 1
ATOM 6801 N N . GLY A 1 842 ? -12.433 -43.218 24.166 1.00 67.81 842 GLY A N 1
ATOM 6802 C CA . GLY A 1 842 ? -12.988 -44.550 23.907 1.00 67.81 842 GLY A CA 1
ATOM 6803 C C . GLY A 1 842 ? -13.922 -44.627 22.691 1.00 67.81 842 GLY A C 1
ATOM 6804 O O . GLY A 1 842 ? -14.492 -45.687 22.443 1.00 67.81 842 GLY A O 1
ATOM 6805 N N . SER A 1 843 ? -14.116 -43.523 21.961 1.00 70.31 843 SER A N 1
ATOM 6806 C CA . SER A 1 843 ? -14.960 -43.438 20.762 1.00 70.31 843 SER A CA 1
ATOM 6807 C C . SER A 1 843 ? -14.224 -42.961 19.502 1.00 70.31 843 SER A C 1
ATOM 6809 O O . SER A 1 843 ? -14.873 -42.683 18.494 1.00 70.31 843 SER A O 1
ATOM 6811 N N . LEU A 1 844 ? -12.892 -42.883 19.565 1.00 73.56 844 LEU A N 1
ATOM 6812 C CA . LEU A 1 844 ? -12.001 -42.593 18.442 1.00 73.56 844 LEU A CA 1
ATOM 6813 C C . LEU A 1 844 ? -11.514 -43.907 17.813 1.00 73.56 844 LEU A C 1
ATOM 6815 O O . LEU A 1 844 ? -11.166 -44.842 18.533 1.00 73.56 844 LEU A O 1
ATOM 6819 N N . ASP A 1 845 ? -11.469 -43.971 16.483 1.00 69.62 845 ASP A N 1
ATOM 6820 C CA . ASP A 1 845 ? -10.994 -45.142 15.729 1.00 69.62 845 ASP A CA 1
ATOM 6821 C C . ASP A 1 845 ? -9.513 -44.957 15.354 1.00 69.62 845 ASP A C 1
ATOM 6823 O O . ASP A 1 845 ? -9.172 -44.627 14.222 1.00 69.62 845 ASP A O 1
ATOM 6827 N N . ILE A 1 846 ? -8.645 -45.057 16.367 1.00 72.38 846 ILE A N 1
ATOM 6828 C CA . ILE A 1 846 ? -7.224 -44.666 16.327 1.00 72.38 846 ILE A CA 1
ATOM 6829 C C . ILE A 1 846 ? -6.329 -45.733 16.979 1.00 72.38 846 ILE A C 1
ATOM 6831 O O . ILE A 1 846 ? -6.756 -46.476 17.864 1.00 72.38 846 ILE A O 1
ATOM 6835 N N . GLU A 1 847 ? -5.055 -45.811 16.576 1.00 69.00 847 GLU A N 1
ATOM 6836 C CA . GLU A 1 847 ? -4.088 -46.764 17.164 1.00 69.00 847 GLU A CA 1
ATOM 6837 C C . GLU A 1 847 ? -3.651 -46.388 18.593 1.00 69.00 847 GLU A C 1
ATOM 6839 O O . GLU A 1 847 ? -3.289 -47.262 19.395 1.00 69.00 847 GLU A O 1
ATOM 6844 N N . ALA A 1 848 ? -3.692 -45.090 18.895 1.00 70.38 848 ALA A N 1
ATOM 6845 C CA . ALA A 1 848 ? -3.370 -44.495 20.184 1.00 70.38 848 ALA A CA 1
ATOM 6846 C C . ALA A 1 848 ? -4.309 -44.976 21.300 1.00 70.38 848 ALA A C 1
ATOM 6848 O O . ALA A 1 848 ? -5.494 -45.231 21.080 1.00 70.38 848 ALA A O 1
ATOM 6849 N N . LYS A 1 849 ? -3.794 -45.075 22.533 1.00 79.81 849 LYS A N 1
ATOM 6850 C CA . LYS A 1 849 ? -4.601 -45.502 23.686 1.00 79.81 849 LYS A CA 1
ATOM 6851 C C . LYS A 1 849 ? -4.568 -44.494 24.815 1.00 79.81 849 LYS A C 1
ATOM 6853 O O . LYS A 1 849 ? -3.510 -44.206 25.363 1.00 79.81 849 LYS A O 1
ATOM 6858 N N . PHE A 1 850 ? -5.757 -44.053 25.207 1.00 84.62 850 PHE A N 1
ATOM 6859 C CA . PHE A 1 850 ? -5.972 -43.163 26.336 1.00 84.62 850 PHE A CA 1
ATOM 6860 C C . PHE A 1 850 ? -6.695 -43.893 27.467 1.00 84.62 850 PHE A C 1
ATOM 6862 O O . PHE A 1 850 ? -7.604 -44.691 27.226 1.00 84.62 850 PHE A O 1
ATOM 6869 N N . LEU A 1 851 ? -6.294 -43.614 28.703 1.00 82.19 851 LEU A N 1
ATOM 6870 C CA . LEU A 1 851 ? -6.876 -44.164 29.927 1.00 82.19 851 LEU A CA 1
ATOM 6871 C C . LEU A 1 851 ? -6.991 -43.051 30.975 1.00 82.19 851 LEU A C 1
ATOM 6873 O O . LEU A 1 851 ? -6.187 -42.124 30.980 1.00 82.19 851 LEU A O 1
ATOM 6877 N N . LEU A 1 852 ? -7.952 -43.144 31.896 1.00 84.31 852 LEU A N 1
ATOM 6878 C CA . LEU A 1 852 ? -7.901 -42.333 33.117 1.00 84.31 852 LEU A CA 1
ATOM 6879 C C . LEU A 1 852 ? -6.843 -42.907 34.062 1.00 84.31 852 LEU A C 1
ATOM 6881 O O . LEU A 1 852 ? -6.765 -44.128 34.224 1.00 84.31 852 LEU A O 1
ATOM 6885 N N . ALA A 1 853 ? -6.074 -42.037 34.715 1.00 84.38 853 ALA A N 1
ATOM 6886 C CA . ALA A 1 853 ? -5.081 -42.472 35.686 1.00 84.38 853 ALA A CA 1
ATOM 6887 C C . ALA A 1 853 ? -5.736 -43.191 36.886 1.00 84.38 853 ALA A C 1
ATOM 6889 O O . ALA A 1 853 ? -6.687 -42.659 37.482 1.00 84.38 853 ALA A O 1
ATOM 6890 N N . PRO A 1 854 ? -5.250 -44.391 37.258 1.00 85.31 854 PRO A N 1
ATOM 6891 C CA . PRO A 1 854 ? -5.716 -45.092 38.448 1.00 85.31 854 PRO A CA 1
ATOM 6892 C C . PRO A 1 854 ? -5.277 -44.371 39.735 1.00 85.31 854 PRO A C 1
ATOM 6894 O O . PRO A 1 854 ? -4.392 -43.511 39.742 1.00 85.31 854 PRO A O 1
ATOM 6897 N N . ASP A 1 855 ? -5.931 -44.699 40.852 1.00 82.62 855 ASP A N 1
ATOM 6898 C CA . ASP A 1 855 ? -5.768 -43.976 42.123 1.00 82.62 855 ASP A CA 1
ATOM 6899 C C . ASP A 1 855 ? -4.383 -44.160 42.778 1.00 82.62 855 ASP A C 1
ATOM 6901 O O . ASP A 1 855 ? -4.043 -43.438 43.714 1.00 82.62 855 ASP A O 1
ATOM 6905 N N . ASP A 1 856 ? -3.557 -45.085 42.293 1.00 82.19 856 ASP A N 1
ATOM 6906 C CA . ASP A 1 856 ? -2.155 -45.278 42.682 1.00 82.19 856 ASP A CA 1
ATOM 6907 C C . ASP A 1 856 ? -1.161 -44.477 41.817 1.00 82.19 856 ASP A C 1
ATOM 6909 O O . ASP A 1 856 ? -0.075 -44.160 42.295 1.00 82.19 856 ASP A O 1
ATOM 6913 N N . MET A 1 857 ? -1.543 -44.072 40.599 1.00 78.12 857 MET A N 1
ATOM 6914 C CA . MET A 1 857 ? -0.720 -43.258 39.682 1.00 78.12 857 MET A CA 1
ATOM 6915 C C . MET A 1 857 ? -1.098 -41.764 39.667 1.00 78.12 857 MET A C 1
ATOM 6917 O O . MET A 1 857 ? -0.658 -41.016 38.800 1.00 78.12 857 MET A O 1
ATOM 6921 N N . THR A 1 858 ? -1.912 -41.319 40.626 1.00 85.81 858 THR A N 1
ATOM 6922 C CA . THR A 1 858 ? -2.310 -39.911 40.819 1.00 85.81 858 THR A CA 1
ATOM 6923 C C . THR A 1 858 ? -1.646 -39.311 42.053 1.00 85.81 858 THR A C 1
ATOM 6925 O O . THR A 1 858 ? -1.562 -39.960 43.101 1.00 85.81 858 THR A O 1
ATOM 6928 N N . SER A 1 859 ? -1.188 -38.064 41.964 1.00 87.38 859 SER A N 1
ATOM 6929 C CA . SER A 1 859 ? -0.476 -37.400 43.057 1.00 87.38 859 SER A CA 1
ATOM 6930 C C . SER A 1 859 ? -1.392 -37.065 44.244 1.00 87.38 859 SER A C 1
ATOM 6932 O O . SER A 1 859 ? -2.624 -37.100 44.160 1.00 87.38 859 SER A O 1
ATOM 6934 N N . ALA A 1 860 ? -0.790 -36.707 45.382 1.00 86.94 860 ALA A N 1
ATOM 6935 C CA . ALA A 1 860 ? -1.537 -36.195 46.531 1.00 86.94 860 ALA A CA 1
ATOM 6936 C C . ALA A 1 860 ? -2.299 -34.896 46.198 1.00 86.94 860 ALA A C 1
ATOM 6938 O O . ALA A 1 860 ? -3.394 -34.673 46.717 1.00 86.94 860 ALA A O 1
ATOM 6939 N N . LYS A 1 861 ? -1.747 -34.066 45.303 1.00 88.69 861 LYS A N 1
ATOM 6940 C CA . LYS A 1 861 ? -2.358 -32.812 44.861 1.00 88.69 861 LYS A CA 1
ATOM 6941 C C . LYS A 1 861 ? -3.425 -33.033 43.786 1.00 88.69 861 LYS A C 1
ATOM 6943 O O . LYS A 1 861 ? -4.472 -32.405 43.892 1.00 88.69 861 LYS A O 1
ATOM 6948 N N . ASP A 1 862 ? -3.243 -33.979 42.858 1.00 88.81 862 ASP A N 1
ATOM 6949 C CA . ASP A 1 862 ? -4.296 -34.400 41.911 1.00 88.81 862 ASP A CA 1
ATOM 6950 C C . ASP A 1 862 ? -5.584 -34.761 42.664 1.00 88.81 862 ASP A C 1
ATOM 6952 O O . ASP A 1 862 ? -6.664 -34.246 42.378 1.00 88.81 862 ASP A O 1
ATOM 6956 N N . LYS A 1 863 ? -5.443 -35.586 43.710 1.00 88.69 863 LYS A N 1
ATOM 6957 C CA . LYS A 1 863 ? -6.542 -36.009 44.589 1.00 88.69 863 LYS A CA 1
ATOM 6958 C C . LYS A 1 863 ? -7.174 -34.844 45.354 1.00 88.69 863 LYS A C 1
ATOM 6960 O O . LYS A 1 863 ? -8.391 -34.824 45.512 1.00 88.69 863 LYS A O 1
ATOM 6965 N N . ALA A 1 864 ? -6.376 -33.879 45.814 1.00 87.50 864 ALA A N 1
ATOM 6966 C CA . ALA A 1 864 ? -6.869 -32.701 46.530 1.00 87.50 864 ALA A CA 1
ATOM 6967 C C . ALA A 1 864 ? -7.654 -31.733 45.623 1.00 87.50 864 ALA A C 1
ATOM 6969 O O . ALA A 1 864 ? -8.648 -31.162 46.063 1.00 87.50 864 ALA A O 1
ATOM 6970 N N . GLU A 1 865 ? -7.252 -31.594 44.357 1.00 87.00 865 GLU A N 1
ATOM 6971 C CA . GLU A 1 865 ? -7.953 -30.794 43.338 1.00 87.00 865 GLU A CA 1
ATOM 6972 C C . GLU A 1 865 ? -9.101 -31.570 42.650 1.00 87.00 865 GLU A C 1
ATOM 6974 O O . GLU A 1 865 ? -9.726 -31.058 41.722 1.00 87.00 865 GLU A O 1
ATOM 6979 N N . ASN A 1 866 ? -9.382 -32.811 43.078 1.00 86.44 866 ASN A N 1
ATOM 6980 C CA . ASN A 1 866 ? -10.329 -33.742 42.444 1.00 86.44 866 ASN A CA 1
ATOM 6981 C C . ASN A 1 866 ? -10.063 -33.949 40.931 1.00 86.44 866 ASN A C 1
ATOM 6983 O O . ASN A 1 866 ? -10.981 -34.148 40.131 1.00 86.44 866 ASN A O 1
ATOM 6987 N N . PHE A 1 867 ? -8.793 -33.900 40.530 1.00 86.62 867 PHE A N 1
ATOM 6988 C CA . PHE A 1 867 ? -8.350 -34.100 39.157 1.00 86.62 867 PHE A CA 1
ATOM 6989 C C . PHE A 1 867 ? -7.998 -35.570 38.901 1.00 86.62 867 PHE A C 1
ATOM 6991 O O . PHE A 1 867 ? -7.347 -36.229 39.712 1.00 86.62 867 PHE A O 1
ATOM 6998 N N . LYS A 1 868 ? -8.415 -36.081 37.740 1.00 85.62 868 LYS A N 1
ATOM 6999 C CA . LYS A 1 868 ? -8.014 -37.393 37.225 1.00 85.62 868 LYS A CA 1
ATOM 7000 C C . LYS A 1 868 ? -7.340 -37.198 35.864 1.00 85.62 868 LYS A C 1
ATOM 7002 O O . LYS A 1 868 ? -8.052 -36.969 34.887 1.00 85.62 868 LYS A O 1
ATOM 7007 N N . PRO A 1 869 ? -5.999 -37.278 35.803 1.00 84.25 869 PRO A N 1
ATOM 7008 C CA . PRO A 1 869 ? -5.240 -37.211 34.565 1.00 84.25 869 PRO A CA 1
ATOM 7009 C C . PRO A 1 869 ? -5.747 -38.163 33.488 1.00 84.25 869 PRO A C 1
ATOM 7011 O O . PRO A 1 869 ? -6.167 -39.290 33.771 1.00 84.25 869 PRO A O 1
ATOM 7014 N N . THR A 1 870 ? -5.621 -37.725 32.239 1.00 85.88 870 THR A N 1
ATOM 7015 C CA . THR A 1 870 ? -5.677 -38.616 31.080 1.00 85.88 870 THR A CA 1
ATOM 7016 C C . THR A 1 870 ? -4.258 -39.058 30.743 1.00 85.88 870 THR A C 1
ATOM 7018 O O . THR A 1 870 ? -3.365 -38.230 30.592 1.00 85.88 870 THR A O 1
ATOM 7021 N N . MET A 1 871 ? -4.058 -40.368 30.641 1.00 88.38 871 MET A N 1
ATOM 7022 C CA . MET A 1 871 ? -2.797 -41.005 30.281 1.00 88.38 871 MET A CA 1
ATOM 7023 C C . MET A 1 871 ? -2.851 -41.445 28.822 1.00 88.38 871 MET A C 1
ATOM 7025 O O . MET A 1 871 ? -3.655 -42.311 28.477 1.00 88.38 871 MET A O 1
ATOM 7029 N N . TYR A 1 872 ? -1.986 -40.879 27.988 1.00 90.50 872 TYR A N 1
ATOM 7030 C CA . TYR A 1 872 ? -1.744 -41.290 26.607 1.00 90.50 872 TYR A CA 1
ATOM 7031 C C . TYR A 1 872 ? -0.594 -42.296 26.552 1.00 90.50 872 TYR A C 1
ATOM 7033 O O . TYR A 1 872 ? 0.503 -42.003 27.018 1.00 90.50 872 TYR A O 1
ATOM 7041 N N . LEU A 1 873 ? -0.827 -43.469 25.966 1.00 89.62 873 LEU A N 1
ATOM 7042 C CA . LEU A 1 873 ? 0.197 -44.462 25.644 1.00 89.62 873 LEU A CA 1
ATOM 7043 C C . LEU A 1 873 ? 0.589 -44.324 24.166 1.00 89.62 873 LEU A C 1
ATOM 7045 O O . LEU A 1 873 ? -0.269 -44.482 23.293 1.00 89.62 873 LEU A O 1
ATOM 7049 N N . ASN A 1 874 ? 1.877 -44.082 23.899 1.00 87.31 874 ASN A N 1
ATOM 7050 C CA . ASN A 1 874 ? 2.403 -43.923 22.540 1.00 87.31 874 ASN A CA 1
ATOM 7051 C C . ASN A 1 874 ? 2.232 -45.184 21.674 1.00 87.31 874 ASN A C 1
ATOM 7053 O O . ASN A 1 874 ? 2.062 -46.303 22.173 1.00 87.31 874 ASN A O 1
ATOM 7057 N N . ASN A 1 875 ? 2.337 -45.018 20.354 1.00 83.06 875 ASN A N 1
ATOM 7058 C CA . ASN A 1 875 ? 2.131 -46.098 19.385 1.00 83.06 875 ASN A CA 1
ATOM 7059 C C . ASN A 1 875 ? 3.126 -47.260 19.582 1.00 83.06 875 ASN A C 1
ATOM 7061 O O . ASN A 1 875 ? 2.726 -48.434 19.541 1.00 83.06 875 ASN A O 1
ATOM 7065 N N . SER A 1 876 ? 4.388 -46.950 19.912 1.00 84.25 876 SER A N 1
ATOM 7066 C CA . SER A 1 876 ? 5.421 -47.938 20.270 1.00 84.25 876 SER A CA 1
ATOM 7067 C C . SER A 1 876 ? 5.166 -48.670 21.599 1.00 84.25 876 SER A C 1
ATOM 7069 O O . SER A 1 876 ? 5.791 -49.699 21.864 1.00 84.25 876 SER A O 1
ATOM 7071 N N . LYS A 1 877 ? 4.243 -48.179 22.439 1.00 87.62 877 LYS A N 1
ATOM 7072 C CA . LYS A 1 877 ? 3.903 -48.696 23.784 1.00 87.62 877 LYS A CA 1
ATOM 7073 C C . LYS A 1 877 ? 5.109 -48.734 24.737 1.00 87.62 877 LYS A C 1
ATOM 7075 O O . LYS A 1 877 ? 5.241 -49.632 25.575 1.00 87.62 877 LYS A O 1
ATOM 7080 N N . THR A 1 878 ? 5.987 -47.745 24.587 1.00 89.06 878 THR A N 1
ATOM 7081 C CA . THR A 1 878 ? 7.235 -47.520 25.334 1.00 89.06 878 THR A CA 1
ATOM 7082 C C . THR A 1 878 ? 7.175 -46.299 26.252 1.00 89.06 878 THR A C 1
ATOM 7084 O O . THR A 1 878 ? 7.954 -46.244 27.205 1.00 89.06 878 THR A O 1
ATOM 7087 N N . LEU A 1 879 ? 6.264 -45.354 26.002 1.00 91.12 879 LEU A N 1
ATOM 7088 C CA . LEU A 1 879 ? 6.090 -44.106 26.745 1.00 91.12 879 LEU A CA 1
ATOM 7089 C C . LEU A 1 879 ? 4.613 -43.905 27.103 1.00 91.12 879 LEU A C 1
ATOM 7091 O O . LEU A 1 879 ? 3.739 -44.077 26.253 1.00 91.12 879 LEU A O 1
ATOM 7095 N N . ILE A 1 880 ? 4.344 -43.488 28.339 1.00 91.88 880 ILE A N 1
ATOM 7096 C CA . ILE A 1 880 ? 3.066 -42.868 28.715 1.00 91.88 880 ILE A CA 1
ATOM 7097 C C . ILE A 1 880 ? 3.310 -41.384 28.968 1.00 91.88 880 ILE A C 1
ATOM 7099 O O . ILE A 1 880 ? 4.242 -41.080 29.702 1.00 91.88 880 ILE A O 1
ATOM 7103 N N . TYR A 1 881 ? 2.465 -40.497 28.440 1.00 93.44 881 TYR A N 1
ATOM 7104 C CA . TYR A 1 881 ? 2.406 -39.072 28.794 1.00 93.44 881 TYR A CA 1
ATOM 7105 C C . TYR A 1 881 ? 1.091 -38.748 29.515 1.00 93.44 881 TYR A C 1
ATOM 7107 O O . TYR A 1 881 ? 0.057 -39.345 29.215 1.00 93.44 881 TYR A O 1
ATOM 7115 N N . PHE A 1 882 ? 1.127 -37.815 30.468 1.00 92.81 882 PHE A N 1
ATOM 7116 C CA . PHE A 1 882 ? -0.033 -37.367 31.249 1.00 92.81 882 PHE A CA 1
ATOM 7117 C C . PHE A 1 882 ? 0.273 -36.046 31.974 1.00 92.81 882 PHE A C 1
ATOM 7119 O O . PHE A 1 882 ? 1.433 -35.777 32.282 1.00 92.81 882 PHE A O 1
ATOM 7126 N N . SER A 1 883 ? -0.743 -35.248 32.301 1.00 93.50 883 SER A N 1
ATOM 7127 C CA . SER A 1 883 ? -0.614 -34.160 33.285 1.00 93.50 883 SER A CA 1
ATOM 7128 C C . SER A 1 883 ? -0.695 -34.657 34.716 1.00 93.50 883 SER A C 1
ATOM 7130 O O . SER A 1 883 ? -1.399 -35.613 35.018 1.00 93.50 883 SER A O 1
ATOM 7132 N N . SER A 1 884 ? -0.075 -33.942 35.641 1.00 92.12 884 SER A N 1
ATOM 7133 C CA . SER A 1 884 ? -0.349 -34.074 37.069 1.00 92.12 884 SER A CA 1
ATOM 7134 C C . SER A 1 884 ? -0.053 -32.757 37.758 1.00 92.12 884 SER A C 1
ATOM 7136 O O . SER A 1 884 ? 0.845 -32.035 37.353 1.00 92.12 884 SER A O 1
ATOM 7138 N N . TYR A 1 885 ? -0.739 -32.461 38.857 1.00 90.44 885 TYR A N 1
ATOM 7139 C CA . TYR A 1 885 ? -0.391 -31.348 39.736 1.00 90.44 885 TYR A CA 1
ATOM 7140 C C . TYR A 1 885 ? 1.010 -31.466 40.389 1.00 90.44 885 TYR A C 1
ATOM 7142 O O . TYR A 1 885 ? 1.394 -30.619 41.204 1.00 90.44 885 TYR A O 1
ATOM 7150 N N . GLY A 1 886 ? 1.752 -32.543 40.106 1.00 85.75 886 GLY A N 1
ATOM 7151 C CA . GLY A 1 886 ? 2.980 -32.901 40.803 1.00 85.75 886 GLY A CA 1
ATOM 7152 C C . GLY A 1 886 ? 2.710 -33.126 42.292 1.00 85.75 886 GLY A C 1
ATOM 7153 O O . GLY A 1 886 ? 1.565 -33.296 42.718 1.00 85.75 886 GLY A O 1
ATOM 7154 N N . GLU A 1 887 ? 3.750 -33.112 43.121 1.00 78.38 887 GLU A N 1
ATOM 7155 C CA . GLU A 1 887 ? 3.564 -33.247 44.574 1.00 78.38 887 GLU A CA 1
ATOM 7156 C C . GLU A 1 887 ? 2.990 -31.972 45.211 1.00 78.38 887 GLU A C 1
ATOM 7158 O O . GLU A 1 887 ? 2.114 -32.044 46.072 1.00 78.38 887 GLU A O 1
ATOM 7163 N N . ASN A 1 888 ? 3.456 -30.802 44.762 1.00 75.06 888 ASN A N 1
ATOM 7164 C CA . ASN A 1 888 ? 3.225 -29.529 45.451 1.00 75.06 888 ASN A CA 1
ATOM 7165 C C . ASN A 1 888 ? 2.123 -28.657 44.830 1.00 75.06 888 ASN A C 1
ATOM 7167 O O . ASN A 1 888 ? 1.634 -27.740 45.485 1.00 75.06 888 ASN A O 1
ATOM 7171 N N . GLY A 1 889 ? 1.741 -28.873 43.566 1.00 72.06 889 GLY A N 1
ATOM 7172 C CA . GLY A 1 889 ? 0.812 -27.986 42.855 1.00 72.06 889 GLY A CA 1
ATOM 7173 C C . GLY A 1 889 ? 1.341 -26.583 42.573 1.00 72.06 889 GLY A C 1
ATOM 7174 O O . GLY A 1 889 ? 0.596 -25.791 42.010 1.00 72.06 889 GLY A O 1
ATOM 7175 N N . ALA A 1 890 ? 2.601 -26.293 42.918 1.00 71.62 890 ALA A N 1
ATOM 7176 C CA . ALA A 1 890 ? 3.307 -25.082 42.518 1.00 71.62 890 ALA A CA 1
ATOM 7177 C C . ALA A 1 890 ? 3.297 -24.947 40.992 1.00 71.62 890 ALA A C 1
ATOM 7179 O O . ALA A 1 890 ? 2.790 -23.957 40.477 1.00 71.62 890 ALA A O 1
ATOM 7180 N N . ASN A 1 891 ? 3.736 -25.999 40.285 1.00 72.62 891 ASN A N 1
ATOM 7181 C CA . ASN A 1 891 ? 3.618 -26.079 38.830 1.00 72.62 891 ASN A CA 1
ATOM 7182 C C . ASN A 1 891 ? 2.164 -26.212 38.335 1.00 72.62 891 ASN A C 1
ATOM 7184 O O . ASN A 1 891 ? 1.885 -26.157 37.151 1.00 72.62 891 ASN A O 1
ATOM 7188 N N . GLY A 1 892 ? 1.186 -26.465 39.206 1.00 86.19 892 GLY A N 1
ATOM 7189 C CA . GLY A 1 892 ? -0.070 -27.063 38.762 1.00 86.19 892 GLY A CA 1
ATOM 7190 C C . GLY A 1 892 ? 0.160 -28.317 37.895 1.00 86.19 892 GLY A C 1
ATOM 7191 O O . GLY A 1 892 ? 1.103 -29.059 38.146 1.00 86.19 892 GLY A O 1
ATOM 7192 N N . LYS A 1 893 ? -0.733 -28.543 36.920 1.00 91.75 893 LYS A N 1
ATOM 7193 C CA . LYS A 1 893 ? -0.926 -29.703 36.018 1.00 91.75 893 LYS A CA 1
ATOM 7194 C C . LYS A 1 893 ? 0.277 -30.172 35.147 1.00 91.75 893 LYS A C 1
ATOM 7196 O O . LYS A 1 893 ? 0.007 -30.789 34.122 1.00 91.75 893 LYS A O 1
ATOM 7201 N N . ASP A 1 894 ? 1.541 -29.913 35.497 1.00 93.88 894 ASP A N 1
ATOM 7202 C CA . ASP A 1 894 ? 2.778 -30.333 34.783 1.00 93.88 894 ASP A CA 1
ATOM 7203 C C . ASP A 1 894 ? 2.665 -31.616 33.926 1.00 93.88 894 ASP A C 1
ATOM 7205 O O . ASP A 1 894 ? 2.117 -32.620 34.383 1.00 93.88 894 ASP A O 1
ATOM 7209 N N . LEU A 1 895 ? 3.229 -31.637 32.707 1.00 94.75 895 LEU A N 1
ATOM 7210 C CA . LEU A 1 895 ? 3.338 -32.887 31.947 1.00 94.75 895 LEU A CA 1
ATOM 7211 C C . LEU A 1 895 ? 4.466 -33.705 32.531 1.00 94.75 895 LEU A C 1
ATOM 7213 O O . LEU A 1 895 ? 5.613 -33.264 32.678 1.00 94.75 895 LEU A O 1
ATOM 7217 N N . TYR A 1 896 ? 4.131 -34.967 32.705 1.00 93.31 896 TYR A N 1
ATOM 7218 C CA . TYR A 1 896 ? 5.061 -36.016 33.004 1.00 93.31 896 TYR A CA 1
ATOM 7219 C C . TYR A 1 896 ? 4.975 -37.093 31.933 1.00 93.31 896 TYR A C 1
ATOM 7221 O O . TYR A 1 896 ? 3.954 -37.287 31.267 1.00 93.31 896 TYR A O 1
ATOM 7229 N N . PHE A 1 897 ? 6.066 -37.831 31.800 1.00 93.12 897 PHE A N 1
ATOM 7230 C CA . PHE A 1 897 ? 6.106 -39.044 31.018 1.00 93.12 897 PHE A CA 1
ATOM 7231 C C . PHE A 1 897 ? 6.815 -40.165 31.774 1.00 93.12 897 PHE A C 1
ATOM 7233 O O . PHE A 1 897 ? 7.721 -39.935 32.575 1.00 93.12 897 PHE A O 1
ATOM 7240 N N . MET A 1 898 ? 6.395 -41.401 31.527 1.00 92.56 898 MET A N 1
ATOM 7241 C CA . MET A 1 898 ? 6.997 -42.602 32.102 1.00 92.56 898 MET A CA 1
ATOM 7242 C C . MET A 1 898 ? 7.518 -43.501 30.993 1.00 92.56 898 MET A C 1
ATOM 7244 O O . MET A 1 898 ? 6.831 -43.741 29.999 1.00 92.56 898 MET A O 1
ATOM 7248 N N . LYS A 1 899 ? 8.723 -44.039 31.183 1.00 92.81 899 LYS A N 1
ATOM 7249 C CA . LYS A 1 899 ? 9.351 -44.989 30.261 1.00 92.81 899 LYS A CA 1
ATOM 7250 C C . LYS A 1 899 ? 9.023 -46.415 30.680 1.00 92.81 899 LYS A C 1
ATOM 7252 O O . LYS A 1 899 ? 9.079 -46.747 31.865 1.00 92.81 899 LYS A O 1
ATOM 7257 N N . LYS A 1 900 ? 8.729 -47.280 29.713 1.00 92.50 900 LYS A N 1
ATOM 7258 C CA . LYS A 1 900 ? 8.563 -48.713 29.954 1.00 92.50 900 LYS A CA 1
ATOM 7259 C C . LYS A 1 900 ? 9.925 -49.359 30.205 1.00 92.50 900 LYS A C 1
ATOM 7261 O O . LYS A 1 900 ? 10.832 -49.258 29.380 1.00 92.50 900 LYS A O 1
ATOM 7266 N N . LEU A 1 901 ? 10.065 -50.032 31.340 1.00 91.88 901 LEU A N 1
ATOM 7267 C CA . LEU A 1 901 ? 11.301 -50.675 31.772 1.00 91.88 901 LEU A CA 1
ATOM 7268 C C . LEU A 1 901 ? 11.388 -52.137 31.270 1.00 91.88 901 LEU A C 1
ATOM 7270 O O . LEU A 1 901 ? 10.356 -52.758 30.989 1.00 91.88 901 LEU A O 1
ATOM 7274 N N . PRO A 1 902 ? 12.596 -52.739 31.172 1.00 90.25 902 PRO A N 1
ATOM 7275 C CA . PRO A 1 902 ? 12.782 -54.093 30.620 1.00 90.25 902 PRO A CA 1
ATOM 7276 C C . PRO A 1 902 ? 12.061 -55.225 31.376 1.00 90.25 902 PRO A C 1
ATOM 7278 O O . PRO A 1 902 ? 11.852 -56.305 30.832 1.00 90.25 902 PRO A O 1
ATOM 7281 N N . ASN A 1 903 ? 11.662 -54.981 32.625 1.00 90.25 903 ASN A N 1
ATOM 7282 C CA . ASN A 1 903 ? 10.855 -55.868 33.469 1.00 90.25 903 ASN A CA 1
ATOM 7283 C C . ASN A 1 903 ? 9.329 -55.744 33.221 1.00 90.25 903 ASN A C 1
ATOM 7285 O O . ASN A 1 903 ? 8.554 -56.374 33.935 1.00 90.25 903 ASN A O 1
ATOM 7289 N N . ASN A 1 904 ? 8.898 -54.942 32.238 1.00 85.00 904 ASN A N 1
ATOM 7290 C CA . ASN A 1 904 ? 7.510 -54.532 31.971 1.00 85.00 904 ASN A CA 1
ATOM 7291 C C . ASN A 1 904 ? 6.831 -53.656 33.050 1.00 85.00 904 ASN A C 1
ATOM 7293 O O . ASN A 1 904 ? 5.616 -53.475 32.972 1.00 85.00 904 ASN A O 1
ATOM 7297 N N . THR A 1 905 ? 7.562 -53.057 33.999 1.00 88.75 905 THR A N 1
ATOM 7298 C CA . THR A 1 905 ? 7.013 -51.959 34.825 1.00 88.75 905 THR A CA 1
ATOM 7299 C C . THR A 1 905 ? 7.245 -50.601 34.156 1.00 88.75 905 THR A C 1
ATOM 7301 O O . THR A 1 905 ? 7.958 -50.498 33.157 1.00 88.75 905 THR A O 1
ATOM 7304 N N . TRP A 1 906 ? 6.643 -49.548 34.702 1.00 89.38 906 TRP A N 1
ATOM 7305 C CA . TRP A 1 906 ? 6.923 -48.162 34.318 1.00 89.38 906 TRP A CA 1
ATOM 7306 C C . TRP A 1 906 ? 8.032 -47.569 35.197 1.00 89.38 906 TRP A C 1
ATOM 7308 O O . TRP A 1 906 ? 8.322 -48.101 36.272 1.00 89.38 906 TRP A O 1
ATOM 7318 N N . SER A 1 907 ? 8.678 -46.505 34.720 1.00 92.88 907 SER A N 1
ATOM 7319 C CA . SER A 1 907 ? 9.539 -45.643 35.534 1.00 92.88 907 SER A CA 1
ATOM 7320 C C . SER A 1 907 ? 8.714 -44.763 36.476 1.00 92.88 907 SER A C 1
ATOM 7322 O O . SER A 1 907 ? 7.498 -44.656 36.336 1.00 92.88 907 SER A O 1
ATOM 7324 N N . GLU A 1 908 ? 9.394 -44.055 37.375 1.00 89.69 908 GLU A N 1
ATOM 7325 C CA . GLU A 1 908 ? 8.834 -42.852 37.999 1.00 89.69 908 GLU A CA 1
ATOM 7326 C C . GLU A 1 908 ? 8.490 -41.792 36.932 1.00 89.69 908 GLU A C 1
ATOM 7328 O O . GLU A 1 908 ? 8.966 -41.850 35.789 1.00 89.69 908 GLU A O 1
ATOM 7333 N N . ALA A 1 909 ? 7.635 -40.841 37.309 1.00 90.25 909 ALA A N 1
ATOM 7334 C CA . ALA A 1 909 ? 7.129 -39.783 36.443 1.00 90.25 909 ALA A CA 1
ATOM 7335 C C . ALA A 1 909 ? 8.213 -38.726 36.164 1.00 90.25 909 ALA A C 1
ATOM 7337 O O . ALA A 1 909 ? 8.603 -37.969 37.051 1.00 90.25 909 ALA A O 1
ATOM 7338 N N . ILE A 1 910 ? 8.696 -38.660 34.922 1.00 91.81 910 ILE A N 1
ATOM 7339 C CA . ILE A 1 910 ? 9.717 -37.699 34.493 1.00 91.81 910 ILE A CA 1
ATOM 7340 C C . ILE A 1 910 ? 9.016 -36.448 33.972 1.00 91.81 910 ILE A C 1
ATOM 7342 O O . ILE A 1 910 ? 8.223 -36.519 33.041 1.00 91.81 910 ILE A O 1
ATOM 7346 N N . ASN A 1 911 ? 9.318 -35.302 34.566 1.00 91.88 911 ASN A N 1
ATOM 7347 C CA . ASN A 1 911 ? 8.815 -34.001 34.139 1.00 91.88 911 ASN A CA 1
ATOM 7348 C C . ASN A 1 911 ? 9.309 -33.651 32.720 1.00 91.88 911 ASN A C 1
ATOM 7350 O O . ASN A 1 911 ? 10.492 -33.838 32.433 1.00 91.88 911 ASN A O 1
ATOM 7354 N N . VAL A 1 912 ? 8.432 -33.164 31.831 1.00 92.75 912 VAL A N 1
ATOM 7355 C CA . VAL A 1 912 ? 8.802 -32.883 30.422 1.00 92.75 912 VAL A CA 1
ATOM 7356 C C . VAL A 1 912 ? 9.752 -31.681 30.292 1.00 92.75 912 VAL A C 1
ATOM 7358 O O . VAL A 1 912 ? 10.621 -31.691 29.419 1.00 92.75 912 VAL A O 1
ATOM 7361 N N . GLY A 1 913 ? 9.651 -30.701 31.195 1.00 91.31 913 GLY A N 1
ATOM 7362 C CA . GLY A 1 913 ? 10.586 -29.582 31.324 1.00 91.31 913 GLY A CA 1
ATOM 7363 C C . GLY A 1 913 ? 10.347 -28.422 30.351 1.00 91.31 913 GLY A C 1
ATOM 7364 O O . GLY A 1 913 ? 9.562 -28.505 29.409 1.00 91.31 913 GLY A O 1
ATOM 7365 N N . ALA A 1 914 ? 11.037 -27.304 30.585 1.00 90.56 914 ALA A N 1
ATOM 7366 C CA . ALA A 1 914 ? 11.076 -26.165 29.665 1.00 90.56 914 ALA A CA 1
ATOM 7367 C C . ALA A 1 914 ? 11.783 -26.544 28.334 1.00 90.56 914 ALA A C 1
ATOM 7369 O O . ALA A 1 914 ? 12.667 -27.402 28.345 1.00 90.56 914 ALA A O 1
ATOM 7370 N N . PRO A 1 915 ? 11.442 -25.925 27.186 1.00 92.75 915 PRO A N 1
ATOM 7371 C CA . PRO A 1 915 ? 10.495 -24.822 27.005 1.00 92.75 915 PRO A CA 1
ATOM 7372 C C . PRO A 1 915 ? 9.032 -25.277 26.986 1.00 92.75 915 PRO A C 1
ATOM 7374 O O . PRO A 1 915 ? 8.179 -24.483 26.617 1.00 92.75 915 PRO A O 1
ATOM 7377 N N . VAL A 1 916 ? 8.754 -26.540 27.326 1.00 94.12 916 VAL A N 1
ATOM 7378 C CA . VAL A 1 916 ? 7.404 -27.090 27.306 1.00 94.12 916 VAL A CA 1
ATOM 7379 C C . VAL A 1 916 ? 6.653 -26.809 28.598 1.00 94.12 916 VAL A C 1
ATOM 7381 O O . VAL A 1 916 ? 5.477 -26.574 28.489 1.00 94.12 916 VAL A O 1
ATOM 7384 N N . ASN A 1 917 ? 7.207 -26.908 29.813 1.00 94.00 917 ASN A N 1
ATOM 7385 C CA . ASN A 1 917 ? 6.500 -26.450 31.034 1.00 94.00 917 ASN A CA 1
ATOM 7386 C C . ASN A 1 917 ? 6.698 -24.927 31.184 1.00 94.00 917 ASN A C 1
ATOM 7388 O O . ASN A 1 917 ? 7.831 -24.460 31.010 1.00 94.00 917 ASN A O 1
ATOM 7392 N N . THR A 1 918 ? 5.672 -24.171 31.585 1.00 91.38 918 THR A N 1
ATOM 7393 C CA . THR A 1 918 ? 5.775 -22.749 31.965 1.00 91.38 918 THR A CA 1
ATOM 7394 C C . THR A 1 918 ? 4.945 -22.400 33.204 1.00 91.38 918 THR A C 1
ATOM 7396 O O . THR A 1 918 ? 4.252 -23.228 33.779 1.00 91.38 918 THR A O 1
ATOM 7399 N N . SER A 1 919 ? 4.970 -21.123 33.607 1.00 87.19 919 SER A N 1
ATOM 7400 C CA . SER A 1 919 ? 4.078 -20.573 34.634 1.00 87.19 919 SER A CA 1
ATOM 7401 C C . SER A 1 919 ? 2.603 -20.451 34.205 1.00 87.19 919 SER A C 1
ATOM 7403 O O . SER A 1 919 ? 1.809 -19.849 34.929 1.00 87.19 919 SER A O 1
ATOM 7405 N N . ALA A 1 920 ? 2.220 -21.030 33.072 1.00 88.50 920 ALA A N 1
ATOM 7406 C CA . ALA A 1 920 ? 0.853 -21.346 32.686 1.00 88.50 920 ALA A CA 1
ATOM 7407 C C . ALA A 1 920 ? 0.879 -22.676 31.900 1.00 88.50 920 ALA A C 1
ATOM 7409 O O . ALA A 1 920 ? 1.575 -23.590 32.319 1.00 88.50 920 ALA A O 1
ATOM 7410 N N . ASP A 1 921 ? 0.034 -22.885 30.898 1.00 91.94 921 ASP A N 1
ATOM 7411 C CA . ASP A 1 921 ? -0.512 -24.227 30.709 1.00 91.94 921 ASP A CA 1
ATOM 7412 C C . ASP A 1 921 ? 0.031 -25.060 29.523 1.00 91.94 921 ASP A C 1
ATOM 7414 O O . ASP A 1 921 ? -0.223 -24.655 28.417 1.00 91.94 921 ASP A O 1
ATOM 7418 N N . GLU A 1 922 ? 0.633 -26.266 29.709 1.00 94.12 922 GLU A N 1
ATOM 7419 C CA . GLU A 1 922 ? 1.053 -27.307 28.701 1.00 94.12 922 GLU A CA 1
ATOM 7420 C C . GLU A 1 922 ? 0.531 -28.887 28.875 1.00 94.12 922 GLU A C 1
ATOM 7422 O O . GLU A 1 922 ? 0.889 -29.556 29.787 1.00 94.12 922 GLU A O 1
ATOM 7427 N N . ASP A 1 923 ? -0.319 -29.705 28.174 1.00 92.50 923 ASP A N 1
ATOM 7428 C CA . ASP A 1 923 ? -0.966 -31.009 28.627 1.00 92.50 923 ASP A CA 1
ATOM 7429 C C . ASP A 1 923 ? -1.573 -31.880 27.493 1.00 92.50 923 ASP A C 1
ATOM 7431 O O . ASP A 1 923 ? -0.785 -32.287 26.656 1.00 92.50 923 ASP A O 1
ATOM 7435 N N . PHE A 1 924 ? -2.900 -32.193 27.501 1.00 91.50 924 PHE A N 1
ATOM 7436 C CA . PHE A 1 924 ? -3.590 -33.409 27.002 1.00 91.50 924 PHE A CA 1
ATOM 7437 C C . PHE A 1 924 ? -2.809 -34.124 25.889 1.00 91.50 924 PHE A C 1
ATOM 7439 O O . PHE A 1 924 ? -3.093 -33.929 24.705 1.00 91.50 924 PHE A O 1
ATOM 7446 N N . PRO A 1 925 ? -1.789 -34.911 26.268 1.00 93.75 925 PRO A N 1
ATOM 7447 C CA . PRO A 1 925 ? -0.604 -35.022 25.436 1.00 93.75 925 PRO A CA 1
ATOM 7448 C C . PRO A 1 925 ? -0.773 -36.080 24.372 1.00 93.75 925 PRO A C 1
ATOM 7450 O O . PRO A 1 925 ? -1.123 -37.221 24.669 1.00 93.75 925 PRO A O 1
ATOM 7453 N N . PHE A 1 926 ? -0.420 -35.720 23.147 1.00 92.25 926 PHE A N 1
ATOM 7454 C CA . PHE A 1 926 ? -0.377 -36.647 22.031 1.00 92.25 926 PHE A CA 1
ATOM 7455 C C . PHE A 1 926 ? 0.938 -36.516 21.269 1.00 92.25 926 PHE A C 1
ATOM 7457 O O . PHE A 1 926 ? 1.377 -35.400 20.984 1.00 92.25 926 PHE A O 1
ATOM 7464 N N . LEU A 1 927 ? 1.548 -37.658 20.938 1.00 91.00 927 LEU A N 1
ATOM 7465 C CA . LEU A 1 927 ? 2.679 -37.741 20.019 1.00 91.00 927 LEU A CA 1
ATOM 7466 C C . LEU A 1 927 ? 2.199 -38.127 18.621 1.00 91.00 927 LEU A C 1
ATOM 7468 O O . LEU A 1 927 ? 1.405 -39.058 18.474 1.00 91.00 927 LEU A O 1
ATOM 7472 N N . SER A 1 928 ? 2.757 -37.467 17.609 1.00 89.12 928 SER A N 1
ATOM 7473 C CA . SER A 1 928 ? 2.618 -37.833 16.199 1.00 89.12 928 SER A CA 1
ATOM 7474 C C . SER A 1 928 ? 3.006 -39.291 15.937 1.00 89.12 928 SER A C 1
ATOM 7476 O O . SER A 1 928 ? 3.727 -39.925 16.713 1.00 89.12 928 SER A O 1
ATOM 7478 N N . LYS A 1 929 ? 2.553 -39.846 14.806 1.00 84.31 929 LYS A N 1
ATOM 7479 C CA . LYS A 1 929 ? 2.737 -41.279 14.494 1.00 84.31 929 LYS A CA 1
ATOM 7480 C C . LYS A 1 929 ? 4.207 -41.731 14.387 1.00 84.31 929 LYS A C 1
ATOM 7482 O O . LYS A 1 929 ? 4.483 -42.915 14.568 1.00 84.31 929 LYS A O 1
ATOM 7487 N N . ASP A 1 930 ? 5.127 -40.806 14.116 1.00 86.56 930 ASP A N 1
ATOM 7488 C CA . ASP A 1 930 ? 6.587 -40.993 14.086 1.00 86.56 930 ASP A CA 1
ATOM 7489 C C . ASP A 1 930 ? 7.289 -40.683 15.429 1.00 86.56 930 ASP A C 1
ATOM 7491 O O . ASP A 1 930 ? 8.504 -40.823 15.536 1.00 86.56 930 ASP A O 1
ATOM 7495 N N . GLU A 1 931 ? 6.525 -40.269 16.444 1.00 87.50 931 GLU A N 1
ATOM 7496 C CA . GLU A 1 931 ? 6.956 -39.875 17.792 1.00 87.50 931 GLU A CA 1
ATOM 7497 C C . GLU A 1 931 ? 7.911 -38.657 17.848 1.00 87.50 931 GLU A C 1
ATOM 7499 O O . GLU A 1 931 ? 8.517 -38.394 18.888 1.00 87.50 931 GLU A O 1
ATOM 7504 N N . THR A 1 932 ? 8.010 -37.861 16.770 1.00 89.19 932 THR A N 1
ATOM 7505 C CA . THR A 1 932 ? 8.881 -36.664 16.713 1.00 89.19 932 THR A CA 1
ATOM 7506 C C . THR A 1 932 ? 8.216 -35.366 17.179 1.00 89.19 932 THR A C 1
ATOM 7508 O O . THR A 1 932 ? 8.925 -34.406 17.492 1.00 89.19 932 THR A O 1
ATOM 7511 N N . THR A 1 933 ? 6.880 -35.306 17.219 1.00 93.38 933 THR A N 1
ATOM 7512 C CA . THR A 1 933 ? 6.095 -34.088 17.488 1.00 93.38 933 THR A CA 1
ATOM 7513 C C . THR A 1 933 ? 5.061 -34.323 18.592 1.00 93.38 933 THR A C 1
ATOM 7515 O O . THR A 1 933 ? 4.380 -35.340 18.584 1.00 93.38 933 THR A O 1
ATOM 7518 N N . LEU A 1 934 ? 4.911 -33.371 19.517 1.00 94.62 934 LEU A N 1
ATOM 7519 C CA . LEU A 1 934 ? 3.966 -33.370 20.648 1.00 94.62 934 LEU A CA 1
ATOM 7520 C C . LEU A 1 934 ? 2.916 -32.233 20.465 1.00 94.62 934 LEU A C 1
ATOM 7522 O O . LEU A 1 934 ? 3.319 -31.170 19.992 1.00 94.62 934 LEU A O 1
ATOM 7526 N N . TYR A 1 935 ? 1.628 -32.409 20.833 1.00 95.00 935 TYR A N 1
ATOM 7527 C CA . TYR A 1 935 ? 0.491 -31.448 20.615 1.00 95.00 935 TYR A CA 1
ATOM 7528 C C . TYR A 1 935 ? -0.411 -31.139 21.865 1.00 95.00 935 TYR A C 1
ATOM 7530 O O . TYR A 1 935 ? -0.778 -32.112 22.530 1.00 95.00 935 TYR A O 1
ATOM 7538 N N . PHE A 1 936 ? -0.690 -29.849 22.233 1.00 95.81 936 PHE A N 1
ATOM 7539 C CA . PHE A 1 936 ? -1.295 -29.404 23.542 1.00 95.81 936 PHE A CA 1
ATOM 7540 C C . PHE A 1 936 ? -1.814 -27.844 23.631 1.00 95.81 936 PHE A C 1
ATOM 7542 O O . PHE A 1 936 ? -1.199 -27.089 22.913 1.00 95.81 936 PHE A O 1
ATOM 7549 N N . SER A 1 937 ? -2.794 -27.297 24.493 1.00 95.38 937 SER A N 1
ATOM 7550 C CA . SER A 1 937 ? -3.363 -25.888 24.948 1.00 95.38 937 SER A CA 1
ATOM 7551 C C . SER A 1 937 ? -2.818 -24.883 26.035 1.00 95.38 937 SER A C 1
ATOM 7553 O O . SER A 1 937 ? -3.039 -25.064 27.238 1.00 95.38 937 SER A O 1
ATOM 7555 N N . SER A 1 938 ? -2.337 -23.694 25.685 1.00 94.38 938 SER A N 1
ATOM 7556 C CA . SER A 1 938 ? -1.933 -22.761 26.752 1.00 94.38 938 SER A CA 1
ATOM 7557 C C . SER A 1 938 ? -2.920 -21.669 27.133 1.00 94.38 938 SER A C 1
ATOM 7559 O O . SER A 1 938 ? -3.713 -21.174 26.339 1.00 94.38 938 SER A O 1
ATOM 7561 N N . LYS A 1 939 ? -2.794 -21.286 28.408 1.00 91.00 939 LYS A N 1
ATOM 7562 C CA . LYS A 1 939 ? -3.031 -19.948 28.980 1.00 91.00 939 LYS A CA 1
ATOM 7563 C C . LYS A 1 939 ? -1.722 -19.130 28.974 1.00 91.00 939 LYS A C 1
ATOM 7565 O O . LYS A 1 939 ? -1.484 -18.292 29.833 1.00 91.00 939 LYS A O 1
ATOM 7570 N N . ALA A 1 940 ? -0.824 -19.481 28.059 1.00 87.19 940 ALA A N 1
ATOM 7571 C CA . ALA A 1 940 ? 0.622 -19.237 27.991 1.00 87.19 940 ALA A CA 1
ATOM 7572 C C . ALA A 1 940 ? 1.027 -19.199 26.504 1.00 87.19 940 ALA A C 1
ATOM 7574 O O . ALA A 1 940 ? 0.157 -18.947 25.675 1.00 87.19 940 ALA A O 1
ATOM 7575 N N . HIS A 1 941 ? 2.323 -19.379 26.193 1.00 86.38 941 HIS A N 1
ATOM 7576 C CA . HIS A 1 941 ? 2.997 -19.465 24.873 1.00 86.38 941 HIS A CA 1
ATOM 7577 C C . HIS A 1 941 ? 2.592 -18.493 23.734 1.00 86.38 941 HIS A C 1
ATOM 7579 O O . HIS A 1 941 ? 3.236 -18.468 22.683 1.00 86.38 941 HIS A O 1
ATOM 7585 N N . GLY A 1 942 ? 1.612 -17.620 23.949 1.00 78.62 942 GLY A N 1
ATOM 7586 C CA . GLY A 1 942 ? 0.954 -16.794 22.947 1.00 78.62 942 GLY A CA 1
ATOM 7587 C C . GLY A 1 942 ? -0.458 -17.247 22.560 1.00 78.62 942 GLY A C 1
ATOM 7588 O O . GLY A 1 942 ? -0.781 -17.188 21.379 1.00 78.62 942 GLY A O 1
ATOM 7589 N N . SER A 1 943 ? -1.247 -17.741 23.517 1.00 83.81 943 SER A N 1
ATOM 7590 C CA . SER A 1 943 ? -2.643 -18.185 23.378 1.00 83.81 943 SER A CA 1
ATOM 7591 C C . SER A 1 943 ? -3.609 -17.090 22.898 1.00 83.81 943 SER A C 1
ATOM 7593 O O . SER A 1 943 ? -3.429 -15.919 23.239 1.00 83.81 943 SER A O 1
ATOM 7595 N N . MET A 1 944 ? -4.645 -17.455 22.129 1.00 85.06 944 MET A N 1
ATOM 7596 C CA . MET A 1 944 ? -5.745 -16.554 21.754 1.00 85.06 944 MET A CA 1
ATOM 7597 C C . MET A 1 944 ? -6.727 -16.302 22.903 1.00 85.06 944 MET A C 1
ATOM 7599 O O . MET A 1 944 ? -7.243 -15.192 23.023 1.00 85.06 944 MET A O 1
ATOM 7603 N N . GLY A 1 945 ? -6.987 -17.309 23.730 1.00 83.62 945 GLY A N 1
ATOM 7604 C CA . GLY A 1 945 ? -7.905 -17.271 24.862 1.00 83.62 945 GLY A CA 1
ATOM 7605 C C . GLY A 1 945 ? -8.053 -18.670 25.456 1.00 83.62 945 GLY A C 1
ATOM 7606 O O . GLY A 1 945 ? -7.626 -19.638 24.845 1.00 83.62 945 GLY A O 1
ATOM 7607 N N . GLY A 1 946 ? -8.624 -18.768 26.662 1.00 87.75 946 GLY A N 1
ATOM 7608 C CA . GLY A 1 946 ? -8.904 -20.046 27.331 1.00 87.75 946 GLY A CA 1
ATOM 7609 C C . GLY A 1 946 ? -7.732 -21.031 27.309 1.00 87.75 946 GLY A C 1
ATOM 7610 O O . GLY A 1 946 ? -6.826 -20.928 28.126 1.00 87.75 946 GLY A O 1
ATOM 7611 N N . TYR A 1 947 ? -7.767 -21.990 26.397 1.00 91.81 947 TYR A N 1
ATOM 7612 C CA . TYR A 1 947 ? -6.797 -23.065 26.233 1.00 91.81 947 TYR A CA 1
ATOM 7613 C C . TYR A 1 947 ? -6.543 -23.218 24.701 1.00 91.81 947 TYR A C 1
ATOM 7615 O O . TYR A 1 947 ? -7.516 -23.366 23.989 1.00 91.81 947 TYR A O 1
ATOM 7623 N N . ASP A 1 948 ? -5.292 -23.214 24.177 1.00 94.62 948 ASP A N 1
ATOM 7624 C CA . ASP A 1 948 ? -4.957 -22.960 22.736 1.00 94.62 948 ASP A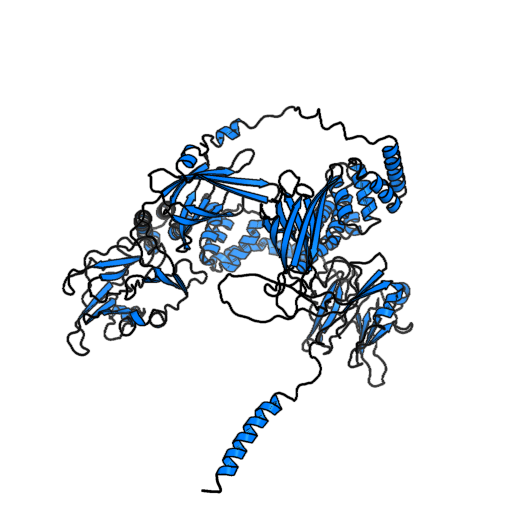 CA 1
ATOM 7625 C C . ASP A 1 948 ? -3.769 -23.802 22.122 1.00 94.62 948 ASP A C 1
ATOM 7627 O O . ASP A 1 948 ? -2.708 -23.745 22.734 1.00 94.62 948 ASP A O 1
ATOM 7631 N N . ILE A 1 949 ? -3.810 -24.569 20.988 1.00 94.38 949 ILE A N 1
ATOM 7632 C CA . ILE A 1 949 ? -2.686 -25.518 20.646 1.00 94.38 949 ILE A CA 1
ATOM 7633 C C . ILE A 1 949 ? -1.371 -24.822 20.401 1.00 94.38 949 ILE A C 1
ATOM 7635 O O . ILE A 1 949 ? -1.280 -23.937 19.551 1.00 94.38 949 ILE A O 1
ATOM 7639 N N . PHE A 1 950 ? -0.340 -25.454 20.936 1.00 95.38 950 PHE A N 1
ATOM 7640 C CA . PHE A 1 950 ? 1.032 -25.438 20.524 1.00 95.38 950 PHE A CA 1
ATOM 7641 C C . PHE A 1 950 ? 1.510 -26.860 20.220 1.00 95.38 950 PHE A C 1
ATOM 7643 O O . PHE A 1 950 ? 1.155 -27.833 20.888 1.00 95.38 950 PHE A O 1
ATOM 7650 N N . LYS A 1 951 ? 2.356 -26.984 19.199 1.00 95.00 951 LYS A N 1
ATOM 7651 C CA . LYS A 1 951 ? 3.125 -28.207 18.966 1.00 95.00 951 LYS A CA 1
ATOM 7652 C C . LYS A 1 951 ? 4.612 -27.984 19.152 1.00 95.00 951 LYS A C 1
ATOM 7654 O O . LYS A 1 951 ? 5.115 -26.898 18.868 1.00 95.00 951 LYS A O 1
ATOM 7659 N N . SER A 1 952 ? 5.321 -29.017 19.582 1.00 95.88 952 SER A N 1
ATOM 7660 C CA . SER A 1 952 ? 6.773 -28.991 19.753 1.00 95.88 952 SER A CA 1
ATOM 7661 C C . SER A 1 952 ? 7.417 -30.207 19.094 1.00 95.88 952 SER A C 1
ATOM 7663 O O . SER A 1 952 ? 6.842 -31.292 19.111 1.00 95.88 952 SER A O 1
ATOM 7665 N N . THR A 1 953 ? 8.600 -30.025 18.508 1.00 95.81 953 THR A N 1
ATOM 7666 C CA . THR A 1 953 ? 9.377 -31.088 17.851 1.00 95.81 953 THR A CA 1
ATOM 7667 C C . THR A 1 953 ? 10.593 -31.468 18.686 1.00 95.81 953 THR A C 1
ATOM 7669 O O . THR A 1 953 ? 11.256 -30.589 19.241 1.00 95.81 953 THR A O 1
ATOM 7672 N N . TRP A 1 954 ? 10.919 -32.754 18.744 1.00 91.62 954 TRP A N 1
ATOM 7673 C CA . TRP A 1 954 ? 12.083 -33.275 19.459 1.00 91.62 954 TRP A CA 1
ATOM 7674 C C . TRP A 1 954 ? 13.391 -33.021 18.688 1.00 91.62 954 TRP A C 1
ATOM 7676 O O . TRP A 1 954 ? 13.522 -33.442 17.538 1.00 91.62 954 TRP A O 1
ATOM 7686 N N . ASP A 1 955 ? 14.383 -32.377 19.315 1.00 87.06 955 ASP A N 1
ATOM 7687 C CA . ASP A 1 955 ? 15.757 -32.314 18.795 1.00 87.06 955 ASP A CA 1
ATOM 7688 C C . ASP A 1 955 ? 16.631 -33.358 19.507 1.00 87.06 955 ASP A C 1
ATOM 7690 O O . ASP A 1 955 ? 16.971 -33.237 20.687 1.00 87.06 955 ASP A O 1
ATOM 7694 N N . GLU A 1 956 ? 17.036 -34.392 18.766 1.00 86.25 956 GLU A N 1
ATOM 7695 C CA . GLU A 1 956 ? 17.922 -35.454 19.255 1.00 86.25 956 GLU A CA 1
ATOM 7696 C C . GLU A 1 956 ? 19.275 -34.927 19.767 1.00 86.25 956 GLU A C 1
ATOM 7698 O O . GLU A 1 956 ? 19.860 -35.516 20.678 1.00 86.25 956 GLU A O 1
ATOM 7703 N N . LYS A 1 957 ? 19.783 -33.817 19.209 1.00 84.06 957 LYS A N 1
ATOM 7704 C CA . LYS A 1 957 ? 21.124 -33.281 19.514 1.00 84.06 957 LYS A CA 1
ATOM 7705 C C . LYS A 1 957 ? 21.181 -32.620 20.883 1.00 84.06 957 LYS A C 1
ATOM 7707 O O . LYS A 1 957 ? 22.210 -32.695 21.551 1.00 84.06 957 LYS A O 1
ATOM 7712 N N . THR A 1 958 ? 20.099 -31.954 21.281 1.00 82.50 958 THR A N 1
ATOM 7713 C CA . THR A 1 958 ? 19.942 -31.362 22.616 1.00 82.50 958 THR A CA 1
ATOM 7714 C C . THR A 1 958 ? 19.215 -32.302 23.575 1.00 82.50 958 THR A C 1
ATOM 7716 O O . THR A 1 958 ? 19.268 -32.081 24.782 1.00 82.50 958 THR A O 1
ATOM 7719 N N . SER A 1 959 ? 18.572 -33.358 23.055 1.00 84.44 959 SER A N 1
ATOM 7720 C CA . SER A 1 959 ? 17.662 -34.239 23.798 1.00 84.44 959 SER A CA 1
ATOM 7721 C C . SER A 1 959 ? 16.560 -33.445 24.507 1.00 84.44 959 SER A C 1
ATOM 7723 O O . SER A 1 959 ? 16.276 -33.660 25.687 1.00 84.44 959 SER A O 1
ATOM 7725 N N . SER A 1 960 ? 15.969 -32.493 23.779 1.00 87.19 960 SER A N 1
ATOM 7726 C CA . SER A 1 960 ? 14.930 -31.598 24.283 1.00 87.19 960 SER A CA 1
ATOM 7727 C C . SER A 1 960 ? 13.864 -31.310 23.230 1.00 87.19 960 SER A C 1
ATOM 7729 O O . SER A 1 960 ? 14.110 -31.344 22.026 1.00 87.19 960 SER A O 1
ATOM 7731 N N . TRP A 1 961 ? 12.685 -30.937 23.707 1.00 93.44 961 TRP A N 1
ATOM 7732 C CA . TRP A 1 961 ? 11.617 -30.359 22.900 1.00 93.44 961 TRP A CA 1
ATOM 7733 C C . TRP A 1 961 ? 11.966 -28.932 22.440 1.00 93.44 961 TRP A C 1
ATOM 7735 O O . TRP A 1 961 ? 12.645 -28.188 23.155 1.00 93.44 961 TRP A O 1
ATOM 7745 N N . SER A 1 962 ? 11.510 -28.541 21.249 1.00 94.25 962 SER A N 1
ATOM 7746 C CA . SER A 1 962 ? 11.616 -27.171 20.734 1.00 94.25 962 SER A CA 1
ATOM 7747 C C . SER A 1 962 ? 10.690 -26.207 21.482 1.00 94.25 962 SER A C 1
ATOM 7749 O O . SER A 1 962 ? 9.729 -26.630 22.128 1.00 94.25 962 SER A O 1
ATOM 7751 N N . THR A 1 963 ? 10.898 -24.896 21.317 1.00 93.81 963 THR A N 1
ATOM 7752 C CA . THR A 1 963 ? 9.881 -23.896 21.685 1.00 93.81 963 THR A CA 1
ATOM 7753 C C . THR A 1 963 ? 8.532 -24.281 21.061 1.00 93.81 963 THR A C 1
ATOM 7755 O O . THR A 1 963 ? 8.513 -24.559 19.855 1.00 93.81 963 THR A O 1
ATOM 7758 N N . PRO A 1 964 ? 7.431 -24.332 21.832 1.00 95.25 964 PRO A N 1
ATOM 7759 C CA . PRO A 1 964 ? 6.125 -24.692 21.288 1.00 95.25 964 PRO A CA 1
ATOM 7760 C C . PRO A 1 964 ? 5.603 -23.653 20.279 1.00 95.25 964 PRO A C 1
ATOM 7762 O O . PRO A 1 964 ? 5.844 -22.450 20.405 1.00 95.25 964 PRO A O 1
ATOM 7765 N N . ILE A 1 965 ? 4.912 -24.124 19.239 1.00 92.00 965 ILE A N 1
ATOM 7766 C CA . ILE A 1 965 ? 4.456 -23.331 18.088 1.00 92.00 965 ILE A CA 1
ATOM 7767 C C . ILE A 1 965 ? 2.935 -23.368 18.018 1.00 92.00 965 ILE A C 1
ATOM 7769 O O . ILE A 1 965 ? 2.372 -24.432 17.755 1.00 92.00 965 ILE A O 1
ATOM 7773 N N . ASN A 1 966 ? 2.294 -22.205 18.178 1.00 91.62 966 ASN A N 1
ATOM 7774 C CA . ASN A 1 966 ? 0.840 -22.073 18.101 1.00 91.62 966 ASN A CA 1
ATOM 7775 C C . ASN A 1 966 ? 0.312 -22.642 16.773 1.00 91.62 966 ASN A C 1
ATOM 7777 O O . ASN A 1 966 ? 0.846 -22.325 15.702 1.00 91.62 966 ASN A O 1
ATOM 7781 N N . MET A 1 967 ? -0.727 -23.472 16.809 1.00 87.31 967 MET A N 1
ATOM 7782 C CA . MET A 1 967 ? -1.232 -24.120 15.598 1.00 87.31 967 MET A CA 1
ATOM 7783 C C . MET A 1 967 ? -2.120 -23.221 14.729 1.00 87.31 967 MET A C 1
ATOM 7785 O O . MET A 1 967 ? -2.403 -23.617 13.600 1.00 87.31 967 MET A O 1
ATOM 7789 N N . GLY A 1 968 ? -2.419 -21.986 15.135 1.00 84.88 968 GLY A N 1
ATOM 7790 C CA . GLY A 1 968 ? -3.101 -20.998 14.293 1.00 84.88 968 GLY A CA 1
ATOM 7791 C C . GLY A 1 968 ? -4.626 -21.041 14.431 1.00 84.88 968 GLY A C 1
ATOM 7792 O O . GLY A 1 968 ? -5.144 -21.944 15.061 1.00 84.88 968 GLY A O 1
ATOM 7793 N N . ALA A 1 969 ? -5.355 -20.099 13.829 1.00 80.38 969 ALA A N 1
ATOM 7794 C CA . ALA A 1 969 ? -6.813 -20.199 13.651 1.00 80.38 969 ALA A CA 1
ATOM 7795 C C . ALA A 1 969 ? -7.144 -21.014 12.381 1.00 80.38 969 ALA A C 1
ATOM 7797 O O . ALA A 1 969 ? -6.287 -21.085 11.493 1.00 80.38 969 ALA A O 1
ATOM 7798 N N . PRO A 1 970 ? -8.359 -21.579 12.230 1.00 75.56 970 PRO A N 1
ATOM 7799 C CA . PRO A 1 970 ? -9.463 -21.641 13.201 1.00 75.56 970 PRO A CA 1
ATOM 7800 C C . PRO A 1 970 ? -9.271 -22.651 14.302 1.00 75.56 970 PRO A C 1
ATOM 7802 O O . PRO A 1 970 ? -10.107 -22.663 15.204 1.00 75.56 970 PRO A O 1
ATOM 7805 N N . ILE A 1 971 ? -8.208 -23.456 14.210 1.00 85.88 971 ILE A N 1
ATOM 7806 C CA . ILE A 1 971 ? -7.773 -24.320 15.285 1.00 85.88 971 ILE A CA 1
ATOM 7807 C C . ILE A 1 971 ? -7.922 -23.534 16.613 1.00 85.88 971 ILE A C 1
ATOM 7809 O O . ILE A 1 971 ? -8.859 -23.745 17.359 1.00 85.88 971 ILE A O 1
ATOM 7813 N N . ASN A 1 972 ? -7.159 -22.488 16.860 1.00 90.12 972 ASN A N 1
ATOM 7814 C CA . ASN A 1 972 ? -7.218 -21.764 18.129 1.00 90.12 972 ASN A CA 1
ATOM 7815 C C . ASN A 1 972 ? -8.296 -20.664 18.186 1.00 90.12 972 ASN A C 1
ATOM 7817 O O . ASN A 1 972 ? -8.553 -19.989 17.180 1.00 90.12 972 ASN A O 1
ATOM 7821 N N . SER A 1 973 ? -8.924 -20.484 19.359 1.00 87.75 973 SER A N 1
ATOM 7822 C CA . SER A 1 973 ? -10.083 -19.599 19.581 1.00 87.75 973 SER A CA 1
ATOM 7823 C C . SER A 1 973 ? -10.069 -18.850 20.933 1.00 87.75 973 SER A C 1
ATOM 7825 O O . SER A 1 973 ? -9.230 -19.116 21.784 1.00 87.75 973 SER A O 1
ATOM 7827 N N . PRO A 1 974 ? -11.008 -17.915 21.196 1.00 89.88 974 PRO A N 1
ATOM 7828 C CA . PRO A 1 974 ? -11.128 -17.219 22.489 1.00 89.88 974 PRO A CA 1
ATOM 7829 C C . PRO A 1 974 ? -11.581 -18.076 23.695 1.00 89.88 974 PRO A C 1
ATOM 7831 O O . PRO A 1 974 ? -12.037 -17.514 24.696 1.00 89.88 974 PRO A O 1
ATOM 7834 N N . PHE A 1 975 ? -11.569 -19.408 23.599 1.00 90.44 975 PHE A N 1
ATOM 7835 C CA . PHE A 1 975 ? -12.349 -20.321 24.448 1.00 90.44 975 PHE A CA 1
ATOM 7836 C C . PHE A 1 975 ? -11.516 -21.499 24.978 1.00 90.44 975 PHE A C 1
ATOM 7838 O O . PHE A 1 975 ? -10.323 -21.574 24.706 1.00 90.44 975 PHE A O 1
ATOM 7845 N N . ASP A 1 976 ? -12.109 -22.407 25.773 1.00 91.12 976 ASP A N 1
ATOM 7846 C CA . ASP A 1 976 ? -11.414 -23.666 26.069 1.00 91.12 976 ASP A CA 1
ATOM 7847 C C . ASP A 1 976 ? -11.635 -24.645 24.922 1.00 91.12 976 ASP A C 1
ATOM 7849 O O . ASP A 1 976 ? -12.647 -25.350 24.831 1.00 91.12 976 ASP A O 1
ATOM 7853 N N . ASP A 1 977 ? -10.637 -24.696 24.069 1.00 91.94 977 ASP A N 1
ATOM 7854 C CA . ASP A 1 977 ? -10.282 -25.878 23.312 1.00 91.94 977 ASP A CA 1
ATOM 7855 C C . ASP A 1 977 ? -9.637 -26.900 24.359 1.00 91.94 977 ASP A C 1
ATOM 7857 O O . ASP A 1 977 ? -9.103 -26.419 25.359 1.00 91.94 977 ASP A O 1
ATOM 7861 N N . ILE A 1 978 ? -9.690 -28.265 24.267 1.00 91.00 978 ILE A N 1
ATOM 7862 C CA . ILE A 1 978 ? -8.857 -29.330 24.990 1.00 91.00 978 ILE A CA 1
ATOM 7863 C C . ILE A 1 978 ? -8.794 -30.791 24.355 1.00 91.00 978 ILE A C 1
ATOM 7865 O O . ILE A 1 978 ? -9.829 -31.430 24.335 1.00 91.00 978 ILE A O 1
ATOM 7869 N N . PHE A 1 979 ? -7.605 -31.414 24.064 1.00 87.69 979 PHE A N 1
ATOM 7870 C CA . PHE A 1 979 ? -7.242 -32.787 23.452 1.00 87.69 979 PHE A CA 1
ATOM 7871 C C . PHE A 1 979 ? -7.003 -33.051 21.880 1.00 87.69 979 PHE A C 1
ATOM 7873 O O . PHE A 1 979 ? -7.980 -33.181 21.151 1.00 87.69 979 PHE A O 1
ATOM 7880 N N . TYR A 1 980 ? -5.754 -33.172 21.321 1.00 91.38 980 TYR A N 1
ATOM 7881 C CA . TYR A 1 980 ? -5.423 -33.447 19.858 1.00 91.38 980 TYR A CA 1
ATOM 7882 C C . TYR A 1 980 ? -5.122 -34.923 19.622 1.00 91.38 980 TYR A C 1
ATOM 7884 O O . TYR A 1 980 ? -4.405 -35.519 20.424 1.00 91.38 980 TYR A O 1
ATOM 7892 N N . VAL A 1 981 ? -5.521 -35.486 18.477 1.00 88.69 981 VAL A N 1
ATOM 7893 C CA . VAL A 1 981 ? -5.030 -36.801 18.007 1.00 88.69 981 VAL A CA 1
ATOM 7894 C C . VAL A 1 981 ? -4.998 -36.872 16.480 1.00 88.69 981 VAL A C 1
ATOM 7896 O O . VAL A 1 981 ? -5.993 -36.530 15.864 1.00 88.69 981 VAL A O 1
ATOM 7899 N N . GLU A 1 982 ? -3.926 -37.388 15.871 1.00 87.31 982 GLU A N 1
ATOM 7900 C CA . GLU A 1 982 ? -3.877 -37.807 14.449 1.00 87.31 982 GLU A CA 1
ATOM 7901 C C . GLU A 1 982 ? -4.495 -39.212 14.252 1.00 87.31 982 GLU A C 1
ATOM 7903 O O . GLU A 1 982 ? -4.402 -40.054 15.150 1.00 87.31 982 GLU A O 1
ATOM 7908 N N . GLU A 1 983 ? -5.092 -39.480 13.080 1.00 79.25 983 GLU A N 1
ATOM 7909 C CA . GLU A 1 983 ? -5.610 -40.809 12.657 1.00 79.25 983 GLU A CA 1
ATOM 7910 C C . GLU A 1 983 ? -4.527 -41.686 11.980 1.00 79.25 983 GLU A C 1
ATOM 7912 O O . GLU A 1 983 ? -4.254 -42.803 12.488 1.00 79.25 983 GLU A O 1
#

Radius of gyration: 37.75 Å; chains: 1; bounding box: 92×102×96 Å